Protein AF-A0AAD5RMJ5-F1 (afdb_monomer_lite)

Organism: NCBI:txid339359

InterPro domains:
  IPR000194 ATPase, F1/V1/A1 complex, alpha/beta subunit, nucleotide-binding domain [PF00006] (683-901)
  IPR003593 AAA+ ATPase domain [SM00382] (695-878)
  IPR004100 ATPase, F1/V1/A1 complex, alpha/beta subunit, N-terminal domain [PF02874] (559-626)
  IPR005722 ATP synthase, F1 complex, beta subunit [MF_01347] (554-1019)
  IPR005722 ATP synthase, F1 complex, beta subunit [TIGR01039] (556-1018)
  IPR006076 FAD dependent oxidoreductase [PF01266] (5-387)
  IPR020003 ATPase, alpha/beta subunit, nucleotide-binding domain, active site [PS00152] (892-901)
  IPR024034 ATPase, F1/V1 complex, beta/alpha subunit, C-terminal [G3DSA:1.10.1140.10] (904-1023)
  IPR027417 P-loop containing nucleoside triphosphate hydrolase [G3DSA:3.40.50.300] (629-903)
  IPR027417 P-loop containing nucleoside triphosphate hydrolase [SSF52540] (630-906)
  IPR036121 ATPase, F1/V1/A1 complex, alpha/beta subunit, N-terminal domain superfamily [SSF50615] (554-628)
  IPR036188 FAD/NAD(P)-binding domain superfamily [G3DSA:3.50.50.60] (6-403)
  IPR036188 FAD/NAD(P)-binding domain superfamily [SSF51905] (5-402)
  IPR050053 ATPase alpha/beta chains [PTHR15184] (550-1020)
  IPR055190 ATP synthase A/B type, C-terminal domain [PF22919] (907-977)

pLDDT: mean 78.75, std 22.62, range [19.69, 97.5]

Foldseek 3Di:
DAFEEEEEALALLQLLQLLLCLVVRVRYQAAYEYQWDLVCDLVTDDFALLQDFKAKQDLQDLDLVSNVLSVVLVVCLCPPPLNVVFWDQLWEKEQELDPSVVSRVVSCVVVVVPVWPKDKDDPVVVCPPLVNLNVFADNVSGDIMMITSRIAMGGRNNSSSSSNVSSVVSPHHYHNFDWAWDADPVQATFAIAGPVGDTDGGLAYEYANFQCLQLSQCVNCVPCVLSHLPQQKFKWKKKKWWFAPDDRPSDGKYAYPDFFQWTWHDGPPGITMTITNQTAWAWDQHPSRDIGTHDDDDVCSSPLFQPDDVVRVVVRLVSLCNRRHPVVSVVRHTDNRRMGIHMGMAGLLQFAALEARPSHPSYTYGYGGSNSSSSSSNPSSVQNVCRVVVNRDPVCCQRRHSDHVCSVPNCPVVVRNDHRHVVVVVVVVVVPDDDDDDDDDDDDDDDDDDDDDDDDDDDDDDDDDDDDDDDDDYDDDDDDDDDDDDDDDDDDDDDDDDDDDDDDDDDDDDDDDDDDDDDDDDDDDDDDDDDDDDPDPDPDDDDPWCPQQQQDWADKWWFADDDWQKTKIAGPDPDARDQQWWKWFDAPNDTKIWGFHADPDPRITITGTFFGCPRPDTGTIITTPSGHLKAAADQLLFLFEAFLSNAGDPPPDGRPGPDIDHLATFFDDPVFFDDDWAFDQQLQLLCLQQWTFTQLAEEEEEDDPPLCVLVSVVLSLVRCCVPFVAAEEEQAQQAAPVVLVVSSVLCVVLVCRDPPDRHRYGYYYDYVPTALVRSLRSLSVRLVNQVCCCPVVLERYEYEAPALVSNQVSQLVVQVSVVHDADPPSTHPCRLVSVCRSLSNRHDTPRYGYYYYHHYDDPVVDCSPPSNVSVVVRHQWYWHRDPVQVVVVAPSRTDSQPTYGVQLDCVRSNDLSNVLSVVLNVLLVLLVVCVVVCVPPNPVPDDPVSNLSNQLNLLSSQLSGEARCSCCVVPVDHGDREDSVQSSVQSVCSVVPVCVVFDSVLNHHAHGNVSSVVSRVVVVVVVVVD

Radius of gyration: 37.0 Å; chains: 1; bounding box: 99×93×103 Å

Structure (mmCIF, N/CA/C/O backbone):
data_AF-A0AAD5RMJ5-F1
#
_entry.id   AF-A0AAD5RMJ5-F1
#
loop_
_atom_site.group_PDB
_atom_site.id
_atom_site.type_symbol
_atom_site.label_atom_id
_atom_site.label_alt_id
_atom_site.label_comp_id
_atom_site.label_asym_id
_atom_site.label_entity_id
_atom_site.label_seq_id
_atom_site.pdbx_PDB_ins_code
_atom_site.Cartn_x
_atom_site.Cartn_y
_atom_site.Cartn_z
_atom_site.occupancy
_atom_site.B_iso_or_equiv
_atom_site.auth_seq_id
_atom_site.auth_comp_id
_atom_site.auth_asym_id
_atom_site.auth_atom_id
_atom_site.pdbx_PDB_model_num
ATOM 1 N N . MET A 1 1 ? 17.268 -44.407 39.642 1.00 46.75 1 MET A N 1
ATOM 2 C CA . MET A 1 1 ? 15.818 -44.140 39.564 1.00 46.75 1 MET A CA 1
ATOM 3 C C . MET A 1 1 ? 15.426 -44.316 38.112 1.00 46.75 1 MET A C 1
ATOM 5 O O . MET A 1 1 ? 16.288 -44.134 37.259 1.00 46.75 1 MET A O 1
ATOM 9 N N . GLU A 1 2 ? 14.206 -44.756 37.838 1.00 61.84 2 GLU A N 1
ATOM 10 C CA . GLU A 1 2 ? 13.696 -44.823 36.468 1.00 61.84 2 GLU A CA 1
ATOM 11 C C . GLU A 1 2 ? 13.328 -43.406 36.030 1.00 61.84 2 GLU A C 1
ATOM 13 O O . GLU A 1 2 ? 12.512 -42.764 36.689 1.00 61.84 2 GLU A O 1
ATOM 18 N N . SER A 1 3 ? 13.975 -42.902 34.976 1.00 77.94 3 SER A N 1
ATOM 19 C CA . SER A 1 3 ? 13.779 -41.526 34.518 1.00 77.94 3 SER A CA 1
ATOM 20 C C . SER A 1 3 ? 12.325 -41.276 34.127 1.00 77.94 3 SER A C 1
ATOM 22 O O . SER A 1 3 ? 11.690 -42.084 33.442 1.00 77.94 3 SER A O 1
ATOM 24 N N . SER A 1 4 ? 11.808 -40.138 34.566 1.00 90.88 4 SER A N 1
ATOM 25 C CA . SER A 1 4 ? 10.429 -39.717 34.366 1.00 90.88 4 SER A CA 1
ATOM 26 C C . SER A 1 4 ? 10.351 -38.549 33.380 1.00 90.88 4 SER A C 1
ATOM 28 O O . SER A 1 4 ? 11.099 -37.574 33.471 1.00 90.88 4 SER A O 1
ATOM 30 N N . TYR A 1 5 ? 9.443 -38.668 32.411 1.00 95.81 5 TYR A N 1
ATOM 31 C CA . TYR A 1 5 ? 9.289 -37.735 31.297 1.00 95.81 5 TYR A CA 1
ATOM 32 C C . TYR A 1 5 ? 7.845 -37.246 31.221 1.00 95.81 5 TYR A C 1
ATOM 34 O O . TYR A 1 5 ? 6.915 -38.050 31.116 1.00 95.81 5 TYR A O 1
ATOM 42 N N . ILE A 1 6 ? 7.656 -35.928 31.218 1.00 97.50 6 ILE A N 1
ATOM 43 C CA . ILE A 1 6 ? 6.371 -35.291 30.918 1.00 97.50 6 ILE A CA 1
ATOM 44 C C . ILE A 1 6 ? 6.507 -34.528 29.605 1.00 97.50 6 ILE A C 1
ATOM 46 O O . ILE A 1 6 ? 7.333 -33.628 29.480 1.00 97.50 6 ILE A O 1
ATOM 50 N N . ILE A 1 7 ? 5.687 -34.890 28.623 1.00 97.44 7 ILE A N 1
ATOM 51 C CA . ILE A 1 7 ? 5.607 -34.225 27.322 1.00 97.44 7 ILE A CA 1
ATOM 52 C C . ILE A 1 7 ? 4.310 -33.423 27.308 1.00 97.44 7 ILE A C 1
ATOM 54 O O . ILE A 1 7 ? 3.246 -33.992 27.544 1.00 97.44 7 ILE A O 1
ATOM 58 N N . VAL A 1 8 ? 4.382 -32.122 27.034 1.00 95.56 8 VAL A N 1
ATOM 59 C CA . VAL A 1 8 ? 3.211 -31.238 26.972 1.00 95.56 8 VAL A CA 1
ATOM 60 C C . VAL A 1 8 ? 2.950 -30.860 25.516 1.00 95.56 8 VAL A C 1
ATOM 62 O O . VAL A 1 8 ? 3.784 -30.216 24.886 1.00 95.56 8 VAL A O 1
ATOM 65 N N . GLY A 1 9 ? 1.791 -31.251 24.988 1.00 91.12 9 GLY A N 1
ATOM 66 C CA . GLY A 1 9 ? 1.405 -31.149 23.581 1.00 91.12 9 GLY A CA 1
ATOM 67 C C . GLY A 1 9 ? 1.560 -32.482 22.841 1.00 91.12 9 GLY A C 1
ATOM 68 O O . GLY A 1 9 ? 2.662 -32.989 22.676 1.00 91.12 9 GLY A O 1
ATOM 69 N N . GLY A 1 10 ? 0.450 -33.033 22.352 1.00 87.88 10 GLY A N 1
ATOM 70 C CA . GLY A 1 10 ? 0.335 -34.265 21.566 1.00 87.88 10 GLY A CA 1
ATOM 71 C C . GLY A 1 10 ? 0.196 -34.019 20.062 1.00 87.88 10 GLY A C 1
ATOM 72 O O . GLY A 1 10 ? -0.577 -34.707 19.398 1.00 87.88 10 GLY A O 1
ATOM 73 N N . GLY A 1 11 ? 0.902 -33.011 19.539 1.00 88.81 11 GLY A N 1
ATOM 74 C CA . GLY A 1 11 ? 1.111 -32.816 18.100 1.00 88.81 11 GLY A CA 1
ATOM 75 C C . GLY A 1 11 ? 2.296 -33.637 17.572 1.00 88.81 11 GLY A C 1
ATOM 76 O O . GLY A 1 11 ? 2.821 -34.501 18.270 1.00 88.81 11 GLY A O 1
ATOM 77 N N . VAL A 1 12 ? 2.762 -33.322 16.357 1.00 90.88 12 VAL A N 1
ATOM 78 C CA . VAL A 1 12 ? 3.854 -34.035 15.650 1.00 90.88 12 VAL A CA 1
ATOM 79 C C . VAL A 1 12 ? 5.071 -34.324 16.537 1.00 90.88 12 VAL A C 1
ATOM 81 O O . VAL A 1 12 ? 5.468 -35.480 16.681 1.00 90.88 12 VAL A O 1
ATOM 84 N N . PHE A 1 13 ? 5.647 -33.289 17.157 1.00 94.25 13 PHE A N 1
ATOM 85 C CA . PHE A 1 13 ? 6.842 -33.436 17.991 1.00 94.25 13 PHE A CA 1
ATOM 86 C C . PHE A 1 13 ? 6.566 -34.295 19.227 1.00 94.25 13 PHE A C 1
ATOM 88 O O . PHE A 1 13 ? 7.345 -35.198 19.526 1.00 94.25 13 PHE A O 1
ATOM 95 N N . GLY A 1 14 ? 5.454 -34.056 19.924 1.00 94.19 14 GLY A N 1
ATOM 96 C CA . GLY A 1 14 ? 5.134 -34.747 21.171 1.00 94.19 14 GLY A CA 1
ATOM 97 C C . GLY A 1 14 ? 4.755 -36.212 20.982 1.00 94.19 14 GLY A C 1
ATOM 98 O O . GLY A 1 14 ? 5.248 -37.059 21.720 1.00 94.19 14 GLY A O 1
ATOM 99 N N . ALA A 1 15 ? 3.959 -36.534 19.958 1.00 94.06 15 ALA A N 1
ATOM 100 C CA . ALA A 1 15 ? 3.601 -37.910 19.618 1.00 94.06 15 ALA A CA 1
ATOM 101 C C . ALA A 1 15 ? 4.840 -38.720 19.187 1.00 94.06 15 ALA A C 1
ATOM 103 O O . ALA A 1 15 ? 5.090 -39.800 19.724 1.00 94.06 15 ALA A O 1
ATOM 104 N N . SER A 1 16 ? 5.668 -38.162 18.293 1.00 95.75 16 SER A N 1
ATOM 105 C CA . SER A 1 16 ? 6.923 -38.790 17.850 1.00 95.75 16 SER A CA 1
ATOM 106 C C . SER A 1 16 ? 7.908 -38.980 19.016 1.00 95.75 16 SER A C 1
ATOM 108 O O . SER A 1 16 ? 8.495 -40.049 19.175 1.00 95.75 16 SER A O 1
ATOM 110 N N . THR A 1 17 ? 8.031 -37.982 19.900 1.00 96.69 17 THR A N 1
ATOM 111 C CA . THR A 1 17 ? 8.855 -38.060 21.122 1.00 96.69 17 THR A CA 1
ATOM 112 C C . THR A 1 17 ? 8.345 -39.123 22.093 1.00 96.69 17 THR A C 1
ATOM 114 O O . THR A 1 17 ? 9.144 -39.889 22.625 1.00 96.69 17 THR A O 1
ATOM 117 N N . ALA A 1 18 ? 7.030 -39.208 22.311 1.00 96.62 18 ALA A N 1
ATOM 118 C CA . ALA A 1 18 ? 6.421 -40.197 23.196 1.00 96.62 18 ALA A CA 1
ATOM 119 C C . ALA A 1 18 ? 6.698 -41.629 22.716 1.00 96.62 18 ALA A C 1
ATOM 121 O O . ALA A 1 18 ? 7.125 -42.468 23.511 1.00 96.62 18 ALA A O 1
ATOM 122 N N . LEU A 1 19 ? 6.522 -41.882 21.414 1.00 96.06 19 LEU A N 1
ATOM 123 C CA . LEU A 1 19 ? 6.812 -43.173 20.793 1.00 96.06 19 LEU A CA 1
ATOM 124 C C . LEU A 1 19 ? 8.308 -43.525 20.882 1.00 96.06 19 LEU A C 1
ATOM 126 O O . LEU A 1 19 ? 8.659 -44.621 21.317 1.00 96.06 19 LEU A O 1
ATOM 130 N N . ALA A 1 20 ? 9.194 -42.587 20.537 1.00 96.00 20 ALA A N 1
ATOM 131 C CA . ALA A 1 20 ? 10.638 -42.812 20.580 1.00 96.00 20 ALA A CA 1
ATOM 132 C C . ALA A 1 20 ? 11.157 -43.059 22.009 1.00 96.00 20 ALA A C 1
ATOM 134 O O . ALA A 1 20 ? 12.005 -43.929 22.211 1.00 96.00 20 ALA A O 1
ATOM 135 N N . LEU A 1 21 ? 10.637 -42.341 23.013 1.00 95.56 21 LEU A N 1
ATOM 136 C CA . LEU A 1 21 ? 11.019 -42.540 24.414 1.00 95.56 21 LEU A CA 1
ATOM 137 C C . LEU A 1 21 ? 10.574 -43.906 24.948 1.00 95.56 21 LEU A C 1
ATOM 139 O O . LEU A 1 21 ? 11.377 -44.574 25.596 1.00 95.56 21 LEU A O 1
ATOM 143 N N . VAL A 1 22 ? 9.343 -44.352 24.667 1.00 94.69 22 VAL A N 1
ATOM 144 C CA . VAL A 1 22 ? 8.837 -45.630 25.208 1.00 94.69 22 VAL A CA 1
ATOM 145 C C . VAL A 1 22 ? 9.480 -46.842 24.529 1.00 94.69 22 VAL A C 1
ATOM 147 O O . VAL A 1 22 ? 9.753 -47.844 25.185 1.00 94.69 22 VAL A O 1
ATOM 150 N N . GLN A 1 23 ? 9.829 -46.727 23.243 1.00 92.38 23 GLN A N 1
ATOM 151 C CA . GLN A 1 23 ? 10.636 -47.729 22.539 1.00 92.38 23 GLN A CA 1
ATOM 152 C C . GLN A 1 23 ? 12.086 -47.789 23.056 1.00 92.38 23 GLN A C 1
ATOM 154 O O . GLN A 1 23 ? 12.687 -48.863 23.077 1.00 92.38 23 GLN A O 1
ATOM 159 N N . LYS A 1 24 ? 12.660 -46.649 23.471 1.00 92.62 24 LYS A N 1
ATOM 160 C CA . LYS A 1 24 ? 14.055 -46.544 23.931 1.00 92.62 24 LYS A CA 1
ATOM 161 C C . LYS A 1 24 ? 14.243 -46.923 25.405 1.00 92.62 24 LYS A C 1
ATOM 163 O O . LYS A 1 24 ? 15.252 -47.541 25.743 1.00 92.62 24 LYS A O 1
ATOM 168 N N . TYR A 1 25 ? 13.304 -46.560 26.278 1.00 89.88 25 TYR A N 1
ATOM 169 C CA . TYR A 1 25 ? 13.436 -46.675 27.732 1.00 89.88 25 TYR A CA 1
ATOM 170 C C . TYR A 1 25 ? 12.296 -47.502 28.345 1.00 89.88 25 TYR A C 1
ATOM 172 O O . TYR A 1 25 ? 11.370 -46.968 28.947 1.00 89.88 25 TYR A O 1
ATOM 180 N N . LEU A 1 26 ? 12.409 -48.831 28.256 1.00 80.00 26 LEU A N 1
ATOM 181 C CA . LEU A 1 26 ? 11.380 -49.805 28.672 1.00 80.00 26 LEU A CA 1
ATOM 182 C C . LEU A 1 26 ? 10.960 -49.770 30.163 1.00 80.00 26 LEU A C 1
ATOM 184 O O . LEU A 1 26 ? 10.024 -50.472 30.535 1.00 80.00 26 LEU A O 1
ATOM 188 N N . GLY A 1 27 ? 11.647 -49.000 31.013 1.00 79.19 27 GLY A N 1
ATOM 189 C CA . GLY A 1 27 ? 11.277 -48.759 32.417 1.00 79.19 27 GLY A CA 1
ATOM 190 C C . GLY A 1 27 ? 10.967 -47.293 32.750 1.00 79.19 27 GLY A C 1
ATOM 191 O O . GLY A 1 27 ? 10.693 -46.978 33.901 1.00 79.19 27 GLY A O 1
ATOM 192 N N . ALA A 1 28 ? 11.032 -46.369 31.785 1.00 87.69 28 ALA A N 1
ATOM 193 C CA . ALA A 1 28 ? 10.791 -44.950 32.043 1.00 87.69 28 ALA A CA 1
ATOM 194 C C . ALA A 1 28 ? 9.298 -44.647 32.235 1.00 87.69 28 ALA A C 1
ATOM 196 O O . ALA A 1 28 ? 8.448 -45.104 31.470 1.00 87.69 28 ALA A O 1
ATOM 197 N N . THR A 1 29 ? 8.970 -43.796 33.211 1.00 92.69 29 THR A N 1
ATOM 198 C CA . THR A 1 29 ? 7.593 -43.306 33.377 1.00 92.69 29 THR A CA 1
ATOM 199 C C . THR A 1 29 ? 7.358 -42.134 32.431 1.00 92.69 29 THR A C 1
ATOM 201 O O . THR A 1 29 ? 7.772 -41.010 32.712 1.00 92.69 29 THR A O 1
ATOM 204 N N . ILE A 1 30 ? 6.688 -42.388 31.306 1.00 96.50 30 ILE A N 1
ATOM 205 C CA . ILE A 1 30 ? 6.418 -41.384 30.269 1.00 96.50 30 ILE A CA 1
ATOM 206 C C . ILE A 1 30 ? 4.938 -40.995 30.311 1.00 96.50 30 ILE A C 1
ATOM 208 O O . ILE A 1 30 ? 4.055 -41.844 30.168 1.00 96.50 30 ILE A O 1
ATOM 212 N N . THR A 1 31 ? 4.663 -39.704 30.498 1.00 96.94 31 THR A N 1
ATOM 213 C CA . THR A 1 31 ? 3.312 -39.131 30.443 1.00 96.94 31 THR A CA 1
ATOM 214 C C . THR A 1 31 ? 3.222 -38.120 29.302 1.00 96.94 31 THR A C 1
ATOM 216 O O . THR A 1 31 ? 3.936 -37.118 29.307 1.00 96.94 31 THR A O 1
ATOM 219 N N . LEU A 1 32 ? 2.329 -38.365 28.343 1.00 96.50 32 LEU A N 1
ATOM 220 C CA . LEU A 1 32 ? 1.972 -37.411 27.294 1.00 96.50 32 LEU A CA 1
ATOM 221 C C . LEU A 1 32 ? 0.709 -36.659 27.722 1.00 96.50 32 LEU A C 1
ATOM 223 O O . LEU A 1 32 ? -0.318 -37.274 28.005 1.00 96.50 32 LEU A O 1
ATOM 227 N N . VAL A 1 33 ? 0.797 -35.335 27.782 1.00 94.56 33 VAL A N 1
ATOM 228 C CA . VAL A 1 33 ? -0.267 -34.447 28.252 1.00 94.56 33 VAL A CA 1
ATOM 229 C C . VAL A 1 33 ? -0.713 -33.544 27.113 1.00 94.56 33 VAL A C 1
ATOM 231 O O . VAL A 1 33 ? 0.112 -32.871 26.503 1.00 94.56 33 VAL A O 1
ATOM 234 N N . ASP A 1 34 ? -2.011 -33.488 26.843 1.00 89.94 34 ASP A N 1
ATOM 235 C CA . ASP A 1 34 ? -2.611 -32.520 25.921 1.00 89.94 34 ASP A CA 1
ATOM 236 C C . ASP A 1 34 ? -3.941 -32.015 26.500 1.00 89.94 34 ASP A C 1
ATOM 238 O O . ASP A 1 34 ? -4.521 -32.654 27.373 1.00 89.94 34 ASP A O 1
ATOM 242 N N . ARG A 1 35 ? -4.448 -30.881 26.018 1.00 82.81 35 ARG A N 1
ATOM 243 C CA . ARG A 1 35 ? -5.796 -30.388 26.348 1.00 82.81 35 ARG A CA 1
ATOM 244 C C . ARG A 1 35 ? -6.897 -31.217 25.683 1.00 82.81 35 ARG A C 1
ATOM 246 O O . ARG A 1 35 ? -7.989 -31.325 26.231 1.00 82.81 35 ARG A O 1
ATOM 253 N N . ASP A 1 36 ? -6.601 -31.800 24.523 1.00 79.31 36 ASP A N 1
ATOM 254 C CA . ASP A 1 36 ? -7.529 -32.583 23.722 1.00 79.31 36 ASP A CA 1
ATOM 255 C C . ASP A 1 36 ? -7.388 -34.082 24.041 1.00 79.31 36 ASP A C 1
ATOM 257 O O . ASP A 1 36 ? -6.293 -34.641 24.094 1.00 79.31 36 ASP A O 1
ATOM 261 N N . ASP A 1 37 ? -8.507 -34.787 24.183 1.00 80.88 37 ASP A N 1
ATOM 262 C CA . ASP A 1 37 ? -8.531 -36.255 24.181 1.00 80.88 37 ASP A CA 1
ATOM 263 C C . ASP A 1 37 ? -8.111 -36.777 22.792 1.00 80.88 37 ASP A C 1
ATOM 265 O O . ASP A 1 37 ? -8.487 -36.202 21.765 1.00 80.88 37 ASP A O 1
ATOM 269 N N . TYR A 1 38 ? -7.278 -37.821 22.726 1.00 79.38 38 TYR A N 1
ATOM 270 C CA . TYR A 1 38 ? -6.909 -38.456 21.449 1.00 79.38 38 TYR A CA 1
ATOM 271 C C . TYR A 1 38 ? -7.902 -39.557 21.053 1.00 79.38 38 TYR A C 1
ATOM 273 O O . TYR A 1 38 ? -8.095 -39.816 19.867 1.00 79.38 38 TYR A O 1
ATOM 281 N N . THR A 1 39 ? -8.598 -40.158 22.024 1.00 73.12 39 THR A N 1
ATOM 282 C CA . THR A 1 39 ? -9.534 -41.272 21.808 1.00 73.12 39 THR A CA 1
ATOM 283 C C . THR A 1 39 ? -10.857 -40.842 21.168 1.00 73.12 39 THR A C 1
ATOM 285 O O . THR A 1 39 ? -11.557 -41.674 20.596 1.00 73.12 39 THR A O 1
ATOM 288 N N . GLN A 1 40 ? -11.152 -39.535 21.134 1.00 64.25 40 GLN A N 1
ATOM 289 C CA . GLN A 1 40 ? -12.244 -38.956 20.332 1.00 64.25 40 GLN A CA 1
ATOM 290 C C . GLN A 1 40 ? -11.986 -39.009 18.809 1.00 64.25 40 GLN A C 1
ATOM 292 O O . GLN A 1 40 ? -12.838 -38.588 18.019 1.00 64.25 40 GLN A O 1
ATOM 297 N N . GLY A 1 41 ? -10.835 -39.553 18.395 1.00 51.25 41 GLY A N 1
ATOM 298 C CA . GLY A 1 41 ? -10.558 -40.030 17.044 1.00 51.25 41 GLY A CA 1
ATOM 299 C C . GLY A 1 41 ? -10.630 -38.951 15.965 1.00 51.25 41 GLY A C 1
ATOM 300 O O . GLY A 1 41 ? -10.430 -37.757 16.208 1.00 51.25 41 GLY A O 1
ATOM 301 N N . VAL A 1 42 ? -10.955 -39.375 14.741 1.00 50.66 42 VAL A N 1
ATOM 302 C CA . VAL A 1 42 ? -10.997 -38.484 13.569 1.00 50.66 42 VAL A CA 1
ATOM 303 C C . VAL A 1 42 ? -12.129 -37.434 13.672 1.00 50.66 42 VAL A C 1
ATOM 305 O O . VAL A 1 42 ? -12.090 -36.399 13.012 1.00 50.66 42 VAL A O 1
ATOM 308 N N . SER A 1 43 ? -13.077 -37.587 14.600 1.00 44.06 43 SER A N 1
ATOM 309 C CA . SER A 1 43 ? -14.077 -36.564 14.953 1.00 44.06 43 SER A CA 1
ATOM 310 C C . SER A 1 43 ? -13.548 -35.386 15.796 1.00 44.06 43 SER A C 1
ATOM 312 O O . SER A 1 43 ? -14.189 -34.335 15.830 1.00 44.06 43 SER A O 1
ATOM 314 N N . GLY A 1 44 ? -12.389 -35.507 16.457 1.00 51.84 44 GLY A N 1
ATOM 315 C CA . GLY A 1 44 ? -11.865 -34.475 17.367 1.00 51.84 44 GLY A CA 1
ATOM 316 C C . GLY A 1 44 ? -11.462 -33.160 16.673 1.00 51.84 44 GLY A C 1
ATOM 317 O O . GLY A 1 44 ? -10.675 -33.167 15.714 1.00 51.84 44 GLY A O 1
ATOM 318 N N . ARG A 1 45 ? -11.964 -32.021 17.185 1.00 58.47 45 ARG A N 1
ATOM 319 C CA . ARG A 1 45 ? -11.707 -30.649 16.686 1.00 58.47 45 ARG A CA 1
ATOM 320 C C . ARG A 1 45 ? -10.439 -30.019 17.293 1.00 58.47 45 ARG A C 1
ATOM 322 O O . ARG A 1 45 ? -10.531 -29.051 18.041 1.00 58.47 45 ARG A O 1
ATOM 329 N N . ARG A 1 46 ? -9.254 -30.547 16.967 1.00 69.88 46 ARG A N 1
ATOM 330 C CA . ARG A 1 46 ? -7.979 -29.952 17.422 1.00 69.88 46 ARG A CA 1
ATOM 331 C C . ARG A 1 46 ? -7.560 -28.748 16.571 1.00 69.88 46 ARG A C 1
ATOM 333 O O . ARG A 1 46 ? -7.720 -28.747 15.344 1.00 69.88 46 ARG A O 1
ATOM 340 N N . GLY A 1 47 ? -6.980 -27.736 17.215 1.00 61.34 47 GLY A N 1
ATOM 341 C CA . GLY A 1 47 ? -6.664 -26.449 16.583 1.00 61.34 47 GLY A CA 1
ATOM 342 C C . GLY A 1 47 ? -5.425 -26.413 15.683 1.00 61.34 47 GLY A C 1
ATOM 343 O O . GLY A 1 47 ? -5.394 -25.641 14.724 1.00 61.34 47 GLY A O 1
ATOM 344 N N . GLY A 1 48 ? -4.415 -27.232 15.985 1.00 73.38 48 GLY A N 1
ATOM 345 C CA . GLY A 1 48 ? -3.102 -27.168 15.338 1.00 73.38 48 GLY A CA 1
ATOM 346 C C . GLY A 1 48 ? -3.086 -27.636 13.879 1.00 73.38 48 GLY A C 1
ATOM 347 O O . GLY A 1 48 ? -3.783 -28.578 13.499 1.00 73.38 48 GLY A O 1
ATOM 348 N N . ALA A 1 49 ? -2.212 -27.029 13.076 1.00 73.00 49 ALA A N 1
ATOM 349 C CA . ALA A 1 49 ? -1.950 -27.377 11.679 1.00 73.00 49 ALA A CA 1
ATOM 350 C C . ALA A 1 49 ? -1.378 -28.796 11.489 1.00 73.00 49 ALA A C 1
ATOM 352 O O . ALA A 1 49 ? -1.337 -29.289 10.366 1.00 73.00 49 ALA A O 1
ATOM 353 N N . SER A 1 50 ? -0.964 -29.467 12.565 1.00 75.94 50 SER A N 1
ATOM 354 C CA . SER A 1 50 ? -0.599 -30.891 12.603 1.00 75.94 50 SER A CA 1
ATOM 355 C C . SER A 1 50 ? -1.801 -31.850 12.642 1.00 75.94 50 SER A C 1
ATOM 357 O O . SER A 1 50 ? -1.606 -33.049 12.506 1.00 75.94 50 SER A O 1
ATOM 359 N N . TRP A 1 51 ? -3.032 -31.348 12.801 1.00 77.56 51 TRP A N 1
ATOM 360 C CA . TRP A 1 51 ? -4.284 -32.129 12.791 1.00 77.56 51 TRP A CA 1
ATOM 361 C C . TRP A 1 51 ? -5.171 -31.763 11.581 1.00 77.56 51 TRP A C 1
ATOM 363 O O . TRP A 1 51 ? -6.405 -31.769 11.651 1.00 77.56 51 TRP A O 1
ATOM 373 N N . ASP A 1 52 ? -4.515 -31.333 10.503 1.00 77.69 52 ASP A N 1
ATOM 374 C CA . ASP A 1 52 ? -5.036 -31.005 9.167 1.00 77.69 52 ASP A CA 1
ATOM 375 C C . ASP A 1 52 ? -5.421 -32.294 8.392 1.00 77.69 52 ASP A C 1
ATOM 377 O O . ASP A 1 52 ? -5.211 -33.391 8.897 1.00 77.69 52 ASP A O 1
ATOM 381 N N . TRP A 1 53 ? -6.001 -32.189 7.195 1.00 78.44 53 TRP A N 1
ATOM 382 C CA . TRP A 1 53 ? -6.340 -33.339 6.342 1.00 78.44 53 TRP A CA 1
ATOM 383 C C . TRP A 1 53 ? -5.090 -34.050 5.800 1.00 78.44 53 TRP A C 1
ATOM 385 O O . TRP A 1 53 ? -4.939 -35.259 5.933 1.00 78.44 53 TRP A O 1
ATOM 395 N N . ASN A 1 54 ? -4.167 -33.296 5.206 1.00 81.00 54 ASN A N 1
ATOM 396 C CA . ASN A 1 54 ? -2.973 -33.818 4.542 1.00 81.00 54 ASN A CA 1
ATOM 397 C C . ASN A 1 54 ? -1.776 -32.861 4.697 1.00 81.00 54 ASN A C 1
ATOM 399 O O . ASN A 1 54 ? -1.950 -31.696 5.078 1.00 81.00 54 ASN A O 1
ATOM 403 N N . LYS A 1 55 ? -0.570 -33.339 4.363 1.00 84.19 55 LYS A N 1
ATOM 404 C CA . LYS A 1 55 ? 0.627 -32.521 4.077 1.00 84.19 55 LYS A CA 1
ATOM 405 C C . LYS A 1 55 ? 1.504 -33.202 3.023 1.00 84.19 55 LYS A C 1
ATOM 407 O O . LYS A 1 55 ? 1.613 -34.425 3.018 1.00 84.19 55 LYS A O 1
ATOM 412 N N . ASN A 1 56 ? 2.207 -32.413 2.211 1.00 85.62 56 ASN A N 1
ATOM 413 C CA . ASN A 1 56 ? 3.153 -32.926 1.213 1.00 85.62 56 ASN A CA 1
ATOM 414 C C . ASN A 1 56 ? 4.412 -33.509 1.888 1.00 85.62 56 ASN A C 1
ATOM 416 O O . ASN A 1 56 ? 5.053 -32.819 2.682 1.00 85.62 56 ASN A O 1
ATOM 420 N N . ILE A 1 57 ? 4.791 -34.745 1.555 1.00 89.19 57 ILE A N 1
ATOM 421 C CA . ILE A 1 57 ? 6.028 -35.417 1.980 1.00 89.19 57 ILE A CA 1
ATOM 422 C C . ILE A 1 57 ? 7.043 -35.297 0.843 1.00 89.19 57 ILE A C 1
ATOM 424 O O . ILE A 1 57 ? 6.798 -35.761 -0.271 1.00 89.19 57 ILE A O 1
ATOM 428 N N . ARG A 1 58 ? 8.171 -34.634 1.114 1.00 90.44 58 ARG A N 1
ATOM 429 C CA . ARG A 1 58 ? 9.130 -34.212 0.087 1.00 90.44 58 ARG A CA 1
ATOM 430 C C . ARG A 1 58 ? 10.547 -34.055 0.647 1.00 90.44 58 ARG A C 1
ATOM 432 O O . ARG A 1 58 ? 10.706 -33.786 1.841 1.00 90.44 58 ARG A O 1
ATOM 439 N N . ALA A 1 59 ? 11.548 -34.170 -0.223 1.00 91.12 59 ALA A N 1
ATOM 440 C CA . ALA A 1 59 ? 12.974 -34.065 0.109 1.00 91.12 59 ALA A CA 1
ATOM 441 C C . ALA A 1 59 ? 13.727 -32.987 -0.698 1.00 91.12 59 ALA A C 1
ATOM 443 O O . ALA A 1 59 ? 14.919 -32.798 -0.517 1.00 91.12 59 ALA A O 1
ATOM 444 N N . ASP A 1 60 ? 13.035 -32.276 -1.576 1.00 88.25 60 ASP A N 1
ATOM 445 C CA . ASP A 1 60 ? 13.536 -31.299 -2.545 1.00 88.25 60 ASP A CA 1
ATOM 446 C C . ASP A 1 60 ? 13.691 -29.892 -1.940 1.00 88.25 60 ASP A C 1
ATOM 448 O O . ASP A 1 60 ? 12.878 -28.996 -2.168 1.00 88.25 60 ASP A O 1
ATOM 452 N N . TYR A 1 61 ? 14.711 -29.693 -1.106 1.00 86.62 61 TYR A N 1
ATOM 453 C CA . TYR A 1 61 ? 15.017 -28.385 -0.514 1.00 86.62 61 TYR A CA 1
ATOM 454 C C . TYR A 1 61 ? 16.181 -27.693 -1.240 1.00 86.62 61 TYR A C 1
ATOM 456 O O . TYR A 1 61 ? 17.061 -28.340 -1.808 1.00 86.62 61 TYR A O 1
ATOM 464 N N . ASP A 1 62 ? 16.193 -26.366 -1.173 1.00 83.19 62 ASP A N 1
ATOM 465 C CA . ASP A 1 62 ? 17.345 -25.502 -1.443 1.00 83.19 62 ASP A CA 1
ATOM 466 C C . ASP A 1 62 ? 18.458 -25.714 -0.397 1.00 83.19 62 ASP A C 1
ATOM 468 O O . ASP A 1 62 ? 19.645 -25.756 -0.725 1.00 83.19 62 ASP A O 1
ATOM 472 N N . ASP A 1 63 ? 18.071 -25.947 0.859 1.00 86.62 63 ASP A N 1
ATOM 473 C CA . ASP A 1 63 ? 18.961 -26.308 1.956 1.00 86.62 63 ASP A CA 1
ATOM 474 C C . ASP A 1 63 ? 19.313 -27.812 1.942 1.00 86.62 63 ASP A C 1
ATOM 476 O O . ASP A 1 63 ? 18.462 -28.702 2.080 1.00 86.62 63 ASP A O 1
ATOM 480 N N . ILE A 1 64 ? 20.606 -28.125 1.812 1.00 91.75 64 ILE A N 1
ATOM 481 C CA . ILE A 1 64 ? 21.099 -29.509 1.733 1.00 91.75 64 ILE A CA 1
ATOM 482 C C . ILE A 1 64 ? 20.912 -30.310 3.035 1.00 91.75 64 ILE A C 1
ATOM 484 O O . ILE A 1 64 ? 20.754 -31.534 2.991 1.00 91.75 64 ILE A O 1
ATOM 488 N N . PHE A 1 65 ? 20.880 -29.654 4.200 1.00 91.81 65 PHE A N 1
ATOM 489 C CA . PHE A 1 65 ? 20.612 -30.325 5.473 1.00 91.81 65 PHE A CA 1
ATOM 490 C C . PHE A 1 65 ? 19.152 -30.787 5.520 1.00 91.81 65 PHE A C 1
ATOM 492 O O . PHE A 1 65 ? 18.904 -31.959 5.810 1.00 91.81 65 PHE A O 1
ATOM 499 N N . TYR A 1 66 ? 18.190 -29.940 5.140 1.00 90.69 66 TYR A N 1
ATOM 500 C CA . TYR A 1 66 ? 16.791 -30.371 5.052 1.00 90.69 66 TYR A CA 1
ATOM 501 C C . TYR A 1 66 ? 16.524 -31.336 3.899 1.00 90.69 66 TYR A C 1
ATOM 503 O O . TYR A 1 66 ? 15.710 -32.244 4.070 1.00 90.69 66 TYR A O 1
ATOM 511 N N . THR A 1 67 ? 17.279 -31.252 2.799 1.00 92.81 67 THR A N 1
ATOM 512 C CA . THR A 1 67 ? 17.283 -32.283 1.746 1.00 92.81 67 THR A CA 1
ATOM 513 C C . THR A 1 67 ? 17.634 -33.655 2.339 1.00 92.81 67 THR A C 1
ATOM 515 O O . THR A 1 67 ? 16.861 -34.609 2.245 1.00 92.81 67 THR A O 1
ATOM 518 N N . LYS A 1 68 ? 18.758 -33.741 3.063 1.00 93.88 68 LYS A N 1
ATOM 519 C CA . LYS A 1 68 ? 19.245 -34.960 3.732 1.00 93.88 68 LYS A CA 1
ATOM 520 C C . LYS A 1 68 ? 18.256 -35.515 4.765 1.00 93.88 68 LYS A C 1
ATOM 522 O O . LYS A 1 68 ? 18.026 -36.723 4.793 1.00 93.88 68 LYS A O 1
ATOM 527 N N . LYS A 1 69 ? 17.649 -34.657 5.597 1.00 93.81 69 LYS A N 1
ATOM 528 C CA . LYS A 1 69 ? 16.603 -35.070 6.557 1.00 93.81 69 LYS A CA 1
ATOM 529 C C . LYS A 1 69 ? 15.305 -35.490 5.854 1.00 93.81 69 LYS A C 1
ATOM 531 O O . LYS A 1 69 ? 14.599 -36.358 6.358 1.00 93.81 69 LYS A O 1
ATOM 536 N N . GLY A 1 70 ? 14.982 -34.883 4.711 1.00 93.06 70 GLY A N 1
ATOM 537 C CA . GLY A 1 70 ? 13.777 -35.171 3.933 1.00 93.06 70 GLY A CA 1
ATOM 538 C C . GLY A 1 70 ? 13.832 -36.547 3.276 1.00 93.06 70 GLY A C 1
ATOM 539 O O . GLY A 1 70 ? 12.849 -37.281 3.335 1.00 93.06 70 GLY A O 1
ATOM 540 N N . LEU A 1 71 ? 14.999 -36.928 2.743 1.00 94.19 71 LEU A N 1
ATOM 541 C CA . LEU A 1 71 ? 15.264 -38.286 2.256 1.00 94.19 71 LEU A CA 1
ATOM 542 C C . LEU A 1 71 ? 15.096 -39.313 3.390 1.00 94.19 71 LEU A C 1
ATOM 544 O O . LEU A 1 71 ? 14.317 -40.253 3.256 1.00 94.19 71 LEU A O 1
ATOM 548 N N . GLU A 1 72 ? 15.744 -39.089 4.542 1.00 94.19 72 GLU A N 1
ATOM 549 C CA . GLU A 1 72 ? 15.623 -39.959 5.725 1.00 94.19 72 GLU A CA 1
ATOM 550 C C . GLU A 1 72 ? 14.159 -40.129 6.177 1.00 94.19 72 GLU A C 1
ATOM 552 O O . GLU A 1 72 ? 13.719 -41.240 6.472 1.00 94.19 72 GLU A O 1
ATOM 557 N N . ALA A 1 73 ? 13.390 -39.037 6.206 1.00 94.62 73 ALA A N 1
ATOM 558 C CA . ALA A 1 73 ? 11.991 -39.066 6.611 1.00 94.62 73 ALA A CA 1
ATOM 559 C C . ALA A 1 73 ? 11.095 -39.779 5.591 1.00 94.62 73 ALA A C 1
ATOM 561 O O . ALA A 1 73 ? 10.245 -40.576 5.985 1.00 94.62 73 ALA A O 1
ATOM 562 N N . ARG A 1 74 ? 11.270 -39.517 4.288 1.00 93.44 74 ARG A N 1
ATOM 563 C CA . ARG A 1 74 ? 10.459 -40.143 3.235 1.00 93.44 74 ARG A CA 1
ATOM 564 C C . ARG A 1 74 ? 10.695 -41.651 3.169 1.00 93.44 74 ARG A C 1
ATOM 566 O O . ARG A 1 74 ? 9.731 -42.393 3.017 1.00 93.44 74 ARG A O 1
ATOM 573 N N . GLU A 1 75 ? 11.926 -42.124 3.354 1.00 93.38 75 GLU A N 1
ATOM 574 C CA . GLU A 1 75 ? 12.172 -43.569 3.406 1.00 93.38 75 GLU A CA 1
ATOM 575 C C . GLU A 1 75 ? 11.508 -44.236 4.619 1.00 93.38 75 GLU A C 1
ATOM 577 O O . GLU A 1 75 ? 11.059 -45.376 4.510 1.00 93.38 75 GLU A O 1
ATOM 582 N N . ALA A 1 76 ? 11.332 -43.530 5.740 1.00 94.25 76 ALA A N 1
ATOM 583 C CA . ALA A 1 76 ? 10.488 -44.019 6.829 1.00 94.25 76 ALA A CA 1
ATOM 584 C C . ALA A 1 76 ? 8.990 -44.020 6.453 1.00 94.25 76 ALA A C 1
ATOM 586 O O . ALA A 1 76 ? 8.317 -45.020 6.690 1.00 94.25 76 ALA A O 1
ATOM 587 N N . TRP A 1 77 ? 8.474 -42.969 5.797 1.00 94.75 77 TRP A N 1
ATOM 588 C CA . TRP A 1 77 ? 7.088 -42.940 5.291 1.00 94.75 77 TRP A CA 1
ATOM 589 C C . TRP A 1 77 ? 6.772 -44.077 4.306 1.00 94.75 77 TRP A C 1
ATOM 591 O O . TRP A 1 77 ? 5.662 -44.602 4.330 1.00 94.75 77 TRP A O 1
ATOM 601 N N . LYS A 1 78 ? 7.740 -44.469 3.469 1.00 92.75 78 LYS A N 1
ATOM 602 C CA . LYS A 1 78 ? 7.605 -45.565 2.495 1.00 92.75 78 LYS A CA 1
ATOM 603 C C . LYS A 1 78 ? 7.681 -46.959 3.111 1.00 92.75 78 LYS A C 1
ATOM 605 O O . LYS A 1 78 ? 6.950 -47.843 2.680 1.00 92.75 78 LYS A O 1
ATOM 610 N N . ASN A 1 79 ? 8.620 -47.176 4.035 1.00 94.31 79 ASN A N 1
ATOM 611 C CA . ASN A 1 79 ? 9.044 -48.525 4.425 1.00 94.31 79 ASN A CA 1
ATOM 612 C C . ASN A 1 79 ? 8.614 -48.942 5.844 1.00 94.31 79 ASN A C 1
ATOM 614 O O . ASN A 1 79 ? 8.672 -50.131 6.160 1.00 94.31 79 ASN A O 1
ATOM 618 N N . ASP A 1 80 ? 8.206 -48.011 6.714 1.00 94.12 80 ASP A N 1
ATOM 619 C CA . ASP A 1 80 ? 7.708 -48.341 8.055 1.00 94.12 80 ASP A CA 1
ATOM 620 C C . ASP A 1 80 ? 6.208 -48.710 7.993 1.00 94.12 80 ASP A C 1
ATOM 622 O O . ASP A 1 80 ? 5.393 -47.879 7.569 1.00 94.12 80 ASP A O 1
ATOM 626 N N . PRO A 1 81 ? 5.794 -49.917 8.435 1.00 92.94 81 PRO A N 1
ATOM 627 C CA . PRO A 1 81 ? 4.389 -50.333 8.441 1.00 92.94 81 PRO A CA 1
ATOM 628 C C . PRO A 1 81 ? 3.440 -49.448 9.267 1.00 92.94 81 PRO A C 1
ATOM 630 O O . PRO A 1 81 ? 2.228 -49.554 9.090 1.00 92.94 81 PRO A O 1
ATOM 633 N N . MET A 1 82 ? 3.948 -48.589 10.159 1.00 92.81 82 MET A N 1
ATOM 634 C CA . MET A 1 82 ? 3.149 -47.581 10.867 1.00 92.81 82 MET A CA 1
ATOM 635 C C . MET A 1 82 ? 2.763 -46.397 9.970 1.00 92.81 82 MET A C 1
ATOM 637 O O . MET A 1 82 ? 1.709 -45.801 10.174 1.00 92.81 82 MET A O 1
ATOM 641 N N . PHE A 1 83 ? 3.603 -46.054 8.991 1.00 94.31 83 PHE A N 1
ATOM 642 C CA . PHE A 1 83 ? 3.464 -44.846 8.172 1.00 94.31 83 PHE A CA 1
ATOM 643 C C . PHE A 1 83 ? 3.025 -45.130 6.732 1.00 94.31 83 PHE A C 1
ATOM 645 O O . PHE A 1 83 ? 2.257 -44.346 6.175 1.00 94.31 83 PHE A O 1
ATOM 652 N N . THR A 1 84 ? 3.419 -46.280 6.175 1.00 93.81 84 THR A N 1
ATOM 653 C CA . THR A 1 84 ? 3.033 -46.733 4.824 1.00 93.81 84 THR A CA 1
ATOM 654 C C . THR A 1 84 ? 1.517 -46.649 4.555 1.00 93.81 84 THR A C 1
ATOM 656 O O . THR A 1 84 ? 1.151 -46.193 3.477 1.00 93.81 84 THR A O 1
ATOM 659 N N . PRO A 1 85 ? 0.604 -47.013 5.489 1.00 93.12 85 PRO A N 1
ATOM 660 C CA . PRO A 1 85 ? -0.843 -46.944 5.242 1.00 93.12 85 PRO A CA 1
ATOM 661 C C . PRO A 1 85 ? -1.406 -45.530 5.040 1.00 93.12 85 PRO A C 1
ATOM 663 O O . PRO A 1 85 ? -2.541 -45.401 4.595 1.00 93.12 85 PRO A O 1
ATOM 666 N N . PHE A 1 86 ? -0.643 -44.492 5.397 1.00 91.50 86 PHE A N 1
ATOM 667 C CA . PHE A 1 86 ? -1.065 -43.090 5.360 1.00 91.50 86 PHE A CA 1
ATOM 668 C C . PHE A 1 86 ? -0.335 -42.268 4.292 1.00 91.50 86 PHE A C 1
ATOM 670 O O . PHE A 1 86 ? -0.636 -41.083 4.156 1.00 91.50 86 PHE A O 1
ATOM 677 N N . TYR A 1 87 ? 0.643 -42.849 3.587 1.00 91.31 87 TYR A N 1
ATOM 678 C CA . TYR A 1 87 ? 1.483 -42.160 2.606 1.00 91.31 87 TYR A CA 1
ATOM 679 C C . TYR A 1 87 ? 1.100 -42.525 1.170 1.00 91.31 87 TYR A C 1
ATOM 681 O O . TYR A 1 87 ? 0.967 -43.695 0.819 1.00 91.31 87 TYR A O 1
ATOM 689 N N . HIS A 1 88 ? 0.982 -41.498 0.331 1.00 88.31 88 HIS A N 1
ATOM 690 C CA . HIS A 1 88 ? 0.588 -41.585 -1.069 1.00 88.31 88 HIS A CA 1
ATOM 691 C C . HIS A 1 88 ? 1.648 -40.877 -1.928 1.00 88.31 88 HIS A C 1
ATOM 693 O O . HIS A 1 88 ? 2.022 -39.738 -1.640 1.00 88.31 88 HIS A O 1
ATOM 699 N N . GLU A 1 89 ? 2.132 -41.527 -2.992 1.00 88.94 89 GLU A N 1
ATOM 700 C CA . GLU A 1 89 ? 3.231 -41.037 -3.850 1.00 88.94 89 GLU A CA 1
ATOM 701 C C . GLU A 1 89 ? 2.768 -40.730 -5.297 1.00 88.94 89 GLU A C 1
ATOM 703 O O . GLU A 1 89 ? 3.151 -41.440 -6.226 1.00 88.94 89 GLU A O 1
ATOM 708 N N . PRO A 1 90 ? 1.930 -39.694 -5.528 1.00 85.19 90 PRO A N 1
ATOM 709 C CA . PRO A 1 90 ? 1.567 -39.240 -6.875 1.00 85.19 90 PRO A CA 1
ATOM 710 C C . PRO A 1 90 ? 2.576 -38.241 -7.477 1.00 85.19 90 PRO A C 1
ATOM 712 O O . PRO A 1 90 ? 2.375 -37.763 -8.589 1.00 85.19 90 PRO A O 1
ATOM 715 N N . GLY A 1 91 ? 3.637 -37.875 -6.751 1.00 88.12 91 GLY A N 1
ATOM 716 C CA . GLY A 1 91 ? 4.575 -36.814 -7.120 1.00 88.12 91 GLY A CA 1
ATOM 717 C C . GLY A 1 91 ? 4.275 -35.449 -6.483 1.00 88.12 91 GLY A C 1
ATOM 718 O O . GLY A 1 91 ? 3.267 -35.240 -5.799 1.00 88.12 91 GLY A O 1
ATOM 719 N N . LEU A 1 92 ? 5.179 -34.502 -6.739 1.00 87.75 92 LEU A N 1
ATOM 720 C CA . LEU A 1 92 ? 5.071 -33.080 -6.407 1.00 87.75 92 LEU A CA 1
ATOM 721 C C . LEU A 1 92 ? 5.524 -32.228 -7.604 1.00 87.75 92 LEU A C 1
ATOM 723 O O . LEU A 1 92 ? 6.542 -32.524 -8.224 1.00 87.75 92 LEU A O 1
ATOM 727 N N . ILE A 1 93 ? 4.798 -31.158 -7.907 1.00 87.38 93 ILE A N 1
ATOM 728 C CA . ILE A 1 93 ? 5.137 -30.159 -8.927 1.00 87.38 93 ILE A CA 1
ATOM 729 C C . ILE A 1 93 ? 5.593 -28.868 -8.235 1.00 87.38 93 ILE A C 1
ATOM 731 O O . ILE A 1 93 ? 4.991 -28.439 -7.254 1.00 87.38 93 ILE A O 1
ATOM 735 N N . TRP A 1 94 ? 6.620 -28.221 -8.772 1.00 85.00 94 TRP A N 1
ATOM 736 C CA . TRP A 1 94 ? 7.052 -26.874 -8.416 1.00 85.00 94 TRP A CA 1
ATOM 737 C C . TRP A 1 94 ? 6.929 -25.969 -9.633 1.00 85.00 94 TRP A C 1
ATOM 739 O O . TRP A 1 94 ? 7.583 -26.201 -10.647 1.00 85.00 94 TRP A O 1
ATOM 749 N N . ILE A 1 95 ? 6.099 -24.942 -9.514 1.00 81.69 95 ILE A N 1
ATOM 750 C CA . ILE A 1 95 ? 5.993 -23.841 -10.466 1.00 81.69 95 ILE A CA 1
ATOM 751 C C . ILE A 1 95 ? 6.988 -22.774 -9.999 1.00 81.69 95 ILE A C 1
ATOM 753 O O . ILE A 1 95 ? 6.871 -22.293 -8.868 1.00 81.69 95 ILE A O 1
ATOM 757 N N . SER A 1 96 ? 7.991 -22.454 -10.822 1.00 75.25 96 SER A N 1
ATOM 758 C CA . SER A 1 96 ? 9.115 -21.606 -10.418 1.00 75.25 96 SER A CA 1
ATOM 759 C C . SER A 1 96 ? 9.275 -20.346 -11.262 1.00 75.25 96 SER A C 1
ATOM 761 O O . SER A 1 96 ? 9.317 -20.412 -12.488 1.00 75.25 96 SER A O 1
ATOM 763 N N . SER A 1 97 ? 9.432 -19.194 -10.608 1.00 68.00 97 SER A N 1
ATOM 764 C CA . SER A 1 97 ? 10.011 -17.982 -11.205 1.00 68.00 97 SER A CA 1
ATOM 765 C C . SER A 1 97 ? 11.545 -17.967 -11.091 1.00 68.00 97 SER A C 1
ATOM 767 O O . SER A 1 97 ? 12.232 -17.386 -11.936 1.00 68.00 97 SER A O 1
ATOM 769 N N . SER A 1 98 ? 12.089 -18.647 -10.078 1.00 69.50 98 SER A N 1
ATOM 770 C CA . SER A 1 98 ? 13.512 -18.714 -9.736 1.00 69.50 98 SER A CA 1
ATOM 771 C C . SER A 1 98 ? 14.200 -20.008 -10.210 1.00 69.50 98 SER A C 1
ATOM 773 O O . SER A 1 98 ? 13.560 -20.934 -10.691 1.00 69.50 98 SER A O 1
ATOM 775 N N . ASN A 1 99 ? 15.529 -20.086 -10.054 1.00 71.62 99 ASN A N 1
ATOM 776 C CA . ASN A 1 99 ? 16.365 -21.254 -10.391 1.00 71.62 99 ASN A CA 1
ATOM 777 C C . ASN A 1 99 ? 16.350 -22.322 -9.269 1.00 71.62 99 ASN A C 1
ATOM 779 O O . ASN A 1 99 ? 17.397 -22.737 -8.756 1.00 71.62 99 ASN A O 1
ATOM 783 N N . LEU A 1 100 ? 15.156 -22.713 -8.823 1.00 78.88 100 LEU A N 1
ATOM 784 C CA . LEU A 1 100 ? 14.960 -23.636 -7.704 1.00 78.88 100 LEU A CA 1
ATOM 785 C C . LEU A 1 100 ? 15.380 -25.070 -8.069 1.00 78.88 100 LEU A C 1
ATOM 787 O O . LEU A 1 100 ? 15.992 -25.773 -7.257 1.00 78.88 100 LEU A O 1
ATOM 791 N N . ALA A 1 101 ? 15.134 -25.502 -9.309 1.00 82.81 101 ALA A N 1
ATOM 792 C CA . ALA A 1 101 ? 15.507 -26.834 -9.770 1.00 82.81 101 ALA A CA 1
ATOM 793 C C . ALA A 1 101 ? 17.026 -27.013 -9.858 1.00 82.81 101 ALA A C 1
ATOM 795 O O . ALA A 1 101 ? 17.532 -28.105 -9.588 1.00 82.81 101 ALA A O 1
ATOM 796 N N . GLY A 1 102 ? 17.774 -25.952 -10.180 1.00 83.88 102 GLY A N 1
ATOM 797 C CA . GLY A 1 102 ? 19.237 -25.966 -10.146 1.00 83.88 102 GLY A CA 1
ATOM 798 C C . GLY A 1 102 ? 19.788 -26.317 -8.759 1.00 83.88 102 GLY A C 1
ATOM 799 O O . GLY A 1 102 ? 20.684 -27.160 -8.643 1.00 83.88 102 GLY A O 1
ATOM 800 N N . ALA A 1 103 ? 19.213 -25.734 -7.701 1.00 83.94 103 ALA A N 1
ATOM 801 C CA . ALA A 1 103 ? 19.593 -26.018 -6.316 1.00 83.94 103 ALA A CA 1
ATOM 802 C C . ALA A 1 103 ? 19.229 -27.455 -5.899 1.00 83.94 103 ALA A C 1
ATOM 804 O O . ALA A 1 103 ? 20.089 -28.195 -5.414 1.00 83.94 103 ALA A O 1
ATOM 805 N N . ILE A 1 104 ? 17.991 -27.886 -6.163 1.00 87.12 104 ILE A N 1
ATOM 806 C CA . ILE A 1 104 ? 17.490 -29.225 -5.804 1.00 87.12 104 ILE A CA 1
ATOM 807 C C . ILE A 1 104 ? 18.320 -30.331 -6.477 1.00 87.12 104 ILE A C 1
ATOM 809 O O . ILE A 1 104 ? 18.797 -31.248 -5.803 1.00 87.12 104 ILE A O 1
ATOM 813 N N . HIS A 1 105 ? 18.575 -30.222 -7.786 1.00 88.56 105 HIS A N 1
ATOM 814 C CA . HIS A 1 105 ? 19.416 -31.183 -8.507 1.00 88.56 105 HIS A CA 1
ATOM 815 C C . HIS A 1 105 ? 20.861 -31.206 -7.986 1.00 88.56 105 HIS A C 1
ATOM 817 O O . HIS A 1 105 ? 21.473 -32.276 -7.918 1.00 88.56 105 HIS A O 1
ATOM 823 N N . SER A 1 106 ? 21.415 -30.052 -7.593 1.00 88.88 106 SER A N 1
ATOM 824 C CA . SER A 1 106 ? 22.743 -29.978 -6.972 1.00 88.88 106 SER A CA 1
ATOM 825 C C . SER A 1 106 ? 22.776 -30.716 -5.629 1.00 88.88 106 SER A C 1
ATOM 827 O O . SER A 1 106 ? 23.674 -31.528 -5.396 1.00 88.88 106 SER A O 1
ATOM 829 N N . ASN A 1 107 ? 21.767 -30.509 -4.779 1.00 92.69 107 ASN A N 1
ATOM 830 C CA . ASN A 1 107 ? 21.673 -31.136 -3.461 1.00 92.69 107 ASN A CA 1
ATOM 831 C C . ASN A 1 107 ? 21.500 -32.659 -3.546 1.00 92.69 107 ASN A C 1
ATOM 833 O O . ASN A 1 107 ? 22.247 -33.390 -2.891 1.00 92.69 107 ASN A O 1
ATOM 837 N N . PHE A 1 108 ? 20.595 -33.164 -4.393 1.00 92.75 108 PHE A N 1
ATOM 838 C CA . PHE A 1 108 ? 20.441 -34.611 -4.604 1.00 92.75 108 PHE A CA 1
ATOM 839 C C . PHE A 1 108 ? 21.723 -35.251 -5.154 1.00 92.75 108 PHE A C 1
ATOM 841 O O . PHE A 1 108 ? 22.167 -36.282 -4.643 1.00 92.75 108 PHE A O 1
ATOM 848 N N . LYS A 1 109 ? 22.392 -34.600 -6.115 1.00 90.75 109 LYS A N 1
ATOM 849 C CA . LYS A 1 109 ? 23.684 -35.054 -6.650 1.00 90.75 109 LYS A CA 1
ATOM 850 C C . LYS A 1 109 ? 24.787 -35.080 -5.586 1.00 90.75 109 LYS A C 1
ATOM 852 O O . LYS A 1 109 ? 25.564 -36.032 -5.553 1.00 90.75 109 LYS A O 1
ATOM 857 N N . GLN A 1 110 ? 24.862 -34.072 -4.716 1.00 92.75 110 GLN A N 1
ATOM 858 C CA . GLN A 1 110 ? 25.856 -34.004 -3.637 1.00 92.75 110 GLN A CA 1
ATOM 859 C C . GLN A 1 110 ? 25.600 -35.042 -2.531 1.00 92.75 110 GLN A C 1
ATOM 861 O O . GLN A 1 110 ? 26.552 -35.544 -1.934 1.00 92.75 110 GLN A O 1
ATOM 866 N N . LEU A 1 111 ? 24.337 -35.393 -2.276 1.00 92.88 111 LEU A N 1
ATOM 867 C CA . LEU A 1 111 ? 23.949 -36.441 -1.325 1.00 92.88 111 LEU A CA 1
ATOM 868 C C . LEU A 1 111 ? 23.993 -37.862 -1.918 1.00 92.88 111 LEU A C 1
ATOM 870 O O . LEU A 1 111 ? 23.831 -38.828 -1.176 1.00 92.88 111 LEU A O 1
ATOM 874 N N . GLY A 1 112 ? 24.230 -38.006 -3.227 1.00 89.00 112 GLY A N 1
ATOM 875 C CA . GLY A 1 112 ? 24.262 -39.299 -3.919 1.00 89.00 112 GLY A CA 1
ATOM 876 C C . GLY A 1 112 ? 22.880 -39.918 -4.167 1.00 89.00 112 GLY A C 1
ATOM 877 O O . GLY A 1 112 ? 22.793 -41.110 -4.445 1.00 89.00 112 GLY A O 1
ATOM 878 N N . ALA A 1 113 ? 21.808 -39.126 -4.074 1.00 87.44 113 ALA A N 1
ATOM 879 C CA . ALA A 1 113 ? 20.424 -39.552 -4.273 1.00 87.44 113 ALA A CA 1
ATOM 880 C C . ALA A 1 113 ? 20.086 -39.629 -5.774 1.00 87.44 113 ALA A C 1
ATOM 882 O O . ALA A 1 113 ? 19.427 -38.757 -6.335 1.00 87.44 113 ALA A O 1
ATOM 883 N N . THR A 1 114 ? 20.600 -40.659 -6.448 1.00 74.62 114 THR A N 1
ATOM 884 C CA . THR A 1 114 ? 20.438 -40.865 -7.901 1.00 74.62 114 THR A CA 1
ATOM 885 C C . THR A 1 114 ? 19.069 -41.391 -8.318 1.00 74.62 114 THR A C 1
ATOM 887 O O . THR A 1 114 ? 18.746 -41.357 -9.502 1.00 74.62 114 THR A O 1
ATOM 890 N N . ASP A 1 115 ? 18.287 -41.882 -7.359 1.00 80.19 115 ASP A N 1
ATOM 891 C CA . ASP A 1 115 ? 17.010 -42.563 -7.598 1.00 80.19 115 ASP A CA 1
ATOM 892 C C . ASP A 1 115 ? 15.813 -41.585 -7.509 1.00 80.19 115 ASP A C 1
ATOM 894 O O . ASP A 1 115 ? 14.647 -41.975 -7.621 1.00 80.19 115 ASP A O 1
ATOM 898 N N . GLU A 1 116 ? 16.104 -40.292 -7.327 1.00 86.44 116 GLU A N 1
ATOM 899 C CA . GLU A 1 116 ? 15.142 -39.192 -7.354 1.00 86.44 116 GLU A CA 1
ATOM 900 C C . GLU A 1 116 ? 14.688 -38.900 -8.788 1.00 86.44 116 GLU A C 1
ATOM 902 O O . GLU A 1 116 ? 15.475 -38.515 -9.655 1.00 86.44 116 GLU A O 1
ATOM 907 N N . LYS A 1 117 ? 13.389 -39.062 -9.046 1.00 88.75 117 LYS A N 1
ATOM 908 C CA . LYS A 1 117 ? 12.778 -38.847 -10.359 1.00 88.75 117 LYS A CA 1
ATOM 909 C C . LYS A 1 117 ? 12.380 -37.385 -10.531 1.00 88.75 117 LYS A C 1
ATOM 911 O O . LYS A 1 117 ? 11.198 -37.041 -10.530 1.00 88.75 117 LYS A O 1
ATOM 916 N N . THR A 1 118 ? 13.376 -36.518 -10.658 1.00 89.56 118 THR A N 1
ATOM 917 C CA . THR A 1 118 ? 13.172 -35.094 -10.940 1.00 89.56 118 THR A CA 1
ATOM 918 C C . THR A 1 118 ? 13.387 -34.761 -12.413 1.00 89.56 118 THR A C 1
ATOM 920 O O . THR A 1 118 ? 14.360 -35.204 -13.025 1.00 89.56 118 THR A O 1
ATOM 923 N N . ARG A 1 119 ? 12.506 -33.934 -12.983 1.00 89.12 119 ARG A N 1
ATOM 924 C CA . ARG A 1 119 ? 12.660 -33.361 -14.329 1.00 89.12 119 ARG A CA 1
ATOM 925 C C . ARG A 1 119 ? 12.087 -31.951 -14.409 1.00 89.12 119 ARG A C 1
ATOM 927 O O . ARG A 1 119 ? 11.019 -31.691 -13.867 1.00 89.12 119 ARG A O 1
ATOM 934 N N . VAL A 1 120 ? 12.773 -31.064 -15.125 1.00 89.00 120 VAL A N 1
ATOM 935 C CA . VAL A 1 120 ? 12.225 -29.754 -15.507 1.00 89.00 120 VAL A CA 1
ATOM 936 C C . VAL A 1 120 ? 11.524 -29.887 -16.853 1.00 89.00 120 VAL A C 1
ATOM 938 O O . VAL A 1 120 ? 12.091 -30.443 -17.794 1.00 89.00 120 VAL A O 1
ATOM 941 N N . VAL A 1 121 ? 10.300 -29.374 -16.932 1.00 89.56 121 VAL A N 1
ATOM 942 C CA . VAL A 1 121 ? 9.481 -29.283 -18.146 1.00 89.56 121 VAL A CA 1
ATOM 943 C C . VAL A 1 121 ? 9.220 -27.818 -18.492 1.00 89.56 121 VAL A C 1
ATOM 945 O O . VAL A 1 121 ? 9.327 -26.930 -17.644 1.00 89.56 121 VAL A O 1
ATOM 948 N N . LYS A 1 122 ? 8.873 -27.552 -19.753 1.00 88.06 122 LYS A N 1
ATOM 949 C CA . LYS A 1 122 ? 8.451 -26.212 -20.188 1.00 88.06 122 LYS A CA 1
ATOM 950 C C . LYS A 1 122 ? 6.965 -25.998 -19.928 1.00 88.06 122 LYS A C 1
ATOM 952 O O . LYS A 1 122 ? 6.188 -26.944 -20.010 1.00 88.06 122 LYS A O 1
ATOM 957 N N . THR A 1 123 ? 6.564 -24.745 -19.734 1.00 87.00 123 THR A N 1
ATOM 958 C CA . THR A 1 123 ? 5.172 -24.323 -19.516 1.00 87.00 123 THR A CA 1
ATOM 959 C C . THR A 1 123 ? 4.197 -24.942 -20.527 1.00 87.00 123 THR A C 1
ATOM 961 O O . THR A 1 123 ? 3.245 -25.601 -20.126 1.00 87.00 123 THR A O 1
ATOM 964 N N . GLU A 1 124 ? 4.487 -24.855 -21.828 1.00 85.06 124 GLU A N 1
ATOM 965 C CA . GLU A 1 124 ? 3.629 -25.404 -22.898 1.00 85.06 124 GLU A CA 1
ATOM 966 C C . GLU A 1 124 ? 3.524 -26.942 -22.899 1.00 85.06 124 GLU A C 1
ATOM 968 O O . GLU A 1 124 ? 2.488 -27.512 -23.247 1.00 85.06 124 GLU A O 1
ATOM 973 N N . GLU A 1 125 ? 4.593 -27.630 -22.487 1.00 87.69 125 GLU A N 1
ATOM 974 C CA . GLU A 1 125 ? 4.593 -29.087 -22.310 1.00 87.69 125 GLU A CA 1
ATOM 975 C C . GLU A 1 125 ? 3.724 -29.457 -21.102 1.00 87.69 125 GLU A C 1
ATOM 977 O O . GLU A 1 125 ? 2.841 -30.305 -21.207 1.00 87.69 125 GLU A O 1
ATOM 982 N N . PHE A 1 126 ? 3.920 -28.758 -19.982 1.00 87.69 126 PHE A N 1
ATOM 983 C CA . PHE A 1 126 ? 3.193 -28.962 -18.734 1.00 87.69 126 PHE A CA 1
ATOM 984 C C . PHE A 1 126 ? 1.687 -28.683 -18.857 1.00 87.69 126 PHE A C 1
ATOM 986 O O . PHE A 1 126 ? 0.886 -29.485 -18.380 1.00 87.69 126 PHE A O 1
ATOM 993 N N . LYS A 1 127 ? 1.286 -27.618 -19.566 1.00 86.19 127 LYS A N 1
ATOM 994 C CA . LYS A 1 127 ? -0.127 -27.312 -19.873 1.00 86.19 127 LYS A CA 1
ATOM 995 C C . LYS A 1 127 ? -0.840 -28.439 -20.630 1.00 86.19 127 LYS A C 1
ATOM 997 O O . LYS A 1 127 ? -2.055 -28.581 -20.517 1.00 86.19 127 LYS A O 1
ATOM 1002 N N . SER A 1 128 ? -0.081 -29.255 -21.364 1.00 85.00 128 SER A N 1
ATOM 1003 C CA . SER A 1 128 ? -0.571 -30.422 -22.109 1.00 85.00 128 SER A CA 1
ATOM 1004 C C . SER A 1 128 ? -0.547 -31.731 -21.299 1.00 85.00 128 SER A C 1
ATOM 1006 O O . SER A 1 128 ? -1.009 -32.761 -21.791 1.00 85.00 128 SER A O 1
ATOM 1008 N N . MET A 1 129 ? 0.003 -31.731 -20.079 1.00 84.94 129 MET A N 1
ATOM 1009 C CA . MET A 1 129 ? 0.009 -32.892 -19.182 1.00 84.94 129 MET A CA 1
ATOM 1010 C C . MET A 1 129 ? -1.310 -33.014 -18.397 1.00 84.94 129 MET A C 1
ATOM 1012 O O . MET A 1 129 ? -2.119 -32.088 -18.366 1.00 84.94 129 MET A O 1
ATOM 1016 N N . TYR A 1 130 ? -1.508 -34.168 -17.745 1.00 80.75 130 TYR A N 1
ATOM 1017 C CA . TYR A 1 130 ? -2.648 -34.452 -16.855 1.00 80.75 130 TYR A CA 1
ATOM 1018 C C . TYR A 1 130 ? -4.001 -34.097 -17.506 1.00 80.75 130 TYR A C 1
ATOM 1020 O O . TYR A 1 130 ? -4.749 -33.268 -16.997 1.00 80.75 130 TYR A O 1
ATOM 1028 N N . ASP A 1 131 ? -4.255 -34.660 -18.694 1.00 78.00 131 ASP A N 1
ATOM 1029 C CA . ASP A 1 131 ? -5.460 -34.468 -19.518 1.00 78.00 131 ASP A CA 1
ATOM 1030 C C . ASP A 1 131 ? -5.924 -33.000 -19.657 1.00 78.00 131 ASP A C 1
ATOM 1032 O O . ASP A 1 131 ? -7.121 -32.690 -19.687 1.00 78.00 131 ASP A O 1
ATOM 1036 N N . GLY A 1 132 ? -4.960 -32.074 -19.735 1.00 75.94 132 GLY A N 1
ATOM 1037 C CA . GLY A 1 132 ? -5.222 -30.645 -19.890 1.00 75.94 132 GLY A CA 1
ATOM 1038 C C . GLY A 1 132 ? -5.865 -29.996 -18.661 1.00 75.94 132 GLY A C 1
ATOM 1039 O O . GLY A 1 132 ? -6.592 -29.014 -18.801 1.00 75.94 132 GLY A O 1
ATOM 1040 N N . VAL A 1 133 ? -5.630 -30.517 -17.448 1.00 78.69 133 VAL A N 1
ATOM 1041 C CA . VAL A 1 133 ? -6.026 -29.849 -16.188 1.00 78.69 133 VAL A CA 1
ATOM 1042 C C . VAL A 1 133 ? -5.433 -28.439 -16.081 1.00 78.69 133 VAL A C 1
ATOM 1044 O O . VAL A 1 133 ? -6.068 -27.567 -15.502 1.00 78.69 133 VAL A O 1
ATOM 1047 N N . PHE A 1 134 ? -4.272 -28.199 -16.693 1.00 83.88 134 PHE A N 1
ATOM 1048 C CA . PHE A 1 134 ? -3.567 -26.915 -16.679 1.00 83.88 134 PHE A CA 1
ATOM 1049 C C . PHE A 1 134 ? -3.664 -26.136 -18.009 1.00 83.88 134 PHE A C 1
ATOM 1051 O O . PHE A 1 134 ? -2.971 -25.137 -18.182 1.00 83.88 134 PHE A O 1
ATOM 1058 N N . GLU A 1 135 ? -4.512 -26.570 -18.955 1.00 86.25 135 GLU A N 1
ATOM 1059 C CA . GLU A 1 135 ? -4.599 -26.028 -20.328 1.00 86.25 135 GLU A CA 1
ATOM 1060 C C . GLU A 1 135 ? -4.816 -24.502 -20.362 1.00 86.25 135 GLU A C 1
ATOM 1062 O O . GLU A 1 135 ? -4.148 -23.798 -21.122 1.00 86.25 135 GLU A O 1
ATOM 1067 N N . ASP A 1 136 ? -5.716 -23.983 -19.519 1.00 87.56 136 ASP A N 1
ATOM 1068 C CA . ASP A 1 136 ? -6.040 -22.555 -19.400 1.00 87.56 136 ASP A CA 1
ATOM 1069 C C . ASP A 1 136 ? -5.527 -21.910 -18.099 1.00 87.56 136 ASP A C 1
ATOM 1071 O O . ASP A 1 136 ? -6.035 -20.870 -17.676 1.00 87.56 136 ASP A O 1
ATOM 1075 N N . ALA A 1 137 ? -4.520 -22.512 -17.457 1.00 83.25 137 ALA A N 1
ATOM 1076 C CA . ALA A 1 137 ? -3.821 -21.890 -16.336 1.00 83.25 137 ALA A CA 1
ATOM 1077 C C . ALA A 1 137 ? -2.929 -20.732 -16.815 1.00 83.25 137 ALA A C 1
ATOM 1079 O O . ALA A 1 137 ? -2.285 -20.809 -17.870 1.00 83.25 137 ALA A O 1
ATOM 1080 N N . ASP A 1 138 ? -2.887 -19.652 -16.037 1.00 81.19 138 ASP A N 1
ATOM 1081 C CA . ASP A 1 138 ? -1.999 -18.521 -16.295 1.00 81.19 138 ASP A CA 1
ATOM 1082 C C . ASP A 1 138 ? -0.655 -18.760 -15.599 1.00 81.19 138 ASP A C 1
ATOM 1084 O O . ASP A 1 138 ? -0.598 -18.930 -14.383 1.00 81.19 138 ASP A O 1
ATOM 1088 N N . TYR A 1 139 ? 0.409 -18.804 -16.399 1.00 82.00 139 TYR A N 1
ATOM 1089 C CA . TYR A 1 139 ? 1.786 -19.056 -15.973 1.00 82.00 139 TYR A CA 1
ATOM 1090 C C . TYR A 1 139 ? 2.740 -18.000 -16.562 1.00 82.00 139 TYR A C 1
ATOM 1092 O O . TYR A 1 139 ? 3.936 -18.261 -16.724 1.00 82.00 139 TYR A O 1
ATOM 1100 N N . ASP A 1 140 ? 2.234 -16.808 -16.894 1.00 76.56 140 ASP A N 1
ATOM 1101 C CA . ASP A 1 140 ? 3.087 -15.684 -17.278 1.00 76.56 140 ASP A CA 1
ATOM 1102 C C . ASP A 1 140 ? 4.025 -15.313 -16.110 1.00 76.56 140 ASP A C 1
ATOM 1104 O O . ASP A 1 140 ? 3.614 -15.160 -14.960 1.00 76.56 140 ASP A O 1
ATOM 1108 N N . GLY A 1 141 ? 5.326 -15.211 -16.399 1.00 71.88 141 GLY A N 1
ATOM 1109 C CA . GLY A 1 141 ? 6.373 -15.001 -15.388 1.00 71.88 141 GLY A CA 1
ATOM 1110 C C . GLY A 1 141 ? 6.940 -16.275 -14.740 1.00 71.88 141 GLY A C 1
ATOM 1111 O O . GLY A 1 141 ? 7.907 -16.179 -13.984 1.00 71.88 141 GLY A O 1
ATOM 1112 N N . VAL A 1 142 ? 6.415 -17.464 -15.059 1.00 79.88 142 VAL A N 1
ATOM 1113 C CA . VAL A 1 142 ? 7.034 -18.751 -14.687 1.00 79.88 142 VAL A CA 1
ATOM 1114 C C . VAL A 1 142 ? 8.222 -19.031 -15.615 1.00 79.88 142 VAL A C 1
ATOM 1116 O O . VAL A 1 142 ? 8.083 -19.002 -16.838 1.00 79.88 142 VAL A O 1
ATOM 1119 N N . SER A 1 143 ? 9.396 -19.306 -15.044 1.00 78.00 143 SER A N 1
ATOM 1120 C CA . SER A 1 143 ? 10.645 -19.555 -15.776 1.00 78.00 143 SER A CA 1
ATOM 1121 C C . SER A 1 143 ? 10.970 -21.046 -15.924 1.00 78.00 143 SER A C 1
ATOM 1123 O O . SER A 1 143 ? 11.449 -21.462 -16.983 1.00 78.00 143 SER A O 1
ATOM 1125 N N . GLU A 1 144 ? 10.659 -21.867 -14.917 1.00 83.38 144 GLU A N 1
ATOM 1126 C CA . GLU A 1 144 ? 10.786 -23.327 -14.968 1.00 83.38 144 GLU A CA 1
ATOM 1127 C C . GLU A 1 144 ? 9.673 -24.041 -14.185 1.00 83.38 144 GLU A C 1
ATOM 1129 O O . GLU A 1 144 ? 9.136 -23.515 -13.212 1.00 83.38 144 GLU A O 1
ATOM 1134 N N . ILE A 1 145 ? 9.319 -25.262 -14.602 1.00 88.19 145 ILE A N 1
ATOM 1135 C CA . ILE A 1 145 ? 8.411 -26.136 -13.849 1.00 88.19 145 ILE A CA 1
ATOM 1136 C C . ILE A 1 145 ? 9.137 -27.449 -13.559 1.00 88.19 145 ILE A C 1
ATOM 1138 O O . ILE A 1 145 ? 9.457 -28.209 -14.472 1.00 88.19 145 ILE A O 1
ATOM 1142 N N . LEU A 1 146 ? 9.405 -27.721 -12.284 1.00 89.50 146 LEU A N 1
ATOM 1143 C CA . LEU A 1 146 ? 10.075 -28.932 -11.813 1.00 89.50 146 LEU A CA 1
ATOM 1144 C C . LEU A 1 146 ? 9.038 -29.954 -11.339 1.00 89.50 146 LEU A C 1
ATOM 1146 O O . LEU A 1 146 ? 8.275 -29.697 -10.414 1.00 89.50 146 LEU A O 1
ATOM 1150 N N . ILE A 1 147 ? 9.054 -31.148 -11.920 1.00 90.25 147 ILE A N 1
ATOM 1151 C CA . ILE A 1 147 ? 8.258 -32.290 -11.470 1.00 90.25 147 ILE A CA 1
ATOM 1152 C C . ILE A 1 147 ? 9.176 -33.243 -10.705 1.00 90.25 147 ILE A C 1
ATOM 1154 O O . ILE A 1 147 ? 10.204 -33.673 -11.228 1.00 90.25 147 ILE A O 1
ATOM 1158 N N . ASN A 1 148 ? 8.793 -33.574 -9.475 1.00 90.75 148 ASN A N 1
ATOM 1159 C CA . ASN A 1 148 ? 9.430 -34.548 -8.599 1.00 90.75 148 ASN A CA 1
ATOM 1160 C C . ASN A 1 148 ? 8.488 -35.746 -8.404 1.00 90.75 148 ASN A C 1
ATOM 1162 O O . ASN A 1 148 ? 7.619 -35.746 -7.533 1.00 90.75 148 ASN A O 1
ATOM 1166 N N . GLU A 1 149 ? 8.659 -36.778 -9.225 1.00 90.31 149 GLU A N 1
ATOM 1167 C CA . GLU A 1 149 ? 7.829 -37.991 -9.214 1.00 90.31 149 GLU A CA 1
ATOM 1168 C C . GLU A 1 149 ? 8.164 -38.926 -8.029 1.00 90.31 149 GLU A C 1
ATOM 1170 O O . GLU A 1 149 ? 7.476 -39.922 -7.832 1.00 90.31 149 GLU A O 1
ATOM 1175 N N . SER A 1 150 ? 9.197 -38.608 -7.231 1.00 90.00 150 SER A N 1
ATOM 1176 C CA . SER A 1 150 ? 9.593 -39.332 -6.007 1.00 90.00 150 SER A CA 1
ATOM 1177 C C . SER A 1 150 ? 9.060 -38.681 -4.712 1.00 90.00 150 SER A C 1
ATOM 1179 O O . SER A 1 150 ? 9.534 -38.982 -3.610 1.00 90.00 150 SER A O 1
ATOM 1181 N N . ALA A 1 151 ? 8.119 -37.739 -4.817 1.00 90.06 151 ALA A N 1
ATOM 1182 C CA . ALA A 1 151 ? 7.479 -37.041 -3.697 1.00 90.06 151 ALA A CA 1
ATOM 1183 C C . ALA A 1 151 ? 5.971 -37.352 -3.619 1.00 90.06 151 ALA A C 1
ATOM 1185 O O . ALA A 1 151 ? 5.419 -38.063 -4.453 1.00 90.06 151 ALA A O 1
ATOM 1186 N N . GLY A 1 152 ? 5.278 -36.847 -2.598 1.00 87.81 152 GLY A N 1
ATOM 1187 C CA . GLY A 1 152 ? 3.837 -37.070 -2.474 1.00 87.81 152 GLY A CA 1
ATOM 1188 C C . GLY A 1 152 ? 3.215 -36.365 -1.278 1.00 87.81 152 GLY A C 1
ATOM 1189 O O . GLY A 1 152 ? 3.640 -35.270 -0.912 1.00 87.81 152 GLY A O 1
ATOM 1190 N N . TRP A 1 153 ? 2.231 -36.994 -0.638 1.00 87.31 153 TRP A N 1
ATOM 1191 C CA . TRP A 1 153 ? 1.531 -36.461 0.534 1.00 87.31 153 TRP A CA 1
ATOM 1192 C C . TRP A 1 153 ? 1.120 -37.571 1.509 1.00 87.31 153 TRP A C 1
ATOM 1194 O O . TRP A 1 153 ? 1.098 -38.745 1.152 1.00 87.31 153 TRP A O 1
ATOM 1204 N N . ALA A 1 154 ? 0.821 -37.209 2.757 1.00 88.38 154 ALA A N 1
ATOM 1205 C CA . ALA A 1 154 ? 0.324 -38.148 3.762 1.00 88.38 154 ALA A CA 1
ATOM 1206 C C . ALA A 1 154 ? -0.867 -37.598 4.560 1.00 88.38 154 ALA A C 1
ATOM 1208 O O . ALA A 1 154 ? -0.993 -36.382 4.743 1.00 88.38 154 ALA A O 1
ATOM 1209 N N . GLU A 1 155 ? -1.717 -38.509 5.041 1.00 86.44 155 GLU A N 1
ATOM 1210 C CA . GLU A 1 155 ? -2.904 -38.247 5.870 1.00 86.44 155 GLU A CA 1
ATOM 1211 C C . GLU A 1 155 ? -2.481 -37.748 7.259 1.00 86.44 155 GLU A C 1
ATOM 1213 O O . GLU A 1 155 ? -1.866 -38.465 8.060 1.00 86.44 155 GLU A O 1
ATOM 1218 N N . ALA A 1 156 ? -2.716 -36.463 7.526 1.00 85.94 156 ALA A N 1
ATOM 1219 C CA . ALA A 1 156 ? -1.953 -35.753 8.551 1.00 85.94 156 ALA A CA 1
ATOM 1220 C C . ALA A 1 156 ? -2.480 -35.972 9.971 1.00 85.94 156 ALA A C 1
ATOM 1222 O O . ALA A 1 156 ? -1.710 -36.076 10.926 1.00 85.94 156 ALA A O 1
ATOM 1223 N N . LYS A 1 157 ? -3.795 -36.083 10.113 1.00 84.12 157 LYS A N 1
ATOM 1224 C CA . LYS A 1 157 ? -4.470 -36.319 11.387 1.00 84.12 157 LYS A CA 1
ATOM 1225 C C . LYS A 1 157 ? -4.445 -37.799 11.767 1.00 84.12 157 LYS A C 1
ATOM 1227 O O . LYS A 1 157 ? -4.265 -38.147 12.932 1.00 84.12 157 LYS A O 1
ATOM 1232 N N . GLU A 1 158 ? -4.554 -38.656 10.766 1.00 87.38 158 GLU A N 1
ATOM 1233 C CA . GLU A 1 158 ? -4.633 -40.107 10.854 1.00 87.38 158 GLU A CA 1
ATOM 1234 C C . GLU A 1 158 ? -3.272 -40.697 11.256 1.00 87.38 158 GLU A C 1
ATOM 1236 O O . GLU A 1 158 ? -3.198 -41.486 12.200 1.00 87.38 158 GLU A O 1
ATOM 1241 N N . SER A 1 159 ? -2.175 -40.223 10.650 1.00 91.12 159 SER A N 1
ATOM 1242 C CA . SER A 1 159 ? -0.811 -40.631 11.022 1.00 91.12 159 SER A CA 1
ATOM 1243 C C . SER A 1 159 ? -0.396 -40.165 12.426 1.00 91.12 159 SER A C 1
ATOM 1245 O O . SER A 1 159 ? 0.156 -40.955 13.192 1.00 91.12 159 SER A O 1
ATOM 1247 N N . VAL A 1 160 ? -0.693 -38.921 12.833 1.00 91.06 160 VAL A N 1
ATOM 1248 C CA . VAL A 1 160 ? -0.362 -38.444 14.196 1.00 91.06 160 VAL A CA 1
ATOM 1249 C C . VAL A 1 160 ? -1.246 -39.132 15.247 1.00 91.06 160 VAL A C 1
ATOM 1251 O O . VAL A 1 160 ? -0.766 -39.427 16.347 1.00 91.06 160 VAL A O 1
ATOM 1254 N N . PHE A 1 161 ? -2.500 -39.471 14.918 1.00 90.81 161 PHE A N 1
ATOM 1255 C CA . PHE A 1 161 ? -3.320 -40.357 15.746 1.00 90.81 161 PHE A CA 1
ATOM 1256 C C . PHE A 1 161 ? -2.670 -41.740 15.894 1.00 90.81 161 PHE A C 1
ATOM 1258 O O . PHE A 1 161 ? -2.499 -42.192 17.025 1.00 90.81 161 PHE A O 1
ATOM 1265 N N . ALA A 1 162 ? -2.243 -42.375 14.797 1.00 92.12 162 ALA A N 1
ATOM 1266 C CA . ALA A 1 162 ? -1.614 -43.697 14.821 1.00 92.12 162 ALA A CA 1
ATOM 1267 C C . ALA A 1 162 ? -0.315 -43.728 15.647 1.00 92.12 162 ALA A C 1
ATOM 1269 O O . ALA A 1 162 ? -0.134 -44.631 16.461 1.00 92.12 162 ALA A O 1
ATOM 1270 N N . VAL A 1 163 ? 0.549 -42.713 15.524 1.00 94.62 163 VAL A N 1
ATOM 1271 C CA . VAL A 1 163 ? 1.757 -42.564 16.364 1.00 94.62 163 VAL A CA 1
ATOM 1272 C C . VAL A 1 163 ? 1.394 -42.403 17.847 1.00 94.62 163 VAL A C 1
ATOM 1274 O O . VAL A 1 163 ? 2.034 -43.005 18.710 1.00 94.62 163 VAL A O 1
ATOM 1277 N N . THR A 1 164 ? 0.351 -41.626 18.160 1.00 93.62 164 THR A N 1
ATOM 1278 C CA . THR A 1 164 ? -0.111 -41.413 19.545 1.00 93.62 164 THR A CA 1
ATOM 1279 C C . THR A 1 164 ? -0.686 -42.696 20.154 1.00 93.62 164 THR A C 1
ATOM 1281 O O . THR A 1 164 ? -0.326 -43.072 21.268 1.00 93.62 164 THR A O 1
ATOM 1284 N N . ASP A 1 165 ? -1.546 -43.394 19.414 1.00 93.25 165 ASP A N 1
ATOM 1285 C CA . ASP A 1 165 ? -2.144 -44.675 19.795 1.00 93.25 165 ASP A CA 1
ATOM 1286 C C . ASP A 1 165 ? -1.080 -45.776 19.955 1.00 93.25 165 ASP A C 1
ATOM 1288 O O . ASP A 1 165 ? -1.095 -46.504 20.949 1.00 93.25 165 ASP A O 1
ATOM 1292 N N . ALA A 1 166 ? -0.090 -45.843 19.058 1.00 94.25 166 ALA A N 1
ATOM 1293 C CA . ALA A 1 166 ? 1.054 -46.743 19.184 1.00 94.25 166 ALA A CA 1
ATOM 1294 C C . ALA A 1 166 ? 1.888 -46.451 20.445 1.00 94.25 166 ALA A C 1
ATOM 1296 O O . ALA A 1 166 ? 2.251 -47.383 21.164 1.00 94.25 166 ALA A O 1
ATOM 1297 N N . ALA A 1 167 ? 2.145 -45.176 20.759 1.00 95.06 167 ALA A N 1
ATOM 1298 C CA . ALA A 1 167 ? 2.865 -44.785 21.970 1.00 95.06 167 ALA A CA 1
ATOM 1299 C C . ALA A 1 167 ? 2.103 -45.192 23.246 1.00 95.06 167 ALA A C 1
ATOM 1301 O O . ALA A 1 167 ? 2.698 -45.748 24.172 1.00 95.06 167 ALA A O 1
ATOM 1302 N N . VAL A 1 168 ? 0.782 -44.978 23.292 1.00 94.69 168 VAL A N 1
ATOM 1303 C CA . VAL A 1 168 ? -0.045 -45.366 24.449 1.00 94.69 168 VAL A CA 1
ATOM 1304 C C . VAL A 1 168 ? -0.149 -46.889 24.580 1.00 94.69 168 VAL A C 1
ATOM 1306 O O . VAL A 1 168 ? 0.006 -47.415 25.682 1.00 94.69 168 VAL A O 1
ATOM 1309 N N . LYS A 1 169 ? -0.305 -47.625 23.471 1.00 93.94 169 LYS A N 1
ATOM 1310 C CA . LYS A 1 169 ? -0.273 -49.102 23.453 1.00 93.94 169 LYS A CA 1
ATOM 1311 C C . LYS A 1 169 ? 1.074 -49.681 23.894 1.00 93.94 169 LYS A C 1
ATOM 1313 O O . LYS A 1 169 ? 1.096 -50.757 24.485 1.00 93.94 169 LYS A O 1
ATOM 1318 N N . ALA A 1 170 ? 2.174 -48.972 23.645 1.00 93.56 170 ALA A N 1
ATOM 1319 C CA . ALA A 1 170 ? 3.506 -49.329 24.129 1.00 93.56 170 ALA A CA 1
ATOM 1320 C C . ALA A 1 170 ? 3.749 -48.972 25.613 1.00 93.56 170 ALA A C 1
ATOM 1322 O O . ALA A 1 170 ? 4.753 -49.403 26.174 1.00 93.56 170 ALA A O 1
ATOM 1323 N N . GLY A 1 171 ? 2.840 -48.230 26.262 1.00 93.31 171 GLY A N 1
ATOM 1324 C CA . GLY A 1 171 ? 2.877 -47.944 27.702 1.00 93.31 171 GLY A CA 1
ATOM 1325 C C . GLY A 1 171 ? 2.886 -46.462 28.090 1.00 93.31 171 GLY A C 1
ATOM 1326 O O . GLY A 1 171 ? 2.884 -46.162 29.284 1.00 93.31 171 GLY A O 1
ATOM 1327 N N . VAL A 1 172 ? 2.873 -45.522 27.135 1.00 96.00 172 VAL A N 1
ATOM 1328 C CA . VAL A 1 172 ? 2.793 -44.086 27.460 1.00 96.00 172 VAL A CA 1
ATOM 1329 C C . VAL A 1 172 ? 1.453 -43.759 28.110 1.00 96.00 172 VAL A C 1
ATOM 1331 O O . VAL A 1 172 ? 0.380 -44.035 27.575 1.00 96.00 172 VAL A O 1
ATOM 1334 N N . LYS A 1 173 ? 1.503 -43.086 29.255 1.00 95.31 173 LYS A N 1
ATOM 1335 C CA . LYS A 1 173 ? 0.313 -42.596 29.944 1.00 95.31 173 LYS A CA 1
ATOM 1336 C C . LYS A 1 173 ? -0.195 -41.324 29.267 1.00 95.31 173 LYS A C 1
ATOM 1338 O O . LYS A 1 173 ? 0.440 -40.280 29.381 1.00 95.31 173 LYS A O 1
ATOM 1343 N N . TYR A 1 174 ? -1.351 -41.384 28.609 1.00 94.38 174 TYR A N 1
ATOM 1344 C CA . TYR A 1 174 ? -2.033 -40.173 28.144 1.00 94.38 174 TYR A CA 1
ATOM 1345 C C . TYR A 1 174 ? -2.740 -39.456 29.305 1.00 94.38 174 TYR A C 1
ATOM 1347 O O . TYR A 1 174 ? -3.302 -40.105 30.193 1.00 94.38 174 TYR A O 1
ATOM 1355 N N . LEU A 1 175 ? -2.745 -38.125 29.291 1.00 93.00 175 LEU A N 1
ATOM 1356 C CA . LEU A 1 175 ? -3.501 -37.284 30.217 1.00 93.00 175 LEU A CA 1
ATOM 1357 C C . LEU A 1 175 ? -4.137 -36.114 29.460 1.00 93.00 175 LEU A C 1
ATOM 1359 O O . LEU A 1 175 ? -3.431 -35.273 28.913 1.00 93.00 175 LEU A O 1
ATOM 1363 N N . THR A 1 176 ? -5.465 -36.036 29.488 1.00 91.56 176 THR A N 1
ATOM 1364 C CA . THR A 1 176 ? -6.211 -34.884 28.971 1.00 91.56 176 THR A CA 1
ATOM 1365 C C . THR A 1 176 ? -6.330 -33.820 30.065 1.00 91.56 176 THR A C 1
ATOM 1367 O O . THR A 1 176 ? -7.076 -34.017 31.025 1.00 91.56 176 THR A O 1
ATOM 1370 N N . ALA A 1 177 ? -5.560 -32.733 29.965 1.00 89.00 177 ALA A N 1
ATOM 1371 C CA . ALA A 1 177 ? -5.554 -31.616 30.909 1.00 89.00 177 ALA A CA 1
ATOM 1372 C C . ALA A 1 177 ? -4.945 -30.333 30.308 1.00 89.00 177 ALA A C 1
ATOM 1374 O O . ALA A 1 177 ? -3.933 -30.374 29.611 1.00 89.00 177 ALA A O 1
ATOM 1375 N N . GLU A 1 178 ? -5.495 -29.174 30.681 1.00 88.25 178 GLU A N 1
ATOM 1376 C CA . GLU A 1 178 ? -4.762 -27.901 30.624 1.00 88.25 178 GLU A CA 1
ATOM 1377 C C . GLU A 1 178 ? -3.807 -27.803 31.825 1.00 88.25 178 GLU A C 1
ATOM 1379 O O . GLU A 1 178 ? -4.155 -28.226 32.935 1.00 88.25 178 GLU A O 1
ATOM 1384 N N . VAL A 1 179 ? -2.599 -27.270 31.608 1.00 93.75 179 VAL A N 1
ATOM 1385 C CA . VAL A 1 179 ? -1.493 -27.302 32.582 1.00 93.75 179 VAL A CA 1
ATOM 1386 C C . VAL A 1 179 ? -0.657 -26.024 32.584 1.00 93.75 179 VAL A C 1
ATOM 1388 O O . VAL A 1 179 ? -0.554 -25.347 31.565 1.00 93.75 179 VAL A O 1
ATOM 1391 N N . LEU A 1 180 ? 0.007 -25.768 33.711 1.00 94.44 180 LEU A N 1
ATOM 1392 C CA . LEU A 1 180 ? 1.132 -24.841 33.861 1.00 94.44 180 LEU A CA 1
ATOM 1393 C C . LEU A 1 180 ? 2.383 -25.610 34.317 1.00 94.44 180 LEU A C 1
ATOM 1395 O O . LEU A 1 180 ? 2.278 -26.688 34.908 1.00 94.44 180 LEU A O 1
ATOM 1399 N N . LEU A 1 181 ? 3.573 -25.066 34.070 1.00 96.25 181 LEU A N 1
ATOM 1400 C CA . LEU A 1 181 ? 4.842 -25.638 34.533 1.00 96.25 181 LEU A CA 1
ATOM 1401 C C . LEU A 1 181 ? 5.037 -25.437 36.041 1.00 96.25 181 LEU A C 1
ATOM 1403 O O . LEU A 1 181 ? 4.741 -24.376 36.591 1.00 96.25 181 LEU A O 1
ATOM 1407 N N . LYS A 1 182 ? 5.613 -26.441 36.711 1.00 95.00 182 LYS A N 1
ATOM 1408 C CA . LYS A 1 182 ? 6.073 -26.334 38.099 1.00 95.00 182 LYS A CA 1
ATOM 1409 C C . LYS A 1 182 ? 7.572 -26.046 38.132 1.00 95.00 182 LYS A C 1
ATOM 1411 O O . LYS A 1 182 ? 8.360 -26.758 37.512 1.00 95.00 182 LYS A O 1
ATOM 1416 N N . PHE A 1 183 ? 7.960 -25.057 38.934 1.00 95.00 183 PHE A N 1
ATOM 1417 C CA . PHE A 1 183 ? 9.357 -24.753 39.257 1.00 95.00 183 PHE A CA 1
ATOM 1418 C C . PHE A 1 183 ? 9.645 -24.971 40.750 1.00 95.00 183 PHE A C 1
ATOM 1420 O O . PHE A 1 183 ? 8.732 -24.873 41.581 1.00 95.00 183 PHE A O 1
ATOM 1427 N N . ASN A 1 184 ? 10.900 -25.262 41.097 1.00 93.06 184 ASN A N 1
ATOM 1428 C CA . ASN A 1 184 ? 11.398 -25.266 42.480 1.00 93.06 184 ASN A CA 1
ATOM 1429 C C . ASN A 1 184 ? 11.922 -23.872 42.904 1.00 93.06 184 ASN A C 1
ATOM 1431 O O . ASN A 1 184 ? 11.936 -22.933 42.110 1.00 93.06 184 ASN A O 1
ATOM 1435 N N . GLU A 1 185 ? 12.382 -23.737 44.153 1.00 88.69 185 GLU A N 1
ATOM 1436 C CA . GLU A 1 185 ? 12.969 -22.485 44.674 1.00 88.69 185 GLU A CA 1
ATOM 1437 C C . GLU A 1 185 ? 14.278 -22.072 43.969 1.00 88.69 185 GLU A C 1
ATOM 1439 O O . GLU A 1 185 ? 14.645 -20.900 43.998 1.00 88.69 185 GLU A O 1
ATOM 1444 N N . ALA A 1 186 ? 14.969 -23.008 43.309 1.00 88.06 186 ALA A N 1
ATOM 1445 C CA . ALA A 1 186 ? 16.174 -22.749 42.518 1.00 88.06 186 ALA A CA 1
ATOM 1446 C C . ALA A 1 186 ? 15.877 -22.350 41.055 1.00 88.06 186 ALA A C 1
ATOM 1448 O O . ALA A 1 186 ? 16.802 -22.026 40.311 1.00 88.06 186 ALA A O 1
ATOM 1449 N N . GLY A 1 187 ? 14.607 -22.370 40.631 1.00 88.19 187 GLY A N 1
ATOM 1450 C CA . GLY A 1 187 ? 14.190 -22.067 39.261 1.00 88.19 187 GLY A CA 1
ATOM 1451 C C . GLY A 1 187 ? 14.352 -23.216 38.254 1.00 88.19 187 GLY A C 1
ATOM 1452 O O . GLY A 1 187 ? 14.167 -22.988 37.055 1.00 88.19 187 GLY A O 1
ATOM 1453 N N . ASP A 1 188 ? 14.660 -24.437 38.695 1.00 93.94 188 ASP A N 1
ATOM 1454 C CA . ASP A 1 188 ? 14.607 -25.626 37.835 1.00 93.94 188 ASP A CA 1
ATOM 1455 C C . ASP A 1 188 ? 13.147 -26.072 37.648 1.00 93.94 188 ASP A C 1
ATOM 1457 O O . ASP A 1 188 ? 12.325 -25.919 38.559 1.00 93.94 188 ASP A O 1
ATOM 1461 N N . CYS A 1 189 ? 12.810 -26.637 36.486 1.00 95.75 189 CYS A N 1
ATOM 1462 C CA . CYS A 1 189 ? 11.489 -27.218 36.264 1.00 95.75 189 CYS A CA 1
ATOM 1463 C C . CYS A 1 189 ? 11.410 -28.605 36.921 1.00 95.75 189 CYS A C 1
ATOM 1465 O O . CYS A 1 189 ? 12.330 -29.411 36.795 1.00 95.75 189 CYS A O 1
ATOM 1467 N N . THR A 1 190 ? 10.323 -28.889 37.637 1.00 94.56 190 THR A N 1
ATOM 1468 C CA . THR A 1 190 ? 10.137 -30.168 38.351 1.00 94.56 190 THR A CA 1
ATOM 1469 C C . THR A 1 190 ? 8.899 -30.936 37.908 1.00 94.56 190 THR A C 1
ATOM 1471 O O . THR A 1 190 ? 8.589 -31.968 38.494 1.00 94.56 190 THR A O 1
ATOM 1474 N N . GLY A 1 191 ? 8.162 -30.440 36.910 1.00 95.25 191 GLY A N 1
ATOM 1475 C CA . GLY A 1 191 ? 6.916 -31.044 36.451 1.00 95.25 191 GLY A CA 1
ATOM 1476 C C . GLY A 1 191 ? 5.878 -30.019 36.006 1.00 95.25 191 GLY A C 1
ATOM 1477 O O . GLY A 1 191 ? 6.211 -28.946 35.503 1.00 95.25 191 GLY A O 1
ATOM 1478 N N . ILE A 1 192 ? 4.608 -30.351 36.221 1.00 96.62 192 ILE A N 1
ATOM 1479 C CA . ILE A 1 192 ? 3.430 -29.569 35.824 1.00 96.62 192 ILE A CA 1
ATOM 1480 C C . ILE A 1 192 ? 2.358 -29.569 36.918 1.00 96.62 192 ILE A C 1
ATOM 1482 O O . ILE A 1 192 ? 2.269 -30.493 37.727 1.00 96.62 192 ILE A O 1
ATOM 1486 N N . VAL A 1 193 ? 1.497 -28.555 36.898 1.00 95.69 193 VAL A N 1
ATOM 1487 C CA . VAL A 1 193 ? 0.252 -28.495 37.671 1.00 95.69 193 VAL A CA 1
ATOM 1488 C C . VAL A 1 193 ? -0.910 -28.384 36.690 1.00 95.69 193 VAL A C 1
ATOM 1490 O O . VAL A 1 193 ? -0.900 -27.515 35.821 1.00 95.69 193 VAL A O 1
ATOM 1493 N N . THR A 1 194 ? -1.903 -29.264 36.800 1.00 93.69 194 THR A N 1
ATOM 1494 C CA . THR A 1 194 ? -3.129 -29.182 35.994 1.00 93.69 194 THR A CA 1
ATOM 1495 C C . THR A 1 194 ? -4.066 -28.078 36.493 1.00 93.69 194 THR A C 1
ATOM 1497 O O . THR A 1 194 ? -3.986 -27.647 37.645 1.00 93.69 194 THR A O 1
ATOM 1500 N N . LYS A 1 195 ? -5.018 -27.656 35.654 1.00 85.50 195 LYS A N 1
ATOM 1501 C CA . LYS A 1 195 ? -6.044 -26.652 35.998 1.00 85.50 195 LYS A CA 1
ATOM 1502 C C . LYS A 1 195 ? -6.940 -27.044 37.188 1.00 85.50 195 LYS A C 1
ATOM 1504 O O . LYS A 1 195 ? -7.430 -26.166 37.888 1.00 85.50 195 LYS A O 1
ATOM 1509 N N . ASP A 1 196 ? -7.118 -28.342 37.458 1.00 86.88 196 ASP A N 1
ATOM 1510 C CA . ASP A 1 196 ? -7.788 -28.879 38.658 1.00 86.88 196 ASP A CA 1
ATOM 1511 C C . ASP A 1 196 ? -6.866 -28.997 39.896 1.00 86.88 196 ASP A C 1
ATOM 1513 O O . ASP A 1 196 ? -7.282 -29.501 40.938 1.00 86.88 196 ASP A O 1
ATOM 1517 N N . GLY A 1 197 ? -5.625 -28.499 39.816 1.00 87.06 197 GLY A N 1
ATOM 1518 C CA . GLY A 1 197 ? -4.681 -28.402 40.936 1.00 87.06 197 GLY A CA 1
ATOM 1519 C C . GLY A 1 197 ? -3.814 -29.643 41.168 1.00 87.06 197 GLY A C 1
ATOM 1520 O O . GLY A 1 197 ? -3.135 -29.738 42.193 1.00 87.06 197 GLY A O 1
ATOM 1521 N N . LYS A 1 198 ? -3.810 -30.608 40.243 1.00 92.81 198 LYS A N 1
ATOM 1522 C CA . LYS A 1 198 ? -3.051 -31.855 40.372 1.00 92.81 198 LYS A CA 1
ATOM 1523 C C . LYS A 1 198 ? -1.606 -31.657 39.920 1.00 92.81 198 LYS A C 1
ATOM 1525 O O . LYS A 1 198 ? -1.333 -31.407 38.748 1.00 92.81 198 LYS A O 1
ATOM 1530 N N . LEU A 1 199 ? -0.674 -31.822 40.853 1.00 93.19 199 LEU A N 1
ATOM 1531 C CA . LEU A 1 199 ? 0.760 -31.870 40.574 1.00 93.19 199 LEU A CA 1
ATOM 1532 C C . LEU A 1 199 ? 1.135 -33.212 39.916 1.00 93.19 199 LEU A C 1
ATOM 1534 O O . LEU A 1 199 ? 0.718 -34.273 40.388 1.00 93.19 199 LEU A O 1
ATOM 1538 N N . LEU A 1 200 ? 1.951 -33.169 38.861 1.00 94.12 200 LEU A N 1
ATOM 1539 C CA . LEU A 1 200 ? 2.726 -34.312 38.371 1.00 94.12 200 LEU A CA 1
ATOM 1540 C C . LEU A 1 200 ? 4.190 -33.888 38.246 1.00 94.12 200 LEU A C 1
ATOM 1542 O O . LEU A 1 200 ? 4.482 -32.900 37.575 1.00 94.12 200 LEU A O 1
ATOM 1546 N N . GLU A 1 201 ? 5.093 -34.632 38.879 1.00 94.31 201 GLU A N 1
ATOM 1547 C CA . GLU A 1 201 ? 6.533 -34.350 38.876 1.00 94.31 201 GLU A CA 1
ATOM 1548 C C . GLU A 1 201 ? 7.276 -35.208 37.841 1.00 94.31 201 GLU A C 1
ATOM 1550 O O . GLU A 1 201 ? 6.828 -36.312 37.519 1.00 94.31 201 GLU A O 1
ATOM 1555 N N . ALA A 1 202 ? 8.386 -34.690 37.305 1.00 93.56 202 ALA A N 1
ATOM 1556 C CA . ALA A 1 202 ? 9.245 -35.399 36.354 1.00 93.56 202 ALA A CA 1
ATOM 1557 C C . ALA A 1 202 ? 10.702 -34.903 36.361 1.00 93.56 202 ALA A C 1
ATOM 1559 O O . ALA A 1 202 ? 10.964 -33.725 36.609 1.00 93.56 202 ALA A O 1
ATOM 1560 N N . ASP A 1 203 ? 11.634 -35.794 36.006 1.00 91.12 203 ASP A N 1
ATOM 1561 C CA . ASP A 1 203 ? 13.056 -35.482 35.792 1.00 91.12 203 ASP A CA 1
ATOM 1562 C C . ASP A 1 203 ? 13.273 -34.618 34.537 1.00 91.12 203 ASP A C 1
ATOM 1564 O O . ASP A 1 203 ? 14.195 -33.805 34.491 1.00 91.12 203 ASP A O 1
ATOM 1568 N N . HIS A 1 204 ? 12.418 -34.782 33.520 1.00 93.81 204 HIS A N 1
ATOM 1569 C CA . HIS A 1 204 ? 12.456 -34.014 32.275 1.00 93.81 204 HIS A CA 1
ATOM 1570 C C . HIS A 1 204 ? 11.042 -33.580 31.852 1.00 93.81 204 HIS A C 1
ATOM 1572 O O . HIS A 1 204 ? 10.135 -34.408 31.728 1.00 93.81 204 HIS A O 1
ATOM 1578 N N . VAL A 1 205 ? 10.868 -32.288 31.564 1.00 97.12 205 VAL A N 1
ATOM 1579 C CA . VAL A 1 205 ? 9.633 -31.705 31.020 1.00 97.12 205 VAL A CA 1
ATOM 1580 C C . VAL A 1 205 ? 9.905 -31.161 29.620 1.00 97.12 205 VAL A C 1
ATOM 1582 O O . VAL A 1 205 ? 10.788 -30.328 29.429 1.00 97.12 205 VAL A O 1
ATOM 1585 N N . ILE A 1 206 ? 9.154 -31.643 28.631 1.00 97.31 206 ILE A N 1
ATOM 1586 C CA . ILE A 1 206 ? 9.364 -31.372 27.205 1.00 97.31 206 ILE A CA 1
ATOM 1587 C C . ILE A 1 206 ? 8.150 -30.614 26.660 1.00 97.31 206 ILE A C 1
ATOM 1589 O O . ILE A 1 206 ? 7.042 -31.152 26.631 1.00 97.31 206 ILE A O 1
ATOM 1593 N N . LEU A 1 207 ? 8.348 -29.376 26.208 1.00 95.88 207 LEU A N 1
ATOM 1594 C CA . LEU A 1 207 ? 7.314 -28.582 25.547 1.00 95.88 207 LEU A CA 1
ATOM 1595 C C . LEU A 1 207 ? 7.270 -28.879 24.048 1.00 95.88 207 LEU A C 1
ATOM 1597 O O . LEU A 1 207 ? 8.212 -28.580 23.318 1.00 95.88 207 LEU A O 1
ATOM 1601 N N . ALA A 1 208 ? 6.136 -29.415 23.607 1.00 94.25 208 ALA A N 1
ATOM 1602 C CA . ALA A 1 208 ? 5.780 -29.700 22.221 1.00 94.25 208 ALA A CA 1
ATOM 1603 C C . ALA A 1 208 ? 4.401 -29.100 21.856 1.00 94.25 208 ALA A C 1
ATOM 1605 O O . ALA A 1 208 ? 3.687 -29.612 20.991 1.00 94.25 208 ALA A O 1
ATOM 1606 N N . THR A 1 209 ? 4.003 -28.003 22.517 1.00 89.19 209 THR A N 1
ATOM 1607 C CA . THR A 1 209 ? 2.687 -27.352 22.352 1.00 89.19 209 THR A CA 1
ATOM 1608 C C . THR A 1 209 ? 2.572 -26.466 21.105 1.00 89.19 209 THR A C 1
ATOM 1610 O O . THR A 1 209 ? 1.551 -25.793 20.921 1.00 89.19 209 THR A O 1
ATOM 1613 N N . GLY A 1 210 ? 3.583 -26.452 20.228 1.00 88.06 210 GLY A N 1
ATOM 1614 C CA . GLY A 1 210 ? 3.571 -25.654 19.003 1.00 88.06 210 GLY A CA 1
ATOM 1615 C C . GLY A 1 210 ? 3.435 -24.167 19.324 1.00 88.06 210 GLY A C 1
ATOM 1616 O O . GLY A 1 210 ? 4.087 -23.645 20.230 1.00 88.06 210 GLY A O 1
ATOM 1617 N N . ALA A 1 211 ? 2.487 -23.516 18.653 1.00 82.12 211 ALA A N 1
ATOM 1618 C CA . ALA A 1 211 ? 2.153 -22.105 18.836 1.00 82.12 211 ALA A CA 1
ATOM 1619 C C . ALA A 1 211 ? 1.602 -21.763 20.239 1.00 82.12 211 ALA A C 1
ATOM 1621 O O . ALA A 1 211 ? 1.456 -20.595 20.579 1.00 82.12 211 ALA A O 1
ATOM 1622 N N . GLY A 1 212 ? 1.304 -22.765 21.077 1.00 86.62 212 GLY A N 1
ATOM 1623 C CA . GLY A 1 212 ? 0.977 -22.566 22.493 1.00 86.62 212 GLY A CA 1
ATOM 1624 C C . GLY A 1 212 ? 2.194 -22.388 23.413 1.00 86.62 212 GLY A C 1
ATOM 1625 O O . GLY A 1 212 ? 2.017 -22.029 24.575 1.00 86.62 212 GLY A O 1
ATOM 1626 N N . THR A 1 213 ? 3.417 -22.635 22.929 1.00 90.62 213 THR A N 1
ATOM 1627 C CA . THR A 1 213 ? 4.636 -22.654 23.763 1.00 90.62 213 THR A CA 1
ATOM 1628 C C . THR A 1 213 ? 4.926 -21.292 24.396 1.00 90.62 213 THR A C 1
ATOM 1630 O O . THR A 1 213 ? 5.227 -21.231 25.585 1.00 90.62 213 THR A O 1
ATOM 1633 N N . ALA A 1 214 ? 4.778 -20.196 23.640 1.00 89.25 214 ALA A N 1
ATOM 1634 C CA . ALA A 1 214 ? 5.067 -18.843 24.123 1.00 89.25 214 ALA A CA 1
ATOM 1635 C C . ALA A 1 214 ? 4.199 -18.453 25.336 1.00 89.25 214 ALA A C 1
ATOM 1637 O O . ALA A 1 214 ? 4.732 -18.091 26.385 1.00 89.25 214 ALA A O 1
ATOM 1638 N N . LYS A 1 215 ? 2.871 -18.605 25.233 1.00 88.19 215 LYS A N 1
ATOM 1639 C CA . LYS A 1 215 ? 1.943 -18.329 26.343 1.00 88.19 215 LYS A CA 1
ATOM 1640 C C . LYS A 1 215 ? 2.104 -19.303 27.506 1.00 88.19 215 LYS A C 1
ATOM 1642 O O . LYS A 1 215 ? 2.093 -18.852 28.641 1.00 88.19 215 LYS A O 1
ATOM 1647 N N . LEU A 1 216 ? 2.335 -20.597 27.259 1.00 90.69 216 LEU A N 1
ATOM 1648 C CA . LEU A 1 216 ? 2.573 -21.555 28.346 1.00 90.69 216 LEU A CA 1
ATOM 1649 C C . LEU A 1 216 ? 3.796 -21.168 29.197 1.00 90.69 216 LEU A C 1
ATOM 1651 O O . LEU A 1 216 ? 3.741 -21.279 30.421 1.00 90.69 216 LEU A O 1
ATOM 1655 N N . LEU A 1 217 ? 4.877 -20.683 28.579 1.00 92.38 217 LEU A N 1
ATOM 1656 C CA . LEU A 1 217 ? 6.055 -20.179 29.295 1.00 92.38 217 LEU A CA 1
ATOM 1657 C C . LEU A 1 217 ? 5.739 -18.911 30.109 1.00 92.38 217 LEU A C 1
ATOM 1659 O O . LEU A 1 217 ? 6.123 -18.824 31.276 1.00 92.38 217 LEU A O 1
ATOM 1663 N N . VAL A 1 218 ? 5.010 -17.957 29.518 1.00 91.12 218 VAL A N 1
ATOM 1664 C CA . VAL A 1 218 ? 4.645 -16.686 30.168 1.00 91.12 218 VAL A CA 1
ATOM 1665 C C . VAL A 1 218 ? 3.653 -16.889 31.317 1.00 91.12 218 VAL A C 1
ATOM 1667 O O . VAL A 1 218 ? 3.925 -16.432 32.424 1.00 91.12 218 VAL A O 1
ATOM 1670 N N . ASP A 1 219 ? 2.558 -17.623 31.104 1.00 89.31 219 ASP A N 1
ATOM 1671 C CA . ASP A 1 219 ? 1.540 -17.917 32.125 1.00 89.31 219 ASP A CA 1
ATOM 1672 C C . ASP A 1 219 ? 2.123 -18.726 33.299 1.00 89.31 219 ASP A C 1
ATOM 1674 O O . ASP A 1 219 ? 1.761 -18.505 34.454 1.00 89.31 219 ASP A O 1
ATOM 1678 N N . SER A 1 220 ? 3.050 -19.657 33.030 1.00 92.25 220 SER A N 1
ATOM 1679 C CA . SER A 1 220 ? 3.656 -20.488 34.083 1.00 92.25 220 SER A CA 1
ATOM 1680 C C . SER A 1 220 ? 4.681 -19.740 34.938 1.00 92.25 220 SER A C 1
ATOM 1682 O O . SER A 1 220 ? 4.968 -20.164 36.059 1.00 92.25 220 SER A O 1
ATOM 1684 N N . ALA A 1 221 ? 5.275 -18.660 34.421 1.00 90.06 221 ALA A N 1
ATOM 1685 C CA . ALA A 1 221 ? 6.251 -17.860 35.155 1.00 90.06 221 ALA A CA 1
ATOM 1686 C C . ALA A 1 221 ? 6.244 -16.370 34.741 1.00 90.06 221 ALA A C 1
ATOM 1688 O O . ALA A 1 221 ? 7.243 -15.887 34.198 1.00 90.06 221 ALA A O 1
ATOM 1689 N N . PRO A 1 222 ? 5.186 -15.591 35.055 1.00 87.62 222 PRO A N 1
ATOM 1690 C CA . PRO A 1 222 ? 5.049 -14.196 34.611 1.00 87.62 222 PRO A CA 1
ATOM 1691 C C . PRO A 1 222 ? 6.215 -13.270 34.993 1.00 87.62 222 PRO A C 1
ATOM 1693 O O . PRO A 1 222 ? 6.499 -12.302 34.294 1.00 87.62 222 PRO A O 1
ATOM 1696 N N . GLY A 1 223 ? 6.911 -13.563 36.098 1.00 85.75 223 GLY A N 1
ATOM 1697 C CA . GLY A 1 223 ? 8.062 -12.787 36.573 1.00 85.75 223 GLY A CA 1
ATOM 1698 C C . GLY A 1 223 ? 9.429 -13.205 36.013 1.00 85.75 223 GLY A C 1
ATOM 1699 O O . GLY A 1 223 ? 10.412 -12.528 36.305 1.00 85.75 223 GLY A O 1
ATOM 1700 N N . ARG A 1 224 ? 9.527 -14.303 35.249 1.00 89.12 224 ARG A N 1
ATOM 1701 C CA . ARG A 1 224 ? 10.803 -14.878 34.779 1.00 89.12 224 ARG A CA 1
ATOM 1702 C C . ARG A 1 224 ? 11.021 -14.644 33.286 1.00 89.12 224 ARG A C 1
ATOM 1704 O O . ARG A 1 224 ? 10.877 -15.559 32.477 1.00 89.12 224 ARG A O 1
ATOM 1711 N N . LYS A 1 225 ? 11.372 -13.407 32.920 1.00 87.38 225 LYS A N 1
ATOM 1712 C CA . LYS A 1 225 ? 11.559 -12.991 31.516 1.00 87.38 225 LYS A CA 1
ATOM 1713 C C . LYS A 1 225 ? 12.640 -13.764 30.765 1.00 87.38 225 LYS A C 1
ATOM 1715 O O . LYS A 1 225 ? 12.590 -13.856 29.545 1.00 87.38 225 LYS A O 1
ATOM 1720 N N . GLU A 1 226 ? 13.579 -14.377 31.475 1.00 88.50 226 GLU A N 1
ATOM 1721 C CA . GLU A 1 226 ? 14.574 -15.280 30.902 1.00 88.50 226 GLU A CA 1
ATOM 1722 C C . GLU A 1 226 ? 13.993 -16.619 30.409 1.00 88.50 226 GLU A C 1
ATOM 1724 O O . GLU A 1 226 ? 14.693 -17.344 29.709 1.00 88.50 226 GLU A O 1
ATOM 1729 N N . LEU A 1 227 ? 12.737 -16.947 30.749 1.00 89.06 227 LEU A N 1
ATOM 1730 C CA . LEU A 1 227 ? 11.989 -18.100 30.224 1.00 89.06 227 LEU A CA 1
ATOM 1731 C C . LEU A 1 227 ? 11.052 -17.755 29.062 1.00 89.06 227 LEU A C 1
ATOM 1733 O O . LEU A 1 227 ? 10.433 -18.647 28.486 1.00 89.06 227 LEU A O 1
ATOM 1737 N N . HIS A 1 228 ? 10.859 -16.473 28.758 1.00 89.81 228 HIS A N 1
ATOM 1738 C CA . HIS A 1 228 ? 9.835 -16.048 27.808 1.00 89.81 228 HIS A CA 1
ATOM 1739 C C . HIS A 1 228 ? 10.369 -16.138 26.377 1.00 89.81 228 HIS A C 1
ATOM 1741 O O . HIS A 1 228 ? 11.493 -15.729 26.086 1.00 89.81 228 HIS A O 1
ATOM 1747 N N . ALA A 1 229 ? 9.556 -16.675 25.463 1.00 85.44 229 ALA A N 1
ATOM 1748 C CA . ALA A 1 229 ? 9.973 -16.867 24.073 1.00 85.44 229 ALA A CA 1
ATOM 1749 C C . ALA A 1 229 ? 10.296 -15.534 23.371 1.00 85.44 229 ALA A C 1
ATOM 1751 O O . ALA A 1 229 ? 11.239 -15.468 22.576 1.00 85.44 229 ALA A O 1
ATOM 1752 N N . GLY A 1 230 ? 9.526 -14.480 23.672 1.00 80.69 230 GLY A N 1
ATOM 1753 C CA . GLY A 1 230 ? 9.478 -13.273 22.847 1.00 80.69 230 GLY A CA 1
ATOM 1754 C C . GLY A 1 230 ? 9.115 -13.636 21.405 1.00 80.69 230 GLY A C 1
ATOM 1755 O O . GLY A 1 230 ? 8.361 -14.578 21.165 1.00 80.69 230 GLY A O 1
ATOM 1756 N N . ASP A 1 231 ? 9.731 -12.956 20.444 1.00 75.44 231 ASP A N 1
ATOM 1757 C CA . ASP A 1 231 ? 9.515 -13.192 19.013 1.00 75.44 231 ASP A CA 1
ATOM 1758 C C . ASP A 1 231 ? 10.139 -14.491 18.457 1.00 75.44 231 ASP A C 1
ATOM 1760 O O . ASP A 1 231 ? 10.000 -14.769 17.268 1.00 75.44 231 ASP A O 1
ATOM 1764 N N . ARG A 1 232 ? 10.793 -15.329 19.286 1.00 81.19 232 ARG A N 1
ATOM 1765 C CA . ARG A 1 232 ? 11.343 -16.632 18.842 1.00 81.19 232 ARG A CA 1
ATOM 1766 C C . ARG A 1 232 ? 10.271 -17.590 18.318 1.00 81.19 232 ARG A C 1
ATOM 1768 O O . ARG A 1 232 ? 10.598 -18.490 17.552 1.00 81.19 232 ARG A O 1
ATOM 1775 N N . LEU A 1 233 ? 9.026 -17.452 18.782 1.00 84.31 233 LEU A N 1
ATOM 1776 C CA . LEU A 1 233 ? 7.906 -18.335 18.455 1.00 84.31 233 LEU A CA 1
ATOM 1777 C C . LEU A 1 233 ? 6.646 -17.503 18.199 1.00 84.31 233 LEU A C 1
ATOM 1779 O O . LEU A 1 233 ? 6.063 -16.945 19.127 1.00 84.31 233 LEU A O 1
ATOM 1783 N N . ILE A 1 234 ? 6.219 -17.451 16.940 1.00 81.44 234 ILE A N 1
ATOM 1784 C CA . ILE A 1 234 ? 5.052 -16.694 16.477 1.00 81.44 234 ILE A CA 1
ATOM 1785 C C . ILE A 1 234 ? 3.921 -17.667 16.130 1.00 81.44 234 ILE A C 1
ATOM 1787 O O . ILE A 1 234 ? 4.161 -18.724 15.547 1.00 81.44 234 ILE A O 1
ATOM 1791 N N . ALA A 1 235 ? 2.683 -17.324 16.483 1.00 82.75 235 ALA A N 1
ATOM 1792 C CA . ALA A 1 235 ? 1.498 -18.078 16.099 1.00 82.75 235 ALA A CA 1
ATOM 1793 C C . ALA A 1 235 ? 0.902 -17.524 14.806 1.00 82.75 235 ALA A C 1
ATOM 1795 O O . ALA A 1 235 ? 0.607 -16.332 14.700 1.00 82.75 235 ALA A O 1
ATOM 1796 N N . VAL A 1 236 ? 0.703 -18.418 13.844 1.00 79.44 236 VAL A N 1
ATOM 1797 C CA . VAL A 1 236 ? 0.348 -18.085 12.468 1.00 79.44 236 VAL A CA 1
ATOM 1798 C C . VAL A 1 236 ? -0.869 -18.898 12.039 1.00 79.44 236 VAL A C 1
ATOM 1800 O O . VAL A 1 236 ? -0.887 -20.118 12.182 1.00 79.44 236 VAL A O 1
ATOM 1803 N N . GLY A 1 237 ? -1.893 -18.233 11.518 1.00 78.69 237 GLY A N 1
ATOM 1804 C CA . GLY A 1 237 ? -3.036 -18.858 10.866 1.00 78.69 237 GLY A CA 1
ATOM 1805 C C . GLY A 1 237 ? -2.798 -18.984 9.364 1.00 78.69 237 GLY A C 1
ATOM 1806 O O . GLY A 1 237 ? -2.507 -17.990 8.708 1.00 78.69 237 GLY A O 1
ATOM 1807 N N . VAL A 1 238 ? -2.955 -20.198 8.832 1.00 77.50 238 VAL A N 1
ATOM 1808 C CA . VAL A 1 238 ? -2.945 -20.506 7.392 1.00 77.50 238 VAL A CA 1
ATOM 1809 C C . VAL A 1 238 ? -4.341 -20.964 6.976 1.00 77.50 238 VAL A C 1
ATOM 1811 O O . VAL A 1 238 ? -4.878 -21.921 7.542 1.00 77.50 238 VAL A O 1
ATOM 1814 N N . ALA A 1 239 ? -4.952 -20.298 5.999 1.00 79.81 239 ALA A N 1
ATOM 1815 C CA . ALA A 1 239 ? -6.300 -20.626 5.539 1.00 79.81 239 ALA A CA 1
ATOM 1816 C C . ALA A 1 239 ? -6.281 -21.781 4.528 1.00 79.81 239 ALA A C 1
ATOM 1818 O O . ALA A 1 239 ? -5.525 -21.743 3.569 1.00 79.81 239 ALA A O 1
ATOM 1819 N N . THR A 1 240 ? -7.129 -22.793 4.711 1.00 80.62 240 THR A N 1
ATOM 1820 C CA . THR A 1 240 ? -7.242 -23.964 3.819 1.00 80.62 240 THR A CA 1
ATOM 1821 C C . THR A 1 240 ? -8.665 -24.107 3.271 1.00 80.62 240 THR A C 1
ATOM 1823 O O . THR A 1 240 ? -9.626 -23.720 3.945 1.00 80.62 240 THR A O 1
ATOM 1826 N N . GLY A 1 241 ? -8.799 -24.661 2.063 1.00 82.88 241 GLY A N 1
ATOM 1827 C CA . GLY A 1 241 ? -10.071 -24.880 1.374 1.00 82.88 241 GLY A CA 1
ATOM 1828 C C . GLY A 1 241 ? -10.093 -26.211 0.615 1.00 82.88 241 GLY A C 1
ATOM 1829 O O . GLY A 1 241 ? -9.206 -26.481 -0.193 1.00 82.88 241 GLY A O 1
ATOM 1830 N N . ASN A 1 242 ? -11.119 -27.030 0.849 1.00 80.38 242 ASN A N 1
ATOM 1831 C CA . ASN A 1 242 ? -11.352 -28.286 0.130 1.00 80.38 242 ASN A CA 1
ATOM 1832 C C . ASN A 1 242 ? -12.418 -28.120 -0.961 1.00 80.38 242 ASN A C 1
ATOM 1834 O O . ASN A 1 242 ? -13.558 -27.741 -0.681 1.00 80.38 242 ASN A O 1
ATOM 1838 N N . VAL A 1 243 ? -12.053 -28.461 -2.192 1.00 77.12 243 VAL A N 1
ATOM 1839 C CA . VAL A 1 243 ? -12.959 -28.623 -3.333 1.00 77.12 243 VAL A CA 1
ATOM 1840 C C . VAL A 1 243 ? -13.685 -29.964 -3.243 1.00 77.12 243 VAL A C 1
ATOM 1842 O O . VAL A 1 243 ? -13.086 -30.951 -2.828 1.00 77.12 243 VAL A O 1
ATOM 1845 N N . LYS A 1 244 ? -14.959 -30.015 -3.642 1.00 69.75 244 LYS A N 1
ATOM 1846 C CA . LYS A 1 244 ? -15.727 -31.256 -3.837 1.00 69.75 244 LYS A CA 1
ATOM 1847 C C . LYS A 1 244 ? -15.827 -31.624 -5.314 1.00 69.75 244 LYS A C 1
ATOM 1849 O O . LYS A 1 244 ? -15.642 -30.777 -6.181 1.00 69.75 244 LYS A O 1
ATOM 1854 N N . ASP A 1 245 ? -16.131 -32.896 -5.559 1.00 67.31 245 ASP A N 1
ATOM 1855 C CA . ASP A 1 245 ? -16.514 -33.449 -6.864 1.00 67.31 245 ASP A CA 1
ATOM 1856 C C . ASP A 1 245 ? -15.468 -33.244 -7.990 1.00 67.31 245 ASP A C 1
ATOM 1858 O O . ASP A 1 245 ? -15.786 -33.284 -9.176 1.00 67.31 245 ASP A O 1
ATOM 1862 N N . PHE A 1 246 ? -14.194 -33.067 -7.611 1.00 68.44 246 PHE A N 1
ATOM 1863 C CA . PHE A 1 246 ? -13.045 -32.941 -8.512 1.00 68.44 246 PHE A CA 1
ATOM 1864 C C . PHE A 1 246 ? -12.320 -34.289 -8.636 1.00 68.44 246 PHE A C 1
ATOM 1866 O O . PHE A 1 246 ? -11.358 -34.575 -7.922 1.00 68.44 246 PHE A O 1
ATOM 1873 N N . GLU A 1 247 ? -12.814 -35.145 -9.529 1.00 61.22 247 GLU A N 1
ATOM 1874 C CA . GLU A 1 247 ? -12.221 -36.458 -9.795 1.00 61.22 247 GLU A CA 1
ATOM 1875 C C . GLU A 1 247 ? -10.945 -36.333 -10.646 1.00 61.22 247 GLU A C 1
ATOM 1877 O O . GLU A 1 247 ? -11.011 -36.195 -11.867 1.00 61.22 247 GLU A O 1
ATOM 1882 N N . TYR A 1 248 ? -9.773 -36.424 -10.007 1.00 64.38 248 TYR A N 1
ATOM 1883 C CA . TYR A 1 248 ? -8.507 -36.671 -10.704 1.00 64.38 248 TYR A CA 1
ATOM 1884 C C . TYR A 1 248 ? -7.575 -37.572 -9.877 1.00 64.38 248 TYR A C 1
ATOM 1886 O O . TYR A 1 248 ? -6.756 -37.107 -9.079 1.00 64.38 248 TYR A O 1
ATOM 1894 N N . ASP A 1 249 ? -7.731 -38.887 -10.045 1.00 55.41 249 ASP A N 1
ATOM 1895 C CA . ASP A 1 249 ? -6.897 -39.885 -9.368 1.00 55.41 249 ASP A CA 1
ATOM 1896 C C . ASP A 1 249 ? -5.432 -39.797 -9.836 1.00 55.41 249 ASP A C 1
ATOM 1898 O O . ASP A 1 249 ? -5.142 -39.497 -10.996 1.00 55.41 249 ASP A O 1
ATOM 1902 N N . GLY A 1 250 ? -4.496 -40.019 -8.914 1.00 62.25 250 GLY A N 1
ATOM 1903 C CA . GLY A 1 250 ? -3.060 -39.921 -9.175 1.00 62.25 250 GLY A CA 1
ATOM 1904 C C . GLY A 1 250 ? -2.519 -38.518 -9.495 1.00 62.25 250 GLY A C 1
ATOM 1905 O O . GLY A 1 250 ? -1.366 -38.425 -9.913 1.00 62.25 250 GLY A O 1
ATOM 1906 N N . MET A 1 251 ? -3.281 -37.427 -9.310 1.00 73.44 251 MET A N 1
ATOM 1907 C CA . MET A 1 251 ? -2.738 -36.077 -9.531 1.00 73.44 251 MET A CA 1
ATOM 1908 C C . MET A 1 251 ? -1.625 -35.754 -8.512 1.00 73.44 251 MET A C 1
ATOM 1910 O O . MET A 1 251 ? -1.844 -35.926 -7.305 1.00 73.44 251 MET A O 1
ATOM 1914 N N . PRO A 1 252 ? -0.453 -35.251 -8.949 1.00 78.44 252 PRO A N 1
ATOM 1915 C CA . PRO A 1 252 ? 0.585 -34.790 -8.036 1.00 78.44 252 PRO A CA 1
ATOM 1916 C C . PRO A 1 252 ? 0.091 -33.665 -7.123 1.00 78.44 252 PRO A C 1
ATOM 1918 O O . PRO A 1 252 ? -0.764 -32.856 -7.493 1.00 78.44 252 PRO A O 1
ATOM 1921 N N . SER A 1 253 ? 0.712 -33.545 -5.953 1.00 79.75 253 SER A N 1
ATOM 1922 C CA . SER A 1 253 ? 0.691 -32.281 -5.213 1.00 79.75 253 SER A CA 1
ATOM 1923 C C . SER A 1 253 ? 1.387 -31.178 -6.029 1.00 79.75 253 SER A C 1
ATOM 1925 O O . SER A 1 253 ? 2.202 -31.474 -6.901 1.00 79.75 253 SER A O 1
ATOM 1927 N N . TYR A 1 254 ? 1.161 -29.902 -5.711 1.00 77.44 254 TYR A N 1
ATOM 1928 C CA . TYR A 1 254 ? 1.933 -28.789 -6.290 1.00 77.44 254 TYR A CA 1
ATOM 1929 C C . TYR A 1 254 ? 2.358 -27.756 -5.238 1.00 77.44 254 TYR A C 1
ATOM 1931 O O . TYR A 1 254 ? 1.800 -27.712 -4.138 1.00 77.44 254 TYR A O 1
ATOM 1939 N N . CYS A 1 255 ? 3.316 -26.911 -5.617 1.00 74.12 255 CYS A N 1
ATOM 1940 C CA . CYS A 1 255 ? 3.825 -25.722 -4.935 1.00 74.12 255 CYS A CA 1
ATOM 1941 C C . CYS A 1 255 ? 4.161 -24.631 -5.969 1.00 74.12 255 CYS A C 1
ATOM 1943 O O . CYS A 1 255 ? 4.554 -24.959 -7.088 1.00 74.12 255 CYS A O 1
ATOM 1945 N N . HIS A 1 256 ? 4.119 -23.360 -5.566 1.00 68.94 256 HIS A N 1
ATOM 1946 C CA . HIS A 1 256 ? 4.826 -22.265 -6.244 1.00 68.94 256 HIS A CA 1
ATOM 1947 C C . HIS A 1 256 ? 6.019 -21.815 -5.376 1.00 68.94 256 HIS A C 1
ATOM 1949 O O . HIS A 1 256 ? 6.010 -22.032 -4.160 1.00 68.94 256 HIS A O 1
ATOM 1955 N N . ASP A 1 257 ? 7.052 -21.232 -5.985 1.00 63.09 257 ASP A N 1
ATOM 1956 C CA . ASP A 1 257 ? 8.182 -20.594 -5.285 1.00 63.09 257 ASP A CA 1
ATOM 1957 C C . ASP A 1 257 ? 8.000 -19.094 -4.967 1.00 63.09 257 ASP A C 1
ATOM 1959 O O . ASP A 1 257 ? 8.635 -18.599 -4.038 1.00 63.09 257 ASP A O 1
ATOM 1963 N N . ASN A 1 258 ? 7.147 -18.374 -5.705 1.00 48.91 258 ASN A N 1
ATOM 1964 C CA . ASN A 1 258 ? 6.870 -16.957 -5.476 1.00 48.91 258 ASN A CA 1
ATOM 1965 C C . ASN A 1 258 ? 6.145 -16.752 -4.140 1.00 48.91 258 ASN A C 1
ATOM 1967 O O . ASN A 1 258 ? 5.155 -17.425 -3.835 1.00 48.91 258 ASN A O 1
ATOM 1971 N N . GLU A 1 259 ? 6.609 -15.768 -3.371 1.00 39.56 259 GLU A N 1
ATOM 1972 C CA . GLU A 1 259 ? 6.016 -15.401 -2.088 1.00 39.56 259 GLU A CA 1
ATOM 1973 C C . GLU A 1 259 ? 4.521 -15.051 -2.257 1.00 39.56 259 GLU A C 1
ATOM 1975 O O . GLU A 1 259 ? 4.133 -14.308 -3.160 1.00 39.56 259 GLU A O 1
ATOM 1980 N N . ASN A 1 260 ? 3.684 -15.603 -1.371 1.00 37.44 260 ASN A N 1
ATOM 1981 C CA . ASN A 1 260 ? 2.216 -15.504 -1.349 1.00 37.44 260 ASN A CA 1
ATOM 1982 C C . ASN A 1 260 ? 1.410 -16.269 -2.427 1.00 37.44 260 ASN A C 1
ATOM 1984 O O . ASN A 1 260 ? 0.201 -16.039 -2.507 1.00 37.44 260 ASN A O 1
ATOM 1988 N N . ILE A 1 261 ? 1.979 -17.226 -3.185 1.00 34.94 261 ILE A N 1
ATOM 1989 C CA . ILE A 1 261 ? 1.172 -18.136 -4.037 1.00 34.94 261 ILE A CA 1
ATOM 1990 C C . ILE A 1 261 ? 1.228 -19.601 -3.546 1.00 34.94 261 ILE A C 1
ATOM 1992 O O . ILE A 1 261 ? 2.312 -20.106 -3.254 1.00 34.94 261 ILE A O 1
ATOM 1996 N N . PRO A 1 262 ? 0.084 -20.307 -3.402 1.00 44.50 262 PRO A N 1
ATOM 1997 C CA . PRO A 1 262 ? 0.012 -21.431 -2.471 1.00 44.50 262 PRO A CA 1
ATOM 1998 C C . PRO A 1 262 ? 0.162 -22.807 -3.118 1.00 44.50 262 PRO A C 1
ATOM 2000 O O . PRO A 1 262 ? 0.428 -22.979 -4.307 1.00 44.50 262 PRO A O 1
ATOM 2003 N N . ARG A 1 263 ? 0.008 -23.823 -2.272 1.00 58.31 263 ARG A N 1
ATOM 2004 C CA . ARG A 1 263 ? 0.371 -25.215 -2.543 1.00 58.31 263 ARG A CA 1
ATOM 2005 C C . ARG A 1 263 ? -0.858 -26.113 -2.334 1.00 58.31 263 ARG A C 1
ATOM 2007 O O . ARG A 1 263 ? -1.891 -25.657 -1.842 1.00 58.31 263 ARG A O 1
ATOM 2014 N N . GLY A 1 264 ? -0.785 -27.366 -2.772 1.00 51.16 264 GLY A N 1
ATOM 2015 C CA . GLY A 1 264 ? -1.941 -28.270 -2.784 1.00 51.16 264 GLY A CA 1
ATOM 2016 C C . GLY A 1 264 ? -1.566 -29.742 -2.681 1.00 51.16 264 GLY A C 1
ATOM 2017 O O . GLY A 1 264 ? -0.383 -30.094 -2.708 1.00 51.16 264 GLY A O 1
ATOM 2018 N N . GLY A 1 265 ? -2.582 -30.596 -2.537 1.00 54.06 265 GLY A N 1
ATOM 2019 C CA . GLY A 1 265 ? -2.427 -32.049 -2.433 1.00 54.06 265 GLY A CA 1
ATOM 2020 C C . GLY A 1 265 ? -3.758 -32.793 -2.296 1.00 54.06 265 GLY A C 1
ATOM 2021 O O . GLY A 1 265 ? -4.746 -32.236 -1.811 1.00 54.06 265 GLY A O 1
ATOM 2022 N N . GLY A 1 266 ? -3.780 -34.056 -2.730 1.00 55.81 266 GLY A N 1
ATOM 2023 C CA . GLY A 1 266 ? -4.972 -34.910 -2.714 1.00 55.81 266 GLY A CA 1
ATOM 2024 C C . GLY A 1 266 ? -5.401 -35.365 -1.315 1.00 55.81 266 GLY A C 1
ATOM 2025 O O . GLY A 1 266 ? -4.629 -35.311 -0.359 1.00 55.81 266 GLY A O 1
ATOM 2026 N N . VAL A 1 267 ? -6.647 -35.821 -1.195 1.00 57.69 267 VAL A N 1
ATOM 2027 C CA . VAL A 1 267 ? -7.192 -36.468 0.008 1.00 57.69 267 VAL A CA 1
ATOM 2028 C C . VAL A 1 267 ? -7.836 -37.786 -0.419 1.00 57.69 267 VAL A C 1
ATOM 2030 O O . VAL A 1 267 ? -8.558 -37.829 -1.413 1.00 57.69 267 VAL A O 1
ATOM 2033 N N . SER A 1 268 ? -7.634 -38.857 0.351 1.00 51.03 268 SER A N 1
ATOM 2034 C CA . SER A 1 268 ? -8.015 -40.250 0.036 1.00 51.03 268 SER A CA 1
ATOM 2035 C C . SER A 1 268 ? -9.527 -40.540 -0.042 1.00 51.03 268 SER A C 1
ATOM 2037 O O . SER A 1 268 ? -9.943 -41.694 -0.106 1.00 51.03 268 SER A O 1
ATOM 2039 N N . SER A 1 269 ? -10.368 -39.502 -0.049 1.00 49.06 269 SER A N 1
ATOM 2040 C CA . SER A 1 269 ? -11.833 -39.590 -0.146 1.00 49.06 269 SER A CA 1
ATOM 2041 C C . SER A 1 269 ? -12.454 -38.606 -1.152 1.00 49.06 269 SER A C 1
ATOM 2043 O O . SER A 1 269 ? -13.649 -38.329 -1.078 1.00 49.06 269 SER A O 1
ATOM 2045 N N . GLY A 1 270 ? -11.661 -38.080 -2.095 1.00 56.31 270 GLY A N 1
ATOM 2046 C CA . GLY A 1 270 ? -12.156 -37.315 -3.249 1.00 56.31 270 GLY A CA 1
ATOM 2047 C C . GLY A 1 270 ? -12.094 -35.776 -3.218 1.00 56.31 270 GLY A C 1
ATOM 2048 O O . GLY A 1 270 ? -12.183 -35.205 -4.303 1.00 56.31 270 GLY A O 1
ATOM 2049 N N . PRO A 1 271 ? -11.928 -35.049 -2.088 1.00 64.62 271 PRO A N 1
ATOM 2050 C CA . PRO A 1 271 ? -11.780 -33.601 -2.158 1.00 64.62 271 PRO A CA 1
ATOM 2051 C C . PRO A 1 271 ? -10.333 -33.195 -2.455 1.00 64.62 271 PRO A C 1
ATOM 2053 O O . PRO A 1 271 ? -9.398 -33.683 -1.816 1.00 64.62 271 PRO A O 1
ATOM 2056 N N . PHE A 1 272 ? -10.142 -32.254 -3.378 1.00 73.00 272 PHE A N 1
ATOM 2057 C CA . PHE A 1 272 ? -8.823 -31.693 -3.667 1.00 73.00 272 PHE A CA 1
ATOM 2058 C C . PHE A 1 272 ? -8.587 -30.405 -2.864 1.00 73.00 272 PHE A C 1
ATOM 2060 O O . PHE A 1 272 ? -9.480 -29.562 -2.746 1.00 73.00 272 PHE A O 1
ATOM 2067 N N . LYS A 1 273 ? -7.403 -30.264 -2.259 1.00 79.44 273 LYS A N 1
ATOM 2068 C CA . LYS A 1 273 ? -7.130 -29.211 -1.273 1.00 79.44 273 LYS A CA 1
ATOM 2069 C C . LYS A 1 273 ? -6.241 -28.103 -1.823 1.00 79.44 273 LYS A C 1
ATOM 2071 O O . LYS A 1 273 ? -5.121 -28.353 -2.268 1.00 79.44 273 LYS A O 1
ATOM 2076 N N . PHE A 1 274 ? -6.703 -26.879 -1.601 1.00 79.56 274 PHE A N 1
ATOM 2077 C CA . PHE A 1 274 ? -5.964 -25.631 -1.737 1.00 79.56 274 PHE A CA 1
ATOM 2078 C C . PHE A 1 274 ? -5.724 -25.023 -0.348 1.00 79.56 274 PHE A C 1
ATOM 2080 O O . PHE A 1 274 ? -6.396 -25.357 0.637 1.00 79.56 274 PHE A O 1
ATOM 2087 N N . TRP A 1 275 ? -4.785 -24.093 -0.253 1.00 75.25 275 TRP A N 1
ATOM 2088 C CA . TRP A 1 275 ? -4.658 -23.208 0.901 1.00 75.25 275 TRP A CA 1
ATOM 2089 C C . TRP A 1 275 ? -4.160 -21.828 0.472 1.00 75.25 275 TRP A C 1
ATOM 2091 O O . TRP A 1 275 ? -4.074 -21.569 -0.721 1.00 75.25 275 TRP A O 1
ATOM 2101 N N . LEU A 1 276 ? -3.905 -20.929 1.416 1.00 70.06 276 LEU A N 1
ATOM 2102 C CA . LEU A 1 276 ? -3.366 -19.591 1.190 1.00 70.06 276 LEU A CA 1
ATOM 2103 C C . LEU A 1 276 ? -2.083 -19.459 2.011 1.00 70.06 276 LEU A C 1
ATOM 2105 O O . LEU A 1 276 ? -2.119 -19.679 3.218 1.00 70.06 276 LEU A O 1
ATOM 2109 N N . ASP A 1 277 ? -0.966 -19.126 1.367 1.00 56.00 277 ASP A N 1
ATOM 2110 C CA . ASP A 1 277 ? 0.339 -19.005 2.035 1.00 56.00 277 ASP A CA 1
ATOM 2111 C C . ASP A 1 277 ? 0.503 -17.671 2.803 1.00 56.00 277 ASP A C 1
ATOM 2113 O O . ASP A 1 277 ? 1.512 -17.489 3.479 1.00 56.00 277 ASP A O 1
ATOM 2117 N N . GLU A 1 278 ? -0.496 -16.772 2.778 1.00 55.81 278 GLU A N 1
ATOM 2118 C CA . GLU A 1 278 ? -0.538 -15.622 3.691 1.00 55.81 278 GLU A CA 1
ATOM 2119 C C . GLU A 1 278 ? -0.529 -16.089 5.154 1.00 55.81 278 GLU A C 1
ATOM 2121 O O . GLU A 1 278 ? -1.438 -16.770 5.640 1.00 55.81 278 GLU A O 1
ATOM 2126 N N . LEU A 1 279 ? 0.500 -15.658 5.874 1.00 63.25 279 LEU A N 1
ATOM 2127 C CA . LEU A 1 279 ? 0.740 -16.002 7.265 1.00 63.25 279 LEU A CA 1
ATOM 2128 C C . LEU A 1 279 ? 0.059 -14.979 8.187 1.00 63.25 279 LEU A C 1
ATOM 2130 O O . LEU A 1 279 ? 0.592 -13.900 8.428 1.00 63.25 279 LEU A O 1
ATOM 2134 N N . VAL A 1 280 ? -1.118 -15.307 8.726 1.00 65.31 280 VAL A N 1
ATOM 2135 C CA . VAL A 1 280 ? -1.919 -14.353 9.515 1.00 65.31 280 VAL A CA 1
ATOM 2136 C C . VAL A 1 280 ? -1.557 -14.421 11.003 1.00 65.31 280 VAL A C 1
ATOM 2138 O O . VAL A 1 280 ? -1.762 -15.452 11.647 1.00 65.31 280 VAL A O 1
ATOM 2141 N N . LYS A 1 281 ? -1.034 -13.335 11.582 1.00 73.12 281 LYS A N 1
ATOM 2142 C CA . LYS A 1 281 ? -0.630 -13.301 12.998 1.00 73.12 281 LYS A CA 1
ATOM 2143 C C . LYS A 1 281 ? -1.853 -13.264 13.924 1.00 73.12 281 LYS A C 1
ATOM 2145 O O . LYS A 1 281 ? -2.945 -12.814 13.562 1.00 73.12 281 LYS A O 1
ATOM 2150 N N . ASN A 1 282 ? -1.671 -13.746 15.151 1.00 76.38 282 ASN A N 1
ATOM 2151 C CA . ASN A 1 282 ? -2.578 -13.432 16.249 1.00 76.38 282 ASN A CA 1
ATOM 2152 C C . ASN A 1 282 ? -1.778 -13.127 17.522 1.00 76.38 282 ASN A C 1
ATOM 2154 O O . ASN A 1 282 ? -1.066 -13.995 18.036 1.00 76.38 282 ASN A O 1
ATOM 2158 N N . THR A 1 283 ? -1.888 -11.894 18.012 1.00 80.69 283 THR A N 1
ATOM 2159 C CA . THR A 1 283 ? -1.167 -11.379 19.183 1.00 80.69 283 THR A CA 1
ATOM 2160 C C . THR A 1 283 ? -2.159 -10.963 20.263 1.00 80.69 283 THR A C 1
ATOM 2162 O O . THR A 1 283 ? -3.051 -10.150 20.025 1.00 80.69 283 THR A O 1
ATOM 2165 N N . VAL A 1 284 ? -2.002 -11.505 21.471 1.00 77.31 284 VAL A N 1
ATOM 2166 C CA . VAL A 1 284 ? -2.866 -11.209 22.625 1.00 77.31 284 VAL A CA 1
ATOM 2167 C C . VAL A 1 284 ? -2.031 -10.735 23.808 1.00 77.31 284 VAL A C 1
ATOM 2169 O O . VAL A 1 284 ? -0.834 -11.011 23.891 1.00 77.31 284 VAL A O 1
ATOM 2172 N N . GLN A 1 285 ? -2.665 -10.047 24.754 1.00 79.69 285 GLN A N 1
ATOM 2173 C CA . GLN A 1 285 ? -2.040 -9.746 26.037 1.00 79.69 285 GLN A CA 1
ATOM 2174 C C . GLN A 1 285 ? -2.209 -10.947 26.981 1.00 79.69 285 GLN A C 1
ATOM 2176 O O . GLN A 1 285 ? -3.329 -11.387 27.235 1.00 79.69 285 GLN A O 1
ATOM 2181 N N . ALA A 1 286 ? -1.102 -11.497 27.479 1.00 72.69 286 ALA A N 1
ATOM 2182 C CA . ALA A 1 286 ? -1.101 -12.542 28.500 1.00 72.69 286 ALA A CA 1
ATOM 2183 C C . ALA A 1 286 ? -1.486 -11.978 29.881 1.00 72.69 286 ALA A C 1
ATOM 2185 O O . ALA A 1 286 ? -1.475 -10.766 30.097 1.00 72.69 286 ALA A O 1
ATOM 2186 N N . GLU A 1 287 ? -1.749 -12.855 30.857 1.00 68.75 287 GLU A N 1
ATOM 2187 C CA . GLU A 1 287 ? -2.076 -12.448 32.238 1.00 68.75 287 GLU A CA 1
ATOM 2188 C C . GLU A 1 287 ? -0.934 -11.669 32.924 1.00 68.75 287 GLU A C 1
ATOM 2190 O O . GLU A 1 287 ? -1.165 -10.903 33.857 1.00 68.75 287 GLU A O 1
ATOM 2195 N N . SER A 1 288 ? 0.298 -11.802 32.417 1.00 68.12 288 SER A N 1
ATOM 2196 C CA . SER A 1 288 ? 1.471 -11.007 32.808 1.00 68.12 288 SER A CA 1
ATOM 2197 C C . SER A 1 288 ? 1.422 -9.535 32.362 1.00 68.12 288 SER A C 1
ATOM 2199 O O . SER A 1 288 ? 2.267 -8.743 32.779 1.00 68.12 288 SER A O 1
ATOM 2201 N N . GLY A 1 289 ? 0.487 -9.171 31.478 1.00 72.88 289 GLY A N 1
ATOM 2202 C CA . GLY A 1 289 ? 0.453 -7.888 30.773 1.00 72.88 289 GLY A CA 1
ATOM 2203 C C . GLY A 1 289 ? 1.355 -7.821 29.531 1.00 72.88 289 GLY A C 1
ATOM 2204 O O . GLY A 1 289 ? 1.376 -6.792 28.856 1.00 72.88 289 GLY A O 1
ATOM 2205 N N . GLU A 1 290 ? 2.088 -8.886 29.206 1.00 76.06 290 GLU A N 1
ATOM 2206 C CA . GLU A 1 290 ? 2.983 -8.962 28.045 1.00 76.06 290 GLU A CA 1
ATOM 2207 C C . GLU A 1 290 ? 2.242 -9.372 26.764 1.00 76.06 290 GLU A C 1
ATOM 2209 O O . GLU A 1 290 ? 1.273 -10.126 26.818 1.00 76.06 290 GLU A O 1
ATOM 2214 N N . LEU A 1 291 ? 2.697 -8.888 25.605 1.00 81.06 291 LEU A N 1
ATOM 2215 C CA . LEU A 1 291 ? 2.153 -9.295 24.309 1.00 81.06 291 LEU A CA 1
ATOM 2216 C C . LEU A 1 291 ? 2.796 -10.611 23.862 1.00 81.06 291 LEU A C 1
ATOM 2218 O O . LEU A 1 291 ? 4.013 -10.692 23.709 1.00 81.06 291 LEU A O 1
ATOM 2222 N N . VAL A 1 292 ? 1.970 -11.631 23.632 1.00 80.50 292 VAL A N 1
ATOM 2223 C CA . VAL A 1 292 ? 2.386 -12.959 23.164 1.00 80.50 292 VAL A CA 1
ATOM 2224 C C . VAL A 1 292 ? 1.615 -13.335 21.907 1.00 80.50 292 VAL A C 1
ATOM 2226 O O . VAL A 1 292 ? 0.413 -13.085 21.801 1.00 80.50 292 VAL A O 1
ATOM 2229 N N . SER A 1 293 ? 2.289 -13.968 20.949 1.00 83.19 293 SER A N 1
ATOM 2230 C CA . SER A 1 293 ? 1.612 -14.518 19.778 1.00 83.19 293 SER A CA 1
ATOM 2231 C C . SER A 1 293 ? 1.129 -15.941 20.068 1.00 83.19 293 SER A C 1
ATOM 2233 O O . SER A 1 293 ? 1.912 -16.793 20.488 1.00 83.19 293 SER A O 1
ATOM 2235 N N . VAL A 1 294 ? -0.173 -16.186 19.891 1.00 80.62 294 VAL A N 1
ATOM 2236 C CA . VAL A 1 294 ? -0.847 -17.467 20.180 1.00 80.62 294 VAL A CA 1
ATOM 2237 C C . VAL A 1 294 ? -2.061 -17.698 19.281 1.00 80.62 294 VAL A C 1
ATOM 2239 O O . VAL A 1 294 ? -2.683 -16.730 18.844 1.00 80.62 294 VAL A O 1
ATOM 2242 N N . PRO A 1 295 ? -2.486 -18.958 19.066 1.00 76.31 295 PRO A N 1
ATOM 2243 C CA . PRO A 1 295 ? -3.823 -19.253 18.559 1.00 76.31 295 PRO A CA 1
ATOM 2244 C C . PRO A 1 295 ? -4.916 -18.677 19.488 1.00 76.31 295 PRO A C 1
ATOM 2246 O O . PRO A 1 295 ? -4.689 -18.615 20.697 1.00 76.31 295 PRO A O 1
ATOM 2249 N N . PRO A 1 296 ? -6.105 -18.312 18.968 1.00 72.25 296 PRO A N 1
ATOM 2250 C CA . PRO A 1 296 ? -7.224 -17.811 19.771 1.00 72.25 296 PRO A CA 1
ATOM 2251 C C . PRO A 1 296 ? -7.705 -18.771 20.874 1.00 72.25 296 PRO A C 1
ATOM 2253 O O . PRO A 1 296 ? -7.515 -19.987 20.791 1.00 72.25 296 PRO A O 1
ATOM 2256 N N . ASP A 1 297 ? -8.392 -18.229 21.884 1.00 64.94 297 ASP A N 1
ATOM 2257 C CA . ASP A 1 297 ? -8.811 -18.987 23.068 1.00 64.94 297 ASP A CA 1
ATOM 2258 C C . ASP A 1 297 ? -9.807 -20.124 22.775 1.00 64.94 297 ASP A C 1
ATOM 2260 O O . ASP A 1 297 ? -10.760 -20.006 21.991 1.00 64.94 297 ASP A O 1
ATOM 2264 N N . TYR A 1 298 ? -9.579 -21.262 23.437 1.00 51.94 298 TYR A N 1
ATOM 2265 C CA . TYR A 1 298 ? -10.071 -22.558 22.966 1.00 51.94 298 TYR A CA 1
ATOM 2266 C C . TYR A 1 298 ? -11.577 -22.790 23.121 1.00 51.94 298 TYR A C 1
ATOM 2268 O O . TYR A 1 298 ? -12.149 -23.499 22.293 1.00 51.94 298 TYR A O 1
ATOM 2276 N N . GLU A 1 299 ? -12.255 -22.120 24.061 1.00 54.03 299 GLU A N 1
ATOM 2277 C CA . GLU A 1 299 ? -13.725 -22.180 24.187 1.00 54.03 299 GLU A CA 1
ATOM 2278 C C . GLU A 1 299 ? -14.455 -21.709 22.914 1.00 54.03 299 GLU A C 1
ATOM 2280 O O . GLU A 1 299 ? -15.594 -22.098 22.663 1.00 54.03 299 GLU A O 1
ATOM 2285 N N . ASN A 1 300 ? -13.788 -20.913 22.068 1.00 50.28 300 ASN A N 1
ATOM 2286 C CA . ASN A 1 300 ? -14.314 -20.468 20.778 1.00 50.28 300 ASN A CA 1
ATOM 2287 C C . ASN A 1 300 ? -13.589 -21.086 19.574 1.00 50.28 300 ASN A C 1
ATOM 2289 O O . ASN A 1 300 ? -14.059 -20.927 18.443 1.00 50.28 300 ASN A O 1
ATOM 2293 N N . LEU A 1 301 ? -12.474 -21.804 19.763 1.00 53.25 301 LEU A N 1
ATOM 2294 C CA . LEU A 1 301 ? -11.635 -22.231 18.641 1.00 53.25 301 LEU A CA 1
ATOM 2295 C C . LEU A 1 301 ? -12.332 -23.258 17.737 1.00 53.25 301 LEU A C 1
ATOM 2297 O O . LEU A 1 301 ? -12.213 -23.182 16.519 1.00 53.25 301 LEU A O 1
ATOM 2301 N N . ALA A 1 302 ? -13.189 -24.111 18.303 1.00 52.09 302 ALA A N 1
ATOM 2302 C CA . ALA A 1 302 ? -14.066 -25.013 17.552 1.00 52.09 302 ALA A CA 1
ATOM 2303 C C . ALA A 1 302 ? -15.059 -24.305 16.597 1.00 52.09 302 ALA A C 1
ATOM 2305 O O . ALA A 1 302 ? -15.662 -24.982 15.761 1.00 52.09 302 ALA A O 1
ATOM 2306 N N . GLN A 1 303 ? -15.243 -22.982 16.717 1.00 55.78 303 GLN A N 1
ATOM 2307 C CA . GLN A 1 303 ? -15.940 -22.122 15.749 1.00 55.78 303 GLN A CA 1
ATOM 2308 C C . GLN A 1 303 ? -14.947 -21.295 14.918 1.00 55.78 303 GLN A C 1
ATOM 2310 O O . GLN A 1 303 ? -15.034 -21.292 13.693 1.00 55.78 303 GLN A O 1
ATOM 2315 N N . ALA A 1 304 ? -13.979 -20.632 15.563 1.00 57.50 304 ALA A N 1
ATOM 2316 C CA . ALA A 1 304 ? -12.985 -19.775 14.908 1.00 57.50 304 ALA A CA 1
ATOM 2317 C C . ALA A 1 304 ? -12.150 -20.507 13.843 1.00 57.50 304 ALA A C 1
ATOM 2319 O O . ALA A 1 304 ? -11.734 -19.894 12.866 1.00 57.50 304 ALA A O 1
ATOM 2320 N N . GLN A 1 305 ? -11.942 -21.818 14.000 1.00 67.50 305 GLN A N 1
ATOM 2321 C CA . GLN A 1 305 ? -11.215 -22.643 13.037 1.00 67.50 305 GLN A CA 1
ATOM 2322 C C . GLN A 1 305 ? -11.954 -22.809 11.696 1.00 67.50 305 GLN A C 1
ATOM 2324 O O . GLN A 1 305 ? -11.300 -23.036 10.688 1.00 67.50 305 GLN A O 1
ATOM 2329 N N . PHE A 1 306 ? -13.285 -22.690 11.660 1.00 73.50 306 PHE A N 1
ATOM 2330 C CA . PHE A 1 306 ? -14.100 -22.872 10.443 1.00 73.50 306 PHE A CA 1
ATOM 2331 C C . PHE A 1 306 ? -14.791 -21.573 9.988 1.00 73.50 306 PHE A C 1
ATOM 2333 O O . PHE A 1 306 ? -15.213 -21.448 8.840 1.00 73.50 306 PHE A O 1
ATOM 2340 N N . ASN A 1 307 ? -14.870 -20.569 10.865 1.00 72.06 307 ASN A N 1
ATOM 2341 C CA . ASN A 1 307 ? -15.404 -19.241 10.568 1.00 72.06 307 ASN A CA 1
ATOM 2342 C C . ASN A 1 307 ? -14.376 -18.356 9.830 1.00 72.06 307 ASN A C 1
ATOM 2344 O O . ASN A 1 307 ? -13.975 -17.307 10.334 1.00 72.06 307 ASN A O 1
ATOM 2348 N N . ILE A 1 308 ? -13.921 -18.797 8.652 1.00 74.88 308 ILE A N 1
ATOM 2349 C CA . ILE A 1 308 ? -13.028 -18.003 7.795 1.00 74.88 308 ILE A CA 1
ATOM 2350 C C . ILE A 1 308 ? -13.784 -16.764 7.259 1.00 74.88 308 ILE A C 1
ATOM 2352 O O . ILE A 1 308 ? -14.880 -16.932 6.709 1.00 74.88 308 ILE A O 1
ATOM 2356 N N . PRO A 1 309 ? -13.226 -15.539 7.381 1.00 73.88 309 PRO A N 1
ATOM 2357 C CA . PRO A 1 309 ? -13.764 -14.323 6.761 1.00 73.88 309 PRO A CA 1
ATOM 2358 C C . PRO A 1 309 ? -13.954 -14.461 5.246 1.00 73.88 309 PRO A C 1
ATOM 2360 O O . PRO A 1 309 ? -13.133 -15.088 4.584 1.00 73.88 309 PRO A O 1
ATOM 2363 N N . GLN A 1 310 ? -14.994 -13.839 4.680 1.00 78.38 310 GLN A N 1
ATOM 2364 C CA . GLN A 1 310 ? -15.312 -14.006 3.255 1.00 78.38 310 GLN A CA 1
ATOM 2365 C C . GLN A 1 310 ? -14.149 -13.599 2.335 1.00 78.38 310 GLN A C 1
ATOM 2367 O O . GLN A 1 310 ? -13.800 -14.384 1.465 1.00 78.38 310 GLN A O 1
ATOM 2372 N N . GLN A 1 311 ? -13.464 -12.485 2.627 1.00 75.44 311 GLN A N 1
ATOM 2373 C CA . GLN A 1 311 ? -12.260 -12.046 1.906 1.00 75.44 311 GLN A CA 1
ATOM 2374 C C . GLN A 1 311 ? -11.227 -13.173 1.722 1.00 75.44 311 GLN A C 1
ATOM 2376 O O . GLN A 1 311 ? -10.730 -13.375 0.623 1.00 75.44 311 GLN A O 1
ATOM 2381 N N . ILE A 1 312 ? -10.941 -13.946 2.773 1.00 77.12 312 ILE A N 1
ATOM 2382 C CA . ILE A 1 312 ? -9.944 -15.028 2.726 1.00 77.12 312 ILE A CA 1
ATOM 2383 C C . ILE A 1 312 ? -10.456 -16.223 1.897 1.00 77.12 312 ILE A C 1
ATOM 2385 O O . ILE A 1 312 ? -9.667 -16.968 1.320 1.00 77.12 312 ILE A O 1
ATOM 2389 N N . LYS A 1 313 ? -11.779 -16.405 1.777 1.00 82.62 313 LYS A N 1
ATOM 2390 C CA . LYS A 1 313 ? -12.373 -17.376 0.840 1.00 82.62 313 LYS A CA 1
ATOM 2391 C C . LYS A 1 313 ? -12.300 -16.891 -0.607 1.00 82.62 313 LYS A C 1
ATOM 2393 O O . LYS A 1 313 ? -12.076 -17.704 -1.495 1.00 82.62 313 LYS A O 1
ATOM 2398 N N . ASP A 1 314 ? -12.460 -15.590 -0.830 1.00 81.75 314 ASP A N 1
ATOM 2399 C CA . ASP A 1 314 ? -12.340 -14.967 -2.151 1.00 81.75 314 ASP A CA 1
ATOM 2400 C C . ASP A 1 314 ? -10.870 -15.000 -2.633 1.00 81.75 314 ASP A C 1
ATOM 2402 O O . ASP A 1 314 ? -10.596 -15.308 -3.792 1.00 81.75 314 ASP A O 1
ATOM 2406 N N . GLU A 1 315 ? -9.913 -14.803 -1.718 1.00 79.50 315 GLU A N 1
ATOM 2407 C CA . GLU A 1 315 ? -8.472 -15.003 -1.940 1.00 79.50 315 GLU A CA 1
ATOM 2408 C C . GLU A 1 315 ? -8.155 -16.481 -2.271 1.00 79.50 315 GLU A C 1
ATOM 2410 O O . GLU A 1 315 ? -7.452 -16.756 -3.244 1.00 79.50 315 GLU A O 1
ATOM 2415 N N . LEU A 1 316 ? -8.747 -17.450 -1.555 1.00 79.94 316 LEU A N 1
ATOM 2416 C CA . LEU A 1 316 ? -8.657 -18.886 -1.887 1.00 79.94 316 LEU A CA 1
ATOM 2417 C C . LEU A 1 316 ? -9.287 -19.244 -3.252 1.00 79.94 316 LEU A C 1
ATOM 2419 O O . LEU A 1 316 ? -8.837 -20.186 -3.910 1.00 79.94 316 LEU A O 1
ATOM 2423 N N . GLU A 1 317 ? -10.323 -18.533 -3.697 1.00 82.75 317 GLU A N 1
ATOM 2424 C CA . GLU A 1 317 ? -10.934 -18.722 -5.022 1.00 82.75 317 GLU A CA 1
ATOM 2425 C C . GLU A 1 317 ? -10.011 -18.212 -6.139 1.00 82.75 317 GLU A C 1
ATOM 2427 O O . GLU A 1 317 ? -9.813 -18.912 -7.134 1.00 82.75 317 GLU A O 1
ATOM 2432 N N . ALA A 1 318 ? -9.369 -17.054 -5.951 1.00 79.94 318 ALA A N 1
ATOM 2433 C CA . ALA A 1 318 ? -8.362 -16.532 -6.878 1.00 79.94 318 ALA A CA 1
ATOM 2434 C C . ALA A 1 318 ? -7.146 -17.472 -7.004 1.00 79.94 318 ALA A C 1
ATOM 2436 O O . ALA A 1 318 ? -6.700 -17.766 -8.113 1.00 79.94 318 ALA A O 1
ATOM 2437 N N . VAL A 1 319 ? -6.673 -18.014 -5.878 1.00 77.81 319 VAL A N 1
ATOM 2438 C CA . VAL A 1 319 ? -5.620 -19.043 -5.804 1.00 77.81 319 VAL A CA 1
ATOM 2439 C C . VAL A 1 319 ? -5.961 -20.296 -6.609 1.00 77.81 319 VAL A C 1
ATOM 2441 O O . VAL A 1 319 ? -5.121 -20.845 -7.318 1.00 77.81 319 VAL A O 1
ATOM 2444 N N . LYS A 1 320 ? -7.203 -20.773 -6.513 1.00 81.88 320 LYS A N 1
ATOM 2445 C CA . LYS A 1 320 ? -7.651 -21.938 -7.279 1.00 81.88 320 LYS A CA 1
ATOM 2446 C C . LYS A 1 320 ? -7.633 -21.648 -8.784 1.00 81.88 320 LYS A C 1
ATOM 2448 O O . LYS A 1 320 ? -7.204 -22.496 -9.562 1.00 81.88 320 LYS A O 1
ATOM 2453 N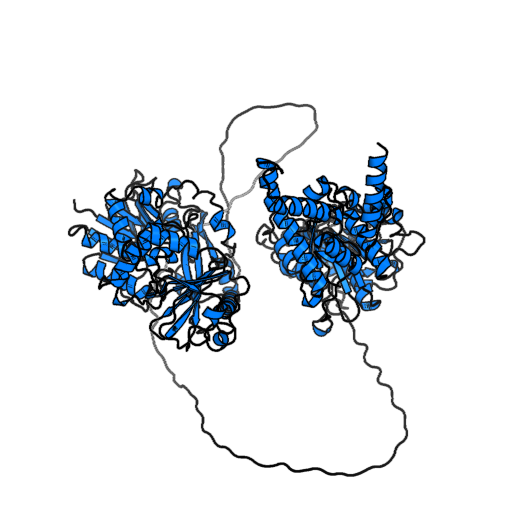 N . VAL A 1 321 ? -8.058 -20.448 -9.188 1.00 81.31 321 VAL A N 1
ATOM 2454 C CA . VAL A 1 321 ? -8.050 -20.009 -10.594 1.00 81.31 321 VAL A CA 1
ATOM 2455 C C . VAL A 1 321 ? -6.635 -19.904 -11.167 1.00 81.31 321 VAL A C 1
ATOM 2457 O O . VAL A 1 321 ? -6.438 -20.333 -12.302 1.00 81.31 321 VAL A O 1
ATOM 2460 N N . SER A 1 322 ? -5.651 -19.382 -10.424 1.00 76.31 322 SER A N 1
ATOM 2461 C CA . SER A 1 322 ? -4.282 -19.256 -10.950 1.00 76.31 322 SER A CA 1
ATOM 2462 C C . SER A 1 322 ? -3.596 -20.607 -11.159 1.00 76.31 322 SER A C 1
ATOM 2464 O O . SER A 1 322 ? -2.835 -20.762 -12.109 1.00 76.31 322 SER A O 1
ATOM 2466 N N . ILE A 1 323 ? -3.887 -21.611 -10.323 1.00 76.56 323 ILE A N 1
ATOM 2467 C CA . ILE A 1 323 ? -3.166 -22.890 -10.379 1.00 76.56 323 ILE A CA 1
ATOM 2468 C C . ILE A 1 323 ? -3.755 -23.863 -11.408 1.00 76.56 323 ILE A C 1
ATOM 2470 O O . ILE A 1 323 ? -2.981 -24.455 -12.157 1.00 76.56 323 ILE A O 1
ATOM 2474 N N . ILE A 1 324 ? -5.085 -24.036 -11.466 1.00 80.19 324 ILE A N 1
ATOM 2475 C CA . ILE A 1 324 ? -5.757 -24.994 -12.381 1.00 80.19 324 ILE A CA 1
ATOM 2476 C C . ILE A 1 324 ? -6.533 -24.327 -13.533 1.00 80.19 324 ILE A C 1
ATOM 2478 O O . ILE A 1 324 ? -7.293 -24.991 -14.230 1.00 80.19 324 ILE A O 1
ATOM 2482 N N . GLY A 1 325 ? -6.374 -23.021 -13.747 1.00 81.88 325 GLY A N 1
ATOM 2483 C CA . GLY A 1 325 ? -7.072 -22.301 -14.816 1.00 81.88 325 GLY A CA 1
ATOM 2484 C C . GLY A 1 325 ? -8.553 -22.037 -14.531 1.00 81.88 325 GLY A C 1
ATOM 2485 O O . GLY A 1 325 ? -9.195 -22.641 -13.665 1.00 81.88 325 GLY A O 1
ATOM 2486 N N . GLN A 1 326 ? -9.133 -21.084 -15.260 1.00 84.25 326 GLN A N 1
ATOM 2487 C CA . GLN A 1 326 ? -10.477 -20.577 -14.976 1.00 84.25 326 GLN A CA 1
ATOM 2488 C C . GLN A 1 326 ? -11.606 -21.507 -15.462 1.00 84.25 326 GLN A C 1
ATOM 2490 O O . GLN A 1 326 ? -12.768 -21.312 -15.094 1.00 84.25 326 GLN A O 1
ATOM 2495 N N . LYS A 1 327 ? -11.307 -22.485 -16.317 1.00 83.69 327 LYS A N 1
ATOM 2496 C CA . LYS A 1 327 ? -12.203 -23.555 -16.773 1.00 83.69 327 LYS A CA 1
ATOM 2497 C C . LYS A 1 327 ? -12.357 -24.600 -15.671 1.00 83.69 327 LYS A C 1
ATOM 2499 O O . LYS A 1 327 ? -13.465 -24.771 -15.165 1.00 83.69 327 LYS A O 1
ATOM 2504 N N . ARG A 1 328 ? -11.254 -25.213 -15.219 1.00 79.88 328 ARG A N 1
ATOM 2505 C CA . ARG A 1 328 ? -11.292 -26.233 -14.157 1.00 79.88 328 ARG A CA 1
ATOM 2506 C C . ARG A 1 328 ? -11.653 -25.648 -12.796 1.00 79.88 328 ARG A C 1
ATOM 2508 O O . ARG A 1 328 ? -12.399 -26.284 -12.065 1.00 79.88 328 ARG A O 1
ATOM 2515 N N . ALA A 1 329 ? -11.252 -24.416 -12.476 1.00 81.31 329 ALA A N 1
ATOM 2516 C CA . ALA A 1 329 ? -11.657 -23.754 -11.230 1.00 81.31 329 ALA A CA 1
ATOM 2517 C C . ALA A 1 329 ? -13.187 -23.618 -11.055 1.00 81.31 329 ALA A C 1
ATOM 2519 O O . ALA A 1 329 ? -13.668 -23.610 -9.921 1.00 81.31 329 ALA A O 1
ATOM 2520 N N . LYS A 1 330 ? -13.959 -23.547 -12.154 1.00 82.12 330 LYS A N 1
ATOM 2521 C CA . LYS A 1 330 ? -15.438 -23.515 -12.130 1.00 82.12 330 LYS A CA 1
ATOM 2522 C C . LYS A 1 330 ? -16.067 -24.894 -11.915 1.00 82.12 330 LYS A C 1
ATOM 2524 O O . LYS A 1 330 ? -17.165 -24.971 -11.373 1.00 82.12 330 LYS A O 1
ATOM 2529 N N . GLU A 1 331 ? -15.389 -25.955 -12.344 1.00 78.94 331 GLU A N 1
ATOM 2530 C CA . GLU A 1 331 ? -15.764 -27.351 -12.075 1.00 78.94 331 GLU A CA 1
ATOM 2531 C C . GLU A 1 331 ? -15.413 -27.711 -10.616 1.00 78.94 331 GLU A C 1
ATOM 2533 O O . GLU A 1 331 ? -16.203 -28.318 -9.899 1.00 78.94 331 GLU A O 1
ATOM 2538 N N . ALA A 1 332 ? -14.261 -27.228 -10.146 1.00 78.06 332 ALA A N 1
ATOM 2539 C CA . ALA A 1 332 ? -13.710 -27.388 -8.808 1.00 78.06 332 ALA A CA 1
ATOM 2540 C C . ALA A 1 332 ? -14.400 -26.491 -7.751 1.00 78.06 332 ALA A C 1
ATOM 2542 O O . ALA A 1 332 ? -13.803 -25.554 -7.218 1.00 78.06 332 ALA A O 1
ATOM 2543 N N . ALA A 1 333 ? -15.668 -26.743 -7.422 1.00 80.19 333 ALA A N 1
ATOM 2544 C CA . ALA A 1 333 ? -16.393 -25.970 -6.408 1.00 80.19 333 ALA A CA 1
ATOM 2545 C C . ALA A 1 333 ? -15.909 -26.262 -4.967 1.00 80.19 333 ALA A C 1
ATOM 2547 O O . ALA A 1 333 ? -15.821 -27.417 -4.551 1.00 80.19 333 ALA A O 1
ATOM 2548 N N . TYR A 1 334 ? -15.645 -25.221 -4.164 1.00 82.75 334 TYR A N 1
ATOM 2549 C CA . TYR A 1 334 ? -15.339 -25.389 -2.734 1.00 82.75 334 TYR A CA 1
ATOM 2550 C C . TYR A 1 334 ? -16.545 -25.920 -1.950 1.00 82.75 334 TYR A C 1
ATOM 2552 O O . TYR A 1 334 ? -17.666 -25.431 -2.102 1.00 82.75 334 TYR A O 1
ATOM 2560 N N . ASP A 1 335 ? -16.304 -26.859 -1.032 1.00 77.38 335 ASP A N 1
ATOM 2561 C CA . ASP A 1 335 ? -17.286 -27.233 -0.016 1.00 77.38 335 ASP A CA 1
ATOM 2562 C C . ASP A 1 335 ? -17.554 -26.029 0.908 1.00 77.38 335 ASP A C 1
ATOM 2564 O O . ASP A 1 335 ? -16.614 -25.544 1.544 1.00 77.38 335 ASP A O 1
ATOM 2568 N N . PRO A 1 336 ? -18.809 -25.568 1.086 1.00 72.00 336 PRO A N 1
ATOM 2569 C CA . PRO A 1 336 ? -19.122 -24.473 2.008 1.00 72.00 336 PRO A CA 1
ATOM 2570 C C . PRO A 1 336 ? -18.650 -24.707 3.454 1.00 72.00 336 PRO A C 1
ATOM 2572 O O . PRO A 1 336 ? -18.432 -23.742 4.186 1.00 72.00 336 PRO A O 1
ATOM 2575 N N . ASN A 1 337 ? -18.468 -25.974 3.855 1.00 72.94 337 ASN A N 1
ATOM 2576 C CA . ASN A 1 337 ? -17.928 -26.377 5.160 1.00 72.94 337 ASN A CA 1
ATOM 2577 C C . ASN A 1 337 ? -16.453 -26.833 5.110 1.00 72.94 337 ASN A C 1
ATOM 2579 O O . ASN A 1 337 ? -15.875 -27.146 6.149 1.00 72.94 337 ASN A O 1
ATOM 2583 N N . GLY A 1 338 ? -15.837 -26.865 3.925 1.00 75.81 338 GLY A N 1
ATOM 2584 C CA . GLY A 1 338 ? -14.453 -27.288 3.694 1.00 75.81 338 GLY A CA 1
ATOM 2585 C C . GLY A 1 338 ? -13.421 -26.174 3.858 1.00 75.81 338 GLY A C 1
ATOM 2586 O O . GLY A 1 338 ? -12.294 -26.335 3.405 1.00 75.81 338 GLY A O 1
ATOM 2587 N N . PHE A 1 339 ? -13.789 -25.054 4.483 1.00 81.94 339 PHE A N 1
ATOM 2588 C CA . PHE A 1 339 ? -12.889 -23.949 4.808 1.00 81.94 339 PHE A CA 1
ATOM 2589 C C . PHE A 1 339 ? -12.375 -24.088 6.245 1.00 81.94 339 PHE A C 1
ATOM 2591 O O . PHE A 1 339 ? -13.174 -24.150 7.182 1.00 81.94 339 PHE A O 1
ATOM 2598 N N . ARG A 1 340 ? -11.050 -24.124 6.440 1.00 80.31 340 ARG A N 1
ATOM 2599 C CA . ARG A 1 340 ? -10.434 -24.327 7.763 1.00 80.31 340 ARG A CA 1
ATOM 2600 C C . ARG A 1 340 ? -9.148 -23.522 7.965 1.00 80.31 340 ARG A C 1
ATOM 2602 O O . ARG A 1 340 ? -8.217 -23.619 7.175 1.00 80.31 340 ARG A O 1
ATOM 2609 N N . MET A 1 341 ? -9.078 -22.763 9.054 1.00 80.06 341 MET A N 1
ATOM 2610 C CA . MET A 1 341 ? -7.883 -22.061 9.519 1.00 80.06 341 MET A CA 1
ATOM 2611 C C . MET A 1 341 ? -6.988 -23.028 10.309 1.00 80.06 341 MET A C 1
ATOM 2613 O O . MET A 1 341 ? -7.403 -23.596 11.321 1.00 80.06 341 MET A O 1
ATOM 2617 N N . CYS A 1 342 ? -5.758 -23.229 9.856 1.00 78.06 342 CYS A N 1
ATOM 2618 C CA . CYS A 1 342 ? -4.779 -24.121 10.466 1.00 78.06 342 CYS A CA 1
ATOM 2619 C C . CYS A 1 342 ? -3.724 -23.307 11.220 1.00 78.06 342 CYS A C 1
ATOM 2621 O O . CYS A 1 342 ? -2.962 -22.564 10.611 1.00 78.06 342 CYS A O 1
ATOM 2623 N N . TRP A 1 343 ? -3.674 -23.466 12.546 1.00 80.12 343 TRP A N 1
ATOM 2624 C CA . TRP A 1 343 ? -2.743 -22.728 13.403 1.00 80.12 343 TRP A CA 1
ATOM 2625 C C . TRP A 1 343 ? -1.387 -23.405 13.493 1.00 80.12 343 TRP A C 1
ATOM 2627 O O . TRP A 1 343 ? -1.300 -24.547 13.952 1.00 80.12 343 TRP A O 1
ATOM 2637 N N . ASP A 1 344 ? -0.336 -22.686 13.123 1.00 80.62 344 ASP A N 1
ATOM 2638 C CA . ASP A 1 344 ? 1.036 -23.158 13.202 1.00 80.62 344 ASP A CA 1
ATOM 2639 C C . ASP A 1 344 ? 1.986 -22.204 13.937 1.00 80.62 344 ASP A C 1
ATOM 2641 O O . ASP A 1 344 ? 1.603 -21.107 14.343 1.00 80.62 344 ASP A O 1
ATOM 2645 N N . CYS A 1 345 ? 3.215 -22.667 14.174 1.00 84.50 345 CYS A N 1
ATOM 2646 C CA . CYS A 1 345 ? 4.245 -21.965 14.927 1.00 84.50 345 CYS A CA 1
ATOM 2647 C C . CYS A 1 345 ? 5.444 -21.620 14.042 1.00 84.50 345 CYS A C 1
ATOM 2649 O O . CYS A 1 345 ? 6.202 -22.510 13.673 1.00 84.50 345 CYS A O 1
ATOM 2651 N N . ALA A 1 346 ? 5.644 -20.346 13.726 1.00 79.81 346 ALA A N 1
ATOM 2652 C CA . ALA A 1 346 ? 6.815 -19.908 12.979 1.00 79.81 346 ALA A CA 1
ATOM 2653 C C . ALA A 1 346 ? 7.958 -19.485 13.916 1.00 79.81 346 ALA A C 1
ATOM 2655 O O . ALA A 1 346 ? 7.727 -18.887 14.970 1.00 79.81 346 ALA A O 1
ATOM 2656 N N . THR A 1 347 ? 9.190 -19.774 13.507 1.00 81.19 347 THR A N 1
ATOM 2657 C CA . THR A 1 347 ? 10.436 -19.241 14.077 1.00 81.19 347 THR A CA 1
ATOM 2658 C C . THR A 1 347 ? 11.006 -18.194 13.107 1.00 81.19 347 THR A C 1
ATOM 2660 O O . THR A 1 347 ? 10.849 -18.368 11.898 1.00 81.19 347 THR A O 1
ATOM 2663 N N . PRO A 1 348 ? 11.698 -17.126 13.561 1.00 74.06 348 PRO A N 1
ATOM 2664 C CA . PRO A 1 348 ? 12.269 -16.102 12.666 1.00 74.06 348 PRO A CA 1
ATOM 2665 C C . PRO A 1 348 ? 13.264 -16.631 11.620 1.00 74.06 348 PRO A C 1
ATOM 2667 O O . PRO A 1 348 ? 13.547 -15.950 10.634 1.00 74.06 348 PRO A O 1
ATOM 2670 N N . SER A 1 349 ? 13.798 -17.832 11.852 1.00 74.69 349 SER A N 1
ATOM 2671 C CA . SER A 1 349 ? 14.718 -18.566 10.984 1.00 74.69 349 SER A CA 1
ATOM 2672 C C . SER A 1 349 ? 14.070 -19.742 10.225 1.00 74.69 349 SER A C 1
ATOM 2674 O O . SER A 1 349 ? 14.786 -20.442 9.521 1.00 74.69 349 SER A O 1
ATOM 2676 N N . GLU A 1 350 ? 12.761 -19.997 10.378 1.00 76.38 350 GLU A N 1
ATOM 2677 C CA . GLU A 1 350 ? 11.992 -21.188 9.918 1.00 76.38 350 GLU A CA 1
ATOM 2678 C C . GLU A 1 350 ? 12.473 -22.565 10.436 1.00 76.38 350 GLU A C 1
ATOM 2680 O O . GLU A 1 350 ? 11.748 -23.563 10.397 1.00 76.38 350 GLU A O 1
ATOM 2685 N N . GLU A 1 351 ? 13.670 -22.603 11.009 1.00 86.06 351 GLU A N 1
ATOM 2686 C CA . GLU A 1 351 ? 14.295 -23.738 11.668 1.00 86.06 351 GLU A CA 1
ATOM 2687 C C . GLU A 1 351 ? 13.487 -24.315 12.837 1.00 86.06 351 GLU A C 1
ATOM 2689 O O . GLU A 1 351 ? 12.827 -23.592 13.591 1.00 86.06 351 GLU A O 1
ATOM 2694 N N . PHE A 1 352 ? 13.659 -25.616 13.094 1.00 89.94 352 PHE A N 1
ATOM 2695 C CA . PHE A 1 352 ? 13.140 -26.241 14.312 1.00 89.94 352 PHE A CA 1
ATOM 2696 C C . PHE A 1 352 ? 13.806 -25.692 15.586 1.00 89.94 352 PHE A C 1
ATOM 2698 O O . PHE A 1 352 ? 14.891 -25.099 15.553 1.00 89.94 352 PHE A O 1
ATOM 2705 N N . ILE A 1 353 ? 13.182 -25.968 16.732 1.00 92.25 353 ILE A N 1
ATOM 2706 C CA . ILE A 1 353 ? 13.815 -25.927 18.049 1.00 92.25 353 ILE A CA 1
ATOM 2707 C C . ILE A 1 353 ? 13.730 -27.323 18.673 1.00 92.25 353 ILE A C 1
ATOM 2709 O O . ILE A 1 353 ? 12.641 -27.830 18.943 1.00 92.25 353 ILE A O 1
ATOM 2713 N N . ILE A 1 354 ? 14.892 -27.930 18.912 1.00 94.81 354 ILE A N 1
ATOM 2714 C CA . ILE A 1 354 ? 15.087 -29.188 19.643 1.00 94.81 354 ILE A CA 1
ATOM 2715 C C . ILE A 1 354 ? 16.266 -28.947 20.594 1.00 94.81 354 ILE A C 1
ATOM 2717 O O . ILE A 1 354 ? 17.419 -29.249 20.283 1.00 94.81 354 ILE A O 1
ATOM 2721 N N . SER A 1 355 ? 15.978 -28.312 21.733 1.00 94.62 355 SER A N 1
ATOM 2722 C CA . SER A 1 355 ? 16.989 -27.787 22.658 1.00 94.62 355 SER A CA 1
ATOM 2723 C C . SER A 1 355 ? 16.545 -27.895 24.123 1.00 94.62 355 SER A C 1
ATOM 2725 O O . SER A 1 355 ? 15.370 -27.667 24.415 1.00 94.62 355 SER A O 1
ATOM 2727 N N . PRO A 1 356 ? 17.456 -28.134 25.088 1.00 94.12 356 PRO A N 1
ATOM 2728 C CA . PRO A 1 356 ? 17.212 -27.716 26.468 1.00 94.12 356 PRO A CA 1
ATOM 2729 C C . PRO A 1 356 ? 16.977 -26.198 26.521 1.00 94.12 356 PRO A C 1
ATOM 2731 O O . PRO A 1 356 ? 17.540 -25.446 25.718 1.00 94.12 356 PRO A O 1
ATOM 2734 N N . HIS A 1 357 ? 16.164 -25.741 27.470 1.00 93.94 357 HIS A N 1
ATOM 2735 C CA . HIS A 1 357 ? 15.927 -24.319 27.688 1.00 93.94 357 HIS A CA 1
ATOM 2736 C C . HIS A 1 357 ? 17.099 -23.700 28.470 1.00 93.94 357 HIS A C 1
ATOM 2738 O O . HIS A 1 357 ? 17.392 -24.100 29.596 1.00 93.94 357 HIS A O 1
ATOM 2744 N N . THR A 1 358 ? 17.771 -22.693 27.909 1.00 90.62 358 THR A N 1
ATOM 2745 C CA . THR A 1 358 ? 19.063 -22.191 28.424 1.00 90.62 358 THR A CA 1
ATOM 2746 C C . THR A 1 358 ? 19.004 -21.654 29.859 1.00 90.62 358 THR A C 1
ATOM 2748 O O . THR A 1 358 ? 19.942 -21.867 30.627 1.00 90.62 358 THR A O 1
ATOM 2751 N N . ALA A 1 359 ? 17.891 -21.031 30.258 1.00 89.94 359 ALA A N 1
ATOM 2752 C CA . ALA A 1 359 ? 17.693 -20.481 31.605 1.00 89.94 359 ALA A CA 1
ATOM 2753 C C . ALA A 1 359 ? 16.882 -21.371 32.583 1.00 89.94 359 ALA A C 1
ATOM 2755 O O . ALA A 1 359 ? 16.442 -20.896 33.636 1.00 89.94 359 ALA A O 1
ATOM 2756 N N . CYS A 1 360 ? 16.649 -22.654 32.267 1.00 92.25 360 CYS A N 1
ATOM 2757 C CA . CYS A 1 360 ? 15.937 -23.570 33.167 1.00 92.25 360 CYS A CA 1
ATOM 2758 C C . CYS A 1 360 ? 16.388 -25.024 32.991 1.00 92.25 360 CYS A C 1
ATOM 2760 O O . CYS A 1 360 ? 16.209 -25.608 31.924 1.00 92.25 360 CYS A O 1
ATOM 2762 N N . LYS A 1 361 ? 16.930 -25.643 34.050 1.00 92.75 361 LYS A N 1
ATOM 2763 C CA . LYS A 1 361 ? 17.236 -27.080 34.010 1.00 92.75 361 LYS A CA 1
ATOM 2764 C C . LYS A 1 361 ? 15.948 -27.897 33.948 1.00 92.75 361 LYS A C 1
ATOM 2766 O O . LYS A 1 361 ? 14.897 -27.451 34.410 1.00 92.75 361 LYS A O 1
ATOM 2771 N N . ASN A 1 362 ? 16.070 -29.102 33.396 1.00 93.19 362 ASN A N 1
ATOM 2772 C CA . ASN A 1 362 ? 15.006 -30.093 33.209 1.00 93.19 362 ASN A CA 1
ATOM 2773 C C . ASN A 1 362 ? 13.868 -29.664 32.260 1.00 93.19 362 ASN A C 1
ATOM 2775 O O . ASN A 1 362 ? 13.034 -30.500 31.919 1.00 93.19 362 ASN A O 1
ATOM 2779 N N . LEU A 1 363 ? 13.847 -28.411 31.793 1.00 96.44 363 LEU A N 1
ATOM 2780 C CA . LEU A 1 363 ? 12.933 -27.917 30.768 1.00 96.44 363 LEU A CA 1
ATOM 2781 C C . LEU A 1 363 ? 13.580 -28.036 29.380 1.00 96.44 363 LEU A C 1
ATOM 2783 O O . LEU A 1 363 ? 14.691 -27.555 29.152 1.00 96.44 363 LEU A O 1
ATOM 2787 N N . TYR A 1 364 ? 12.862 -28.643 28.442 1.00 96.50 364 TYR A N 1
ATOM 2788 C CA . TYR A 1 364 ? 13.286 -28.833 27.058 1.00 96.50 364 TYR A CA 1
ATOM 2789 C C . TYR A 1 364 ? 12.198 -28.348 26.104 1.00 96.50 364 TYR A C 1
ATOM 2791 O O . TYR A 1 364 ? 11.009 -28.453 26.398 1.00 96.50 364 TYR A O 1
ATOM 2799 N N . ILE A 1 365 ? 12.609 -27.845 24.946 1.00 95.25 365 ILE A N 1
ATOM 2800 C CA . ILE A 1 365 ? 11.735 -27.341 23.892 1.00 95.25 365 ILE A CA 1
ATOM 2801 C C . ILE A 1 365 ? 11.917 -28.230 22.658 1.00 95.25 365 ILE A C 1
ATOM 2803 O O . ILE A 1 365 ? 13.037 -28.405 22.178 1.00 95.25 365 ILE A O 1
ATOM 2807 N N . ALA A 1 366 ? 10.816 -28.790 22.161 1.00 94.50 366 ALA A N 1
ATOM 2808 C CA . ALA A 1 366 ? 10.741 -29.629 20.969 1.00 94.50 366 ALA A CA 1
ATOM 2809 C C . ALA A 1 366 ? 9.563 -29.141 20.108 1.00 94.50 366 ALA A C 1
ATOM 2811 O O . ALA A 1 366 ? 8.464 -29.693 20.160 1.00 94.50 366 ALA A O 1
ATOM 2812 N N . THR A 1 367 ? 9.768 -28.047 19.372 1.00 89.12 367 THR A N 1
ATOM 2813 C CA . THR A 1 367 ? 8.706 -27.334 18.645 1.00 89.12 367 THR A CA 1
ATOM 2814 C C . THR A 1 367 ? 9.207 -26.742 17.329 1.00 89.12 367 THR A C 1
ATOM 2816 O O . THR A 1 367 ? 10.381 -26.399 17.199 1.00 89.12 367 THR A O 1
ATOM 2819 N N . ALA A 1 368 ? 8.307 -26.602 16.356 1.00 75.50 368 ALA A N 1
ATOM 2820 C CA . ALA A 1 368 ? 8.526 -25.898 15.094 1.00 75.50 368 ALA A CA 1
ATOM 2821 C C . ALA A 1 368 ? 7.192 -25.673 14.366 1.00 75.50 368 ALA A C 1
ATOM 2823 O O . ALA A 1 368 ? 6.135 -26.079 14.862 1.00 75.50 368 ALA A O 1
ATOM 2824 N N . GLY A 1 369 ? 7.264 -25.143 13.144 1.00 72.56 369 GLY A N 1
ATOM 2825 C CA . GLY A 1 369 ? 6.145 -25.141 12.210 1.00 72.56 369 GLY A CA 1
ATOM 2826 C C . GLY A 1 369 ? 5.764 -26.563 11.811 1.00 72.56 369 GLY A C 1
ATOM 2827 O O . GLY A 1 369 ? 6.503 -27.237 11.099 1.00 72.56 369 GLY A O 1
ATOM 2828 N N . SER A 1 370 ? 4.597 -27.022 12.252 1.00 66.25 370 SER A N 1
ATOM 2829 C CA . SER A 1 370 ? 3.897 -28.243 11.847 1.00 66.25 370 SER A CA 1
ATOM 2830 C C . SER A 1 370 ? 3.846 -28.429 10.328 1.00 66.25 370 SER A C 1
ATOM 2832 O O . SER A 1 370 ? 3.943 -29.565 9.875 1.00 66.25 370 SER A O 1
ATOM 2834 N N . PHE A 1 371 ? 3.719 -27.366 9.523 1.00 71.12 371 PHE A N 1
ATOM 2835 C CA . PHE A 1 371 ? 3.772 -27.462 8.058 1.00 71.12 371 PHE A CA 1
ATOM 2836 C C . PHE A 1 371 ? 5.125 -27.993 7.558 1.00 71.12 371 PHE A C 1
ATOM 2838 O O . PHE A 1 371 ? 5.163 -28.766 6.596 1.00 71.12 371 PHE A O 1
ATOM 2845 N N . HIS A 1 372 ? 6.234 -27.629 8.207 1.00 75.94 372 HIS A N 1
ATOM 2846 C CA . HIS A 1 372 ? 7.572 -28.139 7.900 1.00 75.94 372 HIS A CA 1
ATOM 2847 C C . HIS A 1 372 ? 7.844 -29.451 8.657 1.00 75.94 372 HIS A C 1
ATOM 2849 O O . HIS A 1 372 ? 8.074 -30.482 8.027 1.00 75.94 372 HIS A O 1
ATOM 2855 N N . GLY A 1 373 ? 7.704 -29.443 9.985 1.00 85.25 373 GLY A N 1
ATOM 2856 C CA . GLY A 1 373 ? 7.997 -30.548 10.897 1.00 85.25 373 GLY A CA 1
ATOM 2857 C C . GLY A 1 373 ? 7.177 -31.823 10.678 1.00 85.25 373 GLY A C 1
ATOM 2858 O O . GLY A 1 373 ? 7.727 -32.909 10.839 1.00 85.25 373 GLY A O 1
ATOM 2859 N N . PHE A 1 374 ? 5.908 -31.743 10.248 1.00 89.44 374 PHE A N 1
ATOM 2860 C CA . PHE A 1 374 ? 5.091 -32.941 9.978 1.00 89.44 374 PHE A CA 1
ATOM 2861 C C . PHE A 1 374 ? 5.767 -33.897 8.990 1.00 89.44 374 PHE A C 1
ATOM 2863 O O . PHE A 1 374 ? 5.702 -35.112 9.164 1.00 89.44 374 PHE A O 1
ATOM 2870 N N . LYS A 1 375 ? 6.479 -33.362 7.991 1.00 89.50 375 LYS A N 1
ATOM 2871 C CA . LYS A 1 375 ? 7.168 -34.171 6.976 1.00 89.50 375 LYS A CA 1
ATOM 2872 C C . LYS A 1 375 ? 8.180 -35.143 7.594 1.00 89.50 375 LYS A C 1
ATOM 2874 O O . LYS A 1 375 ? 8.426 -36.202 7.031 1.00 89.50 375 LYS A O 1
ATOM 2879 N N . PHE A 1 376 ? 8.696 -34.808 8.776 1.00 93.38 376 PHE A N 1
ATOM 2880 C CA . PHE A 1 376 ? 9.702 -35.545 9.534 1.00 93.38 376 PHE A CA 1
ATOM 2881 C C . PHE A 1 376 ? 9.108 -36.291 10.748 1.00 93.38 376 PHE A C 1
ATOM 2883 O O . PHE A 1 376 ? 9.863 -36.789 11.583 1.00 93.38 376 PHE A O 1
ATOM 2890 N N . LEU A 1 377 ? 7.773 -36.405 10.851 1.00 94.31 377 LEU A N 1
ATOM 2891 C CA . LEU A 1 377 ? 7.053 -37.117 11.922 1.00 94.31 377 LEU A CA 1
ATOM 2892 C C . LEU A 1 377 ? 7.652 -38.499 12.278 1.00 94.31 377 LEU A C 1
ATOM 2894 O O . LEU A 1 377 ? 7.789 -38.753 13.479 1.00 94.31 377 LEU A O 1
ATOM 2898 N N . PRO A 1 378 ? 8.078 -39.358 11.324 1.00 95.38 378 PRO A N 1
ATOM 2899 C CA . PRO A 1 378 ? 8.681 -40.652 11.657 1.00 95.38 378 PRO A CA 1
ATOM 2900 C C . PRO A 1 378 ? 10.038 -40.565 12.376 1.00 95.38 378 PRO A C 1
ATOM 2902 O O . PRO A 1 378 ? 10.422 -41.498 13.074 1.00 95.38 378 PRO A O 1
ATOM 2905 N N . ILE A 1 379 ? 10.781 -39.461 12.215 1.00 94.81 379 ILE A N 1
ATOM 2906 C CA . ILE A 1 379 ? 12.182 -39.346 12.663 1.00 94.81 379 ILE A CA 1
ATOM 2907 C C . ILE A 1 379 ? 12.428 -38.261 13.722 1.00 94.81 379 ILE A C 1
ATOM 2909 O O . ILE A 1 379 ? 13.494 -38.244 14.333 1.00 94.81 379 ILE A O 1
ATOM 2913 N N . LEU A 1 380 ? 11.470 -37.368 13.993 1.00 94.50 380 LEU A N 1
ATOM 2914 C CA . LEU A 1 380 ? 11.651 -36.279 14.964 1.00 94.50 380 LEU A CA 1
ATOM 2915 C C . LEU A 1 380 ? 11.927 -36.771 16.393 1.00 94.50 380 LEU A C 1
ATOM 2917 O O . LEU A 1 380 ? 12.847 -36.273 17.041 1.00 94.50 380 LEU A O 1
ATOM 2921 N N . GLY A 1 381 ? 11.203 -37.783 16.874 1.00 94.81 381 GLY A N 1
ATOM 2922 C CA . GLY A 1 381 ? 11.385 -38.335 18.219 1.00 94.81 381 GLY A CA 1
ATOM 2923 C C . GLY A 1 381 ? 12.796 -38.873 18.471 1.00 94.81 381 GLY A C 1
ATOM 2924 O O . GLY A 1 381 ? 13.343 -38.683 19.555 1.00 94.81 381 GLY A O 1
ATOM 2925 N N . LYS A 1 382 ? 13.442 -39.451 17.448 1.00 95.38 382 LYS A N 1
ATOM 2926 C CA . LYS A 1 382 ? 14.856 -39.868 17.485 1.00 95.38 382 LYS A CA 1
ATOM 2927 C C . LYS A 1 382 ? 15.783 -38.684 17.783 1.00 95.38 382 LYS A C 1
ATOM 2929 O O . LYS A 1 382 ? 16.684 -38.825 18.607 1.00 95.38 382 LYS A O 1
ATOM 2934 N N . TYR A 1 383 ? 15.550 -37.520 17.175 1.00 95.88 383 TYR A N 1
ATOM 2935 C CA . TYR A 1 383 ? 16.350 -36.316 17.424 1.00 95.88 383 TYR A CA 1
ATOM 2936 C C . TYR A 1 383 ? 16.100 -35.716 18.817 1.00 95.88 383 TYR A C 1
ATOM 2938 O O . TYR A 1 383 ? 17.047 -35.271 19.465 1.00 95.88 383 TYR A O 1
ATOM 2946 N N . VAL A 1 384 ? 14.869 -35.789 19.334 1.00 95.81 384 VAL A N 1
ATOM 2947 C CA . VAL A 1 384 ? 14.557 -35.380 20.719 1.00 95.81 384 VAL A CA 1
ATOM 2948 C C . VAL A 1 384 ? 15.201 -36.330 21.742 1.00 95.81 384 VAL A C 1
ATOM 2950 O O . VAL A 1 384 ? 15.786 -35.869 22.720 1.00 95.81 384 VAL A O 1
ATOM 2953 N N . VAL A 1 385 ? 15.202 -37.647 21.500 1.00 95.69 385 VAL A N 1
ATOM 2954 C CA . VAL A 1 385 ? 15.948 -38.621 22.323 1.00 95.69 385 VAL A CA 1
ATOM 2955 C C . VAL A 1 385 ? 17.453 -38.332 22.292 1.00 95.69 385 VAL A C 1
ATOM 2957 O O . VAL A 1 385 ? 18.081 -38.280 23.346 1.00 95.69 385 VAL A O 1
ATOM 2960 N N . GLN A 1 386 ? 18.029 -38.070 21.115 1.00 95.81 386 GLN A N 1
ATOM 2961 C CA . GLN A 1 386 ? 19.445 -37.707 20.986 1.00 95.81 386 GLN A CA 1
ATOM 2962 C C . GLN A 1 386 ? 19.798 -36.399 21.715 1.00 95.81 386 GLN A C 1
ATOM 2964 O O . GLN A 1 386 ? 20.886 -36.281 22.278 1.00 95.81 386 GLN A O 1
ATOM 2969 N N . MET A 1 387 ? 18.894 -35.415 21.745 1.00 95.56 387 MET A N 1
ATOM 2970 C CA . MET A 1 387 ? 19.061 -34.191 22.537 1.00 95.56 387 MET A CA 1
ATOM 2971 C C . MET A 1 387 ? 19.095 -34.506 24.041 1.00 95.56 387 MET A C 1
ATOM 2973 O O . MET A 1 387 ? 19.981 -34.016 24.740 1.00 95.56 387 MET A O 1
ATOM 2977 N N . LEU A 1 388 ? 18.173 -35.342 24.533 1.00 93.38 388 LEU A N 1
ATOM 2978 C CA . LEU A 1 388 ? 18.109 -35.753 25.943 1.00 93.38 388 LEU A CA 1
ATOM 2979 C C . LEU A 1 388 ? 19.345 -36.563 26.375 1.00 93.38 388 LEU A C 1
ATOM 2981 O O . LEU A 1 388 ? 19.821 -36.398 27.494 1.00 93.38 388 LEU A O 1
ATOM 2985 N N . GLU A 1 389 ? 19.894 -37.396 25.486 1.00 92.50 389 GLU A N 1
ATOM 2986 C CA . GLU A 1 389 ? 21.136 -38.154 25.716 1.00 92.50 389 GLU A CA 1
ATOM 2987 C C . GLU A 1 389 ? 22.420 -37.323 25.517 1.00 92.50 389 GLU A C 1
ATOM 2989 O O . GLU A 1 389 ? 23.517 -37.819 25.774 1.00 92.50 389 GLU A O 1
ATOM 2994 N N . GLY A 1 390 ? 22.323 -36.082 25.024 1.00 92.00 390 GLY A N 1
ATOM 2995 C CA . GLY A 1 390 ? 23.480 -35.263 24.634 1.00 92.00 390 GLY A CA 1
ATOM 2996 C C . GLY A 1 390 ? 24.229 -35.767 23.387 1.00 92.00 390 GLY A C 1
ATOM 2997 O O . GLY A 1 390 ? 25.298 -35.252 23.058 1.00 92.00 390 GLY A O 1
ATOM 2998 N N . THR A 1 391 ? 23.676 -36.756 22.679 1.00 95.44 391 THR A N 1
ATOM 2999 C CA . THR A 1 391 ? 24.258 -37.406 21.493 1.00 95.44 391 THR A CA 1
ATOM 3000 C C . THR A 1 391 ? 23.850 -36.754 20.168 1.00 95.44 391 THR A C 1
ATOM 3002 O O . THR A 1 391 ? 24.392 -37.120 19.126 1.00 95.44 391 THR A O 1
ATOM 3005 N N . LEU A 1 392 ? 22.938 -35.771 20.190 1.00 94.00 392 LEU A N 1
ATOM 3006 C CA . LEU A 1 392 ? 22.535 -34.987 19.015 1.00 94.00 392 LEU A CA 1
ATOM 3007 C C . LEU A 1 392 ? 23.757 -34.329 18.355 1.00 94.00 392 LEU A C 1
ATOM 3009 O O . LEU A 1 392 ? 24.600 -33.761 19.054 1.00 94.00 392 LEU A O 1
ATOM 3013 N N . GLY A 1 393 ? 23.848 -34.410 17.025 1.00 92.25 393 GLY A N 1
ATOM 3014 C CA . GLY A 1 393 ? 24.998 -33.938 16.249 1.00 92.25 393 GLY A CA 1
ATOM 3015 C C . GLY A 1 393 ? 25.252 -32.432 16.364 1.00 92.25 393 GLY A C 1
ATOM 3016 O O . GLY A 1 393 ? 24.387 -31.651 16.753 1.00 92.25 393 GLY A O 1
ATOM 3017 N N . GLU A 1 394 ? 26.482 -32.001 16.077 1.00 91.00 394 GLU A N 1
ATOM 3018 C CA . GLU A 1 394 ? 26.870 -30.596 16.265 1.00 91.00 394 GLU A CA 1
ATOM 3019 C C . GLU A 1 394 ? 26.170 -29.643 15.284 1.00 91.00 394 GLU A C 1
ATOM 3021 O O . GLU A 1 394 ? 25.860 -28.511 15.651 1.00 91.00 394 GLU A O 1
ATOM 3026 N N . GLU A 1 395 ? 25.890 -30.118 14.070 1.00 90.06 395 GLU A N 1
ATOM 3027 C CA . GLU A 1 395 ? 25.126 -29.405 13.045 1.00 90.06 395 GLU A CA 1
ATOM 3028 C C . GLU A 1 395 ? 23.682 -29.179 13.524 1.00 90.06 395 GLU A C 1
ATOM 3030 O O . GLU A 1 395 ? 23.234 -28.037 13.626 1.00 90.06 395 GLU A O 1
ATOM 3035 N N . GLU A 1 396 ? 23.004 -30.247 13.953 1.00 92.12 396 GLU A N 1
ATOM 3036 C CA . GLU A 1 396 ? 21.658 -30.202 14.527 1.00 92.12 396 GLU A CA 1
ATOM 3037 C C . GLU A 1 396 ? 21.582 -29.311 15.777 1.00 92.12 396 GLU A C 1
ATOM 3039 O O . GLU A 1 396 ? 20.695 -28.468 15.874 1.00 92.12 396 GLU A O 1
ATOM 3044 N N . ARG A 1 397 ? 22.527 -29.433 16.724 1.00 90.69 397 ARG A N 1
ATOM 3045 C CA . ARG A 1 397 ? 22.548 -28.608 17.952 1.00 90.69 397 ARG A CA 1
ATOM 3046 C C . ARG A 1 397 ? 22.714 -27.114 17.671 1.00 90.69 397 ARG A C 1
ATOM 3048 O O . ARG A 1 397 ? 22.170 -26.302 18.413 1.00 90.69 397 ARG A O 1
ATOM 3055 N N . LYS A 1 398 ? 23.474 -26.741 16.634 1.00 88.56 398 LYS A N 1
ATOM 3056 C CA . LYS A 1 398 ? 23.631 -25.339 16.210 1.00 88.56 398 LYS A CA 1
ATOM 3057 C C . LYS A 1 398 ? 22.373 -24.825 15.511 1.00 88.56 398 LYS A C 1
ATOM 3059 O O . LYS A 1 398 ? 21.940 -23.710 15.780 1.00 88.56 398 LYS A O 1
ATOM 3064 N N . LYS A 1 399 ? 21.789 -25.643 14.633 1.00 88.38 399 LYS A N 1
ATOM 3065 C CA . LYS A 1 399 ? 20.655 -25.276 13.776 1.00 88.38 399 LYS A CA 1
ATOM 3066 C C . LYS A 1 399 ? 19.314 -25.253 14.532 1.00 88.38 399 LYS A C 1
ATOM 3068 O O . LYS A 1 399 ? 18.465 -24.402 14.264 1.00 88.38 399 LYS A O 1
ATOM 3073 N N . TRP A 1 400 ? 19.157 -26.108 15.546 1.00 92.31 400 TRP A N 1
ATOM 3074 C CA . TRP A 1 400 ? 17.924 -26.282 16.330 1.00 92.31 400 TRP A CA 1
ATOM 3075 C C . TRP A 1 400 ? 18.007 -25.812 17.800 1.00 92.31 400 TRP A C 1
ATOM 3077 O O . TRP A 1 400 ? 17.170 -26.194 18.618 1.00 92.31 400 TRP A O 1
ATOM 3087 N N . GLY A 1 401 ? 18.999 -24.988 18.159 1.00 90.50 401 GLY A N 1
ATOM 3088 C CA . GLY A 1 401 ? 19.144 -24.424 19.511 1.00 90.50 401 GLY A CA 1
ATOM 3089 C C . GLY A 1 401 ? 18.026 -23.443 19.912 1.00 90.50 401 GLY A C 1
ATOM 3090 O O . GLY A 1 401 ? 17.350 -22.884 19.056 1.00 90.50 401 GLY A O 1
ATOM 3091 N N . TRP A 1 402 ? 17.838 -23.203 21.216 1.00 88.81 402 TRP A N 1
ATOM 3092 C CA . TRP A 1 402 ? 16.877 -22.202 21.731 1.00 88.81 402 TRP A CA 1
ATOM 3093 C C . TRP A 1 402 ? 17.341 -20.743 21.552 1.00 88.81 402 TRP A C 1
ATOM 3095 O O . TRP A 1 402 ? 16.525 -19.851 21.332 1.00 88.81 402 TRP A O 1
ATOM 3105 N N . ASP A 1 403 ? 18.652 -20.500 21.629 1.00 81.31 403 ASP A N 1
ATOM 3106 C CA . ASP A 1 403 ? 19.262 -19.179 21.458 1.00 81.31 403 ASP A CA 1
ATOM 3107 C C . ASP A 1 403 ? 20.207 -19.197 20.249 1.00 81.31 403 ASP A C 1
ATOM 3109 O O . ASP A 1 403 ? 21.342 -19.673 20.344 1.00 81.31 403 ASP A O 1
ATOM 3113 N N . LYS A 1 404 ? 19.738 -18.685 19.104 1.00 71.69 404 LYS A N 1
ATOM 3114 C CA . LYS A 1 404 ? 20.511 -18.610 17.853 1.00 71.69 404 LYS A CA 1
ATOM 3115 C C . LYS A 1 404 ? 20.891 -17.156 17.534 1.00 71.69 404 LYS A C 1
ATOM 3117 O O . LYS A 1 404 ? 20.049 -16.264 17.674 1.00 71.69 404 LYS A O 1
ATOM 3122 N N . PRO A 1 405 ? 22.118 -16.875 17.055 1.00 55.66 405 PRO A N 1
ATOM 3123 C CA . PRO A 1 405 ? 22.465 -15.551 16.544 1.00 55.66 405 PRO A CA 1
ATOM 3124 C C . PRO A 1 405 ? 21.582 -15.190 15.339 1.00 55.66 405 PRO A C 1
ATOM 3126 O O . PRO A 1 405 ? 21.666 -15.837 14.300 1.00 55.66 405 PRO A O 1
ATOM 3129 N N . GLY A 1 406 ? 20.743 -14.160 15.480 1.00 52.62 406 GLY A N 1
ATOM 3130 C CA . GLY A 1 406 ? 19.828 -13.688 14.429 1.00 52.62 406 GLY A CA 1
ATOM 3131 C C . GLY A 1 406 ? 18.335 -13.910 14.705 1.00 52.62 406 GLY A C 1
ATOM 3132 O O . GLY A 1 406 ? 17.526 -13.166 14.157 1.00 52.62 406 GLY A O 1
ATOM 3133 N N . ASP A 1 407 ? 17.956 -14.816 15.618 1.00 55.09 407 ASP A N 1
ATOM 3134 C CA . ASP A 1 407 ? 16.544 -14.998 16.025 1.00 55.09 407 ASP A CA 1
ATOM 3135 C C . ASP A 1 407 ? 15.992 -13.788 16.817 1.00 55.09 407 ASP A C 1
ATOM 3137 O O . ASP A 1 407 ? 14.791 -13.682 17.050 1.00 55.09 407 ASP A O 1
ATOM 3141 N N . VAL A 1 408 ? 16.854 -12.837 17.201 1.00 45.34 408 VAL A N 1
ATOM 3142 C CA . VAL A 1 408 ? 16.475 -11.552 17.805 1.00 45.34 408 VAL A CA 1
ATOM 3143 C C . VAL A 1 408 ? 16.705 -10.438 16.775 1.00 45.34 408 VAL A C 1
ATOM 3145 O O . VAL A 1 408 ? 17.838 -10.009 16.563 1.00 45.34 408 VAL A O 1
ATOM 3148 N N . GLY A 1 409 ? 15.632 -9.983 16.117 1.00 45.78 409 GLY A N 1
ATOM 3149 C CA . GLY A 1 409 ? 15.673 -8.935 15.080 1.00 45.78 409 GLY A CA 1
ATOM 3150 C C . GLY A 1 409 ? 15.827 -9.423 13.625 1.00 45.78 409 GLY A C 1
ATOM 3151 O O . GLY A 1 409 ? 16.174 -8.628 12.747 1.00 45.78 409 GLY A O 1
ATOM 3152 N N . GLY A 1 410 ? 15.593 -10.711 13.351 1.00 33.22 410 GLY A N 1
ATOM 3153 C CA . GLY A 1 410 ? 15.738 -11.323 12.023 1.00 33.22 410 GLY A CA 1
ATOM 3154 C C . GLY A 1 410 ? 14.672 -10.894 11.005 1.00 33.22 410 GLY A C 1
ATOM 3155 O O . GLY A 1 410 ? 13.592 -11.471 10.948 1.00 33.22 410 GLY A O 1
ATOM 3156 N N . ARG A 1 411 ? 14.993 -9.918 10.144 1.00 35.59 411 ARG A N 1
ATOM 3157 C CA . ARG A 1 411 ? 14.050 -9.256 9.211 1.00 35.59 411 ARG A CA 1
ATOM 3158 C C . ARG A 1 411 ? 13.408 -10.125 8.114 1.00 35.59 411 ARG A C 1
ATOM 3160 O O . ARG A 1 411 ? 12.540 -9.609 7.425 1.00 35.59 411 ARG A O 1
ATOM 3167 N N . ARG A 1 412 ? 13.819 -11.385 7.904 1.00 37.22 412 ARG A N 1
ATOM 3168 C CA . ARG A 1 412 ? 13.322 -12.204 6.773 1.00 37.22 412 ARG A CA 1
ATOM 3169 C C . ARG A 1 412 ? 11.820 -12.470 6.872 1.00 37.22 412 ARG A C 1
ATOM 3171 O O . ARG A 1 412 ? 11.071 -12.012 6.022 1.00 37.22 412 ARG A O 1
ATOM 3178 N N . LEU A 1 413 ? 11.382 -13.124 7.946 1.00 38.84 413 LEU A N 1
ATOM 3179 C CA . LEU A 1 413 ? 9.971 -13.483 8.121 1.00 38.84 413 LEU A CA 1
ATOM 3180 C C . LEU A 1 413 ? 9.053 -12.260 8.328 1.00 38.84 413 LEU A C 1
ATOM 3182 O O . LEU A 1 413 ? 7.865 -12.302 8.034 1.00 38.84 413 LEU A O 1
ATOM 3186 N N . TRP A 1 414 ? 9.612 -11.151 8.820 1.00 35.03 414 TRP A N 1
ATOM 3187 C CA . TRP A 1 414 ? 8.887 -9.900 9.077 1.00 35.03 414 TRP A CA 1
ATOM 3188 C C . TRP A 1 414 ? 8.645 -9.052 7.818 1.00 35.03 414 TRP A C 1
ATOM 3190 O O . TRP A 1 414 ? 7.934 -8.057 7.901 1.00 35.03 414 TRP A O 1
ATOM 3200 N N . ALA A 1 415 ? 9.233 -9.417 6.674 1.00 33.66 415 ALA A N 1
ATOM 3201 C CA . ALA A 1 415 ? 8.937 -8.795 5.382 1.00 33.66 415 ALA A CA 1
ATOM 3202 C C . ALA A 1 415 ? 7.787 -9.504 4.637 1.00 33.66 415 ALA A C 1
ATOM 3204 O O . ALA A 1 415 ? 7.107 -8.873 3.833 1.00 33.66 415 ALA A O 1
ATOM 3205 N N . THR A 1 416 ? 7.565 -10.794 4.914 1.00 36.53 416 THR A N 1
ATOM 3206 C CA . THR A 1 416 ? 6.561 -11.647 4.252 1.00 36.53 416 THR A CA 1
ATOM 3207 C C . THR A 1 416 ? 5.305 -11.896 5.087 1.00 36.53 416 THR A C 1
ATOM 3209 O O . THR A 1 416 ? 4.223 -12.042 4.520 1.00 36.53 416 THR A O 1
ATOM 3212 N N . ILE A 1 417 ? 5.394 -11.894 6.424 1.00 41.59 417 ILE A N 1
ATOM 3213 C CA . ILE A 1 417 ? 4.209 -11.853 7.297 1.00 41.59 417 ILE A CA 1
ATOM 3214 C C . ILE A 1 417 ? 3.575 -10.461 7.189 1.00 41.59 417 ILE A C 1
ATOM 3216 O O . ILE A 1 417 ? 4.009 -9.515 7.845 1.00 41.59 417 ILE A O 1
ATOM 3220 N N . GLY A 1 418 ? 2.523 -10.337 6.379 1.00 41.50 418 GLY A N 1
ATOM 3221 C CA . GLY A 1 418 ? 1.665 -9.153 6.385 1.00 41.50 418 GLY A CA 1
ATOM 3222 C C . GLY A 1 418 ? 0.954 -9.000 7.736 1.00 41.50 418 GLY A C 1
ATOM 3223 O O . GLY A 1 418 ? 0.479 -9.984 8.300 1.00 41.50 418 GLY A O 1
ATOM 3224 N N . ASP A 1 419 ? 0.833 -7.768 8.245 1.00 42.97 419 ASP A N 1
ATOM 3225 C CA . ASP A 1 419 ? 0.347 -7.457 9.609 1.00 42.97 419 ASP A CA 1
ATOM 3226 C C . ASP A 1 419 ? -1.191 -7.608 9.788 1.00 42.97 419 ASP A C 1
ATOM 3228 O O . ASP A 1 419 ? -1.875 -6.839 10.473 1.00 42.97 419 ASP A O 1
ATOM 3232 N N . ARG A 1 420 ? -1.771 -8.626 9.137 1.00 52.66 420 ARG A N 1
ATOM 3233 C CA . ARG A 1 420 ? -3.153 -9.076 9.325 1.00 52.66 420 ARG A CA 1
ATOM 3234 C C . ARG A 1 420 ? -3.251 -9.767 10.695 1.00 52.66 420 ARG A C 1
ATOM 3236 O O . ARG A 1 420 ? -2.637 -10.803 10.926 1.00 52.66 420 ARG A O 1
ATOM 3243 N N . GLU A 1 421 ? -4.056 -9.204 11.596 1.00 52.56 421 GLU A N 1
ATOM 3244 C CA . GLU A 1 421 ? -4.260 -9.700 12.969 1.00 52.56 421 GLU A CA 1
ATOM 3245 C C . GLU A 1 421 ? -5.660 -10.321 13.134 1.00 52.56 421 GLU A C 1
ATOM 3247 O O . GLU A 1 421 ? -6.677 -9.614 13.117 1.00 52.56 421 GLU A O 1
ATOM 3252 N N . ILE A 1 422 ? -5.732 -11.647 13.309 1.00 46.34 422 ILE A N 1
ATOM 3253 C CA . ILE A 1 422 ? -6.994 -12.412 13.226 1.00 46.34 422 ILE A CA 1
ATOM 3254 C C . ILE A 1 422 ? -8.043 -12.002 14.268 1.00 46.34 422 ILE A C 1
ATOM 3256 O O . ILE A 1 422 ? -9.244 -12.032 13.975 1.00 46.34 422 ILE A O 1
ATOM 3260 N N . THR A 1 423 ? -7.625 -11.575 15.464 1.00 46.28 423 THR A N 1
ATOM 3261 C CA . THR A 1 423 ? -8.557 -11.119 16.509 1.00 46.28 423 THR A CA 1
ATOM 3262 C C . THR A 1 423 ? -9.405 -9.929 16.037 1.00 46.28 423 THR A C 1
ATOM 3264 O O . THR A 1 423 ? -10.590 -9.866 16.366 1.00 46.28 423 THR A O 1
ATOM 3267 N N . LYS A 1 424 ? -8.874 -9.046 15.176 1.00 41.53 424 LYS A N 1
ATOM 3268 C CA . LYS A 1 424 ? -9.642 -7.929 14.590 1.00 41.53 424 LYS A CA 1
ATOM 3269 C C . LYS A 1 424 ? -10.734 -8.434 13.630 1.00 41.53 424 LYS A C 1
ATOM 3271 O O . LYS A 1 424 ? -11.861 -7.945 13.674 1.00 41.53 424 LYS A O 1
ATOM 3276 N N . MET A 1 425 ? -10.430 -9.446 12.810 1.00 41.56 425 MET A N 1
ATOM 3277 C CA . MET A 1 425 ? -11.372 -10.020 11.835 1.00 41.56 425 MET A CA 1
ATOM 3278 C C . MET A 1 425 ? -12.489 -10.851 12.486 1.00 41.56 425 MET A C 1
ATOM 3280 O O . MET A 1 425 ? -13.657 -10.709 12.124 1.00 41.56 425 MET A O 1
ATOM 3284 N N . LEU A 1 426 ? -12.164 -11.714 13.456 1.00 39.03 426 LEU A N 1
ATOM 3285 C CA . LEU A 1 426 ? -13.158 -12.609 14.068 1.00 39.03 426 LEU A CA 1
ATOM 3286 C C . LEU A 1 426 ? -14.156 -11.878 14.978 1.00 39.03 426 LEU A C 1
ATOM 3288 O O . LEU A 1 426 ? -15.316 -12.288 15.058 1.00 39.03 426 LEU A O 1
ATOM 3292 N N . TRP A 1 427 ? -13.739 -10.797 15.646 1.00 35.75 427 TRP A N 1
ATOM 3293 C CA . TRP A 1 427 ? -14.621 -10.035 16.536 1.00 35.75 427 TRP A CA 1
ATOM 3294 C C . TRP A 1 427 ? -15.596 -9.121 15.787 1.00 35.75 427 TRP A C 1
ATOM 3296 O O . TRP A 1 427 ? -16.729 -8.961 16.247 1.00 35.75 427 TRP A O 1
ATOM 3306 N N . ALA A 1 428 ? -15.224 -8.601 14.610 1.00 34.12 428 ALA A N 1
ATOM 3307 C CA . ALA A 1 428 ? -16.108 -7.780 13.775 1.00 34.12 428 ALA A CA 1
ATOM 3308 C C . ALA A 1 428 ? -17.463 -8.467 13.494 1.00 34.12 428 ALA A C 1
ATOM 3310 O O . ALA A 1 428 ? -18.515 -7.834 13.563 1.00 34.12 428 ALA A O 1
ATOM 3311 N N . ASN A 1 429 ? -17.450 -9.789 13.290 1.00 33.50 429 ASN A N 1
ATOM 3312 C CA . ASN A 1 429 ? -18.646 -10.587 13.003 1.00 33.50 429 ASN A CA 1
ATOM 3313 C C . ASN A 1 429 ? -19.523 -10.922 14.229 1.00 33.50 429 ASN A C 1
ATOM 3315 O O . ASN A 1 429 ? -20.615 -11.459 14.048 1.00 33.50 429 ASN A O 1
ATOM 3319 N N . ARG A 1 430 ? -19.105 -10.620 15.472 1.00 29.14 430 ARG A N 1
ATOM 3320 C CA . ARG A 1 430 ? -19.923 -10.874 16.683 1.00 29.14 430 ARG A CA 1
ATOM 3321 C C . ARG A 1 430 ? -20.691 -9.658 17.206 1.00 29.14 430 ARG A C 1
ATOM 3323 O O . ARG A 1 430 ? -21.672 -9.839 17.919 1.00 29.14 430 ARG A O 1
ATOM 3330 N N . VAL A 1 431 ? -20.321 -8.434 16.823 1.00 29.19 431 VAL A N 1
ATOM 3331 C CA . VAL A 1 431 ? -20.982 -7.202 17.317 1.00 29.19 431 VAL A CA 1
ATOM 3332 C C . VAL A 1 431 ? -22.375 -6.981 16.688 1.00 29.19 431 VAL A C 1
ATOM 3334 O O . VAL A 1 431 ? -23.161 -6.176 17.178 1.00 29.19 431 VAL A O 1
ATOM 3337 N N . GLY A 1 432 ? -22.736 -7.739 15.645 1.00 27.97 432 GLY A N 1
ATOM 3338 C CA . GLY A 1 432 ? -24.023 -7.612 14.948 1.00 27.97 432 GLY A CA 1
ATOM 3339 C C . GLY A 1 432 ? -25.275 -8.006 15.751 1.00 27.97 432 GLY A C 1
ATOM 3340 O O . GLY A 1 432 ? -26.376 -7.647 15.337 1.00 27.97 432 GLY A O 1
ATOM 3341 N N . GLN A 1 433 ? -25.150 -8.729 16.874 1.00 25.94 433 GLN A N 1
ATOM 3342 C CA . GLN A 1 433 ? -26.298 -9.146 17.696 1.00 25.94 433 GLN A CA 1
ATOM 3343 C C . GLN A 1 433 ? -25.990 -9.195 19.202 1.00 25.94 433 GLN A C 1
ATOM 3345 O O . GLN A 1 433 ? -25.690 -10.256 19.740 1.00 25.94 433 GLN A O 1
ATOM 3350 N N . LEU A 1 434 ? -26.166 -8.066 19.899 1.00 23.28 434 LEU A N 1
ATOM 3351 C CA . LEU A 1 434 ? -26.715 -8.015 21.266 1.00 23.28 434 LEU A CA 1
ATOM 3352 C C . LEU A 1 434 ? -27.128 -6.575 21.635 1.00 23.28 434 LEU A C 1
ATOM 3354 O O . LEU A 1 434 ? -26.765 -5.609 20.967 1.00 23.28 434 LEU A O 1
ATOM 3358 N N . HIS A 1 435 ? -27.952 -6.437 22.669 1.00 23.53 435 HIS A N 1
ATOM 3359 C CA . HIS A 1 435 ? -28.554 -5.182 23.132 1.00 23.53 435 HIS A CA 1
ATOM 3360 C C . HIS A 1 435 ? -28.431 -5.117 24.662 1.00 23.53 435 HIS A C 1
ATOM 3362 O O . HIS A 1 435 ? -28.570 -6.167 25.284 1.00 23.53 435 HIS A O 1
ATOM 3368 N N . VAL A 1 436 ? -28.325 -3.901 25.238 1.00 22.86 436 VAL A N 1
ATOM 3369 C CA . VAL A 1 436 ? -28.524 -3.603 26.688 1.00 22.86 436 VAL A CA 1
ATOM 3370 C C . VAL A 1 436 ? -27.379 -4.147 27.600 1.00 22.86 436 VAL A C 1
ATOM 3372 O O . VAL A 1 436 ? -26.841 -5.209 27.326 1.00 22.86 436 VAL A O 1
ATOM 3375 N N . THR A 1 437 ? -26.846 -3.480 28.643 1.00 23.14 437 THR A N 1
ATOM 3376 C CA . THR A 1 437 ? -27.164 -2.230 29.394 1.00 23.14 437 THR A CA 1
ATOM 3377 C C . THR A 1 437 ? -25.871 -1.474 29.806 1.00 23.14 437 THR A C 1
ATOM 3379 O O . THR A 1 437 ? -24.769 -1.984 29.626 1.00 23.14 437 THR A O 1
ATOM 3382 N N . ARG A 1 438 ? -25.996 -0.300 30.453 1.00 24.42 438 ARG A N 1
ATOM 3383 C CA . ARG A 1 438 ? -24.985 0.221 31.404 1.00 24.42 438 ARG A CA 1
ATOM 3384 C C . ARG A 1 438 ? -25.094 -0.493 32.764 1.00 24.42 438 ARG A C 1
ATOM 3386 O O . ARG A 1 438 ? -26.215 -0.801 33.158 1.00 24.42 438 ARG A O 1
ATOM 3393 N N . ASP A 1 439 ? -23.992 -0.666 33.495 1.00 23.39 439 ASP A N 1
ATOM 3394 C CA . ASP A 1 439 ? -23.594 0.178 34.650 1.00 23.39 439 ASP A CA 1
ATOM 3395 C C . ASP A 1 439 ? -22.431 -0.460 35.454 1.00 23.39 439 ASP A C 1
ATOM 3397 O O . ASP A 1 439 ? -22.273 -1.676 35.451 1.00 23.39 439 ASP A O 1
ATOM 3401 N N . GLU A 1 440 ? -21.654 0.391 36.147 1.00 24.86 440 GLU A N 1
ATOM 3402 C CA . GLU A 1 440 ? -20.582 0.081 37.129 1.00 24.86 440 GLU A CA 1
ATOM 3403 C C . GLU A 1 440 ? -19.332 -0.706 36.622 1.00 24.86 440 GLU A C 1
ATOM 3405 O O . GLU A 1 440 ? -19.383 -1.458 35.659 1.00 24.86 440 GLU A O 1
ATOM 3410 N N . ALA A 1 441 ? -18.115 -0.531 37.168 1.00 23.47 441 ALA A N 1
ATOM 3411 C CA . ALA A 1 441 ? -17.667 0.278 38.311 1.00 23.47 441 ALA A CA 1
ATOM 3412 C C . ALA A 1 441 ? -16.337 1.027 38.037 1.00 23.47 441 ALA A C 1
ATOM 3414 O O . ALA A 1 441 ? -15.492 0.573 37.268 1.00 23.47 441 ALA A O 1
ATOM 3415 N N . LEU A 1 442 ? -16.114 2.143 38.744 1.00 25.31 442 LEU A N 1
ATOM 3416 C CA . LEU A 1 442 ? -14.779 2.720 38.973 1.00 25.31 442 LEU A CA 1
ATOM 3417 C C . LEU A 1 442 ? -14.149 2.111 40.234 1.00 25.31 442 LEU A C 1
ATOM 3419 O O . LEU A 1 442 ? -14.877 1.855 41.190 1.00 25.31 442 LEU A O 1
ATOM 3423 N N . LEU A 1 443 ? -12.810 2.056 40.303 1.00 23.94 443 LEU A N 1
ATOM 3424 C CA . LEU A 1 443 ? -12.029 2.667 41.397 1.00 23.94 443 LEU A CA 1
ATOM 3425 C C . LEU A 1 443 ? -10.510 2.680 41.106 1.00 23.94 443 LEU A C 1
ATOM 3427 O O . LEU A 1 443 ? -9.999 1.918 40.293 1.00 23.94 443 LEU A O 1
ATOM 3431 N N . LEU A 1 444 ? -9.812 3.611 41.760 1.00 20.73 444 LEU A N 1
ATOM 3432 C CA . LEU A 1 444 ? -8.384 3.961 41.633 1.00 20.73 444 LEU A CA 1
ATOM 3433 C C . LEU A 1 444 ? -7.676 3.709 43.000 1.00 20.73 444 LEU A C 1
ATOM 3435 O O . LEU A 1 444 ? -8.340 3.257 43.933 1.00 20.73 444 LEU A O 1
ATOM 3439 N N . PRO A 1 445 ? -6.433 4.175 43.247 1.00 42.44 445 PRO A N 1
ATOM 3440 C CA . PRO A 1 445 ? -5.150 3.832 42.604 1.00 42.44 445 PRO A CA 1
ATOM 3441 C C . PRO A 1 445 ? -4.050 3.498 43.653 1.00 42.44 445 PRO A C 1
ATOM 3443 O O . PRO A 1 445 ? -4.249 3.733 44.841 1.00 42.44 445 PRO A O 1
ATOM 3446 N N . THR A 1 446 ? -2.824 3.147 43.235 1.00 22.62 446 THR A N 1
ATOM 3447 C CA . THR A 1 446 ? -1.598 3.499 44.001 1.00 22.62 446 THR A CA 1
ATOM 3448 C C . THR A 1 446 ? -0.333 3.587 43.138 1.00 22.62 446 THR A C 1
ATOM 3450 O O . THR A 1 446 ? -0.110 2.799 42.227 1.00 22.62 446 THR A O 1
ATOM 3453 N N . CYS A 1 447 ? 0.537 4.532 43.499 1.00 20.53 447 CYS A N 1
ATOM 3454 C CA . CYS A 1 447 ? 1.974 4.569 43.212 1.00 20.53 447 CYS A CA 1
ATOM 3455 C C . CYS A 1 447 ? 2.638 5.284 44.404 1.00 20.53 447 CYS A C 1
ATOM 3457 O O . CYS A 1 447 ? 2.030 6.221 44.936 1.00 20.53 447 CYS A O 1
ATOM 3459 N N . PRO A 1 448 ? 3.810 4.832 44.890 1.00 31.56 448 PRO A N 1
ATOM 3460 C CA . PRO A 1 448 ? 4.906 5.803 45.011 1.00 31.56 448 PRO A CA 1
ATOM 3461 C C . PRO A 1 448 ? 6.341 5.251 44.830 1.00 31.56 448 PRO A C 1
ATOM 3463 O O . PRO A 1 448 ? 6.670 4.152 45.261 1.00 31.56 448 PRO A O 1
ATOM 3466 N N . GLU A 1 449 ? 7.205 6.134 44.313 1.00 24.84 449 GLU A N 1
ATOM 3467 C CA . GLU A 1 449 ? 8.638 6.316 44.633 1.00 24.84 449 GLU A CA 1
ATOM 3468 C C . GLU A 1 449 ? 9.648 5.141 44.580 1.00 24.84 449 GLU A C 1
ATOM 3470 O O . GLU A 1 449 ? 9.673 4.268 45.447 1.00 24.84 449 GLU A O 1
ATOM 3475 N N . LYS A 1 450 ? 10.726 5.341 43.797 1.00 23.70 450 LYS A N 1
ATOM 3476 C CA . LYS A 1 450 ? 11.972 5.921 44.361 1.00 23.70 450 LYS A CA 1
ATOM 3477 C C . LYS A 1 450 ? 12.969 6.457 43.321 1.00 23.70 450 LYS A C 1
ATOM 3479 O O . LYS A 1 450 ? 12.989 6.042 42.171 1.00 23.70 450 LYS A O 1
ATOM 3484 N N . LEU A 1 451 ? 13.798 7.403 43.776 1.00 23.03 451 LEU A N 1
ATOM 3485 C CA . LEU A 1 451 ? 14.965 7.964 43.075 1.00 23.03 451 LEU A CA 1
ATOM 3486 C C . LEU A 1 451 ? 16.206 7.036 43.289 1.00 23.03 451 LEU A C 1
ATOM 3488 O O . LEU A 1 451 ? 16.120 6.093 44.068 1.00 23.03 451 LEU A O 1
ATOM 3492 N N . SER A 1 452 ? 17.400 7.220 42.700 1.00 24.02 452 SER A N 1
ATOM 3493 C CA . SER A 1 452 ? 18.095 8.479 42.372 1.00 24.02 452 SER A CA 1
ATOM 3494 C C . SER A 1 452 ? 19.409 8.296 41.584 1.00 24.02 452 SER A C 1
ATOM 3496 O O . SER A 1 452 ? 19.991 7.218 41.637 1.00 24.02 452 SER A O 1
ATOM 3498 N N . ASN A 1 453 ? 19.935 9.421 41.059 1.00 24.22 453 ASN A N 1
ATOM 3499 C CA . ASN A 1 453 ? 21.350 9.684 40.702 1.00 24.22 453 ASN A CA 1
ATOM 3500 C C . ASN A 1 453 ? 21.917 8.916 39.479 1.00 24.22 453 ASN A C 1
ATOM 3502 O O . ASN A 1 453 ? 21.516 7.797 39.207 1.00 24.22 453 ASN A O 1
ATOM 3506 N N . SER A 1 454 ? 22.853 9.443 38.672 1.00 23.53 454 SER A N 1
ATOM 3507 C CA . SER A 1 454 ? 23.691 10.674 38.707 1.00 23.53 454 SER A CA 1
ATOM 3508 C C . SER A 1 454 ? 24.316 10.908 37.303 1.00 23.53 454 SER A C 1
ATOM 3510 O O . SER A 1 454 ? 24.362 9.949 36.545 1.00 23.53 454 SER A O 1
ATOM 3512 N N . LYS A 1 455 ? 24.882 12.055 36.869 1.00 23.73 455 LYS A N 1
ATOM 3513 C CA . LYS A 1 455 ? 25.102 13.430 37.400 1.00 23.73 455 LYS A CA 1
ATOM 3514 C C . LYS A 1 455 ? 25.628 14.332 36.248 1.00 23.73 455 LYS A C 1
ATOM 3516 O O . LYS A 1 455 ? 26.405 13.813 35.466 1.00 23.73 455 LYS A O 1
ATOM 3521 N N . ILE A 1 456 ? 25.363 15.655 36.304 1.00 24.73 456 ILE A N 1
ATOM 3522 C CA . ILE A 1 456 ? 26.262 16.797 35.926 1.00 24.73 456 ILE A CA 1
ATOM 3523 C C . ILE A 1 456 ? 26.796 16.857 34.469 1.00 24.73 456 ILE A C 1
ATOM 3525 O O . ILE A 1 456 ? 27.368 15.895 33.988 1.00 24.73 456 ILE A O 1
ATOM 3529 N N . SER A 1 457 ? 26.802 17.979 33.735 1.00 21.88 457 SER A N 1
ATOM 3530 C CA . SER A 1 457 ? 26.141 19.311 33.778 1.00 21.88 457 SER A CA 1
ATOM 3531 C C . SER A 1 457 ? 26.398 19.978 32.392 1.00 21.88 457 SER A C 1
ATOM 3533 O O . SER A 1 457 ? 26.811 19.262 31.487 1.00 21.88 457 SER A O 1
ATOM 3535 N N . SER A 1 458 ? 26.210 21.263 32.054 1.00 22.95 458 SER A N 1
ATOM 3536 C CA . SER A 1 458 ? 25.798 22.551 32.676 1.00 22.95 458 SER A CA 1
ATOM 3537 C C . SER A 1 458 ? 25.375 23.494 31.495 1.00 22.95 458 SER A C 1
ATOM 3539 O O . SER A 1 458 ? 25.174 22.975 30.404 1.00 22.95 458 SER A O 1
ATOM 3541 N N . GLU A 1 459 ? 25.156 24.819 31.521 1.00 22.50 459 GLU A N 1
ATOM 3542 C CA . GLU A 1 459 ? 25.370 25.941 32.464 1.00 22.50 459 GLU A CA 1
ATOM 3543 C C . GLU A 1 459 ? 24.097 26.835 32.579 1.00 22.50 459 GLU A C 1
ATOM 3545 O O . GLU A 1 459 ? 22.995 26.315 32.717 1.00 22.50 459 GLU A O 1
ATOM 3550 N N . PHE A 1 460 ? 24.260 28.164 32.619 1.00 19.69 460 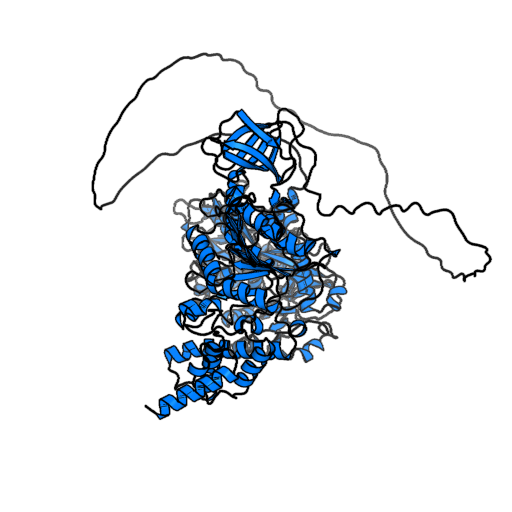PHE A N 1
ATOM 3551 C CA . PHE A 1 460 ? 23.300 29.254 32.899 1.00 19.69 460 PHE A CA 1
ATOM 3552 C C . PHE A 1 460 ? 23.873 30.567 32.272 1.00 19.69 460 PHE A C 1
ATOM 3554 O O . PHE A 1 460 ? 24.961 30.460 31.700 1.00 19.69 460 PHE A O 1
ATOM 3561 N N . PRO A 1 461 ? 23.277 31.795 32.347 1.00 30.88 461 PRO A N 1
ATOM 3562 C CA . PRO A 1 461 ? 22.167 32.324 33.180 1.00 30.88 461 PRO A CA 1
ATOM 3563 C C . PRO A 1 461 ? 21.059 33.055 32.340 1.00 30.88 461 PRO A C 1
ATOM 3565 O O . PRO A 1 461 ? 21.000 32.842 31.138 1.00 30.88 461 PRO A O 1
ATOM 3568 N N . SER A 1 462 ? 20.095 33.875 32.823 1.00 22.17 462 SER A N 1
ATOM 3569 C CA . SER A 1 462 ? 19.880 34.576 34.117 1.00 22.17 462 SER A CA 1
ATOM 3570 C C . SER A 1 462 ? 18.403 35.004 34.357 1.00 22.17 462 SER A C 1
ATOM 3572 O O . SER A 1 462 ? 17.730 35.346 33.400 1.00 22.17 462 SER A O 1
ATOM 3574 N N . HIS A 1 463 ? 17.984 35.067 35.639 1.00 23.61 463 HIS A N 1
ATOM 3575 C CA . HIS A 1 463 ? 16.897 35.843 36.325 1.00 23.61 463 HIS A CA 1
ATOM 3576 C C . HIS A 1 463 ? 15.502 36.112 35.660 1.00 23.61 463 HIS A C 1
ATOM 3578 O O . HIS A 1 463 ? 15.446 36.515 34.512 1.00 23.61 463 HIS A O 1
ATOM 3584 N N . LYS A 1 464 ? 14.301 35.909 36.268 1.00 19.89 464 LYS A N 1
ATOM 3585 C CA . LYS A 1 464 ? 13.675 36.203 37.612 1.00 19.89 464 LYS A CA 1
ATOM 3586 C C . LYS A 1 464 ? 13.244 37.679 37.849 1.00 19.89 464 LYS A C 1
ATOM 3588 O O . LYS A 1 464 ? 13.958 38.531 37.332 1.00 19.89 464 LYS A O 1
ATOM 3593 N N . PRO A 1 465 ? 12.246 38.015 38.734 1.00 34.09 465 PRO A N 1
ATOM 3594 C CA . PRO A 1 465 ? 11.331 37.194 39.593 1.00 34.09 465 PRO A CA 1
ATOM 3595 C C . PRO A 1 465 ? 9.841 37.719 39.711 1.00 34.09 465 PRO A C 1
ATOM 3597 O O . PRO A 1 465 ? 9.436 38.542 38.904 1.00 34.09 465 PRO A O 1
ATOM 3600 N N . ILE A 1 466 ? 9.103 37.316 40.786 1.00 23.47 466 ILE A N 1
ATOM 3601 C CA . ILE A 1 466 ? 7.926 37.967 41.480 1.00 23.47 466 ILE A CA 1
ATOM 3602 C C . ILE A 1 466 ? 6.491 37.562 41.014 1.00 23.47 466 ILE A C 1
ATOM 3604 O O . ILE A 1 466 ? 6.249 37.545 39.818 1.00 23.47 466 ILE A O 1
ATOM 3608 N N . SER A 1 467 ? 5.468 37.284 41.867 1.00 22.44 467 SER A N 1
ATOM 3609 C CA . SER A 1 467 ? 5.379 36.809 43.286 1.00 22.44 467 SER A CA 1
ATOM 3610 C C . SER A 1 467 ? 3.932 36.409 43.725 1.00 22.44 467 SER A C 1
ATOM 3612 O O . SER A 1 467 ? 2.980 36.910 43.142 1.00 22.44 467 SER A O 1
ATOM 3614 N N . THR A 1 468 ? 3.784 35.675 44.859 1.00 24.27 468 THR A N 1
ATOM 3615 C CA . THR A 1 468 ? 2.620 35.649 45.829 1.00 24.27 468 THR A CA 1
ATOM 3616 C C . THR A 1 468 ? 1.215 35.162 45.353 1.00 24.27 468 THR A C 1
ATOM 3618 O O . THR A 1 468 ? 0.899 35.300 44.186 1.00 24.27 468 THR A O 1
ATOM 3621 N N . GLN A 1 469 ? 0.288 34.590 46.161 1.00 23.69 469 GLN A N 1
ATOM 3622 C CA . GLN A 1 469 ? 0.199 34.273 47.614 1.00 23.69 469 GLN A CA 1
ATOM 3623 C C . GLN A 1 469 ? -0.827 33.127 47.923 1.00 23.69 469 GLN A C 1
ATOM 3625 O O . GLN A 1 469 ? -1.651 32.790 47.081 1.00 23.69 469 GLN A O 1
ATOM 3630 N N . LEU A 1 470 ? -0.800 32.572 49.149 1.00 20.84 470 LEU A N 1
ATOM 3631 C CA . LEU A 1 470 ? -1.787 31.656 49.805 1.00 20.84 470 LEU A CA 1
ATOM 3632 C C . LEU A 1 470 ? -2.405 32.386 51.046 1.00 20.84 470 LEU A C 1
ATOM 3634 O O . LEU A 1 470 ? -1.899 33.485 51.300 1.00 20.84 470 LEU A O 1
ATOM 3638 N N . PRO A 1 471 ? -3.388 31.884 51.863 1.00 36.19 471 PRO A N 1
ATOM 3639 C CA . PRO A 1 471 ? -3.890 30.496 52.083 1.00 36.19 471 PRO A CA 1
ATOM 3640 C C . PRO A 1 471 ? -5.439 30.338 52.301 1.00 36.19 471 PRO A C 1
ATOM 3642 O O . PRO A 1 471 ? -6.175 31.318 52.222 1.00 36.19 471 PRO A O 1
ATOM 3645 N N . SER A 1 472 ? -5.952 29.143 52.679 1.00 22.75 472 SER A N 1
ATOM 3646 C CA . SER A 1 472 ? -6.579 28.831 54.014 1.00 22.75 472 SER A CA 1
ATOM 3647 C C . SER A 1 472 ? -7.226 27.413 54.088 1.00 22.75 472 SER A C 1
ATOM 3649 O O . SER A 1 472 ? -7.297 26.739 53.065 1.00 22.75 472 SER A O 1
ATOM 3651 N N . LEU A 1 473 ? -7.671 26.928 55.272 1.00 23.19 473 LEU A N 1
ATOM 3652 C CA . LEU A 1 473 ? -8.211 25.557 55.507 1.00 23.19 473 LEU A CA 1
ATOM 3653 C C . LEU A 1 473 ? -9.546 25.481 56.316 1.00 23.19 473 LEU A C 1
ATOM 3655 O O . LEU A 1 473 ? -9.812 26.369 57.119 1.00 23.19 473 LEU A O 1
ATOM 3659 N N . LEU A 1 474 ? -10.230 24.312 56.234 1.00 22.69 474 LEU A N 1
ATOM 3660 C CA . LEU A 1 474 ? -10.657 23.409 57.355 1.00 22.69 474 LEU A CA 1
ATOM 3661 C C . LEU A 1 474 ? -12.170 23.110 57.672 1.00 22.69 474 LEU A C 1
ATOM 3663 O O . LEU A 1 474 ? -12.925 23.993 58.054 1.00 22.69 474 LEU A O 1
ATOM 3667 N N . LEU A 1 475 ? -12.480 21.791 57.724 1.00 22.97 475 LEU A N 1
ATOM 3668 C CA . LEU A 1 475 ? -13.365 20.996 58.638 1.00 22.97 475 LEU A CA 1
ATOM 3669 C C . LEU A 1 475 ? -14.927 20.959 58.612 1.00 22.97 475 LEU A C 1
ATOM 3671 O O . LEU A 1 475 ? -15.592 21.943 58.319 1.00 22.97 475 LEU A O 1
ATOM 3675 N N . LEU A 1 476 ? -15.433 19.804 59.127 1.00 23.28 476 LEU A N 1
ATOM 3676 C CA . LEU A 1 476 ? -16.788 19.360 59.591 1.00 23.28 476 LEU A CA 1
ATOM 3677 C C . LEU A 1 476 ? -17.513 18.347 58.660 1.00 23.28 476 LEU A C 1
ATOM 3679 O O . LEU A 1 476 ? -17.463 18.515 57.450 1.00 23.28 476 LEU A O 1
ATOM 3683 N N . ALA A 1 477 ? -18.209 17.282 59.117 1.00 23.05 477 ALA A N 1
ATOM 3684 C CA . ALA A 1 477 ? -18.374 16.647 60.450 1.00 23.05 477 ALA A CA 1
ATOM 3685 C C . ALA A 1 477 ? -18.806 15.144 60.329 1.00 23.05 477 ALA A C 1
ATOM 3687 O O . ALA A 1 477 ? -18.919 14.624 59.224 1.00 23.05 477 ALA A O 1
ATOM 3688 N N . LEU A 1 478 ? -19.032 14.441 61.457 1.00 24.59 478 LEU A N 1
ATOM 3689 C CA . LEU A 1 478 ? -19.327 12.988 61.563 1.00 24.59 478 LEU A CA 1
ATOM 3690 C C . LEU A 1 478 ? -20.828 12.644 61.745 1.00 24.59 478 LEU A C 1
ATOM 3692 O O . LEU A 1 478 ? -21.588 13.462 62.258 1.00 24.59 478 LEU A O 1
ATOM 3696 N N . GLY A 1 479 ? -21.218 11.388 61.465 1.00 22.34 479 GLY A N 1
ATOM 3697 C CA . GLY A 1 479 ? -22.515 10.799 61.853 1.00 22.34 479 GLY A CA 1
ATOM 3698 C C . GLY A 1 479 ? -22.546 9.260 61.745 1.00 22.34 479 GLY A C 1
ATOM 3699 O O . GLY A 1 479 ? -22.072 8.709 60.759 1.00 22.34 479 GLY A O 1
ATOM 3700 N N . ASN A 1 480 ? -23.088 8.566 62.756 1.00 25.73 480 ASN A N 1
ATOM 3701 C CA . ASN A 1 480 ? -23.166 7.092 62.839 1.00 25.73 480 ASN A CA 1
ATOM 3702 C C . ASN A 1 480 ? -24.584 6.566 62.552 1.00 25.73 480 ASN A C 1
ATOM 3704 O O . ASN A 1 480 ? -25.542 7.224 62.937 1.00 25.73 480 ASN A O 1
ATOM 3708 N N . HIS A 1 481 ? -24.707 5.318 62.075 1.00 25.66 481 HIS A N 1
ATOM 3709 C CA . HIS A 1 481 ? -25.594 4.304 62.682 1.00 25.66 481 HIS A CA 1
ATOM 3710 C C . HIS A 1 481 ? -25.175 2.868 62.278 1.00 25.66 481 HIS A C 1
ATOM 3712 O O . HIS A 1 481 ? -24.215 2.688 61.532 1.00 25.66 481 HIS A O 1
ATOM 3718 N N . ARG A 1 482 ? -25.814 1.843 62.865 1.00 23.42 482 ARG A N 1
ATOM 3719 C CA . ARG A 1 482 ? -25.393 0.422 62.881 1.00 23.42 482 ARG A CA 1
ATOM 3720 C C . ARG A 1 482 ? -26.631 -0.493 63.009 1.00 23.42 482 ARG A C 1
ATOM 3722 O O . ARG A 1 482 ? -27.658 0.015 63.451 1.00 23.42 482 ARG A O 1
ATOM 3729 N N . GLN A 1 483 ? -26.460 -1.807 62.770 1.00 24.98 483 GLN A N 1
ATOM 3730 C CA . GLN A 1 483 ? -27.423 -2.919 63.007 1.00 24.98 483 GLN A CA 1
ATOM 3731 C C . GLN A 1 483 ? -28.560 -3.061 61.953 1.00 24.98 483 GLN A C 1
ATOM 3733 O O . GLN A 1 483 ? -28.996 -2.053 61.410 1.00 24.98 483 GLN A O 1
ATOM 3738 N N . ASP A 1 484 ? -29.064 -4.257 61.583 1.00 23.42 484 ASP A N 1
ATOM 3739 C CA . ASP A 1 484 ? -28.683 -5.636 61.977 1.00 23.42 484 ASP A CA 1
ATOM 3740 C C . ASP A 1 484 ? -28.996 -6.739 60.922 1.00 23.42 484 ASP A C 1
ATOM 3742 O O . ASP A 1 484 ? -29.940 -6.636 60.148 1.00 23.42 484 ASP A O 1
ATOM 3746 N N . VAL A 1 485 ? -28.169 -7.797 60.965 1.00 23.61 485 VAL A N 1
ATOM 3747 C CA . VAL A 1 485 ? -28.349 -9.250 60.677 1.00 23.61 485 VAL A CA 1
ATOM 3748 C C . VAL A 1 485 ? -29.571 -9.766 59.866 1.00 23.61 485 VAL A C 1
ATOM 3750 O O . VAL A 1 485 ? -30.696 -9.675 60.343 1.00 23.61 485 VAL A O 1
ATOM 3753 N N . GLN A 1 486 ? -29.331 -10.521 58.770 1.00 22.88 486 GLN A N 1
ATOM 3754 C CA . GLN A 1 486 ? -29.623 -11.982 58.667 1.00 22.88 486 GLN A CA 1
ATOM 3755 C C . GLN A 1 486 ? -29.183 -12.641 57.337 1.00 22.88 486 GLN A C 1
ATOM 3757 O O . GLN A 1 486 ? -29.315 -12.066 56.260 1.00 22.88 486 GLN A O 1
ATOM 3762 N N . GLU A 1 487 ? -28.689 -13.885 57.424 1.00 22.70 487 GLU A N 1
ATOM 3763 C CA . GLU A 1 487 ? -28.380 -14.776 56.291 1.00 22.70 487 GLU A CA 1
ATOM 3764 C C . GLU A 1 487 ? -29.524 -15.773 56.038 1.00 22.70 487 GLU A C 1
ATOM 3766 O O . GLU A 1 487 ? -30.034 -16.358 56.992 1.00 22.70 487 GLU A O 1
ATOM 3771 N N . VAL A 1 488 ? -29.838 -16.076 54.769 1.00 23.02 488 VAL A N 1
ATOM 3772 C CA . VAL A 1 488 ? -30.495 -17.341 54.375 1.00 23.02 488 VAL A CA 1
ATOM 3773 C C . VAL A 1 488 ? -29.955 -17.833 53.022 1.00 23.02 488 VAL A C 1
ATOM 3775 O O . VAL A 1 488 ? -29.924 -17.098 52.037 1.00 23.02 488 VAL A O 1
ATOM 3778 N N . ARG A 1 489 ? -29.572 -19.113 52.971 1.00 21.08 489 ARG A N 1
ATOM 3779 C CA . ARG A 1 489 ? -29.316 -19.950 51.782 1.00 21.08 489 ARG A CA 1
ATOM 3780 C C . ARG A 1 489 ? -29.558 -21.419 52.181 1.00 21.08 489 ARG A C 1
ATOM 3782 O O . ARG A 1 489 ? -29.428 -21.717 53.368 1.00 21.08 489 ARG A O 1
ATOM 3789 N N . PRO A 1 490 ? -29.692 -22.361 51.231 1.00 37.84 490 PRO A N 1
ATOM 3790 C CA . PRO A 1 490 ? -30.213 -22.268 49.860 1.00 37.84 490 PRO A CA 1
ATOM 3791 C C . PRO A 1 490 ? -31.432 -23.208 49.681 1.00 37.84 490 PRO A C 1
ATOM 3793 O O . PRO A 1 490 ? -31.781 -23.920 50.616 1.00 37.84 490 PRO A O 1
ATOM 3796 N N . ASP A 1 491 ? -32.007 -23.326 48.476 1.00 23.62 491 ASP A N 1
ATOM 3797 C CA . ASP A 1 491 ? -32.685 -24.585 48.109 1.00 23.62 491 ASP A CA 1
ATOM 3798 C C . ASP A 1 491 ? -32.677 -24.893 46.595 1.00 23.62 491 ASP A C 1
ATOM 3800 O O . ASP A 1 491 ? -32.167 -24.108 45.791 1.00 23.62 491 ASP A O 1
ATOM 3804 N N . ARG A 1 492 ? -33.142 -26.094 46.222 1.00 26.19 492 ARG A N 1
ATOM 3805 C CA . ARG A 1 492 ? -32.911 -26.773 44.931 1.00 26.19 492 ARG A CA 1
ATOM 3806 C C . ARG A 1 492 ? -34.183 -27.006 44.087 1.00 26.19 492 ARG A C 1
ATOM 3808 O O . ARG A 1 492 ? -35.302 -26.903 44.564 1.00 26.19 492 ARG A O 1
ATOM 3815 N N . GLN A 1 493 ? -33.925 -27.525 42.876 1.00 23.86 493 GLN A N 1
ATOM 3816 C CA . GLN A 1 493 ? -34.794 -28.306 41.970 1.00 23.86 493 GLN A CA 1
ATOM 3817 C C . GLN A 1 493 ? -35.609 -27.552 40.901 1.00 23.86 493 GLN A C 1
ATOM 3819 O O . GLN A 1 493 ? -36.411 -26.675 41.188 1.00 23.86 493 GLN A O 1
ATOM 3824 N N . TRP A 1 494 ? -35.441 -28.010 39.651 1.00 21.16 494 TRP A N 1
ATOM 3825 C CA . TRP A 1 494 ? -36.291 -27.718 38.488 1.00 21.16 494 TRP A CA 1
ATOM 3826 C C . TRP A 1 494 ? -36.437 -28.973 37.608 1.00 21.16 494 TRP A C 1
ATOM 3828 O O . TRP A 1 494 ? -35.574 -29.274 36.787 1.00 21.16 494 TRP A O 1
ATOM 3838 N N . GLN A 1 495 ? -37.543 -29.696 37.786 1.00 22.42 495 GLN A N 1
ATOM 3839 C CA . GLN A 1 495 ? -38.172 -30.653 36.855 1.00 22.42 495 GLN A CA 1
ATOM 3840 C C . GLN A 1 495 ? -39.698 -30.559 37.141 1.00 22.42 495 GLN A C 1
ATOM 3842 O O . GLN A 1 495 ? -40.063 -30.196 38.255 1.00 22.42 495 GLN A O 1
ATOM 3847 N N . HIS A 1 496 ? -40.654 -30.818 36.240 1.00 23.55 496 HIS A N 1
ATOM 3848 C CA . HIS A 1 496 ? -40.639 -31.614 35.007 1.00 23.55 496 HIS A CA 1
ATOM 3849 C C . HIS A 1 496 ? -41.877 -31.286 34.113 1.00 23.55 496 HIS A C 1
ATOM 3851 O O . HIS A 1 496 ? -42.835 -30.720 34.627 1.00 23.55 496 HIS A O 1
ATOM 3857 N N . LEU A 1 497 ? -41.902 -31.781 32.856 1.00 21.36 497 LEU A N 1
ATOM 3858 C CA . LEU A 1 497 ? -43.090 -31.993 31.973 1.00 21.36 497 LEU A CA 1
ATOM 3859 C C . LEU A 1 497 ? -43.855 -30.753 31.405 1.00 21.36 497 LEU A C 1
ATOM 3861 O O . LEU A 1 497 ? -43.851 -29.697 32.017 1.00 21.36 497 LEU A O 1
ATOM 3865 N N . CYS A 1 498 ? -44.640 -30.828 30.306 1.00 21.41 498 CYS A N 1
ATOM 3866 C CA . CYS A 1 498 ? -44.482 -31.458 28.964 1.00 21.41 498 CYS A CA 1
ATOM 3867 C C . CYS A 1 498 ? -45.713 -31.178 28.039 1.00 21.41 498 CYS A C 1
ATOM 3869 O O . CYS A 1 498 ? -46.747 -30.746 28.537 1.00 21.41 498 CYS A O 1
ATOM 3871 N N . LEU A 1 499 ? -45.624 -31.565 26.743 1.00 22.67 499 LEU A N 1
ATOM 3872 C CA . LEU A 1 499 ? -46.672 -31.565 25.673 1.00 22.67 499 LEU A CA 1
ATOM 3873 C C . LEU A 1 499 ? -47.026 -30.181 25.066 1.00 22.67 499 LEU A C 1
ATOM 3875 O O . LEU A 1 499 ? -47.036 -29.192 25.785 1.00 22.67 499 LEU A O 1
ATOM 3879 N N . LEU A 1 500 ? -47.335 -30.008 23.764 1.00 23.00 500 LEU A N 1
ATOM 3880 C CA . LEU A 1 500 ? -47.512 -30.903 22.583 1.00 23.00 500 LEU A CA 1
ATOM 3881 C C . LEU A 1 500 ? -46.404 -30.602 21.514 1.00 23.00 500 LEU A C 1
ATOM 3883 O O . LEU A 1 500 ? -45.829 -29.524 21.569 1.00 23.00 500 LEU A O 1
ATOM 3887 N N . GLN A 1 501 ? -45.898 -31.480 20.618 1.00 23.09 501 GLN A N 1
ATOM 3888 C CA . GLN A 1 501 ? -46.486 -32.231 19.466 1.00 23.09 501 GLN A CA 1
ATOM 3889 C C . GLN A 1 501 ? -47.228 -31.340 18.432 1.00 23.09 501 GLN A C 1
ATOM 3891 O O . GLN A 1 501 ? -48.078 -30.573 18.865 1.00 23.09 501 GLN A O 1
ATOM 3896 N N . ARG A 1 502 ? -47.059 -31.366 17.084 1.00 23.81 502 ARG A N 1
ATOM 3897 C CA . ARG A 1 502 ? -46.320 -32.106 15.987 1.00 23.81 502 ARG A CA 1
ATOM 3898 C C . ARG A 1 502 ? -46.362 -31.181 14.710 1.00 23.81 502 ARG A C 1
ATOM 3900 O O . ARG A 1 502 ? -47.117 -30.220 14.781 1.00 23.81 502 ARG A O 1
ATOM 3907 N N . GLN A 1 503 ? -45.741 -31.313 13.515 1.00 23.22 503 GLN A N 1
ATOM 3908 C CA . GLN A 1 503 ? -44.768 -32.157 12.747 1.00 23.22 503 GLN A CA 1
ATOM 3909 C C . GLN A 1 503 ? -44.265 -31.279 11.542 1.00 23.22 503 GLN A C 1
ATOM 3911 O O . GLN A 1 503 ? -44.985 -30.352 11.185 1.00 23.22 503 GLN A O 1
ATOM 3916 N N . LEU A 1 504 ? -43.032 -31.348 11.001 1.00 22.53 504 LEU A N 1
ATOM 3917 C CA . LEU A 1 504 ? -42.388 -32.287 10.033 1.00 22.53 504 LEU A CA 1
ATOM 3918 C C . LEU A 1 504 ? -43.017 -32.436 8.610 1.00 22.53 504 LEU A C 1
ATOM 3920 O O . LEU A 1 504 ? -43.929 -33.244 8.456 1.00 22.53 504 LEU A O 1
ATOM 3924 N N . ASP A 1 505 ? -42.487 -31.677 7.624 1.00 20.58 505 ASP A N 1
ATOM 3925 C CA . ASP A 1 505 ? -41.657 -32.073 6.434 1.00 20.58 505 ASP A CA 1
ATOM 3926 C C . ASP A 1 505 ? -42.072 -33.218 5.449 1.00 20.58 505 ASP A C 1
ATOM 3928 O O . ASP A 1 505 ? -42.740 -34.155 5.892 1.00 20.58 505 ASP A O 1
ATOM 3932 N N . PRO A 1 506 ? -41.568 -33.302 4.171 1.00 37.44 506 PRO A N 1
ATOM 3933 C CA . PRO A 1 506 ? -40.919 -32.318 3.261 1.00 37.44 506 PRO A CA 1
ATOM 3934 C C . PRO A 1 506 ? -41.437 -32.347 1.763 1.00 37.44 506 PRO A C 1
ATOM 3936 O O . PRO A 1 506 ? -42.633 -32.201 1.530 1.00 37.44 506 PRO A O 1
ATOM 3939 N N . ILE A 1 507 ? -40.549 -32.458 0.745 1.00 26.67 507 ILE A N 1
ATOM 3940 C CA . ILE A 1 507 ? -40.659 -32.061 -0.697 1.00 26.67 507 ILE A CA 1
ATOM 3941 C C . ILE A 1 507 ? -40.628 -33.275 -1.674 1.00 26.67 507 ILE A C 1
ATOM 3943 O O . ILE A 1 507 ? -39.973 -34.247 -1.321 1.00 26.67 507 ILE A O 1
ATOM 3947 N N . GLU A 1 508 ? -41.233 -33.205 -2.892 1.00 24.98 508 GLU A N 1
ATOM 3948 C CA . GLU A 1 508 ? -40.627 -33.601 -4.215 1.00 24.98 508 GLU A CA 1
ATOM 3949 C C . GLU A 1 508 ? -41.549 -33.494 -5.476 1.00 24.98 508 GLU A C 1
ATOM 3951 O O . GLU A 1 508 ? -42.710 -33.091 -5.387 1.00 24.98 508 GLU A O 1
ATOM 3956 N N . LEU A 1 509 ? -40.975 -33.748 -6.673 1.00 24.06 509 LEU A N 1
ATOM 3957 C CA . LEU A 1 509 ? -41.456 -33.444 -8.045 1.00 24.06 509 LEU A CA 1
ATOM 3958 C C . LEU A 1 509 ? -42.213 -34.591 -8.765 1.00 24.06 509 LEU A C 1
ATOM 3960 O O . LEU A 1 509 ? -42.024 -35.766 -8.462 1.00 24.06 509 LEU A O 1
ATOM 3964 N N . THR A 1 510 ? -42.912 -34.280 -9.877 1.00 24.33 510 THR A N 1
ATOM 3965 C CA . THR A 1 510 ? -42.890 -35.134 -11.102 1.00 24.33 510 THR A CA 1
ATOM 3966 C C . THR A 1 510 ? -43.208 -34.364 -12.408 1.00 24.33 510 THR A C 1
ATOM 3968 O O . THR A 1 510 ? -43.756 -33.264 -12.371 1.00 24.33 510 THR A O 1
ATOM 3971 N N . LEU A 1 511 ? -42.825 -34.927 -13.569 1.00 24.06 511 LEU A N 1
ATOM 3972 C CA . LEU A 1 511 ? -42.808 -34.300 -14.910 1.00 24.06 511 LEU A CA 1
ATOM 3973 C C . LEU A 1 511 ? -44.130 -34.354 -15.712 1.00 24.06 511 LEU A C 1
ATOM 3975 O O . LEU A 1 511 ? -44.900 -35.297 -15.556 1.00 24.06 511 LEU A O 1
ATOM 3979 N N . ALA A 1 512 ? -44.262 -33.473 -16.723 1.00 22.62 512 ALA A N 1
ATOM 3980 C CA . ALA A 1 512 ? -44.740 -33.819 -18.082 1.00 22.62 512 ALA A CA 1
ATOM 3981 C C . ALA A 1 512 ? -44.406 -32.720 -19.132 1.00 22.62 512 ALA A C 1
ATOM 3983 O O . ALA A 1 512 ? -44.351 -31.540 -18.796 1.00 22.62 512 ALA A O 1
ATOM 3984 N N . LEU A 1 513 ? -44.224 -33.093 -20.411 1.00 23.17 513 LEU A N 1
ATOM 3985 C CA . LEU A 1 513 ? -44.026 -32.171 -21.554 1.00 23.17 513 LEU A CA 1
ATOM 3986 C C . LEU A 1 513 ? -45.292 -32.073 -22.433 1.00 23.17 513 LEU A C 1
ATOM 3988 O O . LEU A 1 513 ? -45.996 -33.077 -22.542 1.00 23.17 513 LEU A O 1
ATOM 3992 N N . HIS A 1 514 ? -45.507 -30.953 -23.155 1.00 24.70 514 HIS A N 1
ATOM 3993 C CA . HIS A 1 514 ? -45.492 -30.901 -24.644 1.00 24.70 514 HIS A CA 1
ATOM 3994 C C . HIS A 1 514 ? -45.840 -29.521 -25.274 1.00 24.70 514 HIS A C 1
ATOM 3996 O O . HIS A 1 514 ? -46.477 -28.660 -24.680 1.00 24.70 514 HIS A O 1
ATOM 4002 N N . SER A 1 515 ? -45.387 -29.358 -26.523 1.00 24.30 515 SER A N 1
ATOM 4003 C CA . SER A 1 515 ? -45.490 -28.242 -27.493 1.00 24.30 515 SER A CA 1
ATOM 4004 C C . SER A 1 515 ? -46.894 -27.711 -27.873 1.00 24.30 515 SER A C 1
ATOM 4006 O O . SER A 1 515 ? -47.837 -28.496 -27.919 1.00 24.30 515 SER A O 1
ATOM 4008 N N . GLY A 1 516 ? -47.010 -26.446 -28.343 1.00 23.94 516 GLY A N 1
ATOM 4009 C CA . GLY A 1 516 ? -48.284 -25.896 -28.877 1.00 23.94 516 GLY A CA 1
ATOM 4010 C C . GLY A 1 516 ? -48.273 -24.526 -29.611 1.00 23.94 516 GLY A C 1
ATOM 4011 O O . GLY A 1 516 ? -48.791 -23.547 -29.097 1.00 23.94 516 GLY A O 1
ATOM 4012 N N . ILE A 1 517 ? -47.705 -24.485 -30.822 1.00 26.11 517 ILE A N 1
ATOM 4013 C CA . ILE A 1 517 ? -47.782 -23.489 -31.934 1.00 26.11 517 ILE A CA 1
ATOM 4014 C C . ILE A 1 517 ? -48.696 -22.220 -31.826 1.00 26.11 517 ILE A C 1
ATOM 4016 O O . ILE A 1 517 ? -49.914 -22.288 -31.713 1.00 26.11 517 ILE A O 1
ATOM 4020 N N . SER A 1 518 ? -48.047 -21.074 -32.092 1.00 28.72 518 SER A N 1
ATOM 4021 C CA . SER A 1 518 ? -48.481 -19.717 -32.526 1.00 28.72 518 SER A CA 1
ATOM 4022 C C . SER A 1 518 ? -49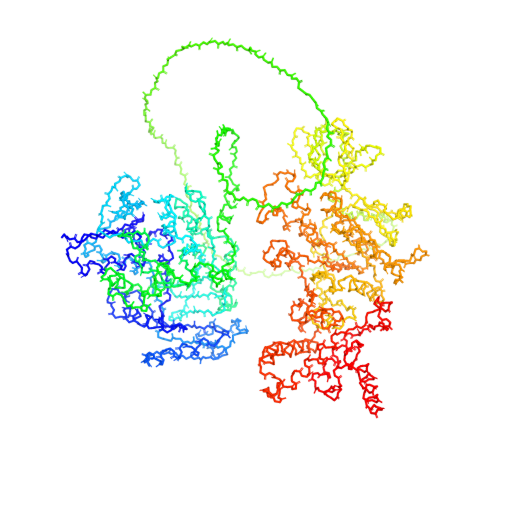.823 -19.473 -33.272 1.00 28.72 518 SER A C 1
ATOM 4024 O O . SER A 1 518 ? -50.172 -20.193 -34.206 1.00 28.72 518 SER A O 1
ATOM 4026 N N . ALA A 1 519 ? -50.447 -18.307 -33.007 1.00 25.81 519 ALA A N 1
ATOM 4027 C CA . ALA A 1 519 ? -51.346 -17.570 -33.922 1.00 25.81 519 ALA A CA 1
ATOM 4028 C C . ALA A 1 519 ? -51.218 -16.035 -33.698 1.00 25.81 519 ALA A C 1
ATOM 4030 O O . ALA A 1 519 ? -51.427 -15.555 -32.590 1.00 25.81 519 ALA A O 1
ATOM 4031 N N . PHE A 1 520 ? -50.645 -15.252 -34.624 1.00 25.97 520 PHE A N 1
ATOM 4032 C CA . PHE A 1 520 ? -51.245 -14.571 -35.798 1.00 25.97 520 PHE A CA 1
ATOM 4033 C C . PHE A 1 520 ? -52.075 -13.291 -35.528 1.00 25.97 520 PHE A C 1
ATOM 4035 O O . PHE A 1 520 ? -52.950 -13.261 -34.674 1.00 25.97 520 PHE A O 1
ATOM 4042 N N . ALA A 1 521 ? -51.831 -12.229 -36.317 1.00 28.03 521 ALA A N 1
ATOM 4043 C CA . ALA A 1 521 ? -52.426 -10.892 -36.141 1.00 28.03 521 ALA A CA 1
ATOM 4044 C C . ALA A 1 521 ? -52.872 -10.217 -37.461 1.00 28.03 521 ALA A C 1
ATOM 4046 O O . ALA A 1 521 ? -52.261 -10.442 -38.508 1.00 28.03 521 ALA A O 1
ATOM 4047 N N . ARG A 1 522 ? -53.889 -9.333 -37.387 1.00 28.66 522 ARG A N 1
ATOM 4048 C CA . ARG A 1 522 ? -54.263 -8.230 -38.325 1.00 28.66 522 ARG A CA 1
ATOM 4049 C C . ARG A 1 522 ? -55.373 -7.378 -37.660 1.00 28.66 522 ARG A C 1
ATOM 4051 O O . ARG A 1 522 ? -56.227 -7.944 -36.999 1.00 28.66 522 ARG A O 1
ATOM 4058 N N . ARG A 1 523 ? -55.248 -6.039 -37.574 1.00 27.56 523 ARG A N 1
ATOM 4059 C CA . ARG A 1 523 ? -55.660 -4.972 -38.540 1.00 27.56 523 ARG A CA 1
ATOM 4060 C C . ARG A 1 523 ? -57.180 -4.918 -38.800 1.00 27.56 523 ARG A C 1
ATOM 4062 O O . ARG A 1 523 ? -57.786 -5.962 -38.964 1.00 27.56 523 ARG A O 1
ATOM 4069 N N . ALA A 1 524 ? -57.835 -3.755 -38.932 1.00 27.59 524 ALA A N 1
ATOM 4070 C CA . ALA A 1 524 ? -57.374 -2.364 -39.167 1.00 27.59 524 ALA A CA 1
ATOM 4071 C C . ALA A 1 524 ? -57.990 -1.376 -38.110 1.00 27.59 524 ALA A C 1
ATOM 4073 O O . ALA A 1 524 ? -58.313 -1.851 -37.031 1.00 27.59 524 ALA A O 1
ATOM 4074 N N . ALA A 1 525 ? -58.155 -0.041 -38.231 1.00 26.73 525 ALA A N 1
ATOM 4075 C CA . ALA A 1 525 ? -58.022 0.926 -39.339 1.00 26.73 525 ALA A CA 1
ATOM 4076 C C . ALA A 1 525 ? -57.576 2.355 -38.880 1.00 26.73 525 ALA A C 1
ATOM 4078 O O . ALA A 1 525 ? -56.542 2.482 -38.230 1.00 26.73 525 ALA A O 1
ATOM 4079 N N . ARG A 1 526 ? -58.274 3.426 -39.315 1.00 31.41 526 ARG A N 1
ATOM 4080 C CA . ARG A 1 526 ? -57.959 4.885 -39.245 1.00 31.41 526 ARG A CA 1
ATOM 4081 C C . ARG A 1 526 ? -59.260 5.692 -39.532 1.00 31.41 526 ARG A C 1
ATOM 4083 O O . ARG A 1 526 ? -60.134 5.069 -40.138 1.00 31.41 526 ARG A O 1
ATOM 4090 N N . PRO A 1 527 ? -59.442 6.994 -39.162 1.00 32.97 527 PRO A N 1
ATOM 4091 C CA . PRO A 1 527 ? -58.710 8.134 -39.775 1.00 32.97 527 PRO A CA 1
ATOM 4092 C C . PRO A 1 527 ? -58.504 9.428 -38.919 1.00 32.97 527 PRO A C 1
ATOM 4094 O O . PRO A 1 527 ? -58.912 9.481 -37.771 1.00 32.97 527 PRO A O 1
ATOM 4097 N N . ALA A 1 528 ? -57.851 10.434 -39.544 1.00 27.20 528 ALA A N 1
ATOM 4098 C CA . ALA A 1 528 ? -57.719 11.897 -39.279 1.00 27.20 528 ALA A CA 1
ATOM 4099 C C . ALA A 1 528 ? -57.629 12.447 -37.823 1.00 27.20 528 ALA A C 1
ATOM 4101 O O . ALA A 1 528 ? -58.476 12.154 -36.996 1.00 27.20 528 ALA A O 1
ATOM 4102 N N . PHE A 1 529 ? -56.619 13.217 -37.374 1.00 28.45 529 PHE A N 1
ATOM 4103 C CA . PHE A 1 529 ? -55.910 14.446 -37.839 1.00 28.45 529 PHE A CA 1
ATOM 4104 C C . PHE A 1 529 ? -56.564 15.814 -37.510 1.00 28.45 529 PHE A C 1
ATOM 4106 O O . PHE A 1 529 ? -57.564 16.179 -38.111 1.00 28.45 529 PHE A O 1
ATOM 4113 N N . ALA A 1 530 ? -55.843 16.591 -36.675 1.00 26.75 530 ALA A N 1
ATOM 4114 C CA . ALA A 1 530 ? -55.937 18.038 -36.377 1.00 26.75 530 ALA A CA 1
ATOM 4115 C C . ALA A 1 530 ? -57.216 18.594 -35.687 1.00 26.75 530 ALA A C 1
ATOM 4117 O O . ALA A 1 530 ? -58.322 18.175 -35.989 1.00 26.75 530 ALA A O 1
ATOM 4118 N N . ALA A 1 531 ? -57.153 19.595 -34.790 1.00 28.00 531 ALA A N 1
ATOM 4119 C CA . ALA A 1 531 ? -56.056 20.068 -33.920 1.00 28.00 531 ALA A CA 1
ATOM 4120 C C . ALA A 1 531 ? -56.610 20.968 -32.782 1.00 28.00 531 ALA A C 1
ATOM 4122 O O . ALA A 1 531 ? -57.264 21.967 -33.059 1.00 28.00 531 ALA A O 1
ATOM 4123 N N . ILE A 1 532 ? -56.297 20.659 -31.516 1.00 27.64 532 ILE A N 1
ATOM 4124 C CA . ILE A 1 532 ? -56.550 21.483 -30.306 1.00 27.64 532 ILE A CA 1
ATOM 4125 C C . ILE A 1 532 ? -55.296 21.338 -29.402 1.00 27.64 532 ILE A C 1
ATOM 4127 O O . ILE A 1 532 ? -54.663 20.278 -29.443 1.00 27.64 532 ILE A O 1
ATOM 4131 N N . PRO A 1 533 ? -54.816 22.386 -28.694 1.00 27.69 533 PRO A N 1
ATOM 4132 C CA . PRO A 1 533 ? -53.379 22.519 -28.428 1.00 27.69 533 PRO A CA 1
ATOM 4133 C C . PRO A 1 533 ? -52.821 21.593 -27.338 1.00 27.69 533 PRO A C 1
ATOM 4135 O O . PRO A 1 533 ? -53.407 21.412 -26.271 1.00 27.69 533 PRO A O 1
ATOM 4138 N N . ARG A 1 534 ? -51.595 21.101 -27.568 1.00 27.06 534 ARG A N 1
ATOM 4139 C CA . ARG A 1 534 ? -50.766 20.482 -26.524 1.00 27.06 534 ARG A CA 1
ATOM 4140 C C . ARG A 1 534 ? -50.419 21.521 -25.457 1.00 27.06 534 ARG A C 1
ATOM 4142 O O . ARG A 1 534 ? -49.549 22.364 -25.669 1.00 27.06 534 ARG A O 1
ATOM 4149 N N . ARG A 1 535 ? -51.024 21.400 -24.273 1.00 26.78 535 ARG A N 1
ATOM 4150 C CA . ARG A 1 535 ? -50.468 21.979 -23.044 1.00 26.78 535 ARG A CA 1
ATOM 4151 C C . ARG A 1 535 ? -49.120 21.299 -22.797 1.00 26.78 535 ARG A C 1
ATOM 4153 O O . ARG A 1 535 ? -49.088 20.124 -22.443 1.00 26.78 535 ARG A O 1
ATOM 4160 N N . VAL A 1 536 ? -48.020 22.010 -23.038 1.00 28.97 536 VAL A N 1
ATOM 4161 C CA . VAL A 1 536 ? -46.674 21.479 -22.791 1.00 28.97 536 VAL A CA 1
ATOM 4162 C C . VAL A 1 536 ? -46.513 21.282 -21.288 1.00 28.97 536 VAL A C 1
ATOM 4164 O O . VAL A 1 536 ? -46.323 22.242 -20.541 1.00 28.97 536 VAL A O 1
ATOM 4167 N N . LEU A 1 537 ? -46.592 20.027 -20.847 1.00 31.36 537 LEU A N 1
ATOM 4168 C CA . LEU A 1 537 ? -45.986 19.615 -19.591 1.00 31.36 537 LEU A CA 1
ATOM 4169 C C . LEU A 1 537 ? -44.483 19.848 -19.752 1.00 31.36 537 LEU A C 1
ATOM 4171 O O . LEU A 1 537 ? -43.810 19.107 -20.468 1.00 31.36 537 LEU A O 1
ATOM 4175 N N . ARG A 1 538 ? -43.974 20.922 -19.137 1.00 25.91 538 ARG A N 1
ATOM 4176 C CA . ARG A 1 538 ? -42.533 21.065 -18.925 1.00 25.91 538 ARG A CA 1
ATOM 4177 C C . ARG A 1 538 ? -42.066 19.813 -18.172 1.00 25.91 538 ARG A C 1
ATOM 4179 O O . ARG A 1 538 ? -42.750 19.437 -17.217 1.00 25.91 538 ARG A O 1
ATOM 4186 N N . PRO A 1 539 ? -40.935 19.193 -18.546 1.00 31.84 539 PRO A N 1
ATOM 4187 C CA . PRO A 1 539 ? -40.273 18.255 -17.655 1.00 31.84 539 PRO A CA 1
ATOM 4188 C C . PRO A 1 539 ? -40.082 18.934 -16.297 1.00 31.84 539 PRO A C 1
ATOM 4190 O O . PRO A 1 539 ? -39.661 20.093 -16.239 1.00 31.84 539 PRO A O 1
ATOM 4193 N N . SER A 1 540 ? -40.420 18.239 -15.214 1.00 30.38 540 SER A N 1
ATOM 4194 C CA . SER A 1 540 ? -39.990 18.648 -13.880 1.00 30.38 540 SER A CA 1
ATOM 4195 C C . SER A 1 540 ? -38.467 18.726 -13.888 1.00 30.38 540 SER A C 1
ATOM 4197 O O . SER A 1 540 ? -37.813 17.763 -14.288 1.00 30.38 540 SER A O 1
ATOM 4199 N N . SER A 1 541 ? -37.913 19.869 -13.490 1.00 27.69 541 SER A N 1
ATOM 4200 C CA . SER A 1 541 ? -36.468 20.083 -13.426 1.00 27.69 541 SER A CA 1
ATOM 4201 C C . SER A 1 541 ? -35.818 19.007 -12.559 1.00 27.69 541 SER A C 1
ATOM 4203 O O . SER A 1 541 ? -36.098 18.942 -11.362 1.00 27.69 541 SER A O 1
ATOM 4205 N N . LEU A 1 542 ? -34.963 18.178 -13.164 1.00 28.45 542 LEU A N 1
ATOM 4206 C CA . LEU A 1 542 ? -34.134 17.217 -12.443 1.00 28.45 542 LEU A CA 1
ATOM 4207 C C . LEU A 1 542 ? -33.173 17.993 -11.538 1.00 28.45 542 LEU A C 1
ATOM 4209 O O . LEU A 1 542 ? -32.262 18.666 -12.016 1.00 28.45 542 LEU A O 1
ATOM 4213 N N . SER A 1 543 ? -33.416 17.936 -10.231 1.00 28.09 543 SER A N 1
ATOM 4214 C CA . SER A 1 543 ? -32.578 18.568 -9.217 1.00 28.09 543 SER A CA 1
ATOM 4215 C C . SER A 1 543 ? -31.322 17.730 -8.982 1.00 28.09 543 SER A C 1
ATOM 4217 O O . SER A 1 543 ? -31.354 16.766 -8.214 1.00 28.09 543 SER A O 1
ATOM 4219 N N . PHE A 1 544 ? -30.221 18.096 -9.639 1.00 32.50 544 PHE A N 1
ATOM 4220 C CA . PHE A 1 544 ? -28.890 17.592 -9.294 1.00 32.50 544 PHE A CA 1
ATOM 4221 C C . PHE A 1 544 ? -28.516 17.982 -7.850 1.00 32.50 544 PHE A C 1
ATOM 4223 O O . PHE A 1 544 ? -28.835 19.083 -7.407 1.00 32.50 544 PHE A O 1
ATOM 4230 N N . GLY A 1 545 ? -27.817 17.086 -7.141 1.00 37.41 545 GLY A N 1
ATOM 4231 C CA . GLY A 1 545 ? -27.026 17.409 -5.942 1.00 37.41 545 GLY A CA 1
ATOM 4232 C C . GLY A 1 545 ? -27.774 18.017 -4.746 1.00 37.41 545 GLY A C 1
ATOM 4233 O O . GLY A 1 545 ? -27.441 19.119 -4.322 1.00 37.41 545 GLY A O 1
ATOM 4234 N N . ALA A 1 546 ? -28.754 17.309 -4.166 1.00 38.25 546 ALA A N 1
ATOM 4235 C CA . ALA A 1 546 ? -29.559 17.831 -3.046 1.00 38.25 546 ALA A CA 1
ATOM 4236 C C . ALA A 1 546 ? -29.742 16.871 -1.844 1.00 38.25 546 ALA A C 1
ATOM 4238 O O . ALA A 1 546 ? -30.725 16.995 -1.117 1.00 38.25 546 ALA A O 1
ATOM 4239 N N . ARG A 1 547 ? -28.825 15.915 -1.601 1.00 44.09 547 ARG A N 1
ATOM 4240 C CA . ARG A 1 547 ? -28.945 14.972 -0.460 1.00 44.09 547 ARG A CA 1
ATOM 4241 C C . ARG A 1 547 ? -28.516 15.559 0.899 1.00 44.09 547 ARG A C 1
ATOM 4243 O O . ARG A 1 547 ? -29.134 15.223 1.903 1.00 44.09 547 ARG A O 1
ATOM 4250 N N . PHE A 1 548 ? -27.546 16.481 0.938 1.00 45.53 548 PHE A N 1
ATOM 4251 C CA . PHE A 1 548 ? -27.102 17.152 2.179 1.00 45.53 548 PHE A CA 1
ATOM 4252 C C . PHE A 1 548 ? -27.784 18.508 2.451 1.00 45.53 548 PHE A C 1
ATOM 4254 O O . PHE A 1 548 ? -27.762 19.002 3.575 1.00 45.53 548 PHE A O 1
ATOM 4261 N N . ALA A 1 549 ? -28.423 19.118 1.448 1.00 40.97 549 ALA A N 1
ATOM 4262 C CA . ALA A 1 549 ? -29.065 20.431 1.565 1.00 40.97 549 ALA A CA 1
ATOM 4263 C C . ALA A 1 549 ? -30.482 20.335 2.169 1.00 40.97 549 ALA A C 1
ATOM 4265 O O . ALA A 1 549 ? -31.495 20.492 1.484 1.00 40.97 549 ALA A O 1
ATOM 4266 N N . SER A 1 550 ? -30.568 20.069 3.473 1.00 44.66 550 SER A N 1
ATOM 4267 C CA . SER A 1 550 ? -31.843 20.055 4.197 1.00 44.66 550 SER A CA 1
ATOM 4268 C C . SER A 1 550 ? -32.354 21.488 4.408 1.00 44.66 550 SER A C 1
ATOM 4270 O O . SER A 1 550 ? -31.920 22.177 5.329 1.00 44.66 550 SER A O 1
ATOM 4272 N N . THR A 1 551 ? -33.352 21.913 3.621 1.00 45.53 551 THR A N 1
ATOM 4273 C CA . THR A 1 551 ? -34.005 23.246 3.683 1.00 45.53 551 THR A CA 1
ATOM 4274 C C . THR A 1 551 ? -34.847 23.479 4.954 1.00 45.53 551 THR A C 1
ATOM 4276 O O . THR A 1 551 ? -35.882 24.147 4.934 1.00 45.53 551 THR A O 1
ATOM 4279 N N . GLN A 1 552 ? -34.461 22.853 6.059 1.00 53.16 552 GLN A N 1
ATOM 4280 C CA . GLN A 1 552 ? -35.177 22.748 7.315 1.00 53.16 552 GLN A CA 1
ATOM 4281 C C . GLN A 1 552 ? -34.308 23.277 8.461 1.00 53.16 552 GLN A C 1
ATOM 4283 O O . GLN A 1 552 ? -33.967 22.522 9.368 1.00 53.16 552 GLN A O 1
ATOM 4288 N N . THR A 1 553 ? -34.047 24.584 8.473 1.00 59.38 553 THR A N 1
ATOM 4289 C CA . THR A 1 553 ? -33.333 25.255 9.572 1.00 59.38 553 THR A CA 1
ATOM 4290 C C . THR A 1 553 ? -33.897 24.894 10.951 1.00 59.38 553 THR A C 1
ATOM 4292 O O . THR A 1 553 ? -35.119 24.819 11.156 1.00 59.38 553 THR A O 1
ATOM 4295 N N . ALA A 1 554 ? -33.008 24.634 11.904 1.00 63.47 554 ALA A N 1
ATOM 4296 C CA . ALA A 1 554 ? -33.336 24.546 13.319 1.00 63.47 554 ALA A CA 1
ATOM 4297 C C . ALA A 1 554 ? -33.626 25.940 13.915 1.00 63.47 554 ALA A C 1
ATOM 4299 O O . ALA A 1 554 ? -33.376 26.977 13.301 1.00 63.47 554 ALA A O 1
ATOM 4300 N N . SER A 1 555 ? -34.163 25.968 15.137 1.00 71.81 555 SER A N 1
ATOM 4301 C CA . SER A 1 555 ? -34.176 27.180 15.968 1.00 71.81 555 SER A CA 1
ATOM 4302 C C . SER A 1 555 ? -32.750 27.586 16.359 1.00 71.81 555 SER A C 1
ATOM 4304 O O . SER A 1 555 ? -31.876 26.727 16.380 1.00 71.81 555 SER A O 1
ATOM 4306 N N . ASP A 1 556 ? -32.529 28.834 16.780 1.00 86.69 556 ASP A N 1
ATOM 4307 C CA . ASP A 1 556 ? -31.254 29.248 17.391 1.00 86.69 556 ASP A CA 1
ATOM 4308 C C . ASP A 1 556 ? -30.795 28.266 18.490 1.00 86.69 556 ASP A C 1
ATOM 4310 O O . ASP A 1 556 ? -31.567 27.899 19.383 1.00 86.69 556 ASP A O 1
ATOM 4314 N N . GLY A 1 557 ? -29.530 27.853 18.421 1.00 91.56 557 GLY A N 1
ATOM 4315 C CA . GLY A 1 557 ? -28.844 27.064 19.439 1.00 91.56 557 GLY A CA 1
ATOM 4316 C C . GLY A 1 557 ? -27.984 27.937 20.356 1.00 91.56 557 GLY A C 1
ATOM 4317 O O . GLY A 1 557 ? -27.759 29.123 20.105 1.00 91.56 557 GLY A O 1
ATOM 4318 N N . LYS A 1 558 ? -27.480 27.342 21.440 1.00 95.06 558 LYS A N 1
ATOM 4319 C CA . LYS A 1 558 ? -26.599 27.991 22.422 1.00 95.06 558 LYS A CA 1
ATOM 4320 C C . LYS A 1 558 ? -25.357 27.143 22.668 1.00 95.06 558 LYS A C 1
ATOM 4322 O O . LYS A 1 558 ? -25.471 25.929 22.840 1.00 95.06 558 LYS A O 1
ATOM 4327 N N . ILE A 1 559 ? -24.183 27.771 22.741 1.00 96.50 559 ILE A N 1
ATOM 4328 C CA . ILE A 1 559 ? -22.927 27.083 23.072 1.00 96.50 559 ILE A CA 1
ATOM 4329 C C . ILE A 1 559 ? -23.043 26.464 24.471 1.00 96.50 559 ILE A C 1
ATOM 4331 O O . ILE A 1 559 ? -23.227 27.175 25.460 1.00 96.50 559 ILE A O 1
ATOM 4335 N N . TYR A 1 560 ? -22.947 25.140 24.559 1.00 95.25 560 TYR A N 1
ATOM 4336 C CA . TYR A 1 560 ? -23.093 24.380 25.800 1.00 95.25 560 TYR A CA 1
ATOM 4337 C C . TYR A 1 560 ? -21.729 24.064 26.425 1.00 95.25 560 TYR A C 1
ATOM 4339 O O . TYR A 1 560 ? -21.529 24.273 27.625 1.00 95.25 560 TYR A O 1
ATOM 4347 N N . GLN A 1 561 ? -20.769 23.626 25.606 1.00 95.12 561 GLN A N 1
ATOM 4348 C CA . GLN A 1 561 ? -19.413 23.277 26.028 1.00 95.12 561 GLN A CA 1
ATOM 4349 C C . GLN A 1 561 ? -18.408 23.526 24.889 1.00 95.12 561 GLN A C 1
ATOM 4351 O O . GLN A 1 561 ? -18.762 23.446 23.718 1.00 95.12 561 GLN A O 1
ATOM 4356 N N . VAL A 1 562 ? -17.160 23.834 25.246 1.00 95.38 562 VAL A N 1
ATOM 4357 C CA . VAL A 1 562 ? -16.028 24.034 24.324 1.00 95.38 562 VAL A CA 1
ATOM 4358 C C . VAL A 1 562 ? -14.865 23.179 24.831 1.00 95.38 562 VAL A C 1
ATOM 4360 O O . VAL A 1 562 ? -14.601 23.166 26.036 1.00 95.38 562 VAL A O 1
ATOM 4363 N N . ILE A 1 563 ? -14.210 22.435 23.938 1.00 92.50 563 ILE A N 1
ATOM 4364 C CA . ILE A 1 563 ? -13.094 21.519 24.220 1.00 92.50 563 ILE A CA 1
ATOM 4365 C C . ILE A 1 563 ? -12.063 21.677 23.090 1.00 92.50 563 ILE A C 1
ATOM 4367 O O . ILE A 1 563 ? -12.019 20.890 22.143 1.00 92.50 563 ILE A O 1
ATOM 4371 N N . GLY A 1 564 ? -11.273 22.754 23.146 1.00 91.25 564 GLY A N 1
ATOM 4372 C CA . GLY A 1 564 ? -10.467 23.185 21.999 1.00 91.25 564 GLY A CA 1
ATOM 4373 C C . GLY A 1 564 ? -11.355 23.396 20.768 1.00 91.25 564 GLY A C 1
ATOM 4374 O O . GLY A 1 564 ? -12.460 23.919 20.886 1.00 91.25 564 GLY A O 1
ATOM 4375 N N . ALA A 1 565 ? -10.921 22.902 19.606 1.00 92.69 565 ALA A N 1
ATOM 4376 C CA . ALA A 1 565 ? -11.665 23.011 18.348 1.00 92.69 565 ALA A CA 1
ATOM 4377 C C . ALA A 1 565 ? -12.998 22.220 18.291 1.00 92.69 565 ALA A C 1
ATOM 4379 O O . ALA A 1 565 ? -13.665 22.252 17.259 1.00 92.69 565 ALA A O 1
ATOM 4380 N N . VAL A 1 566 ? -13.408 21.510 19.351 1.00 96.12 566 VAL A N 1
ATOM 4381 C CA . VAL A 1 566 ? -14.727 20.857 19.435 1.00 96.12 566 VAL A CA 1
ATOM 4382 C C . VAL A 1 566 ? -15.687 21.690 20.282 1.00 96.12 566 VAL A C 1
ATOM 4384 O O . VAL A 1 566 ? -15.395 22.043 21.425 1.00 96.12 566 VAL A O 1
ATOM 4387 N N . VAL A 1 567 ? -16.861 21.984 19.722 1.00 96.94 567 VAL A N 1
ATOM 4388 C CA . VAL A 1 567 ? -17.878 22.861 20.312 1.00 96.94 567 VAL A CA 1
ATOM 4389 C C . VAL A 1 567 ? -19.222 22.136 20.345 1.00 96.94 567 VAL A C 1
ATOM 4391 O O . VAL A 1 567 ? -19.809 21.844 19.304 1.00 96.94 567 VAL A O 1
ATOM 4394 N N . ASP A 1 568 ? -19.733 21.860 21.542 1.00 96.94 568 ASP A N 1
ATOM 4395 C CA . ASP A 1 568 ? -21.053 21.260 21.726 1.00 96.94 568 ASP A CA 1
ATOM 4396 C C . ASP A 1 568 ? -22.113 22.369 21.821 1.00 96.94 568 ASP A C 1
ATOM 4398 O O . ASP A 1 568 ? -22.031 23.265 22.668 1.00 96.94 568 ASP A O 1
ATOM 4402 N N . VAL A 1 569 ? -23.130 22.302 20.960 1.00 96.56 569 VAL A N 1
ATOM 4403 C CA . VAL A 1 569 ? -24.210 23.292 20.836 1.00 96.56 569 VAL A CA 1
ATOM 4404 C C . VAL A 1 569 ? -25.533 22.648 21.232 1.00 96.56 569 VAL A C 1
ATOM 4406 O O . VAL A 1 569 ? -25.899 21.591 20.717 1.00 96.56 569 VAL A O 1
ATOM 4409 N N . LYS A 1 570 ? -26.273 23.284 22.145 1.00 94.81 570 LYS A N 1
ATOM 4410 C CA . LYS A 1 570 ? -27.586 22.818 22.599 1.00 94.81 570 LYS A CA 1
ATOM 4411 C C . LYS A 1 570 ? -28.715 23.612 21.952 1.00 94.81 570 LYS A C 1
ATOM 4413 O O . LYS A 1 570 ? -28.693 24.839 21.953 1.00 94.81 570 LYS A O 1
ATOM 4418 N N . PHE A 1 571 ? -29.719 22.900 21.461 1.00 93.19 571 PHE A N 1
ATOM 4419 C CA . PHE A 1 571 ? -30.919 23.454 20.847 1.00 93.19 571 PHE A CA 1
ATOM 4420 C C . PHE A 1 571 ? -32.110 23.328 21.805 1.00 93.19 571 PHE A C 1
ATOM 4422 O O . PHE A 1 571 ? -32.321 22.288 22.432 1.00 93.19 571 PHE A O 1
ATOM 4429 N N . ASP A 1 572 ? -32.916 24.385 21.918 1.00 85.50 572 ASP A N 1
ATOM 4430 C CA . ASP A 1 572 ? -34.098 24.380 22.796 1.00 85.50 572 ASP A CA 1
ATOM 4431 C C . ASP A 1 572 ? -35.270 23.561 22.209 1.00 85.50 572 ASP A C 1
ATOM 4433 O O . ASP A 1 572 ? -36.238 23.266 22.909 1.00 85.50 572 ASP A O 1
ATOM 4437 N N . THR A 1 573 ? -35.184 23.152 20.937 1.00 80.38 573 THR A N 1
ATOM 4438 C CA . THR A 1 573 ? -36.181 22.311 20.256 1.00 80.38 573 THR A CA 1
ATOM 4439 C C . THR A 1 573 ? -35.628 20.921 19.934 1.00 80.38 573 THR A C 1
ATOM 4441 O O . THR A 1 573 ? -34.423 20.726 19.803 1.00 80.38 573 THR A O 1
ATOM 4444 N N . ALA A 1 574 ? -36.519 19.936 19.777 1.00 76.19 574 ALA A N 1
ATOM 4445 C CA . ALA A 1 574 ? -36.158 18.563 19.398 1.00 76.19 574 ALA A CA 1
ATOM 4446 C C . ALA A 1 574 ? -35.750 18.408 17.914 1.00 76.19 574 ALA A C 1
ATOM 4448 O O . ALA A 1 574 ? -35.454 17.302 17.467 1.00 76.19 574 ALA A O 1
ATOM 4449 N N . LYS A 1 575 ? -35.761 19.500 17.137 1.00 83.62 575 LYS A N 1
ATOM 4450 C CA . LYS A 1 575 ? -35.346 19.526 15.734 1.00 83.62 575 LYS A CA 1
ATOM 4451 C C . LYS A 1 575 ? -33.895 19.995 15.663 1.00 83.62 575 LYS A C 1
ATOM 4453 O O . LYS A 1 575 ? -33.624 21.185 15.798 1.00 83.62 575 LYS A O 1
ATOM 4458 N N . LEU A 1 576 ? -32.981 19.053 15.457 1.00 89.50 576 LEU A N 1
ATOM 4459 C CA . LEU A 1 576 ? -31.548 19.327 15.361 1.00 89.50 576 LEU A CA 1
ATOM 4460 C C . LEU A 1 576 ? -31.118 19.571 13.908 1.00 89.50 576 LEU A C 1
ATOM 4462 O O . LEU A 1 576 ? -31.711 18.973 13.005 1.00 89.50 576 LEU A O 1
ATOM 4466 N N . PRO A 1 577 ? -30.079 20.393 13.672 1.00 90.94 577 PRO A N 1
ATOM 4467 C CA . PRO A 1 577 ? -29.432 20.475 12.367 1.00 90.94 577 PRO A CA 1
ATOM 4468 C C . PRO A 1 577 ? -28.879 19.102 11.942 1.00 90.94 577 PRO A C 1
ATOM 4470 O O . PRO A 1 577 ? -28.383 18.362 12.799 1.00 90.94 577 PRO A O 1
ATOM 4473 N N . PRO A 1 578 ? -28.924 18.748 10.646 1.00 91.06 578 PRO A N 1
ATOM 4474 C CA . PRO A 1 578 ? -28.242 17.575 10.102 1.00 91.06 578 PRO A CA 1
ATOM 4475 C C . PRO A 1 578 ? -26.754 17.497 10.466 1.00 91.06 578 PRO A C 1
ATOM 4477 O O . PRO A 1 578 ? -26.112 18.499 10.776 1.00 91.06 578 PRO A O 1
ATOM 4480 N N . ILE A 1 579 ? -26.181 16.299 10.360 1.00 92.56 579 ILE A N 1
ATOM 4481 C CA . ILE A 1 579 ? -24.721 16.142 10.311 1.00 92.56 579 ILE A CA 1
ATOM 4482 C C . ILE A 1 579 ? -24.215 16.777 9.001 1.00 92.56 579 ILE A C 1
ATOM 4484 O O . ILE A 1 579 ? -24.915 16.752 7.990 1.00 92.56 579 ILE A O 1
ATOM 4488 N N . LEU A 1 580 ? -23.017 17.361 9.042 1.00 93.75 580 LEU A N 1
ATOM 4489 C CA . LEU A 1 580 ? -22.373 18.191 8.016 1.00 93.75 580 LEU A CA 1
ATOM 4490 C C . LEU A 1 580 ? -22.970 19.597 7.807 1.00 93.75 580 LEU A C 1
ATOM 4492 O O . LEU A 1 580 ? -22.387 20.362 7.041 1.00 93.75 580 LEU A O 1
ATOM 4496 N N . ASN A 1 581 ? -24.058 19.993 8.489 1.00 93.69 581 ASN A N 1
ATOM 4497 C CA . ASN A 1 581 ? -24.535 21.385 8.442 1.00 93.69 581 ASN A CA 1
ATOM 4498 C C . ASN A 1 581 ? -23.535 22.355 9.094 1.00 93.69 581 ASN A C 1
ATOM 4500 O O . ASN A 1 581 ? -22.904 22.035 10.103 1.00 93.69 581 ASN A O 1
ATOM 4504 N N . ALA A 1 582 ? -23.462 23.572 8.559 1.00 95.06 582 ALA A N 1
ATOM 4505 C CA . ALA A 1 582 ? -22.737 24.689 9.144 1.00 95.06 582 ALA A CA 1
ATOM 4506 C C . ALA A 1 582 ? -23.628 25.483 10.114 1.00 95.06 582 ALA A C 1
ATOM 4508 O O . ALA A 1 582 ? -24.763 25.846 9.786 1.00 95.06 582 ALA A O 1
ATOM 4509 N N . LEU A 1 583 ? -23.082 25.801 11.285 1.00 95.25 583 LEU A N 1
ATOM 4510 C CA . LEU A 1 583 ? -23.628 26.751 12.248 1.00 95.25 583 LEU A CA 1
ATOM 4511 C C . LEU A 1 583 ? -22.733 27.995 12.296 1.00 95.25 583 LEU A C 1
ATOM 4513 O O . LEU A 1 583 ? -21.509 27.878 12.254 1.00 95.25 583 LEU A O 1
ATOM 4517 N N . GLU A 1 584 ? -23.329 29.173 12.449 1.00 94.94 584 GLU A N 1
ATOM 4518 C CA . GLU A 1 584 ? -22.605 30.440 12.596 1.00 94.94 584 GLU A CA 1
ATOM 4519 C C . GLU A 1 584 ? -22.782 31.015 14.006 1.00 94.94 584 GLU A C 1
ATOM 4521 O O . GLU A 1 584 ? -23.906 31.164 14.496 1.00 94.94 584 GLU A O 1
ATOM 4526 N N . THR A 1 585 ? -21.668 31.355 14.654 1.00 94.25 585 THR A N 1
ATOM 4527 C CA . THR A 1 585 ? -21.614 32.070 15.937 1.00 94.25 585 THR A CA 1
ATOM 4528 C C . THR A 1 585 ? -20.693 33.279 15.810 1.00 94.25 585 THR A C 1
ATOM 4530 O O . THR A 1 585 ? -19.777 33.302 14.990 1.00 94.25 585 THR A O 1
ATOM 4533 N N . GLU A 1 586 ? -20.917 34.292 16.639 1.00 92.50 586 GLU A N 1
ATOM 4534 C CA . GLU A 1 586 ? -19.979 35.403 16.790 1.00 92.50 586 GLU A CA 1
ATOM 4535 C C . GLU A 1 586 ? -18.929 35.040 17.855 1.00 92.50 586 GLU A C 1
ATOM 4537 O O . GLU A 1 586 ? -19.280 34.511 18.913 1.00 92.50 586 GLU A O 1
ATOM 4542 N N . ASN A 1 587 ? -17.652 35.318 17.587 1.00 91.31 587 ASN A N 1
ATOM 4543 C CA . ASN A 1 587 ? -16.568 35.274 18.569 1.00 91.31 587 ASN A CA 1
ATOM 4544 C C . ASN A 1 587 ? -15.761 36.577 18.461 1.00 91.31 587 ASN A C 1
ATOM 4546 O O . ASN A 1 587 ? -15.247 36.891 17.394 1.00 91.31 587 ASN A O 1
ATOM 4550 N N . ASN A 1 588 ? -15.676 37.362 19.540 1.00 88.19 588 ASN A N 1
ATOM 4551 C CA . ASN A 1 588 ? -14.957 38.649 19.588 1.00 88.19 588 ASN A CA 1
ATOM 4552 C C . ASN A 1 588 ? -15.282 39.645 18.439 1.00 88.19 588 ASN A C 1
ATOM 4554 O O . ASN A 1 588 ? -14.417 40.414 18.025 1.00 88.19 588 ASN A O 1
ATOM 4558 N N . GLY A 1 589 ? -16.516 39.643 17.913 1.00 83.62 589 GLY A N 1
ATOM 4559 C CA . GLY A 1 589 ? -16.924 40.474 16.767 1.00 83.62 589 GLY A CA 1
ATOM 4560 C C . GLY A 1 589 ? -16.594 39.892 15.383 1.00 83.62 589 GLY A C 1
ATOM 4561 O O . GLY A 1 589 ? -16.819 40.557 14.374 1.00 83.62 589 GLY A O 1
ATOM 4562 N N . GLN A 1 590 ? -16.069 38.665 15.316 1.00 88.12 590 GLN A N 1
ATOM 4563 C CA . GLN A 1 590 ? -15.778 37.928 14.084 1.00 88.12 590 GLN A CA 1
ATOM 4564 C C . GLN A 1 590 ? -16.742 36.744 13.899 1.00 88.12 590 GLN A C 1
ATOM 4566 O O . GLN A 1 590 ? -17.296 36.207 14.861 1.00 88.12 590 GLN A O 1
ATOM 4571 N N . ARG A 1 591 ? -16.955 36.338 12.642 1.00 92.75 591 ARG A N 1
ATOM 4572 C CA . ARG A 1 591 ? -17.822 35.215 12.250 1.00 92.75 591 ARG A CA 1
ATOM 4573 C C . ARG A 1 591 ? -17.056 33.897 12.371 1.00 92.75 591 ARG A C 1
ATOM 4575 O O . ARG A 1 591 ? -16.193 33.621 11.547 1.00 92.75 591 ARG A O 1
ATOM 4582 N N . LEU A 1 592 ? -17.420 33.073 13.349 1.00 94.88 592 LEU A N 1
ATOM 4583 C CA . LEU A 1 592 ? -16.891 31.723 13.535 1.00 94.88 592 LEU A CA 1
ATOM 4584 C C . LEU A 1 592 ? -17.888 30.692 12.982 1.00 94.88 592 LEU A C 1
ATOM 4586 O O . LEU A 1 592 ? -19.058 30.663 13.374 1.00 94.88 592 LEU A O 1
ATOM 4590 N N . VAL A 1 593 ? -17.409 29.831 12.082 1.00 96.69 593 VAL A N 1
ATOM 4591 C CA . VAL A 1 593 ? -18.186 28.732 11.489 1.00 96.69 593 VAL A CA 1
ATOM 4592 C C . VAL A 1 593 ? -17.870 27.420 12.208 1.00 96.69 593 VAL A C 1
ATOM 4594 O O . VAL A 1 593 ? -16.705 27.084 12.431 1.00 96.69 593 VAL A O 1
ATOM 4597 N N . LEU A 1 594 ? -18.917 26.669 12.553 1.00 96.94 594 LEU A N 1
ATOM 4598 C CA . LEU A 1 594 ? -18.847 25.348 13.178 1.00 96.94 594 LEU A CA 1
ATOM 4599 C C . LEU A 1 594 ? -19.541 24.319 12.270 1.00 96.94 594 LEU A C 1
ATOM 4601 O O . LEU A 1 594 ? -20.671 24.552 11.854 1.00 96.94 594 LEU A O 1
ATOM 4605 N N . GLU A 1 595 ? -18.931 23.170 11.991 1.00 96.94 595 GLU A N 1
ATOM 4606 C CA . GLU A 1 595 ? -19.577 22.071 11.251 1.00 96.94 595 GLU A CA 1
ATOM 4607 C C . GLU A 1 595 ? -20.117 21.007 12.217 1.00 96.94 595 GLU A C 1
ATOM 4609 O O . GLU A 1 595 ? -19.375 20.517 13.067 1.00 96.94 595 GLU A O 1
ATOM 4614 N N . VAL A 1 596 ? -21.387 20.613 12.089 1.00 95.94 596 VAL A N 1
ATOM 4615 C CA . VAL A 1 596 ? -22.001 19.563 12.919 1.00 95.94 596 VAL A CA 1
ATOM 4616 C C . VAL A 1 596 ? -21.437 18.188 12.556 1.00 95.94 596 VAL A C 1
ATOM 4618 O O . VAL A 1 596 ? -21.701 17.662 11.480 1.00 95.94 596 VAL A O 1
ATOM 4621 N N . ALA A 1 597 ? -20.715 17.559 13.481 1.00 94.12 597 ALA A N 1
ATOM 4622 C CA . ALA A 1 597 ? -20.069 16.264 13.273 1.00 94.12 597 ALA A CA 1
ATOM 4623 C C . ALA A 1 597 ? -20.866 15.078 13.842 1.00 94.12 597 ALA A C 1
ATOM 4625 O O . ALA A 1 597 ? -20.820 13.985 13.280 1.00 94.12 597 ALA A O 1
ATOM 4626 N N . GLN A 1 598 ? -21.561 15.255 14.974 1.00 93.38 598 GLN A N 1
ATOM 4627 C CA . GLN A 1 598 ? -22.307 14.182 15.654 1.00 93.38 598 GLN A CA 1
ATOM 4628 C C . GLN A 1 598 ? -23.518 14.731 16.426 1.00 93.38 598 GLN A C 1
ATOM 4630 O O . GLN A 1 598 ? -23.545 15.897 16.819 1.00 93.38 598 GLN A O 1
ATOM 4635 N N . HIS A 1 599 ? -24.506 13.880 16.715 1.00 94.38 599 HIS A N 1
ATOM 4636 C CA . HIS A 1 599 ? -25.606 14.182 17.643 1.00 94.38 599 HIS A CA 1
ATOM 4637 C C . HIS A 1 599 ? -25.382 13.422 18.956 1.00 94.38 599 HIS A C 1
ATOM 4639 O O . HIS A 1 599 ? -25.243 12.203 18.937 1.00 94.38 599 HIS A O 1
ATOM 4645 N N . LEU A 1 600 ? -25.358 14.121 20.096 1.00 90.94 600 LEU A N 1
ATOM 4646 C CA . LEU A 1 600 ? -25.072 13.523 21.415 1.00 90.94 600 LEU A CA 1
ATOM 4647 C C . LEU A 1 600 ? -26.340 13.117 22.193 1.00 90.94 600 LEU A C 1
ATOM 4649 O O . LEU A 1 600 ? -26.256 12.491 23.250 1.00 90.94 600 LEU A O 1
ATOM 4653 N N . GLY A 1 601 ? -27.522 13.499 21.700 1.00 88.06 601 GLY A N 1
ATOM 4654 C CA . GLY A 1 601 ? -28.785 13.406 22.437 1.00 88.06 601 GLY A CA 1
ATOM 4655 C C . GLY A 1 601 ? -29.025 14.611 23.357 1.00 88.06 601 GLY A C 1
ATOM 4656 O O . GLY A 1 601 ? -28.264 15.574 23.357 1.00 88.06 601 GLY A O 1
ATOM 4657 N N . GLN A 1 602 ? -30.133 14.603 24.111 1.00 88.31 602 GLN A N 1
ATOM 4658 C CA . GLN A 1 602 ? -30.581 15.731 24.962 1.00 88.31 602 GLN A CA 1
ATOM 4659 C C . GLN A 1 602 ? -30.642 17.101 24.243 1.00 88.31 602 GLN A C 1
ATOM 4661 O O . GLN A 1 602 ? -30.426 18.152 24.855 1.00 88.31 602 GLN A O 1
ATOM 4666 N N . ASN A 1 603 ? -30.939 17.070 22.942 1.00 92.31 603 ASN A N 1
ATOM 4667 C CA . ASN A 1 603 ? -30.893 18.186 21.996 1.00 92.31 603 ASN A CA 1
ATOM 4668 C C . ASN A 1 603 ? -29.509 18.862 21.850 1.00 92.31 603 ASN A C 1
ATOM 4670 O O . ASN A 1 603 ? -29.430 20.048 21.531 1.00 92.31 603 ASN A O 1
ATOM 4674 N N . VAL A 1 604 ? -28.416 18.133 22.093 1.00 94.00 604 VAL A N 1
ATOM 4675 C CA . VAL A 1 604 ? -27.038 18.607 21.902 1.00 94.00 604 VAL A CA 1
ATOM 4676 C C . VAL A 1 604 ? -26.438 17.992 20.637 1.00 94.00 604 VAL A C 1
ATOM 4678 O O . VAL A 1 604 ? -26.508 16.778 20.424 1.00 94.00 604 VAL A O 1
ATOM 4681 N N . VAL A 1 605 ? -25.811 18.832 19.817 1.00 95.44 605 VAL A N 1
ATOM 4682 C CA . VAL A 1 605 ? -24.979 18.426 18.679 1.00 95.44 605 VAL A CA 1
ATOM 4683 C C . VAL A 1 605 ? -23.524 18.802 18.940 1.00 95.44 605 VAL A C 1
ATOM 4685 O O . VAL A 1 605 ? -23.240 19.848 19.523 1.00 95.44 605 VAL A O 1
ATOM 4688 N N . ARG A 1 606 ? -22.604 17.941 18.511 1.00 96.88 606 ARG A N 1
ATOM 4689 C CA . ARG A 1 606 ? -21.159 18.147 18.600 1.00 96.88 606 ARG A CA 1
ATOM 4690 C C . ARG A 1 606 ? -20.642 18.687 17.282 1.00 96.88 606 ARG A C 1
ATOM 4692 O O . ARG A 1 606 ? -20.843 18.050 16.246 1.00 96.88 606 ARG A O 1
ATOM 4699 N N . CYS A 1 607 ? -19.966 19.826 17.331 1.00 96.69 607 CYS A N 1
ATOM 4700 C CA . CYS A 1 607 ? -19.461 20.529 16.159 1.00 96.69 607 CYS A CA 1
ATOM 4701 C C . CYS A 1 607 ? -17.933 20.638 16.177 1.00 96.69 607 CYS A C 1
ATOM 4703 O O . CYS A 1 607 ? -17.309 20.572 17.236 1.00 96.69 607 CYS A O 1
ATOM 4705 N N . ILE A 1 608 ? -17.346 20.846 15.003 1.00 96.81 608 ILE A N 1
ATOM 4706 C CA . ILE A 1 608 ? -15.924 21.136 14.803 1.00 96.81 608 ILE A CA 1
ATOM 4707 C C . ILE A 1 608 ? -15.801 22.594 14.351 1.00 96.81 608 ILE A C 1
ATOM 4709 O O . ILE A 1 608 ? -16.467 22.999 13.400 1.00 96.81 608 ILE A O 1
ATOM 4713 N N . ALA A 1 609 ? -14.961 23.381 15.014 1.00 96.31 609 ALA A N 1
ATOM 4714 C CA . ALA A 1 609 ? -14.688 24.765 14.649 1.00 96.31 609 ALA A CA 1
ATOM 4715 C C . ALA A 1 609 ? -13.752 24.863 13.431 1.00 96.31 609 ALA A C 1
ATOM 4717 O O . ALA A 1 609 ? -12.771 24.122 13.329 1.00 96.31 609 ALA A O 1
ATOM 4718 N N . MET A 1 610 ? -14.055 25.792 12.521 1.00 95.44 610 MET A N 1
ATOM 4719 C CA . MET A 1 610 ? -13.216 26.110 11.356 1.00 95.44 610 MET A CA 1
ATOM 4720 C C . MET A 1 610 ? -12.169 27.200 11.645 1.00 95.44 610 MET A C 1
ATOM 4722 O O . MET A 1 610 ? -11.300 27.432 10.817 1.00 95.44 610 MET A O 1
ATOM 4726 N N . ASP A 1 611 ? -12.236 27.857 12.805 1.00 94.44 611 ASP A N 1
ATOM 4727 C CA . ASP A 1 611 ? -11.300 28.903 13.241 1.00 94.44 611 ASP A CA 1
ATOM 4728 C C . ASP A 1 611 ? -11.153 28.871 14.783 1.00 94.44 611 ASP A C 1
ATOM 4730 O O . ASP A 1 611 ? -11.746 28.013 15.449 1.00 94.44 611 ASP A O 1
ATOM 4734 N N . GLY A 1 612 ? -10.351 29.772 15.354 1.00 91.75 612 GLY A N 1
ATOM 4735 C CA . GLY A 1 612 ? -10.051 29.873 16.783 1.00 91.75 612 GLY A CA 1
ATOM 4736 C C . GLY A 1 612 ? -11.289 29.936 17.688 1.00 91.75 612 GLY A C 1
ATOM 4737 O O . GLY A 1 612 ? -12.245 30.682 17.456 1.00 91.75 612 GLY A O 1
ATOM 4738 N N . THR A 1 613 ? -11.249 29.159 18.771 1.00 94.31 613 THR A N 1
ATOM 4739 C CA . THR A 1 613 ? -12.323 29.084 19.788 1.00 94.31 613 THR A CA 1
ATOM 4740 C C . THR A 1 613 ? -12.025 29.936 21.024 1.00 94.31 613 THR A C 1
ATOM 4742 O O . THR A 1 613 ? -12.838 30.046 21.942 1.00 94.31 613 THR A O 1
ATOM 4745 N N . GLU A 1 614 ? -10.861 30.576 21.046 1.00 91.94 614 GLU A N 1
ATOM 4746 C CA . GLU A 1 614 ? -10.373 31.471 22.080 1.00 91.94 614 GLU A CA 1
ATOM 4747 C C . GLU A 1 614 ? -11.348 32.646 22.272 1.00 91.94 614 GLU A C 1
ATOM 4749 O O . GLU A 1 614 ? -11.630 33.413 21.352 1.00 91.94 614 GLU A O 1
ATOM 4754 N N . GLY A 1 615 ? -11.889 32.781 23.486 1.00 90.50 615 GLY A N 1
ATOM 4755 C CA . GLY A 1 615 ? -12.910 33.782 23.822 1.00 90.50 615 GLY A CA 1
ATOM 4756 C C . GLY A 1 615 ? -14.365 33.318 23.662 1.00 90.50 615 GLY A C 1
ATOM 4757 O O . GLY A 1 615 ? -15.254 33.985 24.190 1.00 90.50 615 GLY A O 1
ATOM 4758 N N . LEU A 1 616 ? -14.634 32.162 23.041 1.00 94.31 616 LEU A N 1
ATOM 4759 C CA . LEU A 1 616 ? -16.001 31.666 22.857 1.00 94.31 616 LEU A CA 1
ATOM 4760 C C . LEU A 1 616 ? -16.644 31.277 24.203 1.00 94.31 616 LEU A C 1
ATOM 4762 O O . LEU A 1 616 ? -16.192 30.364 24.899 1.00 94.31 616 LEU A O 1
ATOM 4766 N N . VAL A 1 617 ? -17.733 31.958 24.574 1.00 93.50 617 VAL A N 1
ATOM 4767 C CA . VAL A 1 617 ? -18.407 31.772 25.870 1.00 93.50 617 VAL A CA 1
ATOM 4768 C C . VAL A 1 617 ? -19.616 30.836 25.797 1.00 93.50 617 VAL A C 1
ATOM 4770 O O . VAL A 1 617 ? -20.422 30.871 24.866 1.00 93.50 617 VAL A O 1
ATOM 4773 N N . ARG A 1 618 ? -19.803 30.028 26.849 1.00 95.31 618 ARG A N 1
ATOM 4774 C CA . ARG A 1 618 ? -21.029 29.234 27.039 1.00 95.31 618 ARG A CA 1
ATOM 4775 C C . ARG A 1 618 ? -22.244 30.159 27.149 1.00 95.31 618 ARG A C 1
ATOM 4777 O O . ARG A 1 618 ? -22.203 31.154 27.867 1.00 95.31 618 ARG A O 1
ATOM 4784 N N . GLY A 1 619 ? -23.324 29.804 26.460 1.00 92.56 619 GLY A N 1
ATOM 4785 C CA . GLY A 1 619 ? -24.530 30.620 26.323 1.00 92.56 619 GLY A CA 1
ATOM 4786 C C . GLY A 1 619 ? -24.536 31.568 25.117 1.00 92.56 619 GLY A C 1
ATOM 4787 O O . GLY A 1 619 ? -25.596 32.122 24.832 1.00 92.56 619 GLY A O 1
ATOM 4788 N N . ALA A 1 620 ? -23.423 31.727 24.385 1.00 93.56 620 ALA A N 1
ATOM 4789 C CA . ALA A 1 620 ? -23.419 32.441 23.104 1.00 93.56 620 ALA A CA 1
ATOM 4790 C C . ALA A 1 620 ? -24.373 31.776 22.091 1.00 93.56 620 ALA A C 1
ATOM 4792 O O . ALA A 1 620 ? -24.589 30.562 22.140 1.00 93.56 620 ALA A O 1
ATOM 4793 N N . LYS A 1 621 ? -24.959 32.570 21.187 1.00 94.31 621 LYS A N 1
ATOM 4794 C CA . LYS A 1 621 ? -25.897 32.097 20.159 1.00 94.31 621 LYS A CA 1
ATOM 4795 C C . LYS A 1 621 ? -25.142 31.469 18.983 1.00 94.31 621 LYS A C 1
ATOM 4797 O O . LYS A 1 621 ? -24.288 32.121 18.395 1.00 94.31 621 LYS A O 1
ATOM 4802 N N . ALA A 1 622 ? -25.561 30.271 18.580 1.00 94.81 622 ALA A N 1
ATOM 4803 C CA . ALA A 1 622 ? -25.179 29.644 17.317 1.00 94.81 622 ALA A CA 1
ATOM 4804 C C . ALA A 1 622 ? -26.416 29.473 16.419 1.00 94.81 622 ALA A C 1
ATOM 4806 O O . ALA A 1 622 ? -27.463 29.008 16.872 1.00 94.81 622 ALA A O 1
ATOM 4807 N N . THR A 1 623 ? -26.303 29.849 15.149 1.00 94.00 623 THR A N 1
ATOM 4808 C CA . THR A 1 623 ? -27.409 29.883 14.179 1.00 94.00 623 THR A CA 1
ATOM 4809 C C . THR A 1 623 ? -27.211 28.787 13.139 1.00 94.00 623 THR A C 1
ATOM 4811 O O . THR A 1 623 ? -26.156 28.741 12.517 1.00 94.00 623 THR A O 1
ATOM 4814 N N . ASP A 1 624 ? -28.197 27.916 12.923 1.00 92.44 624 ASP A N 1
ATOM 4815 C CA . ASP A 1 624 ? -28.147 26.923 11.841 1.00 92.44 624 ASP A CA 1
ATOM 4816 C C . ASP A 1 624 ? -28.364 27.592 10.478 1.00 92.44 624 ASP A C 1
ATOM 4818 O O . ASP A 1 624 ? -29.381 28.253 10.260 1.00 92.44 624 ASP A O 1
ATOM 4822 N N . THR A 1 625 ? -27.420 27.404 9.555 1.00 89.88 625 THR A N 1
ATOM 4823 C CA . THR A 1 625 ? -27.514 27.947 8.189 1.00 89.88 625 THR A CA 1
ATOM 4824 C C . THR A 1 625 ? -28.494 27.172 7.304 1.00 89.88 625 THR A C 1
ATOM 4826 O O . THR A 1 625 ? -28.912 27.679 6.263 1.00 89.88 625 THR A O 1
ATOM 4829 N N . GLY A 1 626 ? -28.880 25.950 7.693 1.00 88.50 626 GLY A N 1
ATOM 4830 C CA . GLY A 1 626 ? -29.724 25.069 6.881 1.00 88.50 626 GLY A CA 1
ATOM 4831 C C . GLY A 1 626 ? -28.991 24.395 5.713 1.00 88.50 626 GLY A C 1
ATOM 4832 O O . GLY A 1 626 ? -29.639 23.808 4.850 1.00 88.50 626 GLY A O 1
ATOM 4833 N N . ALA A 1 627 ? -27.661 24.462 5.662 1.00 90.19 627 ALA A N 1
ATOM 4834 C CA . ALA A 1 627 ? -26.844 23.786 4.659 1.00 90.19 627 ALA A CA 1
ATOM 4835 C C . ALA A 1 627 ? -25.469 23.403 5.236 1.00 90.19 627 ALA A C 1
ATOM 4837 O O . ALA A 1 627 ? -25.082 23.910 6.290 1.00 90.19 627 ALA A O 1
ATOM 4838 N N . PRO A 1 628 ? -24.687 22.558 4.544 1.00 94.12 628 PRO A N 1
ATOM 4839 C CA . PRO A 1 628 ? -23.247 22.470 4.764 1.00 94.12 628 PRO A CA 1
ATOM 4840 C C . PRO A 1 628 ? -22.525 23.797 4.496 1.00 94.12 628 PRO A C 1
ATOM 4842 O O . PRO A 1 628 ? -23.110 24.729 3.942 1.00 94.12 628 PRO A O 1
ATOM 4845 N N . ILE A 1 629 ? -21.233 23.880 4.833 1.00 95.44 629 ILE A N 1
ATOM 4846 C CA . ILE A 1 629 ? -20.391 25.036 4.471 1.00 95.44 629 ILE A CA 1
ATOM 4847 C C . ILE A 1 629 ? -20.489 25.252 2.953 1.00 95.44 629 ILE A C 1
ATOM 4849 O O . ILE A 1 629 ? -20.165 24.346 2.184 1.00 95.44 629 ILE A O 1
ATOM 4853 N N . THR A 1 630 ? -20.952 26.432 2.518 1.00 95.25 630 THR A N 1
ATOM 4854 C CA . THR A 1 630 ? -21.077 26.778 1.091 1.00 95.25 630 THR A CA 1
ATOM 4855 C C . THR A 1 630 ? -20.061 27.832 0.676 1.00 95.25 630 THR A C 1
ATOM 4857 O O . THR A 1 630 ? -19.888 28.839 1.363 1.00 95.25 630 THR A O 1
ATOM 4860 N N . ILE A 1 631 ? -19.431 27.643 -0.481 1.00 96.25 631 ILE A N 1
ATOM 4861 C CA . ILE A 1 631 ? -18.296 28.439 -0.979 1.00 96.25 631 ILE A CA 1
ATOM 4862 C C . ILE A 1 631 ? -18.627 29.077 -2.338 1.00 96.25 631 ILE A C 1
ATOM 4864 O O . ILE A 1 631 ? -19.472 28.531 -3.050 1.00 96.25 631 ILE A O 1
ATOM 4868 N N . PRO A 1 632 ? -18.018 30.214 -2.730 1.00 96.38 632 PRO A N 1
ATOM 4869 C CA . PRO A 1 632 ? -18.192 30.778 -4.067 1.00 96.38 632 PRO A CA 1
ATOM 4870 C C . PRO A 1 632 ? -17.470 29.916 -5.111 1.00 96.38 632 PRO A C 1
ATOM 4872 O O . PRO A 1 632 ? -16.358 29.455 -4.871 1.00 96.38 632 PRO A O 1
ATOM 4875 N N . VAL A 1 633 ? -18.083 29.727 -6.282 1.00 95.19 633 VAL A N 1
ATOM 4876 C CA . VAL A 1 633 ? -17.521 28.904 -7.373 1.00 95.19 633 VAL A CA 1
ATOM 4877 C C . VAL A 1 633 ? -17.560 29.613 -8.734 1.00 95.19 633 VAL A C 1
ATOM 4879 O O . VAL A 1 633 ? -18.199 30.660 -8.881 1.00 95.19 633 VAL A O 1
ATOM 4882 N N . GLY A 1 634 ? -16.881 29.041 -9.729 1.00 92.50 634 GLY A N 1
ATOM 4883 C CA . GLY A 1 634 ? -16.810 29.549 -11.103 1.00 92.50 634 GLY A CA 1
ATOM 4884 C C . GLY A 1 634 ? -15.804 30.681 -11.327 1.00 92.50 634 GLY A C 1
ATOM 4885 O O . GLY A 1 634 ? -15.125 31.082 -10.385 1.00 92.50 634 GLY A O 1
ATOM 4886 N N . PRO A 1 635 ? -15.695 31.224 -12.557 1.00 91.88 635 PRO A N 1
ATOM 4887 C CA . PRO A 1 635 ? -14.513 31.964 -13.024 1.00 91.88 635 PRO A CA 1
ATOM 4888 C C . PRO A 1 635 ? -14.074 33.166 -12.172 1.00 91.88 635 PRO A C 1
ATOM 4890 O O . PRO A 1 635 ? -12.909 33.547 -12.202 1.00 91.88 635 PRO A O 1
ATOM 4893 N N . GLY A 1 636 ? -14.966 33.740 -11.359 1.00 91.75 636 GLY A N 1
ATOM 4894 C CA . GLY A 1 636 ? -14.619 34.774 -10.379 1.00 91.75 636 GLY A CA 1
ATOM 4895 C C . GLY A 1 636 ? -13.698 34.321 -9.232 1.00 91.75 636 GLY A C 1
ATOM 4896 O O . GLY A 1 636 ? -13.243 35.181 -8.478 1.00 91.75 636 GLY A O 1
ATOM 4897 N N . THR A 1 637 ? -13.430 33.016 -9.080 1.00 94.38 637 THR A N 1
ATOM 4898 C CA . THR A 1 637 ? -12.442 32.448 -8.140 1.00 94.38 637 THR A CA 1
ATOM 4899 C C . THR A 1 637 ? -11.026 32.359 -8.722 1.00 94.38 637 THR A C 1
ATOM 4901 O O . THR A 1 637 ? -10.076 32.147 -7.970 1.00 94.38 637 THR A O 1
ATOM 4904 N N . LEU A 1 638 ? -10.856 32.530 -10.036 1.00 93.00 638 LEU A N 1
ATOM 4905 C CA . LEU A 1 638 ? -9.549 32.471 -10.692 1.00 93.00 638 LEU A CA 1
ATOM 4906 C C . LEU A 1 638 ? -8.715 33.710 -10.329 1.00 93.00 638 LEU A C 1
ATOM 4908 O O . LEU A 1 638 ? -9.219 34.833 -10.300 1.00 93.00 638 LEU A O 1
ATOM 4912 N N . GLY A 1 639 ? -7.431 33.511 -10.024 1.00 91.81 639 GLY A N 1
ATOM 4913 C CA . GLY A 1 639 ? -6.533 34.568 -9.546 1.00 91.81 639 GLY A CA 1
ATOM 4914 C C . GLY A 1 639 ? -6.879 35.109 -8.155 1.00 91.81 639 GLY A C 1
ATOM 4915 O O . GLY A 1 639 ? -6.450 36.214 -7.805 1.00 91.81 639 GLY A O 1
ATOM 4916 N N . ARG A 1 640 ? -7.687 34.366 -7.386 1.00 95.06 640 ARG A N 1
ATOM 4917 C CA . ARG A 1 640 ? -8.084 34.675 -6.008 1.00 95.06 640 ARG A CA 1
ATOM 4918 C C . ARG A 1 640 ? -7.544 33.632 -5.038 1.00 95.06 640 ARG A C 1
ATOM 4920 O O . ARG A 1 640 ? -7.359 32.475 -5.417 1.00 95.06 640 ARG A O 1
ATOM 4927 N N . ILE A 1 641 ? -7.370 34.045 -3.784 1.00 95.81 641 ILE A N 1
ATOM 4928 C CA . ILE A 1 641 ? -7.082 33.149 -2.661 1.00 95.81 641 ILE A CA 1
ATOM 4929 C C . ILE A 1 641 ? -8.281 33.114 -1.712 1.00 95.81 641 ILE A C 1
ATOM 4931 O O . ILE A 1 641 ? -8.737 34.168 -1.262 1.00 95.81 641 ILE A O 1
ATOM 4935 N N . MET A 1 642 ? -8.764 31.918 -1.372 1.00 95.69 642 MET A N 1
ATOM 4936 C CA . MET A 1 642 ? -9.808 31.713 -0.360 1.00 95.69 642 MET A CA 1
ATOM 4937 C C . MET A 1 642 ? -9.387 30.725 0.735 1.00 95.69 642 MET A C 1
ATOM 4939 O O . MET A 1 642 ? -8.546 29.851 0.512 1.00 95.69 642 MET A O 1
ATOM 4943 N N . ASN A 1 643 ? -10.007 30.860 1.906 1.00 95.06 643 ASN A N 1
ATOM 4944 C CA . ASN A 1 643 ? -9.900 29.904 3.007 1.00 95.06 643 ASN A CA 1
ATOM 4945 C C . ASN A 1 643 ? -10.920 28.748 2.872 1.00 95.06 643 ASN A C 1
ATOM 4947 O O . ASN A 1 643 ? -11.711 28.687 1.926 1.00 95.06 643 ASN A O 1
ATOM 4951 N N . VAL A 1 644 ? -10.966 27.863 3.874 1.00 95.62 644 VAL A N 1
ATOM 4952 C CA . VAL A 1 644 ? -11.922 26.743 3.949 1.00 95.62 644 VAL A CA 1
ATOM 4953 C C . VAL A 1 644 ? -13.405 27.152 3.846 1.00 95.62 644 VAL A C 1
ATOM 4955 O O . VAL A 1 644 ? -14.181 26.434 3.214 1.00 95.62 644 VAL A O 1
ATOM 4958 N N . THR A 1 645 ? -13.814 28.303 4.400 1.00 94.44 645 THR A N 1
ATOM 4959 C CA . THR A 1 645 ? -15.207 28.797 4.354 1.00 94.44 645 THR A CA 1
ATOM 4960 C C . THR A 1 645 ? -15.564 29.516 3.046 1.00 94.44 645 THR A C 1
ATOM 4962 O O . THR A 1 645 ? -16.715 29.926 2.856 1.00 94.44 645 THR A O 1
ATOM 4965 N N . GLY A 1 646 ? -14.615 29.632 2.111 1.00 93.62 646 GLY A N 1
ATOM 4966 C CA . GLY A 1 646 ? -14.804 30.329 0.839 1.00 93.62 646 GLY A CA 1
ATOM 4967 C C . GLY A 1 646 ? -14.813 31.853 0.981 1.00 93.62 646 GLY A C 1
ATOM 4968 O O . GLY A 1 646 ? -15.429 32.545 0.167 1.00 93.62 646 GLY A O 1
ATOM 4969 N N . ASP A 1 647 ? -14.176 32.371 2.029 1.00 94.38 647 ASP A N 1
ATOM 4970 C CA . ASP A 1 647 ? -13.969 33.796 2.266 1.00 94.38 647 ASP A CA 1
ATOM 4971 C C . ASP A 1 647 ? -12.563 34.197 1.752 1.00 94.38 647 ASP A C 1
ATOM 4973 O O . ASP A 1 647 ? -11.610 33.425 1.909 1.00 94.38 647 ASP A O 1
ATOM 4977 N N . PRO A 1 648 ? -12.404 35.350 1.067 1.00 95.44 648 PRO A N 1
ATOM 4978 C CA . PRO A 1 648 ? -11.136 35.726 0.442 1.00 95.44 648 PRO A CA 1
ATOM 4979 C C . PRO A 1 648 ? -10.086 36.182 1.458 1.00 95.44 648 PRO A C 1
ATOM 4981 O O . PRO A 1 648 ? -10.379 37.001 2.328 1.00 95.44 648 PRO A O 1
ATOM 4984 N N . ILE A 1 649 ? -8.848 35.717 1.278 1.00 93.75 649 ILE A N 1
ATOM 4985 C CA . ILE A 1 649 ? -7.695 36.018 2.151 1.00 93.75 649 ILE A CA 1
ATOM 4986 C C . ILE A 1 649 ? -6.531 36.706 1.412 1.00 93.75 649 ILE A C 1
ATOM 4988 O O . ILE A 1 649 ? -5.429 36.801 1.935 1.00 93.75 649 ILE A O 1
ATOM 4992 N N . ASP A 1 650 ? -6.774 37.198 0.195 1.00 93.25 650 ASP A N 1
ATOM 4993 C CA . ASP A 1 650 ? -5.802 37.923 -0.644 1.00 93.25 650 ASP A CA 1
ATOM 4994 C C . ASP A 1 650 ? -5.898 39.460 -0.537 1.00 93.25 650 ASP A C 1
ATOM 4996 O O . ASP A 1 650 ? -5.251 40.175 -1.297 1.00 93.25 650 ASP A O 1
ATOM 5000 N N . GLU A 1 651 ? -6.755 39.972 0.352 1.00 93.06 651 GLU A N 1
ATOM 5001 C CA . GLU A 1 651 ? -7.125 41.393 0.500 1.00 93.06 651 GLU A CA 1
ATOM 5002 C C . GLU A 1 651 ? -7.750 42.059 -0.753 1.00 93.06 651 GLU A C 1
ATOM 5004 O O . GLU A 1 651 ? -8.148 43.226 -0.707 1.00 93.06 651 GLU A O 1
ATOM 5009 N N . ARG A 1 652 ? -7.974 41.331 -1.861 1.00 91.62 652 ARG A N 1
ATOM 5010 C CA . ARG A 1 652 ? -8.482 41.872 -3.146 1.00 91.62 652 ARG A CA 1
ATOM 5011 C C . ARG A 1 652 ? -10.008 42.090 -3.166 1.00 91.62 652 ARG A C 1
ATOM 5013 O O . ARG A 1 652 ? -10.650 42.015 -4.216 1.00 91.62 652 ARG A O 1
ATOM 5020 N N . GLY A 1 653 ? -10.607 42.349 -2.003 1.00 93.31 653 GLY A N 1
ATOM 5021 C CA . GLY A 1 653 ? -12.051 42.511 -1.805 1.00 93.31 653 GLY A CA 1
ATOM 5022 C C . GLY A 1 653 ? -12.872 41.226 -2.031 1.00 93.31 653 GLY A C 1
ATOM 5023 O O . GLY A 1 653 ? -12.313 40.140 -2.173 1.00 93.31 653 GLY A O 1
ATOM 5024 N N . PRO A 1 654 ? -14.216 41.305 -2.069 1.00 93.44 654 PRO A N 1
ATOM 5025 C CA . PRO A 1 654 ? -15.076 40.128 -2.230 1.00 93.44 654 PRO A CA 1
ATOM 5026 C C . PRO A 1 654 ? -14.829 39.330 -3.523 1.00 93.44 654 PRO A C 1
ATOM 5028 O O . PRO A 1 654 ? -14.446 39.882 -4.559 1.00 93.44 654 PRO A O 1
ATOM 5031 N N . ILE A 1 655 ? -15.096 38.021 -3.485 1.00 93.75 655 ILE A N 1
ATOM 5032 C CA . ILE A 1 655 ? -15.088 37.151 -4.673 1.00 93.75 655 ILE A CA 1
ATOM 5033 C C . ILE A 1 655 ? -16.379 37.385 -5.470 1.00 93.75 655 ILE A C 1
ATOM 5035 O O . ILE A 1 655 ? -17.483 37.229 -4.949 1.00 93.75 655 ILE A O 1
ATOM 5039 N N . LYS A 1 656 ? -16.248 37.754 -6.750 1.00 89.62 656 LYS A N 1
ATOM 5040 C CA . LYS A 1 656 ? -17.379 38.031 -7.652 1.00 89.62 656 LYS A CA 1
ATOM 5041 C C . LYS A 1 656 ? -17.932 36.728 -8.238 1.00 89.62 656 LYS A C 1
ATOM 5043 O O . LYS A 1 656 ? -17.648 36.401 -9.386 1.00 89.62 656 LYS A O 1
ATOM 5048 N N . SER A 1 657 ? -18.708 35.982 -7.454 1.00 88.44 657 SER A N 1
ATOM 5049 C CA . SER A 1 657 ? -19.372 34.753 -7.911 1.00 88.44 657 SER A CA 1
ATOM 5050 C C . SER A 1 657 ? -20.898 34.881 -7.937 1.00 88.44 657 SER A C 1
ATOM 5052 O O . SER A 1 657 ? -21.500 35.518 -7.075 1.00 88.44 657 SER A O 1
ATOM 5054 N N . ASN A 1 658 ? -21.514 34.226 -8.925 1.00 85.75 658 ASN A N 1
ATOM 5055 C CA . ASN A 1 658 ? -22.965 34.152 -9.115 1.00 85.75 658 ASN A CA 1
ATOM 5056 C C . ASN A 1 658 ? -23.605 32.920 -8.440 1.00 85.75 658 ASN A C 1
ATOM 5058 O O . ASN A 1 658 ? -24.829 32.795 -8.445 1.00 85.75 658 ASN A O 1
ATOM 5062 N N . LYS A 1 659 ? -22.805 31.984 -7.904 1.00 92.38 659 LYS A N 1
ATOM 5063 C CA . LYS A 1 659 ? -23.267 30.691 -7.373 1.00 92.38 659 LYS A CA 1
ATOM 5064 C C . LYS A 1 659 ? -22.413 30.282 -6.171 1.00 92.38 659 LYS A C 1
ATOM 5066 O O . LYS A 1 659 ? -21.192 30.401 -6.214 1.00 92.38 659 LYS A O 1
ATOM 5071 N N . ARG A 1 660 ? -23.043 29.759 -5.114 1.00 93.44 660 ARG A N 1
ATOM 5072 C CA . ARG A 1 660 ? -22.336 29.025 -4.052 1.00 93.44 660 ARG A CA 1
ATOM 5073 C C . ARG A 1 660 ? -22.723 27.548 -4.093 1.00 93.44 660 ARG A C 1
ATOM 5075 O O . ARG A 1 660 ? -23.868 27.234 -4.416 1.00 93.44 660 ARG A O 1
ATOM 5082 N N . LEU A 1 661 ? -21.778 26.667 -3.775 1.00 94.69 661 LEU A N 1
ATOM 5083 C CA . LEU A 1 661 ? -21.978 25.215 -3.672 1.00 94.69 661 LEU A CA 1
ATOM 5084 C C . LEU A 1 661 ? -21.517 24.707 -2.295 1.00 94.69 661 LEU A C 1
ATOM 5086 O O . LEU A 1 661 ? -20.605 25.308 -1.724 1.00 94.69 661 LEU A O 1
ATOM 5090 N N . PRO A 1 662 ? -22.137 23.649 -1.738 1.00 95.56 662 PRO A N 1
ATOM 5091 C CA . PRO A 1 662 ? -21.695 23.026 -0.491 1.00 95.56 662 PRO A CA 1
ATOM 5092 C C . PRO A 1 662 ? -20.396 22.237 -0.698 1.00 95.56 662 PRO A C 1
ATOM 5094 O O . PRO A 1 662 ? -20.258 21.557 -1.710 1.00 95.56 662 PRO A O 1
ATOM 5097 N N . ILE A 1 663 ? -19.478 22.263 0.276 1.00 95.44 663 ILE A N 1
ATOM 5098 C CA . ILE A 1 663 ? -18.218 21.495 0.182 1.00 95.44 663 ILE A CA 1
ATOM 5099 C C . ILE A 1 663 ? -18.423 19.973 0.267 1.00 95.44 663 ILE A C 1
ATOM 5101 O O . ILE A 1 663 ? -17.590 19.189 -0.193 1.00 95.44 663 ILE A O 1
ATOM 5105 N N . HIS A 1 664 ? -19.545 19.553 0.858 1.00 94.06 664 HIS A N 1
ATOM 5106 C CA . HIS A 1 664 ? -19.956 18.158 0.993 1.00 94.06 664 HIS A CA 1
ATOM 5107 C C . HIS A 1 664 ? -20.924 17.781 -0.131 1.00 94.06 664 HIS A C 1
ATOM 5109 O O . HIS A 1 664 ? -22.051 18.279 -0.185 1.00 94.06 664 HIS A O 1
ATOM 5115 N N . ALA A 1 665 ? -20.470 16.886 -1.005 1.00 90.75 665 ALA A N 1
ATOM 5116 C CA . ALA A 1 665 ? -21.216 16.321 -2.122 1.00 90.75 665 ALA A CA 1
ATOM 5117 C C . ALA A 1 665 ? -20.992 14.800 -2.186 1.00 90.75 665 ALA A C 1
ATOM 5119 O O . ALA A 1 665 ? -19.966 14.306 -1.716 1.00 90.75 665 ALA A O 1
ATOM 5120 N N . ASP A 1 666 ? -21.948 14.072 -2.768 1.00 91.12 666 ASP A N 1
ATOM 5121 C CA . ASP A 1 666 ? -21.773 12.655 -3.113 1.00 91.12 666 ASP A CA 1
ATOM 5122 C C . ASP A 1 666 ? -20.784 12.518 -4.289 1.00 91.12 666 ASP A C 1
ATOM 5124 O O . ASP A 1 666 ? -20.720 13.393 -5.155 1.00 91.12 666 ASP A O 1
ATOM 5128 N N . ALA A 1 667 ? -20.055 11.400 -4.366 1.00 93.81 667 ALA A N 1
ATOM 5129 C CA . ALA A 1 667 ? -19.274 11.051 -5.555 1.00 93.81 667 ALA A CA 1
ATOM 5130 C C . ALA A 1 667 ? -20.185 10.812 -6.786 1.00 93.81 667 ALA A C 1
ATOM 5132 O O . ALA A 1 667 ? -21.333 10.385 -6.613 1.00 93.81 667 ALA A O 1
ATOM 5133 N N . PRO A 1 668 ? -19.709 11.046 -8.029 1.00 93.50 668 PRO A N 1
ATOM 5134 C CA . PRO A 1 668 ? -20.504 10.814 -9.236 1.00 93.50 668 PRO A CA 1
ATOM 5135 C C . PRO A 1 668 ? -21.021 9.372 -9.334 1.00 93.50 668 PRO A C 1
ATOM 5137 O O . PRO A 1 668 ? -20.253 8.413 -9.222 1.00 93.50 668 PRO A O 1
ATOM 5140 N N . GLU A 1 669 ? -22.331 9.211 -9.561 1.00 92.69 669 GLU A N 1
ATOM 5141 C CA . GLU A 1 669 ? -22.960 7.889 -9.654 1.00 92.69 669 GLU A CA 1
ATOM 5142 C C . GLU A 1 669 ? -22.329 7.061 -10.789 1.00 92.69 669 GLU A C 1
ATOM 5144 O O . GLU A 1 669 ? -21.971 7.597 -11.838 1.00 92.69 669 GLU A O 1
ATOM 5149 N N . PHE A 1 670 ? -22.228 5.737 -10.605 1.00 91.62 670 PHE A N 1
ATOM 5150 C CA . PHE A 1 670 ? -21.563 4.811 -11.540 1.00 91.62 670 PHE A CA 1
ATOM 5151 C C . PHE A 1 670 ? -22.001 4.980 -13.005 1.00 91.62 670 PHE A C 1
ATOM 5153 O O . PHE A 1 670 ? -21.204 4.808 -13.921 1.00 91.62 670 PHE A O 1
ATOM 5160 N N . ILE A 1 671 ? -23.261 5.363 -13.236 1.00 92.50 671 ILE A N 1
ATOM 5161 C CA . ILE A 1 671 ? -23.796 5.604 -14.578 1.00 92.50 671 ILE A CA 1
ATOM 5162 C C . ILE A 1 671 ? -23.146 6.785 -15.309 1.00 92.50 671 ILE A C 1
ATOM 5164 O O . ILE A 1 671 ? -23.237 6.810 -16.533 1.00 92.50 671 ILE A O 1
ATOM 5168 N N . ASP A 1 672 ? -22.559 7.760 -14.607 1.00 88.81 672 ASP A N 1
ATOM 5169 C CA . ASP A 1 672 ? -22.007 9.011 -15.154 1.00 88.81 672 ASP A CA 1
ATOM 5170 C C . ASP A 1 672 ? -20.473 9.043 -15.235 1.00 88.81 672 ASP A C 1
ATOM 5172 O O . ASP A 1 672 ? -19.924 9.972 -15.833 1.00 88.81 672 ASP A O 1
ATOM 5176 N N . GLN A 1 673 ? -19.805 8.011 -14.712 1.00 88.38 673 GLN A N 1
ATOM 5177 C CA . GLN A 1 673 ? -18.375 7.746 -14.895 1.00 88.38 673 GLN A CA 1
ATOM 5178 C C . GLN A 1 673 ? -18.056 7.483 -16.382 1.00 88.38 673 GLN A C 1
ATOM 5180 O O . GLN A 1 673 ? -18.865 6.896 -17.110 1.00 88.38 673 GLN A O 1
ATOM 5185 N N . ALA A 1 674 ? -16.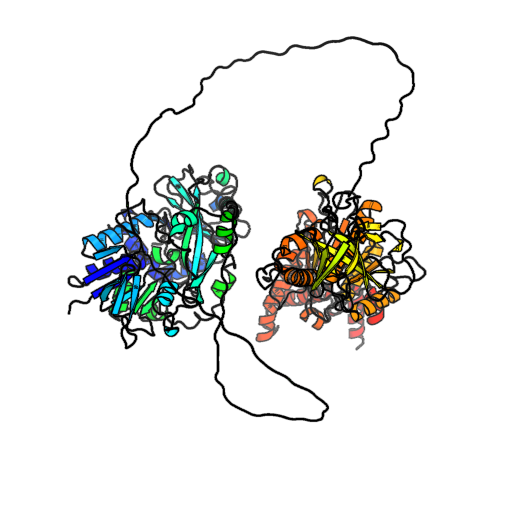877 7.899 -16.848 1.00 86.50 674 ALA A N 1
ATOM 5186 C CA . ALA A 1 674 ? -16.374 7.512 -18.167 1.00 86.50 674 ALA A CA 1
ATOM 5187 C C . ALA A 1 674 ? -15.806 6.078 -18.166 1.00 86.50 674 ALA A C 1
ATOM 5189 O O . ALA A 1 674 ? -15.401 5.553 -17.134 1.00 86.50 674 ALA A O 1
ATOM 5190 N N . THR A 1 675 ? -15.782 5.439 -19.341 1.00 82.38 675 THR A N 1
ATOM 5191 C CA . THR A 1 675 ? -15.303 4.049 -19.523 1.00 82.38 675 THR A CA 1
ATOM 5192 C C . THR A 1 675 ? -14.071 3.936 -20.426 1.00 82.38 675 THR A C 1
ATOM 5194 O O . THR A 1 675 ? -13.542 2.840 -20.599 1.00 82.38 675 THR A O 1
ATOM 5197 N N . THR A 1 676 ? -13.600 5.047 -20.998 1.00 78.69 676 THR A N 1
ATOM 5198 C CA . THR A 1 676 ? -12.392 5.116 -21.825 1.00 78.69 676 THR A CA 1
ATOM 5199 C C . THR A 1 676 ? -11.200 5.575 -20.990 1.00 78.69 676 THR A C 1
ATOM 5201 O O . THR A 1 676 ? -11.224 6.654 -20.404 1.00 78.69 676 THR A O 1
ATOM 5204 N N . ALA A 1 677 ? -10.145 4.759 -20.945 1.00 80.44 677 ALA A N 1
ATOM 5205 C CA . ALA A 1 677 ? -8.846 5.193 -20.446 1.00 80.44 677 ALA A CA 1
ATOM 5206 C C . ALA A 1 677 ? -8.171 6.061 -21.518 1.00 80.44 677 ALA A C 1
ATOM 5208 O O . ALA A 1 677 ? -7.967 5.613 -22.646 1.00 80.44 677 ALA A O 1
ATOM 5209 N N . GLU A 1 678 ? -7.846 7.302 -21.169 1.00 87.00 678 GLU A N 1
ATOM 5210 C CA . GLU A 1 678 ? -7.208 8.282 -22.050 1.00 87.00 678 GLU A CA 1
ATOM 5211 C C . GLU A 1 678 ? -5.975 8.864 -21.352 1.00 87.00 678 GLU A C 1
ATOM 5213 O O . GLU A 1 678 ? -5.989 9.085 -20.140 1.00 87.00 678 GLU A O 1
ATOM 5218 N N . ILE A 1 679 ? -4.910 9.121 -22.111 1.00 91.12 679 ILE A N 1
ATOM 5219 C CA . ILE A 1 679 ? -3.653 9.663 -21.582 1.00 91.12 679 ILE A CA 1
ATOM 5220 C C . ILE A 1 679 ? -3.715 11.192 -21.591 1.00 91.12 679 ILE A C 1
ATOM 5222 O O . ILE A 1 679 ? -3.972 11.812 -22.625 1.00 91.12 679 ILE A O 1
ATOM 5226 N N . LEU A 1 680 ? -3.422 11.805 -20.448 1.00 89.75 680 LEU A N 1
ATOM 5227 C CA . LEU A 1 680 ? -3.184 13.237 -20.334 1.00 89.75 680 LEU A CA 1
ATOM 5228 C C . LEU A 1 680 ? -1.726 13.531 -20.702 1.00 89.75 680 LEU A C 1
ATOM 5230 O O . LEU A 1 680 ? -0.831 13.370 -19.877 1.00 89.75 680 LEU A O 1
ATOM 5234 N N . VAL A 1 681 ? -1.496 13.977 -21.940 1.00 91.00 681 VAL A N 1
ATOM 5235 C CA . VAL A 1 681 ? -0.170 14.424 -22.399 1.00 91.00 681 VAL A CA 1
ATOM 5236 C C . VAL A 1 681 ? 0.247 15.665 -21.606 1.00 91.00 681 VAL A C 1
ATOM 5238 O O . VAL A 1 681 ? -0.433 16.696 -21.660 1.00 91.00 681 VAL A O 1
ATOM 5241 N N . THR A 1 682 ? 1.356 15.554 -20.874 1.00 91.38 682 THR A N 1
ATOM 5242 C CA . THR A 1 682 ? 1.899 16.599 -19.990 1.00 91.38 682 THR A CA 1
ATOM 5243 C C . THR A 1 682 ? 2.942 17.487 -20.669 1.00 91.38 682 THR A C 1
ATOM 5245 O O . THR A 1 682 ? 3.231 18.587 -20.191 1.00 91.38 682 THR A O 1
ATOM 5248 N N . GLY A 1 683 ? 3.521 17.018 -21.776 1.00 91.94 683 GLY A N 1
ATOM 5249 C CA . GLY A 1 683 ? 4.643 17.647 -22.462 1.00 91.94 683 GLY A CA 1
ATOM 5250 C C . GLY A 1 683 ? 5.989 17.447 -21.759 1.00 91.94 683 GLY A C 1
ATOM 5251 O O . GLY A 1 683 ? 6.950 18.130 -22.116 1.00 91.94 683 GLY A O 1
ATOM 5252 N N . ILE A 1 684 ? 6.065 16.568 -20.748 1.00 95.31 684 ILE A N 1
ATOM 5253 C CA . ILE A 1 684 ? 7.260 16.289 -19.936 1.00 95.31 684 ILE A CA 1
ATOM 5254 C C . ILE A 1 684 ? 7.767 14.879 -20.266 1.00 95.31 684 ILE A C 1
ATOM 5256 O O . ILE A 1 684 ? 7.144 13.891 -19.880 1.00 95.31 684 ILE A O 1
ATOM 5260 N N . LYS A 1 685 ? 8.931 14.772 -20.925 1.00 95.44 685 LYS A N 1
ATOM 5261 C CA . LYS A 1 685 ? 9.430 13.523 -21.540 1.00 95.44 685 LYS A CA 1
ATOM 5262 C C . LYS A 1 685 ? 9.423 12.310 -20.605 1.00 95.44 685 LYS A C 1
ATOM 5264 O O . LYS A 1 685 ? 8.964 11.242 -20.992 1.00 95.44 685 LYS A O 1
ATOM 5269 N N . VAL A 1 686 ? 9.938 12.462 -19.382 1.00 95.75 686 VAL A N 1
ATOM 5270 C CA . VAL A 1 686 ? 10.025 11.362 -18.401 1.00 95.75 686 VAL A CA 1
ATOM 5271 C C . VAL A 1 686 ? 8.651 10.904 -17.899 1.00 95.75 686 VAL A C 1
ATOM 5273 O O . VAL A 1 686 ? 8.455 9.713 -17.674 1.00 95.75 686 VAL A O 1
ATOM 5276 N N . VAL A 1 687 ? 7.689 11.825 -17.780 1.00 95.25 687 VAL A N 1
ATOM 5277 C CA . VAL A 1 687 ? 6.313 11.508 -17.374 1.00 95.25 687 VAL A CA 1
ATOM 5278 C C . VAL A 1 687 ? 5.592 10.821 -18.524 1.00 95.25 687 VAL A C 1
ATOM 5280 O O . VAL A 1 687 ? 5.164 9.682 -18.374 1.00 95.25 687 VAL A O 1
ATOM 5283 N N . ASP A 1 688 ? 5.522 11.475 -19.685 1.00 95.31 688 ASP A N 1
ATOM 5284 C CA . ASP A 1 688 ? 4.756 10.978 -20.828 1.00 95.31 688 ASP A CA 1
ATOM 5285 C C . ASP A 1 688 ? 5.303 9.639 -21.352 1.00 95.31 688 ASP A C 1
ATOM 5287 O O . ASP A 1 688 ? 4.518 8.811 -21.805 1.00 95.31 688 ASP A O 1
ATOM 5291 N N . LEU A 1 689 ? 6.615 9.375 -21.242 1.00 96.31 689 LEU A N 1
ATOM 5292 C CA . LEU A 1 689 ? 7.191 8.079 -21.609 1.00 96.31 689 LEU A CA 1
ATOM 5293 C C . LEU A 1 689 ? 6.976 6.994 -20.538 1.00 96.31 689 LEU A C 1
ATOM 5295 O O . LEU A 1 689 ? 6.458 5.931 -20.873 1.00 96.31 689 LEU A O 1
ATOM 5299 N N . LEU A 1 690 ? 7.406 7.223 -19.288 1.00 96.00 690 LEU A N 1
ATOM 5300 C CA . LEU A 1 690 ? 7.600 6.150 -18.292 1.00 96.00 690 LEU A CA 1
ATOM 5301 C C . LEU A 1 690 ? 6.506 6.065 -17.218 1.00 96.00 690 LEU A C 1
ATOM 5303 O O . LEU A 1 690 ? 6.286 4.996 -16.654 1.00 96.00 690 LEU A O 1
ATOM 5307 N N . ALA A 1 691 ? 5.810 7.165 -16.935 1.00 95.38 691 ALA A N 1
ATOM 5308 C CA . ALA A 1 691 ? 4.714 7.206 -15.967 1.00 95.38 691 ALA A CA 1
ATOM 5309 C C . ALA A 1 691 ? 3.514 8.015 -16.510 1.00 95.38 691 ALA A C 1
ATOM 5311 O O . ALA A 1 691 ? 3.079 8.961 -15.851 1.00 95.38 691 ALA A O 1
ATOM 5312 N N . PRO A 1 692 ? 2.974 7.677 -17.703 1.00 95.31 692 PRO A N 1
ATOM 5313 C CA . PRO A 1 692 ? 1.954 8.481 -18.377 1.00 95.31 692 PRO A CA 1
ATOM 5314 C C . PRO A 1 692 ? 0.705 8.665 -17.509 1.00 95.31 692 PRO A C 1
ATOM 5316 O O . PRO A 1 692 ? 0.201 7.710 -16.915 1.00 95.31 692 PRO A O 1
ATOM 5319 N N . TYR A 1 693 ? 0.196 9.893 -17.424 1.00 94.19 693 TYR A N 1
ATOM 5320 C CA . TYR A 1 693 ? -0.935 10.227 -16.556 1.00 94.19 693 TYR A CA 1
ATOM 5321 C C . TYR A 1 693 ? -2.279 9.882 -17.207 1.00 94.19 693 TYR A C 1
ATOM 5323 O O . TYR A 1 693 ? -2.479 10.099 -18.400 1.00 94.19 693 TYR A O 1
ATOM 5331 N N . ALA A 1 694 ? -3.225 9.382 -16.411 1.00 91.44 694 ALA A N 1
ATOM 5332 C CA . ALA A 1 694 ? -4.599 9.148 -16.848 1.00 91.44 694 ALA A CA 1
ATOM 5333 C C . ALA A 1 694 ? -5.417 10.450 -16.807 1.00 91.44 694 ALA A C 1
ATOM 5335 O O . ALA A 1 694 ? -5.385 11.178 -15.811 1.00 91.44 694 ALA A O 1
ATOM 5336 N N . ARG A 1 695 ? -6.206 10.722 -17.851 1.00 89.19 695 ARG A N 1
ATOM 5337 C CA . ARG A 1 695 ? -7.172 11.827 -17.887 1.00 89.19 695 ARG A CA 1
ATOM 5338 C C . ARG A 1 695 ? -8.275 11.587 -16.848 1.00 89.19 695 ARG A C 1
ATOM 5340 O O . ARG A 1 695 ? -9.062 10.649 -16.964 1.00 89.19 695 ARG A O 1
ATOM 5347 N N . GLY A 1 696 ? -8.305 12.435 -15.823 1.00 86.69 696 GLY A N 1
ATOM 5348 C CA . GLY A 1 696 ? -9.159 12.312 -14.638 1.00 86.69 696 GLY A CA 1
ATOM 5349 C C . GLY A 1 696 ? -8.698 11.299 -13.592 1.00 86.69 696 GLY A C 1
ATOM 5350 O O . GLY A 1 696 ? -9.468 10.981 -12.688 1.00 86.69 696 GLY A O 1
ATOM 5351 N N . GLY A 1 697 ? -7.473 10.783 -13.711 1.00 90.56 697 GLY A N 1
ATOM 5352 C CA . GLY A 1 697 ? -6.879 9.908 -12.705 1.00 90.56 697 GLY A CA 1
ATOM 5353 C C . GLY A 1 697 ? -6.300 10.662 -11.508 1.00 90.56 697 GLY A C 1
ATOM 5354 O O . GLY A 1 697 ? -6.232 11.898 -11.478 1.00 90.56 697 GLY A O 1
ATOM 5355 N N . LYS A 1 698 ? -5.837 9.892 -10.522 1.00 94.56 698 LYS A N 1
ATOM 5356 C CA . LYS A 1 698 ? -5.099 10.393 -9.357 1.00 94.56 698 LYS A CA 1
ATOM 5357 C C . LYS A 1 698 ? -3.606 10.084 -9.503 1.00 94.56 698 LYS A C 1
ATOM 5359 O O . LYS A 1 698 ? -3.223 8.939 -9.738 1.00 94.56 698 LYS A O 1
ATOM 5364 N N . ILE A 1 699 ? -2.757 11.089 -9.319 1.00 94.62 699 ILE A N 1
ATOM 5365 C CA . ILE A 1 699 ? -1.300 10.985 -9.408 1.00 94.62 699 ILE A CA 1
ATOM 5366 C C . ILE A 1 699 ? -0.690 11.309 -8.047 1.00 94.62 699 ILE A C 1
ATOM 5368 O O . ILE A 1 699 ? -0.880 12.411 -7.534 1.00 94.62 699 ILE A O 1
ATOM 5372 N N . GLY A 1 700 ? 0.084 10.382 -7.483 1.00 93.62 700 GLY A N 1
ATOM 5373 C CA . GLY A 1 700 ? 0.883 10.638 -6.286 1.00 93.62 700 GLY A CA 1
ATOM 5374 C C . GLY A 1 700 ? 2.246 11.219 -6.648 1.00 93.62 700 GLY A C 1
ATOM 5375 O O . GLY A 1 700 ? 3.036 10.557 -7.318 1.00 93.62 700 GLY A O 1
ATOM 5376 N N . LEU A 1 701 ? 2.533 12.436 -6.190 1.00 91.56 701 LEU A N 1
ATOM 5377 C CA . LEU A 1 701 ? 3.832 13.090 -6.321 1.00 91.56 701 LEU A CA 1
ATOM 5378 C C . LEU A 1 701 ? 4.629 12.913 -5.021 1.00 91.56 701 LEU A C 1
ATOM 5380 O O . LEU A 1 701 ? 4.367 13.572 -4.011 1.00 91.56 701 LEU A O 1
ATOM 5384 N N . PHE A 1 702 ? 5.613 12.023 -5.053 1.00 87.06 702 PHE A N 1
ATOM 5385 C CA . PHE A 1 702 ? 6.484 11.713 -3.921 1.00 87.06 702 PHE A CA 1
ATOM 5386 C C . PHE A 1 702 ? 7.771 12.530 -4.030 1.00 87.06 702 PHE A C 1
ATOM 5388 O O . PHE A 1 702 ? 8.273 12.766 -5.127 1.00 87.06 702 PHE A O 1
ATOM 5395 N N . GLY A 1 703 ? 8.325 12.973 -2.903 1.00 78.12 703 GLY A N 1
ATOM 5396 C CA . GLY A 1 703 ? 9.607 13.678 -2.904 1.00 78.12 703 GLY A CA 1
ATOM 5397 C C . GLY A 1 703 ? 9.857 14.516 -1.656 1.00 78.12 703 GLY A C 1
ATOM 5398 O O . GLY A 1 703 ? 8.946 15.142 -1.100 1.00 78.12 703 GLY A O 1
ATOM 5399 N N . GLY A 1 704 ? 11.122 14.551 -1.236 1.00 70.31 704 GLY A N 1
ATOM 5400 C CA . GLY A 1 704 ? 11.584 15.335 -0.090 1.00 70.31 704 GLY A CA 1
ATOM 5401 C C . GLY A 1 704 ? 11.613 16.849 -0.343 1.00 70.31 704 GLY A C 1
ATOM 5402 O O . GLY A 1 704 ? 11.104 17.365 -1.338 1.00 70.31 704 GLY A O 1
ATOM 5403 N N . ALA A 1 705 ? 12.246 17.588 0.567 1.00 73.56 705 ALA A N 1
ATOM 5404 C CA . ALA A 1 705 ? 12.574 18.993 0.332 1.00 73.56 705 ALA A CA 1
ATOM 5405 C C . ALA A 1 705 ? 13.761 19.121 -0.645 1.00 73.56 705 ALA A C 1
ATOM 5407 O O . ALA A 1 705 ? 14.729 18.357 -0.555 1.00 73.56 705 ALA A O 1
ATOM 5408 N N . GLY A 1 706 ? 13.683 20.104 -1.550 1.00 75.06 706 GLY A N 1
ATOM 5409 C CA . GLY A 1 706 ? 14.735 20.460 -2.515 1.00 75.06 706 GLY A CA 1
ATOM 5410 C C . GLY A 1 706 ? 14.615 19.832 -3.912 1.00 75.06 706 GLY A C 1
ATOM 5411 O O . GLY A 1 706 ? 15.178 20.373 -4.853 1.00 75.06 706 GLY A O 1
ATOM 5412 N N . VAL A 1 707 ? 13.834 18.762 -4.096 1.00 83.69 707 VAL A N 1
ATOM 5413 C CA . VAL A 1 707 ? 13.791 17.975 -5.357 1.00 83.69 707 VAL A CA 1
ATOM 5414 C C . VAL A 1 707 ? 12.941 18.585 -6.494 1.00 83.69 707 VAL A C 1
ATOM 5416 O O . VAL A 1 707 ? 12.563 17.892 -7.433 1.00 83.69 707 VAL A O 1
ATOM 5419 N N . GLY A 1 708 ? 12.598 19.876 -6.417 1.00 85.25 708 GLY A N 1
ATOM 5420 C CA . GLY A 1 708 ? 11.894 20.597 -7.492 1.00 85.25 708 GLY A CA 1
ATOM 5421 C C . GLY A 1 708 ? 10.364 20.445 -7.567 1.00 85.25 708 GLY A C 1
ATOM 5422 O O . GLY A 1 708 ? 9.782 20.889 -8.555 1.00 85.25 708 GLY A O 1
ATOM 5423 N N . LYS A 1 709 ? 9.692 19.877 -6.548 1.00 84.56 709 LYS A N 1
ATOM 5424 C CA . LYS A 1 709 ? 8.220 19.658 -6.521 1.00 84.56 709 LYS A CA 1
ATOM 5425 C C . LYS A 1 709 ? 7.390 20.860 -6.991 1.00 84.56 709 LYS A C 1
ATOM 5427 O O . LYS A 1 709 ? 6.538 20.705 -7.860 1.00 84.56 709 LYS A O 1
ATOM 5432 N N . THR A 1 710 ? 7.650 22.048 -6.446 1.00 79.44 710 THR A N 1
ATOM 5433 C CA . THR A 1 710 ? 6.894 23.273 -6.755 1.00 79.44 710 THR A CA 1
ATOM 5434 C C . THR A 1 710 ? 7.025 23.670 -8.227 1.00 79.44 710 THR A C 1
ATOM 5436 O O . THR A 1 710 ? 6.028 23.953 -8.885 1.00 79.44 710 THR A O 1
ATOM 5439 N N . VAL A 1 711 ? 8.245 23.594 -8.768 1.00 85.69 711 VAL A N 1
ATOM 5440 C CA . VAL A 1 711 ? 8.565 23.905 -10.172 1.00 85.69 711 VAL A CA 1
ATOM 5441 C C . VAL A 1 711 ? 7.901 22.896 -11.119 1.00 85.69 711 VAL A C 1
ATOM 5443 O O . VAL A 1 711 ? 7.377 23.272 -12.162 1.00 85.69 711 VAL A O 1
ATOM 5446 N N . PHE A 1 712 ? 7.858 21.618 -10.733 1.00 89.88 712 PHE A N 1
ATOM 5447 C CA . PHE A 1 712 ? 7.168 20.557 -11.475 1.00 89.88 712 PHE A CA 1
ATOM 5448 C C . PHE A 1 712 ? 5.642 20.757 -11.506 1.00 89.88 712 PHE A C 1
ATOM 5450 O O . PHE A 1 712 ? 5.024 20.618 -12.559 1.00 89.88 712 PHE A O 1
ATOM 5457 N N . ILE A 1 713 ? 5.038 21.156 -10.382 1.00 86.38 713 ILE A N 1
ATOM 5458 C CA . ILE A 1 713 ? 3.616 21.531 -10.308 1.00 86.38 713 ILE A CA 1
ATOM 5459 C C . ILE A 1 713 ? 3.318 22.746 -11.200 1.00 86.38 713 ILE A C 1
ATOM 5461 O O . ILE A 1 713 ? 2.350 22.727 -11.959 1.00 86.38 713 ILE A O 1
ATOM 5465 N N . GLN A 1 714 ? 4.159 23.782 -11.156 1.00 83.44 714 GLN A N 1
ATOM 5466 C CA . GLN A 1 714 ? 3.989 24.979 -11.983 1.00 83.44 714 GLN A CA 1
ATOM 5467 C C . GLN A 1 714 ? 4.138 24.690 -13.484 1.00 83.44 714 GLN A C 1
ATOM 5469 O O . GLN A 1 714 ? 3.335 25.194 -14.269 1.00 83.44 714 GLN A O 1
ATOM 5474 N N . GLU A 1 715 ? 5.093 23.848 -13.900 1.00 88.44 715 GLU A N 1
ATOM 5475 C CA . GLU A 1 715 ? 5.231 23.481 -15.316 1.00 88.44 715 GLU A CA 1
ATOM 5476 C C . GLU A 1 715 ? 4.037 22.644 -15.804 1.00 88.44 715 GLU A C 1
ATOM 5478 O O . GLU A 1 715 ? 3.551 22.877 -16.908 1.00 88.44 715 GLU A O 1
ATOM 5483 N N . LEU A 1 716 ? 3.485 21.742 -14.978 1.00 88.44 716 LEU A N 1
ATOM 5484 C CA . LEU A 1 716 ? 2.246 21.024 -15.311 1.00 88.44 716 LEU A CA 1
ATOM 5485 C C . LEU A 1 716 ? 1.062 21.983 -15.522 1.00 88.44 716 LEU A C 1
ATOM 5487 O O . LEU A 1 716 ? 0.334 21.839 -16.505 1.00 88.44 716 LEU A O 1
ATOM 5491 N N . ILE A 1 717 ? 0.896 22.990 -14.653 1.00 84.12 717 ILE A N 1
ATOM 5492 C CA . ILE A 1 717 ? -0.126 24.042 -14.816 1.00 84.12 717 ILE A CA 1
ATOM 5493 C C . ILE A 1 717 ? 0.101 24.814 -16.126 1.00 84.12 717 ILE A C 1
ATOM 5495 O O . ILE A 1 717 ? -0.827 24.973 -16.918 1.00 84.12 717 ILE A O 1
ATOM 5499 N N . ASN A 1 718 ? 1.337 25.256 -16.381 1.00 83.50 718 ASN A N 1
ATOM 5500 C CA . ASN A 1 718 ? 1.739 25.983 -17.589 1.00 83.50 718 ASN A CA 1
ATOM 5501 C C . ASN A 1 718 ? 1.463 25.183 -18.874 1.00 83.50 718 ASN A C 1
ATOM 5503 O O . ASN A 1 718 ? 0.848 25.705 -19.806 1.00 83.50 718 ASN A O 1
ATOM 5507 N N . ASN A 1 719 ? 1.892 23.922 -18.924 1.00 85.44 719 ASN A N 1
ATOM 5508 C CA . ASN A 1 719 ? 1.792 23.082 -20.114 1.00 85.44 719 ASN A CA 1
ATOM 5509 C C . ASN A 1 719 ? 0.338 22.746 -20.435 1.00 85.44 719 ASN A C 1
ATOM 5511 O O . ASN A 1 719 ? -0.078 22.858 -21.585 1.00 85.44 719 ASN A O 1
ATOM 5515 N N . ILE A 1 720 ? -0.459 22.387 -19.428 1.00 78.75 720 ILE A N 1
ATOM 5516 C CA . ILE A 1 720 ? -1.838 21.938 -19.642 1.00 78.75 720 ILE A CA 1
ATOM 5517 C C . ILE A 1 720 ? -2.776 23.126 -19.907 1.00 78.75 720 ILE A C 1
ATOM 5519 O O . ILE A 1 720 ? -3.644 23.020 -20.775 1.00 78.75 720 ILE A O 1
ATOM 5523 N N . ALA A 1 721 ? -2.531 24.296 -19.303 1.00 73.38 721 ALA A N 1
ATOM 5524 C CA . ALA A 1 721 ? -3.217 25.535 -19.683 1.00 73.38 721 ALA A CA 1
ATOM 5525 C C . ALA A 1 721 ? -2.904 25.969 -21.132 1.00 73.38 721 ALA A C 1
ATOM 5527 O O . ALA A 1 721 ? -3.765 26.552 -21.792 1.00 73.38 721 ALA A O 1
ATOM 5528 N N . LYS A 1 722 ? -1.701 25.670 -21.649 1.00 75.25 722 LYS A N 1
ATOM 5529 C CA . LYS A 1 722 ? -1.302 25.945 -23.044 1.00 75.25 722 LYS A CA 1
ATOM 5530 C C . LYS A 1 722 ? -1.817 24.909 -24.049 1.00 75.25 722 LYS A C 1
ATOM 5532 O O . LYS A 1 722 ? -2.210 25.295 -25.145 1.00 75.25 722 LYS A O 1
ATOM 5537 N N . ALA A 1 723 ? -1.793 23.623 -23.700 1.00 72.31 723 ALA A N 1
ATOM 5538 C CA . ALA A 1 723 ? -2.110 22.522 -24.613 1.00 72.31 723 ALA A CA 1
ATOM 5539 C C . ALA A 1 723 ? -3.603 22.153 -24.638 1.00 72.31 723 ALA A C 1
ATOM 5541 O O . ALA A 1 723 ? -4.151 21.905 -25.709 1.00 72.31 723 ALA A O 1
ATOM 5542 N N . HIS A 1 724 ? -4.261 22.138 -23.473 1.00 68.44 724 HIS A N 1
ATOM 5543 C CA . HIS A 1 724 ? -5.647 21.669 -23.312 1.00 68.44 724 HIS A CA 1
ATOM 5544 C C . HIS A 1 724 ? -6.626 22.793 -22.933 1.00 68.44 724 HIS A C 1
ATOM 5546 O O . HIS A 1 724 ? -7.836 22.615 -23.036 1.00 68.44 724 HIS A O 1
ATOM 5552 N N . GLY A 1 725 ? -6.126 23.961 -22.510 1.00 68.94 725 GLY A N 1
ATOM 5553 C CA . GLY A 1 725 ? -6.933 25.160 -22.236 1.00 68.94 725 GLY A CA 1
ATOM 5554 C C . GLY A 1 725 ? -7.768 25.131 -20.947 1.00 68.94 725 GLY A C 1
ATOM 5555 O O . GLY A 1 725 ? -8.505 26.082 -20.692 1.00 68.94 725 GLY A O 1
ATOM 5556 N N . GLY A 1 726 ? -7.657 24.067 -20.146 1.00 77.19 726 GLY A N 1
ATOM 5557 C CA . GLY A 1 726 ? -8.401 23.884 -18.898 1.00 77.19 726 GLY A CA 1
ATOM 5558 C C . GLY A 1 726 ? -7.913 24.753 -17.732 1.00 77.19 726 GLY A C 1
ATOM 5559 O O . GLY A 1 726 ? -6.793 25.272 -17.731 1.00 77.19 726 GLY A O 1
ATOM 5560 N N . TYR A 1 727 ? -8.760 24.888 -16.710 1.00 88.62 727 TYR A N 1
ATOM 5561 C CA . TYR A 1 727 ? -8.424 25.580 -15.462 1.00 88.62 727 TYR A CA 1
ATOM 5562 C C . TYR A 1 727 ? -7.729 24.666 -14.441 1.00 88.62 727 TYR A C 1
ATOM 5564 O O . TYR A 1 727 ? -7.882 23.445 -14.438 1.00 88.62 727 TYR A O 1
ATOM 5572 N N . SER A 1 728 ? -6.979 25.282 -13.525 1.00 91.56 728 SER A N 1
ATOM 5573 C CA . SER A 1 728 ? -6.356 24.607 -12.381 1.00 91.56 728 SER A CA 1
ATOM 5574 C C . SER A 1 728 ? -6.942 25.087 -11.050 1.00 91.56 728 SER A C 1
ATOM 5576 O O . SER A 1 728 ? -7.323 26.247 -10.896 1.00 91.56 728 SER A O 1
ATOM 5578 N N . VAL A 1 729 ? -6.952 24.214 -10.048 1.00 94.69 729 VAL A N 1
ATOM 5579 C CA . VAL A 1 729 ? -7.226 24.551 -8.647 1.00 94.69 729 VAL A CA 1
ATOM 5580 C C . VAL A 1 729 ? -6.072 24.019 -7.806 1.00 94.69 729 VAL A C 1
ATOM 5582 O O . VAL A 1 729 ? -5.759 22.830 -7.865 1.00 94.69 729 VAL A O 1
ATOM 5585 N N . PHE A 1 730 ? -5.429 24.889 -7.030 1.00 94.38 730 PHE A N 1
ATOM 5586 C CA . PHE A 1 730 ? -4.390 24.494 -6.080 1.00 94.38 730 PHE A CA 1
ATOM 5587 C C . PHE A 1 730 ? -4.939 24.542 -4.656 1.00 94.38 730 PHE A C 1
ATOM 5589 O O . PHE A 1 730 ? -5.483 25.562 -4.229 1.00 94.38 730 PHE A O 1
ATOM 5596 N N . THR A 1 731 ? -4.773 23.439 -3.927 1.00 95.56 731 THR A N 1
ATOM 5597 C CA . THR A 1 731 ? -5.324 23.242 -2.585 1.00 95.56 731 THR A CA 1
ATOM 5598 C C . THR A 1 731 ? -4.193 22.970 -1.597 1.00 95.56 731 THR A C 1
ATOM 5600 O O . THR A 1 731 ? -3.697 21.848 -1.495 1.00 95.56 731 THR A O 1
ATOM 5603 N N . GLY A 1 732 ? -3.776 24.010 -0.874 1.00 94.31 732 GLY A N 1
ATOM 5604 C CA . GLY A 1 732 ? -2.756 23.921 0.168 1.00 94.31 732 GLY A CA 1
ATOM 5605 C C . GLY A 1 732 ? -3.354 23.412 1.479 1.00 94.31 732 GLY A C 1
ATOM 5606 O O . GLY A 1 732 ? -3.833 24.202 2.297 1.00 94.31 732 GLY A O 1
ATOM 5607 N N . VAL A 1 733 ? -3.345 22.093 1.666 1.00 94.94 733 VAL A N 1
ATOM 5608 C CA . VAL A 1 733 ? -3.861 21.390 2.843 1.00 94.94 733 VAL A CA 1
ATOM 5609 C C . VAL A 1 733 ? -2.773 21.295 3.908 1.00 94.94 733 VAL A C 1
ATOM 5611 O O . VAL A 1 733 ? -1.822 20.529 3.773 1.00 94.94 733 VAL A O 1
ATOM 5614 N N . GLY A 1 734 ? -2.924 22.045 4.999 1.00 91.44 734 GLY A N 1
ATOM 5615 C CA . GLY A 1 734 ? -1.936 22.093 6.075 1.00 91.44 734 GLY A CA 1
ATOM 5616 C C . GLY A 1 734 ? -0.570 22.584 5.599 1.00 91.44 734 GLY A C 1
ATOM 5617 O O . GLY A 1 734 ? 0.443 22.094 6.093 1.00 91.44 734 GLY A O 1
ATOM 5618 N N . GLU A 1 735 ? -0.545 23.508 4.634 1.00 88.38 735 GLU A N 1
ATOM 5619 C CA . GLU A 1 735 ? 0.689 24.057 4.066 1.00 88.38 735 GLU A CA 1
ATOM 5620 C C . GLU A 1 735 ? 1.211 25.252 4.886 1.00 88.38 735 GLU A C 1
ATOM 5622 O O . GLU A 1 735 ? 0.477 25.894 5.647 1.00 88.38 735 GLU A O 1
ATOM 5627 N N . ARG A 1 736 ? 2.506 25.553 4.775 1.00 89.75 736 ARG A N 1
ATOM 5628 C CA . ARG A 1 736 ? 3.149 26.689 5.432 1.00 89.75 736 ARG A CA 1
ATOM 5629 C C . ARG A 1 736 ? 2.775 27.980 4.718 1.00 89.75 736 ARG A C 1
ATOM 5631 O O . ARG A 1 736 ? 2.960 28.105 3.511 1.00 89.75 736 ARG A O 1
ATOM 5638 N N . THR A 1 737 ? 2.372 28.985 5.491 1.00 89.00 737 THR A N 1
ATOM 5639 C CA . THR A 1 737 ? 2.049 30.344 5.024 1.00 89.00 737 THR A CA 1
ATOM 5640 C C . THR A 1 737 ? 3.110 30.920 4.082 1.00 89.00 737 THR A C 1
ATOM 5642 O O . THR A 1 737 ? 2.767 31.532 3.078 1.00 89.00 737 THR A O 1
ATOM 5645 N N . ARG A 1 738 ? 4.399 30.672 4.366 1.00 89.38 738 ARG A N 1
ATOM 5646 C CA . ARG A 1 738 ? 5.520 31.068 3.500 1.00 89.38 738 ARG A CA 1
ATOM 5647 C C . ARG A 1 738 ? 5.475 30.375 2.134 1.00 89.38 738 ARG A C 1
ATOM 5649 O O . ARG A 1 738 ? 5.549 31.048 1.122 1.00 89.38 738 ARG A O 1
ATOM 5656 N N . GLU A 1 739 ? 5.332 29.053 2.088 1.00 83.50 739 GLU A N 1
ATOM 5657 C CA . GLU A 1 739 ? 5.331 28.302 0.821 1.00 83.50 739 GLU A CA 1
ATOM 5658 C C . GLU A 1 739 ? 4.101 28.632 -0.039 1.00 83.50 739 GLU A C 1
ATOM 5660 O O . GLU A 1 739 ? 4.229 28.746 -1.254 1.00 83.50 739 GLU A O 1
ATOM 5665 N N . GLY A 1 740 ? 2.946 28.912 0.578 1.00 86.56 740 GLY A N 1
ATOM 5666 C CA . GLY A 1 740 ? 1.778 29.449 -0.132 1.00 86.56 740 GLY A CA 1
ATOM 5667 C C . GLY A 1 740 ? 1.953 30.888 -0.646 1.00 86.56 740 GLY A C 1
ATOM 5668 O O . GLY A 1 740 ? 1.484 31.206 -1.738 1.00 86.56 740 GLY A O 1
ATOM 5669 N N . ASN A 1 741 ? 2.646 31.749 0.109 1.00 89.81 741 ASN A N 1
ATOM 5670 C CA . ASN A 1 741 ? 2.998 33.115 -0.299 1.00 89.81 741 ASN A CA 1
ATOM 5671 C C . ASN A 1 741 ? 3.973 33.121 -1.485 1.00 89.81 741 ASN A C 1
ATOM 5673 O O . ASN A 1 741 ? 3.739 33.804 -2.480 1.00 89.81 741 ASN A O 1
ATOM 5677 N N . ASP A 1 742 ? 5.045 32.338 -1.380 1.00 85.38 742 ASP A N 1
ATOM 5678 C CA . ASP A 1 742 ? 6.097 32.265 -2.391 1.00 85.38 742 ASP A CA 1
ATOM 5679 C C . ASP A 1 742 ? 5.509 31.712 -3.704 1.00 85.38 742 ASP A C 1
ATOM 5681 O O . ASP A 1 742 ? 5.655 32.337 -4.752 1.00 85.38 742 ASP A O 1
ATOM 5685 N N . LEU A 1 743 ? 4.690 30.651 -3.628 1.00 84.94 743 LEU A N 1
ATOM 5686 C CA . LEU A 1 743 ? 3.931 30.111 -4.764 1.00 84.94 743 LEU A CA 1
ATOM 5687 C C . LEU A 1 743 ? 3.001 31.147 -5.422 1.00 84.94 743 LEU A C 1
ATOM 5689 O O . LEU A 1 743 ? 2.895 31.187 -6.647 1.00 84.94 743 LEU A O 1
ATOM 5693 N N . TYR A 1 744 ? 2.317 31.986 -4.637 1.00 89.31 744 TYR A N 1
ATOM 5694 C CA . TYR A 1 744 ? 1.416 33.018 -5.167 1.00 89.31 744 TYR A CA 1
ATOM 5695 C C . TYR A 1 744 ? 2.166 34.103 -5.951 1.00 89.31 744 TYR A C 1
ATOM 5697 O O . TYR A 1 744 ? 1.651 34.579 -6.965 1.00 89.31 744 TYR A O 1
ATOM 5705 N N . HIS A 1 745 ? 3.378 34.468 -5.525 1.00 88.31 745 HIS A N 1
ATOM 5706 C CA . HIS A 1 745 ? 4.227 35.412 -6.254 1.00 88.31 745 HIS A CA 1
ATOM 5707 C C . HIS A 1 745 ? 4.926 34.768 -7.459 1.00 88.31 745 HIS A C 1
ATOM 5709 O O . HIS A 1 745 ? 4.889 35.348 -8.542 1.00 88.31 745 HIS A O 1
ATOM 5715 N N . GLU A 1 746 ? 5.438 33.540 -7.344 1.00 80.38 746 GLU A N 1
ATOM 5716 C CA . GLU A 1 746 ? 5.971 32.774 -8.484 1.00 80.38 746 GLU A CA 1
ATOM 5717 C C . GLU A 1 746 ? 4.908 32.608 -9.592 1.00 80.38 746 GLU A C 1
ATOM 5719 O O . GLU A 1 746 ? 5.197 32.776 -10.778 1.00 80.38 746 GLU A O 1
ATOM 5724 N N . MET A 1 747 ? 3.638 32.386 -9.226 1.00 84.62 747 MET A N 1
ATOM 5725 C CA . MET A 1 747 ? 2.509 32.357 -10.169 1.00 84.62 747 MET A CA 1
ATOM 5726 C C . MET A 1 747 ? 2.167 33.720 -10.798 1.00 84.62 747 MET A C 1
ATOM 5728 O O . MET A 1 747 ? 1.590 33.745 -11.887 1.00 84.62 747 MET A O 1
ATOM 5732 N N . GLN A 1 748 ? 2.504 34.844 -10.157 1.00 85.25 748 GLN A N 1
ATOM 5733 C CA . GLN A 1 748 ? 2.373 36.182 -10.752 1.00 85.25 748 GLN A CA 1
ATOM 5734 C C . GLN A 1 748 ? 3.508 36.454 -11.743 1.00 85.25 748 GLN A C 1
ATOM 5736 O O . GLN A 1 748 ? 3.251 36.889 -12.864 1.00 85.25 748 GLN A O 1
ATOM 5741 N N . GLU A 1 749 ? 4.753 36.149 -11.367 1.00 82.31 749 GLU A N 1
ATOM 5742 C CA . GLU A 1 749 ? 5.934 36.336 -12.221 1.00 82.31 749 GLU A CA 1
ATOM 5743 C C . GLU A 1 749 ? 5.862 35.465 -13.486 1.00 82.31 749 GLU A C 1
ATOM 5745 O O . GLU A 1 749 ? 6.083 35.950 -14.596 1.00 82.31 749 GLU A O 1
ATOM 5750 N N . THR A 1 750 ? 5.427 34.209 -13.349 1.00 73.19 750 THR A N 1
ATOM 5751 C CA . THR A 1 750 ? 5.157 33.296 -14.478 1.00 73.19 750 THR A CA 1
ATOM 5752 C C . THR A 1 750 ? 3.859 33.610 -15.243 1.00 73.19 750 THR A C 1
ATOM 5754 O O . THR A 1 750 ? 3.534 32.925 -16.211 1.00 73.19 750 THR A O 1
ATOM 5757 N N . SER A 1 751 ? 3.114 34.657 -14.857 1.00 77.81 751 SER A N 1
ATOM 5758 C CA . SER A 1 751 ? 1.863 35.111 -15.496 1.00 77.81 751 SER A CA 1
ATOM 5759 C C . SER A 1 751 ? 0.717 34.079 -15.538 1.00 77.81 751 SER A C 1
ATOM 5761 O O . SER A 1 751 ? -0.224 34.225 -16.325 1.00 77.81 751 SER A O 1
ATOM 5763 N N . VAL A 1 752 ? 0.761 33.064 -14.666 1.00 80.75 752 VAL A N 1
ATOM 5764 C CA . VAL A 1 752 ? -0.315 32.076 -14.431 1.00 80.75 752 VAL A CA 1
ATOM 5765 C C . VAL A 1 752 ? -1.479 32.713 -13.653 1.00 80.75 752 VAL A C 1
ATOM 5767 O O . VAL A 1 752 ? -2.657 32.433 -13.912 1.00 80.75 752 VAL A O 1
ATOM 5770 N N . ILE A 1 753 ? -1.142 33.617 -12.729 1.00 87.00 753 ILE A N 1
ATOM 5771 C CA . ILE A 1 753 ? -2.048 34.557 -12.071 1.00 87.00 753 ILE A CA 1
ATOM 5772 C C . ILE A 1 753 ? -1.772 35.948 -12.638 1.00 87.00 753 ILE A C 1
ATOM 5774 O O . ILE A 1 753 ? -0.686 36.498 -12.497 1.00 87.00 753 ILE A O 1
ATOM 5778 N N . GLN A 1 754 ? -2.788 36.539 -13.256 1.00 86.25 754 GLN A N 1
ATOM 5779 C CA . GLN A 1 754 ? -2.753 37.894 -13.794 1.00 86.25 754 GLN A CA 1
ATOM 5780 C C . GLN A 1 754 ? -3.735 38.743 -12.997 1.00 86.25 754 GLN A C 1
ATOM 5782 O O . GLN A 1 754 ? -4.936 38.472 -12.991 1.00 86.25 754 GLN A O 1
ATOM 5787 N N . LEU A 1 755 ? -3.225 39.759 -12.297 1.00 86.19 755 LEU A N 1
ATOM 5788 C CA . LEU A 1 755 ? -4.039 40.557 -11.377 1.00 86.19 755 LEU A CA 1
ATOM 5789 C C . LEU A 1 755 ? -5.132 41.346 -12.118 1.00 86.19 755 LEU A C 1
ATOM 5791 O O . LEU A 1 755 ? -6.274 41.360 -11.657 1.00 86.19 755 LEU A O 1
ATOM 5795 N N . ASP A 1 756 ? -4.799 41.912 -13.279 1.00 81.69 756 ASP A N 1
ATOM 5796 C CA . ASP A 1 756 ? -5.700 42.697 -14.137 1.00 81.69 756 ASP A CA 1
ATOM 5797 C C . ASP A 1 756 ? -6.103 41.952 -15.433 1.00 81.69 756 ASP A C 1
ATOM 5799 O O . ASP A 1 756 ? -6.585 42.567 -16.384 1.00 81.69 756 ASP A O 1
ATOM 5803 N N . GLY A 1 757 ? -5.892 40.628 -15.488 1.00 81.00 757 GLY A N 1
ATOM 5804 C CA . GLY A 1 757 ? -6.070 39.795 -16.686 1.00 81.00 757 GLY A CA 1
ATOM 5805 C C . GLY A 1 757 ? -6.713 38.430 -16.409 1.00 81.00 757 GLY A C 1
ATOM 5806 O O . GLY A 1 757 ? -7.256 38.181 -15.332 1.00 81.00 757 GLY A O 1
ATOM 5807 N N . GLU A 1 758 ? -6.659 37.522 -17.387 1.00 82.38 758 GLU A N 1
ATOM 5808 C CA . GLU A 1 758 ? -7.218 36.170 -17.250 1.00 82.38 758 GLU A CA 1
ATOM 5809 C C . GLU A 1 758 ? -6.258 35.222 -16.518 1.00 82.38 758 GLU A C 1
ATOM 5811 O O . GLU A 1 758 ? -5.455 34.518 -17.130 1.00 82.38 758 GLU A O 1
ATOM 5816 N N . SER A 1 759 ? -6.395 35.151 -15.195 1.00 88.12 759 SER A N 1
ATOM 5817 C CA . SER A 1 759 ? -5.782 34.085 -14.394 1.00 88.12 759 SER A CA 1
ATOM 5818 C C . SER A 1 759 ? -6.355 32.706 -14.757 1.00 88.12 759 SER A C 1
ATOM 5820 O O . SER A 1 759 ? -7.550 32.589 -15.032 1.00 88.12 759 SER A O 1
ATOM 5822 N N . LYS A 1 760 ? -5.529 31.649 -14.719 1.00 83.69 760 LYS A N 1
ATOM 5823 C CA . LYS A 1 760 ? -5.947 30.265 -15.058 1.00 83.69 760 LYS A CA 1
ATOM 5824 C C . LYS A 1 760 ? -5.994 29.297 -13.867 1.00 83.69 760 LYS A C 1
ATOM 5826 O O . LYS A 1 760 ? -6.393 28.146 -14.033 1.00 83.69 760 LYS A O 1
ATOM 5831 N N . VAL A 1 761 ? -5.635 29.765 -12.669 1.00 90.31 761 VAL A N 1
ATOM 5832 C CA . VAL A 1 761 ? -5.646 28.982 -11.423 1.00 90.31 761 VAL A CA 1
ATOM 5833 C C . VAL A 1 761 ? -6.478 29.661 -10.330 1.00 90.31 761 VAL A C 1
ATOM 5835 O O . VAL A 1 761 ? -6.444 30.885 -10.201 1.00 90.31 761 VAL A O 1
ATOM 5838 N N . ALA A 1 762 ? -7.210 28.881 -9.533 1.00 93.81 762 ALA A N 1
ATOM 5839 C CA . ALA A 1 762 ? -7.807 29.312 -8.265 1.00 93.81 762 ALA A CA 1
ATOM 5840 C C . ALA A 1 762 ? -7.001 28.746 -7.082 1.00 93.81 762 ALA A C 1
ATOM 5842 O O . ALA A 1 762 ? -6.614 27.575 -7.116 1.00 93.81 762 ALA A O 1
ATOM 5843 N N . LEU A 1 763 ? -6.753 29.552 -6.043 1.00 95.19 763 LEU A N 1
ATOM 5844 C CA . LEU A 1 763 ? -5.984 29.137 -4.865 1.00 95.19 763 LEU A CA 1
ATOM 5845 C C . LEU A 1 763 ? -6.892 28.964 -3.642 1.00 95.19 763 LEU A C 1
ATOM 5847 O O . LEU A 1 763 ? -7.668 29.855 -3.285 1.00 95.19 763 LEU A O 1
ATOM 5851 N N . VAL A 1 764 ? -6.758 27.823 -2.973 1.00 97.00 764 VAL A N 1
ATOM 5852 C CA . VAL A 1 764 ? -7.458 27.501 -1.728 1.00 97.00 764 VAL A CA 1
ATOM 5853 C C . VAL A 1 764 ? -6.421 27.072 -0.692 1.00 97.00 764 VAL A C 1
ATOM 5855 O O . VAL A 1 764 ? -5.691 26.109 -0.919 1.00 97.00 764 VAL A O 1
ATOM 5858 N N . PHE A 1 765 ? -6.343 27.761 0.446 1.00 96.12 765 PHE A N 1
ATOM 5859 C CA . PHE A 1 765 ? -5.420 27.407 1.533 1.00 96.12 765 PHE A CA 1
ATOM 5860 C C . PHE A 1 765 ? -6.164 27.107 2.831 1.00 96.12 765 PHE A C 1
ATOM 5862 O O . PHE A 1 765 ? -7.174 27.734 3.144 1.00 96.12 765 PHE A O 1
ATOM 5869 N N . GLY A 1 766 ? -5.634 26.136 3.574 1.00 93.88 766 GLY A N 1
ATOM 5870 C CA . GLY A 1 766 ? -5.966 25.875 4.969 1.00 93.88 766 GLY A CA 1
ATOM 5871 C C . GLY A 1 766 ? -4.666 25.565 5.698 1.00 93.88 766 GLY A C 1
ATOM 5872 O O . GLY A 1 766 ? -4.177 24.438 5.641 1.00 93.88 766 GLY A O 1
ATOM 5873 N N . GLN A 1 767 ? -4.040 26.593 6.259 1.00 92.50 767 GLN A N 1
ATOM 5874 C CA . GLN A 1 767 ? -2.615 26.629 6.597 1.00 92.50 767 GLN A CA 1
ATOM 5875 C C . GLN A 1 767 ? -2.271 25.867 7.891 1.00 92.50 767 GLN A C 1
ATOM 5877 O O . GLN A 1 767 ? -3.143 25.498 8.676 1.00 92.50 767 GLN A O 1
ATOM 5882 N N . MET A 1 768 ? -0.979 25.629 8.157 1.00 91.62 768 MET A N 1
ATOM 5883 C CA . MET A 1 768 ? -0.521 24.932 9.379 1.00 91.62 768 MET A CA 1
ATOM 5884 C C . MET A 1 768 ? -0.949 25.603 10.698 1.00 91.62 768 MET A C 1
ATOM 5886 O O . MET A 1 768 ? -1.031 24.923 11.718 1.00 91.62 768 MET A O 1
ATOM 5890 N N . ASN A 1 769 ? -1.209 26.913 10.694 1.00 92.00 769 ASN A N 1
ATOM 5891 C CA . ASN A 1 769 ? -1.706 27.667 11.850 1.00 92.00 769 ASN A CA 1
ATOM 5892 C C . ASN A 1 769 ? -3.230 27.570 12.051 1.00 92.00 769 ASN A C 1
ATOM 5894 O O . ASN A 1 769 ? -3.726 28.052 13.066 1.00 92.00 769 ASN A O 1
ATOM 5898 N N . GLU A 1 770 ? -3.972 26.983 11.111 1.00 93.94 770 GLU A N 1
ATOM 5899 C CA . GLU A 1 770 ? -5.421 26.805 11.224 1.00 93.94 770 GLU A CA 1
ATOM 5900 C C . GLU A 1 770 ? -5.777 25.534 12.022 1.00 93.94 770 GLU A C 1
ATOM 5902 O O . GLU A 1 770 ? -5.030 24.538 12.006 1.00 93.94 770 GLU A O 1
ATOM 5907 N N . PRO A 1 771 ? -6.927 25.523 12.726 1.00 94.44 771 PRO A N 1
ATOM 5908 C CA . PRO A 1 771 ? -7.356 24.363 13.498 1.00 94.44 771 PRO A CA 1
ATOM 5909 C C . PRO A 1 771 ? -7.550 23.127 12.604 1.00 94.44 771 PRO A C 1
ATOM 5911 O O . PRO A 1 771 ? -7.841 23.246 11.408 1.00 94.44 771 PRO A O 1
ATOM 5914 N N . PRO A 1 772 ? -7.457 21.908 13.169 1.00 94.88 772 PRO A N 1
ATOM 5915 C CA . PRO A 1 772 ? -7.592 20.678 12.390 1.00 94.88 772 PRO A CA 1
ATOM 5916 C C . PRO A 1 772 ? -8.957 20.545 11.697 1.00 94.88 772 PRO A C 1
ATOM 5918 O O . PRO A 1 772 ? -9.045 19.862 10.684 1.00 94.88 772 PRO A O 1
ATOM 5921 N N . GLY A 1 773 ? -9.999 21.246 12.163 1.00 94.44 773 GLY A N 1
ATOM 5922 C CA . GLY A 1 773 ? -11.278 21.347 11.453 1.00 94.44 773 GLY A CA 1
ATOM 5923 C C . GLY A 1 773 ? -11.152 21.942 10.049 1.00 94.44 773 GLY A C 1
ATOM 5924 O O . GLY A 1 773 ? -11.637 21.342 9.094 1.00 94.44 773 GLY A O 1
ATOM 5925 N N . ALA A 1 774 ? -10.442 23.064 9.908 1.00 95.19 774 ALA A N 1
ATOM 5926 C CA . ALA A 1 774 ? -10.198 23.701 8.616 1.00 95.19 774 ALA A CA 1
ATOM 5927 C C . ALA A 1 774 ? -9.328 22.820 7.707 1.00 95.19 774 ALA A C 1
ATOM 5929 O O . ALA A 1 774 ? -9.697 22.524 6.568 1.00 95.19 774 ALA A O 1
ATOM 5930 N N . ARG A 1 775 ? -8.208 22.312 8.242 1.00 95.69 775 ARG A N 1
ATOM 5931 C CA . ARG A 1 775 ? -7.285 21.424 7.512 1.00 95.69 775 ARG A CA 1
ATOM 5932 C C . ARG A 1 775 ? -7.962 20.127 7.038 1.00 95.69 775 ARG A C 1
ATOM 5934 O O . ARG A 1 775 ? -7.697 19.678 5.928 1.00 95.69 775 ARG A O 1
ATOM 5941 N N . ALA A 1 776 ? -8.897 19.572 7.812 1.00 94.75 776 ALA A N 1
ATOM 5942 C CA . ALA A 1 776 ? -9.691 18.393 7.443 1.00 94.75 776 ALA A CA 1
ATOM 5943 C C . ALA A 1 776 ? -10.871 18.689 6.489 1.00 94.75 776 ALA A C 1
ATOM 5945 O O . ALA A 1 776 ? -11.662 17.788 6.192 1.00 94.75 776 ALA A O 1
ATOM 5946 N N . ARG A 1 777 ? -11.044 19.936 6.026 1.00 96.19 777 ARG A N 1
ATOM 5947 C CA . ARG A 1 777 ? -12.140 20.345 5.125 1.00 96.19 777 ARG A CA 1
ATOM 5948 C C . ARG A 1 777 ? -11.682 21.098 3.884 1.00 96.19 777 ARG A C 1
ATOM 5950 O O . ARG A 1 777 ? -12.342 20.992 2.857 1.00 96.19 777 ARG A O 1
ATOM 5957 N N . VAL A 1 778 ? -10.533 21.769 3.919 1.00 96.88 778 VAL A N 1
ATOM 5958 C CA . VAL A 1 778 ? -10.051 22.580 2.791 1.00 96.88 778 VAL A CA 1
ATOM 5959 C C . VAL A 1 778 ? -9.798 21.777 1.504 1.00 96.88 778 VAL A C 1
ATOM 5961 O O . VAL A 1 778 ? -10.035 22.291 0.412 1.00 96.88 778 VAL A O 1
ATOM 5964 N N . ALA A 1 779 ? -9.439 20.491 1.613 1.00 96.56 779 ALA A N 1
ATOM 5965 C CA . ALA A 1 779 ? -9.387 19.567 0.472 1.00 96.56 779 ALA A CA 1
ATOM 5966 C C . ALA A 1 779 ? -10.731 19.503 -0.286 1.00 96.56 779 ALA A C 1
ATOM 5968 O O . ALA A 1 779 ? -10.766 19.543 -1.515 1.00 96.56 779 ALA A O 1
ATOM 5969 N N . LEU A 1 780 ? -11.847 19.482 0.453 1.00 97.06 780 LEU A N 1
ATOM 5970 C CA . LEU A 1 780 ? -13.204 19.473 -0.096 1.00 97.06 780 LEU A CA 1
ATOM 5971 C C . LEU A 1 780 ? -13.581 20.839 -0.686 1.00 97.06 780 LEU A C 1
ATOM 5973 O O . LEU A 1 780 ? -14.285 20.893 -1.691 1.00 97.06 780 LEU A O 1
ATOM 5977 N N . THR A 1 781 ? -13.087 21.938 -0.104 1.00 97.25 781 THR A N 1
ATOM 5978 C CA . THR A 1 781 ? -13.250 23.298 -0.644 1.00 97.25 781 THR A CA 1
ATOM 5979 C C . THR A 1 781 ? -12.620 23.419 -2.036 1.00 97.25 781 THR A C 1
ATOM 5981 O O . THR A 1 781 ? -13.311 23.801 -2.978 1.00 97.25 781 THR A O 1
ATOM 5984 N N . GLY A 1 782 ? -11.351 23.023 -2.200 1.00 96.62 782 GLY A N 1
ATOM 5985 C CA . GLY A 1 782 ? -10.672 23.022 -3.505 1.00 96.62 782 GLY A CA 1
ATOM 5986 C C . GLY A 1 782 ? -11.340 22.097 -4.525 1.00 96.62 782 GLY A C 1
ATOM 5987 O O . GLY A 1 782 ? -11.638 22.507 -5.649 1.00 96.62 782 GLY A O 1
ATOM 5988 N N . LEU A 1 783 ? -11.686 20.880 -4.103 1.00 96.88 783 LEU A N 1
ATOM 5989 C CA . LEU A 1 783 ? -12.416 19.915 -4.924 1.00 96.88 783 LEU A CA 1
ATOM 5990 C C . LEU A 1 783 ? -13.765 20.460 -5.420 1.00 96.88 783 LEU A C 1
ATOM 5992 O O . LEU A 1 783 ? -14.077 20.326 -6.596 1.00 96.88 783 LEU A O 1
ATOM 5996 N N . THR A 1 784 ? -14.525 21.161 -4.578 1.00 97.31 784 THR A N 1
ATOM 5997 C CA . THR A 1 784 ? -15.834 21.740 -4.946 1.00 97.31 784 THR A CA 1
ATOM 5998 C C . THR A 1 784 ? -15.712 22.878 -5.972 1.00 97.31 784 THR A C 1
ATOM 6000 O O . THR A 1 784 ? -16.613 23.081 -6.789 1.00 97.31 784 THR A O 1
ATOM 6003 N N . VAL A 1 785 ? -14.586 23.605 -5.989 1.00 96.69 785 VAL A N 1
ATOM 6004 C CA . VAL A 1 785 ? -14.273 24.561 -7.068 1.00 96.69 785 VAL A CA 1
ATOM 6005 C C . VAL A 1 785 ? -13.968 23.817 -8.375 1.00 96.69 785 VAL A C 1
ATOM 6007 O O . VAL A 1 785 ? -14.467 24.217 -9.426 1.00 96.69 785 VAL A O 1
ATOM 6010 N N . ALA A 1 786 ? -13.215 22.712 -8.322 1.00 96.12 786 ALA A N 1
ATOM 6011 C CA . ALA A 1 786 ? -12.907 21.893 -9.497 1.00 96.12 786 ALA A CA 1
ATOM 6012 C C . ALA A 1 786 ? -14.151 21.186 -10.078 1.00 96.12 786 ALA A C 1
ATOM 6014 O O . ALA A 1 786 ? -14.345 21.169 -11.293 1.00 96.12 786 ALA A O 1
ATOM 6015 N N . GLU A 1 787 ? -15.041 20.672 -9.227 1.00 96.12 787 GLU A N 1
ATOM 6016 C CA . GLU A 1 787 ? -16.308 20.046 -9.630 1.00 96.12 787 GLU A CA 1
ATOM 6017 C C . GLU A 1 787 ? -17.248 21.012 -10.349 1.00 96.12 787 GLU A C 1
ATOM 6019 O O . GLU A 1 787 ? -17.920 20.605 -11.292 1.00 96.12 787 GLU A O 1
ATOM 6024 N N . TYR A 1 788 ? -17.263 22.300 -9.989 1.00 95.75 788 TYR A N 1
ATOM 6025 C CA . TYR A 1 788 ? -18.014 23.292 -10.761 1.00 95.75 788 TYR A CA 1
ATOM 6026 C C . TYR A 1 788 ? -17.498 23.386 -12.211 1.00 95.75 788 TYR A C 1
ATOM 6028 O O . TYR A 1 788 ? -18.295 23.356 -13.152 1.00 95.75 788 TYR A O 1
ATOM 6036 N N . PHE A 1 789 ? -16.178 23.457 -12.411 1.00 94.31 789 PHE A N 1
ATOM 6037 C CA . PHE A 1 789 ? -15.591 23.539 -13.753 1.00 94.31 789 PHE A CA 1
ATOM 6038 C C . PHE A 1 789 ? -15.797 22.240 -14.558 1.00 94.31 789 PHE A C 1
ATOM 6040 O O . PHE A 1 789 ? -16.089 22.308 -15.754 1.00 94.31 789 PHE A O 1
ATOM 6047 N N . ARG A 1 790 ? -15.774 21.068 -13.902 1.00 94.25 790 ARG A N 1
ATOM 6048 C CA . ARG A 1 790 ? -16.150 19.781 -14.518 1.00 94.25 790 ARG A CA 1
ATOM 6049 C C . ARG A 1 790 ? -17.630 19.731 -14.914 1.00 94.25 790 ARG A C 1
ATOM 6051 O O . ARG A 1 790 ? -17.961 19.399 -16.048 1.00 94.25 790 ARG A O 1
ATOM 6058 N N . ASP A 1 791 ? -18.534 20.016 -13.976 1.00 93.19 791 ASP A N 1
ATOM 6059 C CA . ASP A 1 791 ? -19.943 19.621 -14.088 1.00 93.19 791 ASP A CA 1
ATOM 6060 C C . ASP A 1 791 ? -20.889 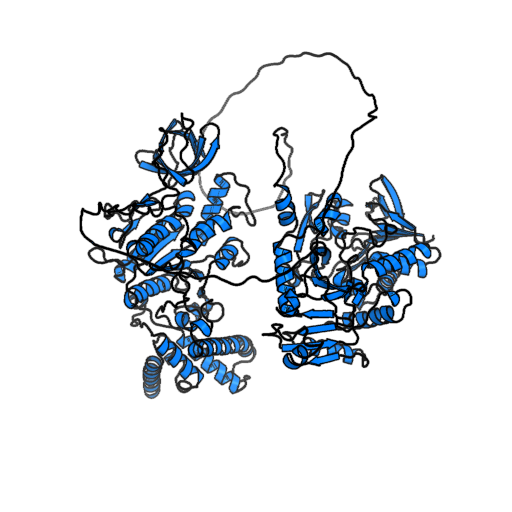20.728 -14.578 1.00 93.19 791 ASP A C 1
ATOM 6062 O O . ASP A 1 791 ? -22.005 20.417 -15.010 1.00 93.19 791 ASP A O 1
ATOM 6066 N N . GLU A 1 792 ? -20.482 21.996 -14.537 1.00 92.19 792 GLU A N 1
ATOM 6067 C CA . GLU A 1 792 ? -21.264 23.127 -15.063 1.00 92.19 792 GLU A CA 1
ATOM 6068 C C . GLU A 1 792 ? -20.619 23.733 -16.317 1.00 92.19 792 GLU A C 1
ATOM 6070 O O . GLU A 1 792 ? -21.344 24.087 -17.245 1.00 92.19 792 GLU A O 1
ATOM 6075 N N . GLU A 1 793 ? -19.282 23.809 -16.382 1.00 90.81 793 GLU A N 1
ATOM 6076 C CA . GLU A 1 793 ? -18.564 24.342 -17.556 1.00 90.81 793 GLU A CA 1
ATOM 6077 C C . GLU A 1 793 ? -18.074 23.262 -18.537 1.00 90.81 793 GLU A C 1
ATOM 6079 O O . GLU A 1 793 ? -17.758 23.593 -19.678 1.00 90.81 793 GLU A O 1
ATOM 6084 N N . GLY A 1 794 ? -18.080 21.981 -18.145 1.00 89.62 794 GLY A N 1
ATOM 6085 C CA . GLY A 1 794 ? -17.749 20.859 -19.033 1.00 89.62 794 GLY A CA 1
ATOM 6086 C C . GLY A 1 794 ? -16.271 20.792 -19.423 1.00 89.62 794 GLY A C 1
ATOM 6087 O O . GLY A 1 794 ? -15.951 20.459 -20.563 1.00 89.62 794 GLY A O 1
ATOM 6088 N N . GLN A 1 795 ? -15.375 21.182 -18.513 1.00 87.38 795 GLN A N 1
ATOM 6089 C CA . GLN A 1 795 ? -13.937 21.269 -18.770 1.00 87.38 795 GLN A CA 1
ATOM 6090 C C . GLN A 1 795 ? -13.153 20.104 -18.155 1.00 87.38 795 GLN A C 1
ATOM 6092 O O . GLN A 1 795 ? -13.611 19.434 -17.227 1.00 87.38 795 GLN A O 1
ATOM 6097 N N . ASP A 1 796 ? -11.932 19.907 -18.652 1.00 88.12 796 ASP A N 1
ATOM 6098 C CA . ASP A 1 796 ? -10.896 19.155 -17.951 1.00 88.12 796 ASP A CA 1
ATOM 6099 C C . ASP A 1 796 ? -10.160 20.088 -16.980 1.00 88.12 796 ASP A C 1
ATOM 6101 O O . ASP A 1 796 ? -9.749 21.191 -17.345 1.00 88.12 796 ASP A O 1
ATOM 6105 N N . VAL A 1 797 ? -10.016 19.646 -15.733 1.00 91.69 797 VAL A N 1
ATOM 6106 C CA . VAL A 1 797 ? -9.549 20.457 -14.605 1.00 91.69 797 VAL A CA 1
ATOM 6107 C C . VAL A 1 797 ? -8.368 19.768 -13.933 1.00 91.69 797 VAL A C 1
ATOM 6109 O O . VAL A 1 797 ? -8.399 18.554 -13.718 1.00 91.69 797 VAL A O 1
ATOM 6112 N N . LEU A 1 798 ? -7.349 20.535 -13.544 1.00 92.31 798 LEU A N 1
ATOM 6113 C CA . LEU A 1 798 ? -6.292 20.038 -12.660 1.00 92.31 798 LEU A CA 1
ATOM 6114 C C . LEU A 1 798 ? -6.584 20.386 -11.202 1.00 92.31 798 LEU A C 1
ATOM 6116 O O . LEU A 1 798 ? -6.801 21.553 -10.881 1.00 92.31 798 LEU A O 1
ATOM 6120 N N . LEU A 1 799 ? -6.530 19.393 -10.315 1.00 95.06 799 LEU A N 1
ATOM 6121 C CA . LEU A 1 799 ? -6.652 19.581 -8.868 1.00 95.06 799 LEU A CA 1
ATOM 6122 C C . LEU A 1 799 ? -5.347 19.205 -8.163 1.00 95.06 799 LEU A C 1
ATOM 6124 O O . LEU A 1 799 ? -5.062 18.027 -7.933 1.00 95.06 799 LEU A O 1
ATOM 6128 N N . PHE A 1 800 ? -4.570 20.213 -7.784 1.00 94.00 800 PHE A N 1
ATOM 6129 C CA . PHE A 1 800 ? -3.360 20.029 -6.992 1.00 94.00 800 PHE A CA 1
ATOM 6130 C C . PHE A 1 800 ? -3.703 19.999 -5.503 1.00 94.00 800 PHE A C 1
ATOM 6132 O O . PHE A 1 800 ? -4.444 20.859 -5.019 1.00 94.00 800 PHE A O 1
ATOM 6139 N N . ILE A 1 801 ? -3.158 19.019 -4.780 1.00 93.50 801 ILE A N 1
ATOM 6140 C CA . ILE A 1 801 ? -3.341 18.864 -3.332 1.00 93.50 801 ILE A CA 1
ATOM 6141 C C . ILE A 1 801 ? -1.961 18.709 -2.685 1.00 93.50 801 ILE A C 1
ATOM 6143 O O . ILE A 1 801 ? -1.371 17.631 -2.761 1.00 93.50 801 ILE A O 1
ATOM 6147 N N . ASP A 1 802 ? -1.449 19.761 -2.039 1.00 89.62 802 ASP A N 1
ATOM 6148 C CA . ASP A 1 802 ? -0.253 19.672 -1.185 1.00 89.62 802 ASP A CA 1
ATOM 6149 C C . ASP A 1 802 ? -0.651 20.010 0.265 1.00 89.62 802 ASP A C 1
ATOM 6151 O O . ASP A 1 802 ? -1.013 21.147 0.540 1.00 89.62 802 ASP A O 1
ATOM 6155 N N . ASN A 1 803 ? -0.726 19.075 1.215 1.00 88.00 803 ASN A N 1
ATOM 6156 C CA . ASN A 1 803 ? -0.332 17.663 1.139 1.00 88.00 803 ASN A CA 1
ATOM 6157 C C . ASN A 1 803 ? -1.476 16.713 1.524 1.00 88.00 803 ASN A C 1
ATOM 6159 O O . ASN A 1 803 ? -2.144 16.922 2.540 1.00 88.00 803 ASN A O 1
ATOM 6163 N N . ILE A 1 804 ? -1.667 15.616 0.781 1.00 91.69 804 ILE A N 1
ATOM 6164 C CA . ILE A 1 804 ? -2.749 14.652 1.068 1.00 91.69 804 ILE A CA 1
ATOM 6165 C C . ILE A 1 804 ? -2.575 13.982 2.445 1.00 91.69 804 ILE A C 1
ATOM 6167 O O . ILE A 1 804 ? -3.554 13.708 3.139 1.00 91.69 804 ILE A O 1
ATOM 6171 N N . PHE A 1 805 ? -1.334 13.835 2.923 1.00 91.19 805 PHE A N 1
ATOM 6172 C CA . PHE A 1 805 ? -1.056 13.359 4.280 1.00 91.19 805 PHE A CA 1
ATOM 6173 C C . PHE A 1 805 ? -1.591 14.315 5.363 1.00 91.19 805 PHE A C 1
ATOM 6175 O O . PHE A 1 805 ? -2.040 13.872 6.419 1.00 91.19 805 PHE A O 1
ATOM 6182 N N . ARG A 1 806 ? -1.592 15.634 5.119 1.00 92.75 806 ARG A N 1
ATOM 6183 C CA . ARG A 1 806 ? -2.083 16.633 6.088 1.00 92.75 806 ARG A CA 1
ATOM 6184 C C . ARG A 1 806 ? -3.604 16.616 6.222 1.00 92.75 806 ARG A C 1
ATOM 6186 O O . ARG A 1 806 ? -4.094 16.900 7.313 1.00 92.75 806 ARG A O 1
ATOM 6193 N N . PHE A 1 807 ? -4.335 16.231 5.169 1.00 94.62 807 PHE A N 1
ATOM 6194 C CA . PHE A 1 807 ? -5.769 15.928 5.262 1.00 94.62 807 PHE A CA 1
ATOM 6195 C C . PHE A 1 807 ? -6.005 14.782 6.256 1.00 94.62 807 PHE A C 1
ATOM 6197 O O . PHE A 1 807 ? -6.762 14.937 7.215 1.00 94.62 807 PHE A O 1
ATOM 6204 N N . THR A 1 808 ? -5.285 13.669 6.086 1.00 94.00 808 THR A N 1
ATOM 6205 C CA . THR A 1 808 ? -5.352 12.509 6.989 1.00 94.00 808 THR A CA 1
ATOM 6206 C C . THR A 1 808 ? -4.956 12.859 8.424 1.00 94.00 808 THR A C 1
ATOM 6208 O O . THR A 1 808 ? -5.689 12.529 9.358 1.00 94.00 808 THR A O 1
ATOM 6211 N N . GLN A 1 809 ? -3.845 13.578 8.614 1.00 93.94 809 GLN A N 1
ATOM 6212 C CA . GLN A 1 809 ? -3.383 14.017 9.933 1.00 93.94 809 GLN A CA 1
ATOM 6213 C C . GLN A 1 809 ? -4.446 14.872 10.644 1.00 93.94 809 GLN A C 1
ATOM 6215 O O . GLN A 1 809 ? -4.783 14.610 11.798 1.00 93.94 809 GLN A O 1
ATOM 6220 N N . ALA A 1 810 ? -5.033 15.844 9.940 1.00 94.94 810 ALA A N 1
ATOM 6221 C CA . ALA A 1 810 ? -6.105 16.672 10.481 1.00 94.94 810 ALA A CA 1
ATOM 6222 C C . ALA A 1 810 ? -7.367 15.847 10.809 1.00 94.94 810 ALA A C 1
ATOM 6224 O O . ALA A 1 810 ? -8.011 16.088 11.829 1.00 94.94 810 ALA A O 1
ATOM 6225 N N . GLY A 1 811 ? -7.687 14.829 10.002 1.00 94.12 811 GLY A N 1
ATOM 6226 C CA . GLY A 1 811 ? -8.739 13.849 10.292 1.00 94.12 811 GLY A CA 1
ATOM 6227 C C . GLY A 1 811 ? -8.483 13.044 11.574 1.00 94.12 811 GLY A C 1
ATOM 6228 O O . GLY A 1 811 ? -9.407 12.833 12.363 1.00 94.12 811 GLY A O 1
ATOM 6229 N N . SER A 1 812 ? -7.230 12.664 11.837 1.00 94.31 812 SER A N 1
ATOM 6230 C CA . SER A 1 812 ? -6.813 12.004 13.084 1.00 94.31 812 SER A CA 1
ATOM 6231 C C . SER A 1 812 ? -6.941 12.929 14.298 1.00 94.31 812 SER A C 1
ATOM 6233 O O . SER A 1 812 ? -7.541 12.541 15.301 1.00 94.31 812 SER A O 1
ATOM 6235 N N . GLU A 1 813 ? -6.472 14.177 14.186 1.00 95.06 813 GLU A N 1
ATOM 6236 C CA . GLU A 1 813 ? -6.627 15.211 15.222 1.00 95.06 813 GLU A CA 1
ATOM 6237 C C . GLU A 1 813 ? -8.111 15.462 15.558 1.00 95.06 813 GLU A C 1
ATOM 6239 O O . GLU A 1 813 ? -8.504 15.416 16.726 1.00 95.06 813 GLU A O 1
ATOM 6244 N N . VAL A 1 814 ? -8.962 15.652 14.541 1.00 93.56 814 VAL A N 1
ATOM 6245 C CA . VAL A 1 814 ? -10.422 15.787 14.703 1.00 93.56 814 VAL A CA 1
ATOM 6246 C C . VAL A 1 814 ? -11.020 14.548 15.372 1.00 93.56 814 VAL A C 1
ATOM 6248 O O . VAL A 1 814 ? -11.817 14.671 16.300 1.00 93.56 814 VAL A O 1
ATOM 6251 N N . SER A 1 815 ? -10.643 13.346 14.936 1.00 93.94 815 SER A N 1
ATOM 6252 C CA . SER A 1 815 ? -11.174 12.091 15.474 1.00 93.94 815 SER A CA 1
ATOM 6253 C C . SER A 1 815 ? -10.862 11.907 16.961 1.00 93.94 815 SER A C 1
ATOM 6255 O O . SER A 1 815 ? -11.750 11.518 17.727 1.00 93.94 815 SER A O 1
ATOM 6257 N N . ALA A 1 816 ? -9.637 12.238 17.379 1.00 93.19 816 ALA A N 1
ATOM 6258 C CA . ALA A 1 816 ? -9.233 12.215 18.781 1.00 93.19 816 ALA A CA 1
ATOM 6259 C C . ALA A 1 816 ? -10.028 13.235 19.617 1.00 93.19 816 ALA A C 1
ATOM 6261 O O . ALA A 1 816 ? -10.573 12.878 20.661 1.00 93.19 816 ALA A O 1
ATOM 6262 N N . LEU A 1 817 ? -10.181 14.475 19.131 1.00 91.69 817 LEU A N 1
ATOM 6263 C CA . LEU A 1 817 ? -10.970 15.518 19.808 1.00 91.69 817 LEU A CA 1
ATOM 6264 C C . LEU A 1 817 ? -12.468 15.174 19.910 1.00 91.69 817 LEU A C 1
ATOM 6266 O O . LEU A 1 817 ? -13.124 15.536 20.886 1.00 91.69 817 LEU A O 1
ATOM 6270 N N . LEU A 1 818 ? -13.018 14.443 18.935 1.00 92.12 818 LEU A N 1
ATOM 6271 C CA . LEU A 1 818 ? -14.391 13.929 18.988 1.00 92.12 818 LEU A CA 1
ATOM 6272 C C . LEU A 1 818 ? -14.581 12.804 20.026 1.00 92.12 818 LEU A C 1
ATOM 6274 O O . LEU A 1 818 ? -15.727 12.490 20.356 1.00 92.12 818 LEU A O 1
ATOM 6278 N N . GLY A 1 819 ? -13.495 12.218 20.547 1.00 88.44 819 GLY A N 1
ATOM 6279 C CA . GLY A 1 819 ? -13.516 11.109 21.506 1.00 88.44 819 GLY A CA 1
ATOM 6280 C C . GLY A 1 819 ? -13.656 9.723 20.867 1.00 88.44 819 GLY A C 1
ATOM 6281 O O . GLY A 1 819 ? -14.114 8.792 21.528 1.00 88.44 819 GLY A O 1
ATOM 6282 N N . ARG A 1 820 ? -13.303 9.568 19.583 1.00 90.12 820 ARG A N 1
ATOM 6283 C CA . ARG A 1 820 ? -13.254 8.254 18.920 1.00 90.12 820 ARG A CA 1
ATOM 6284 C C . ARG A 1 820 ? -11.995 7.496 19.360 1.00 90.12 820 ARG A C 1
ATOM 6286 O O . ARG A 1 820 ? -10.930 8.094 19.492 1.00 90.12 820 ARG A O 1
ATOM 6293 N N . ILE A 1 821 ? -12.107 6.179 19.530 1.00 91.19 821 ILE A N 1
ATOM 6294 C CA . ILE A 1 821 ? -10.949 5.303 19.777 1.00 91.19 821 ILE A CA 1
ATOM 6295 C C . ILE A 1 821 ? -10.053 5.312 18.519 1.00 91.19 821 ILE A C 1
ATOM 6297 O O . ILE A 1 821 ? -10.593 5.155 17.419 1.00 91.19 821 ILE A O 1
ATOM 6301 N N . PRO A 1 822 ? -8.727 5.518 18.640 1.00 87.56 822 PRO A N 1
ATOM 6302 C CA . PRO A 1 822 ? -7.815 5.489 17.499 1.00 87.56 822 PRO A CA 1
ATOM 6303 C C . PRO A 1 822 ? -7.642 4.075 16.927 1.00 87.56 822 PRO A C 1
ATOM 6305 O O . PRO A 1 822 ? -7.819 3.072 17.618 1.00 87.56 822 PRO A O 1
ATOM 6308 N N . SER A 1 823 ? -7.274 4.017 15.650 1.00 86.81 823 SER A N 1
ATOM 6309 C CA . SER A 1 823 ? -6.945 2.800 14.907 1.00 86.81 823 SER A CA 1
ATOM 6310 C C . SER A 1 823 ? -5.430 2.522 14.942 1.00 86.81 823 SER A C 1
ATOM 6312 O O . SER A 1 823 ? -4.698 3.072 15.769 1.00 86.81 823 SER A O 1
ATOM 6314 N N . ALA A 1 824 ? -4.946 1.667 14.035 1.00 78.38 824 ALA A N 1
ATOM 6315 C CA . ALA A 1 824 ? -3.522 1.414 13.813 1.00 78.38 824 ALA A CA 1
ATOM 6316 C C . ALA A 1 824 ? -2.716 2.723 13.689 1.00 78.38 824 ALA A C 1
ATOM 6318 O O . ALA A 1 824 ? -3.181 3.692 13.087 1.00 78.38 824 ALA A O 1
ATOM 6319 N N . VAL A 1 825 ? -1.520 2.746 14.293 1.00 84.25 825 VAL A N 1
ATOM 6320 C CA . VAL A 1 825 ? -0.564 3.880 14.312 1.00 84.25 825 VAL A CA 1
ATOM 6321 C C . VAL A 1 825 ? -1.135 5.198 14.899 1.00 84.25 825 VAL A C 1
ATOM 6323 O O . VAL A 1 825 ? -0.443 6.206 14.978 1.00 84.25 825 VAL A O 1
ATOM 6326 N N . GLY A 1 826 ? -2.372 5.198 15.411 1.00 88.19 826 GLY A N 1
ATOM 6327 C CA . GLY A 1 826 ? -3.043 6.381 15.963 1.00 88.19 826 GLY A CA 1
ATOM 6328 C C . GLY A 1 826 ? -4.010 7.088 15.004 1.00 88.19 826 GLY A C 1
ATOM 6329 O O . GLY A 1 826 ? -4.646 8.059 15.415 1.00 88.19 826 GLY A O 1
ATOM 6330 N N . TYR A 1 827 ? -4.165 6.607 13.764 1.00 94.00 827 TYR A N 1
ATOM 6331 C CA . TYR A 1 827 ? -5.068 7.212 12.777 1.00 94.00 827 TYR A CA 1
ATOM 6332 C C . TYR A 1 827 ? -6.547 7.078 13.156 1.00 94.00 827 TYR A C 1
ATOM 6334 O O . TYR A 1 827 ? -6.937 6.241 13.976 1.00 94.00 827 TYR A O 1
ATOM 6342 N N . GLN A 1 828 ? -7.415 7.881 12.535 1.00 93.12 828 GLN A N 1
ATOM 6343 C CA . GLN A 1 828 ? -8.851 7.774 12.770 1.00 93.12 828 GLN A CA 1
ATOM 6344 C C . GLN A 1 828 ? -9.433 6.444 12.251 1.00 93.12 828 GLN A C 1
ATOM 6346 O O . GLN A 1 828 ? -9.075 5.999 11.160 1.00 93.12 828 GLN A O 1
ATOM 6351 N N . PRO A 1 829 ? -10.400 5.821 12.956 1.00 92.31 829 PRO A N 1
ATOM 6352 C CA . PRO A 1 829 ? -11.044 4.586 12.497 1.00 92.31 829 PRO A CA 1
ATOM 6353 C C . PRO A 1 829 ? -11.891 4.779 11.226 1.00 92.31 829 PRO A C 1
ATOM 6355 O O . PRO A 1 829 ? -12.314 3.802 10.619 1.00 92.31 829 PRO A O 1
ATOM 6358 N N . THR A 1 830 ? -12.134 6.025 10.805 1.00 92.50 830 THR A N 1
ATOM 6359 C CA . THR A 1 830 ? -12.829 6.375 9.558 1.00 92.50 830 THR A CA 1
ATOM 6360 C C . THR A 1 830 ? -11.891 6.606 8.367 1.00 92.50 830 THR A C 1
ATOM 6362 O O . THR A 1 830 ? -12.390 6.952 7.304 1.00 92.50 830 THR A O 1
ATOM 6365 N N . LEU A 1 831 ? -10.571 6.384 8.495 1.00 92.88 831 LEU A N 1
ATOM 6366 C CA . LEU A 1 831 ? -9.549 6.787 7.510 1.00 92.88 831 LEU A CA 1
ATOM 6367 C C . LEU A 1 831 ? -9.903 6.444 6.053 1.00 92.88 831 LEU A C 1
ATOM 6369 O O . LEU A 1 831 ? -9.918 7.333 5.205 1.00 92.88 831 LEU A O 1
ATOM 6373 N N . ALA A 1 832 ? -10.246 5.186 5.769 1.00 92.12 832 ALA A N 1
ATOM 6374 C CA . ALA A 1 832 ? -10.597 4.751 4.416 1.00 92.12 832 ALA A CA 1
ATOM 6375 C C . ALA A 1 832 ? -11.885 5.401 3.875 1.00 92.12 832 ALA A C 1
ATOM 6377 O O . ALA A 1 832 ? -12.001 5.633 2.675 1.00 92.12 832 ALA A O 1
ATOM 6378 N N . VAL A 1 833 ? -12.836 5.745 4.749 1.00 92.25 833 VAL A N 1
ATOM 6379 C CA . VAL A 1 833 ? -14.089 6.420 4.374 1.00 92.25 833 VAL A CA 1
ATOM 6380 C C . VAL A 1 833 ? -13.861 7.918 4.160 1.00 92.25 833 VAL A C 1
ATOM 6382 O O . VAL A 1 833 ? -14.353 8.473 3.181 1.00 92.25 833 VAL A O 1
ATOM 6385 N N . ASP A 1 834 ? -13.082 8.562 5.036 1.00 91.44 834 ASP A N 1
ATOM 6386 C CA . ASP A 1 834 ? -12.731 9.983 4.925 1.00 91.44 834 ASP A CA 1
ATOM 6387 C C . ASP A 1 834 ? -11.880 10.247 3.667 1.00 91.44 834 ASP A C 1
ATOM 6389 O O . ASP A 1 834 ? -12.073 11.255 2.989 1.00 91.44 834 ASP A O 1
ATOM 6393 N N . MET A 1 835 ? -10.959 9.330 3.340 1.00 93.38 835 MET A N 1
ATOM 6394 C CA . MET A 1 835 ? -10.155 9.371 2.115 1.00 93.38 835 MET A CA 1
ATOM 6395 C C . MET A 1 835 ? -11.010 9.053 0.882 1.00 93.38 835 MET A C 1
ATOM 6397 O O . MET A 1 835 ? -11.084 9.869 -0.035 1.00 93.38 835 MET A O 1
ATOM 6401 N N . GLY A 1 836 ? -11.711 7.914 0.866 1.00 93.75 836 GLY A N 1
ATOM 6402 C CA . GLY A 1 836 ? -12.505 7.480 -0.287 1.00 93.75 836 GLY A CA 1
ATOM 6403 C C . GLY A 1 836 ? -13.617 8.463 -0.665 1.00 93.75 836 GLY A C 1
ATOM 6404 O O . GLY A 1 836 ? -13.798 8.761 -1.843 1.00 93.75 836 GLY A O 1
ATOM 6405 N N . GLY A 1 837 ? -14.299 9.065 0.316 1.00 92.00 837 GLY A N 1
ATOM 6406 C CA . GLY A 1 837 ? -15.323 10.091 0.071 1.00 92.00 837 GLY A CA 1
ATOM 6407 C C . GLY A 1 837 ? -14.801 11.365 -0.614 1.00 92.00 837 GLY A C 1
ATOM 6408 O O . GLY A 1 837 ? -15.585 12.109 -1.201 1.00 92.00 837 GLY A O 1
ATOM 6409 N N . MET A 1 838 ? -13.486 11.607 -0.574 1.00 94.19 838 MET A N 1
ATOM 6410 C CA . MET A 1 838 ? -12.811 12.667 -1.326 1.00 94.19 838 MET A CA 1
ATOM 6411 C C . MET A 1 838 ? -12.244 12.150 -2.658 1.00 94.19 838 MET A C 1
ATOM 6413 O O . MET A 1 838 ? -12.451 12.779 -3.693 1.00 94.19 838 MET A O 1
ATOM 6417 N N . GLN A 1 839 ? -11.565 10.999 -2.655 1.00 95.50 839 GLN A N 1
ATOM 6418 C CA . GLN A 1 839 ? -10.896 10.456 -3.842 1.00 95.50 839 GLN A CA 1
ATOM 6419 C C . GLN A 1 839 ? -11.884 10.005 -4.930 1.00 95.50 839 GLN A C 1
ATOM 6421 O O . GLN A 1 839 ? -11.618 10.205 -6.111 1.00 95.50 839 GLN A O 1
ATOM 6426 N N . GLU A 1 840 ? -13.057 9.473 -4.578 1.00 94.12 840 GLU A N 1
ATOM 6427 C CA . GLU A 1 840 ? -14.044 9.012 -5.571 1.00 94.12 840 GLU A CA 1
ATOM 6428 C C . GLU A 1 840 ? -14.838 10.155 -6.230 1.00 94.12 840 GLU A C 1
ATOM 6430 O O . GLU A 1 840 ? -15.460 9.974 -7.278 1.00 94.12 840 GLU A O 1
ATOM 6435 N N . ARG A 1 841 ? -14.764 11.371 -5.673 1.00 95.31 841 ARG A N 1
ATOM 6436 C CA . ARG A 1 841 ? -15.210 12.609 -6.339 1.00 95.31 841 ARG A CA 1
ATOM 6437 C C . ARG A 1 841 ? -14.226 13.076 -7.423 1.00 95.31 841 ARG A C 1
ATOM 6439 O O . ARG A 1 841 ? -14.640 13.762 -8.361 1.00 95.31 841 ARG A O 1
ATOM 6446 N N . ILE A 1 842 ? -12.951 12.686 -7.331 1.00 95.19 842 ILE A N 1
ATOM 6447 C CA . ILE A 1 842 ? -11.893 12.970 -8.312 1.00 95.19 842 ILE A CA 1
ATOM 6448 C C . ILE A 1 842 ? -11.946 11.896 -9.407 1.00 95.19 842 ILE A C 1
ATOM 6450 O O . ILE A 1 842 ? -11.471 10.774 -9.227 1.00 95.19 842 ILE A O 1
ATOM 6454 N N . THR A 1 843 ? -12.592 12.222 -10.526 1.00 92.88 843 THR A N 1
ATOM 6455 C CA . THR A 1 843 ? -12.818 11.289 -11.643 1.00 92.88 843 THR A CA 1
ATOM 6456 C C . THR A 1 843 ? -13.239 12.018 -12.928 1.00 92.88 843 THR A C 1
ATOM 6458 O O . THR A 1 843 ? -13.639 13.192 -12.891 1.00 92.88 843 THR A O 1
ATOM 6461 N N . THR A 1 844 ? -13.203 11.300 -14.055 1.00 92.25 844 THR A N 1
ATOM 6462 C CA . THR A 1 844 ? -13.811 11.692 -15.337 1.00 92.25 844 THR A CA 1
ATOM 6463 C C . THR A 1 844 ? -15.291 11.327 -15.374 1.00 92.25 844 THR A C 1
ATOM 6465 O O . THR A 1 844 ? -15.664 10.156 -15.289 1.00 92.25 844 THR A O 1
ATOM 6468 N N . THR A 1 845 ? -16.143 12.332 -15.578 1.00 92.50 845 THR A N 1
ATOM 6469 C CA . THR A 1 845 ? -17.566 12.140 -15.884 1.00 92.50 845 THR A CA 1
ATOM 6470 C C . THR A 1 845 ? -17.820 12.342 -17.378 1.00 92.50 845 THR A C 1
ATOM 6472 O O . THR A 1 845 ? -16.977 12.854 -18.111 1.00 92.50 845 THR A O 1
ATOM 6475 N N . LYS A 1 846 ? -19.031 12.028 -17.849 1.00 89.88 846 LYS A N 1
ATOM 6476 C CA . LYS A 1 846 ? -19.487 12.337 -19.225 1.00 89.88 846 LYS A CA 1
ATOM 6477 C C . LYS A 1 846 ? -19.401 13.821 -19.634 1.00 89.88 846 LYS A C 1
ATOM 6479 O O . LYS A 1 846 ? -19.674 14.125 -20.794 1.00 89.88 846 LYS A O 1
ATOM 6484 N N . LYS A 1 847 ? -19.135 14.742 -18.700 1.00 90.62 847 LYS A N 1
ATOM 6485 C CA . LYS A 1 847 ? -19.062 16.191 -18.950 1.00 90.62 847 LYS A CA 1
ATOM 6486 C C . LYS A 1 847 ? -17.632 16.721 -19.073 1.00 90.62 847 LYS A C 1
ATOM 6488 O O . LYS A 1 847 ? -17.438 17.707 -19.770 1.00 90.62 847 LYS A O 1
ATOM 6493 N N . GLY A 1 848 ? -16.674 16.098 -18.390 1.00 90.56 848 GLY A N 1
ATOM 6494 C CA . GLY A 1 848 ? -15.297 16.572 -18.233 1.00 90.56 848 GLY A CA 1
ATOM 6495 C C . GLY A 1 848 ? -14.560 15.775 -17.154 1.00 90.56 848 GLY A C 1
ATOM 6496 O O . GLY A 1 848 ? -15.140 14.881 -16.530 1.00 90.56 848 GLY A O 1
ATOM 6497 N N . SER A 1 849 ? -13.296 16.103 -16.894 1.00 91.88 849 SER A N 1
ATOM 6498 C CA . SER A 1 849 ? -12.464 15.392 -15.912 1.00 91.88 849 SER A CA 1
ATOM 6499 C C . SER A 1 849 ? -11.902 16.291 -14.811 1.00 91.88 849 SER A C 1
ATOM 6501 O O . SER A 1 849 ? -11.709 17.488 -15.003 1.00 91.88 849 SER A O 1
ATOM 6503 N N . ILE A 1 850 ? -11.607 15.700 -13.650 1.00 94.44 850 ILE A N 1
ATOM 6504 C CA . ILE A 1 850 ? -10.710 16.293 -12.647 1.00 94.44 850 ILE A CA 1
ATOM 6505 C C . ILE A 1 850 ? -9.507 15.366 -12.525 1.00 94.44 850 ILE A C 1
ATOM 6507 O O . ILE A 1 850 ? -9.610 14.309 -11.907 1.00 94.44 850 ILE A O 1
ATOM 6511 N N . THR A 1 851 ? -8.376 15.748 -13.115 1.00 93.50 851 THR A N 1
ATOM 6512 C CA . THR A 1 851 ? -7.111 15.024 -12.930 1.00 93.50 851 THR A CA 1
ATOM 6513 C C . THR A 1 851 ? -6.409 15.605 -11.712 1.00 93.50 851 THR A C 1
ATOM 6515 O O . THR A 1 851 ? -6.213 16.819 -11.645 1.00 93.50 851 THR A O 1
ATOM 6518 N N . SER A 1 852 ? -6.041 14.781 -10.730 1.00 94.94 852 SER A N 1
ATOM 6519 C CA . SER A 1 852 ? -5.465 15.288 -9.479 1.00 94.94 852 SER A CA 1
ATOM 6520 C C . SER A 1 852 ? -4.005 14.904 -9.309 1.00 94.94 852 SER A C 1
ATOM 6522 O O . SER A 1 852 ? -3.657 13.732 -9.403 1.00 94.94 852 SER A O 1
ATOM 6524 N N . VAL A 1 853 ? -3.161 15.893 -9.008 1.00 93.44 853 VAL A N 1
ATOM 6525 C CA . VAL A 1 853 ? -1.750 15.694 -8.658 1.00 93.44 853 VAL A CA 1
ATOM 6526 C C . VAL A 1 853 ? -1.596 15.991 -7.172 1.00 93.44 853 VAL A C 1
ATOM 6528 O O . VAL A 1 853 ? -1.732 17.128 -6.721 1.00 93.44 853 VAL A O 1
ATOM 6531 N N . GLN A 1 854 ? -1.359 14.941 -6.399 1.00 93.62 854 GLN A N 1
ATOM 6532 C CA . GLN A 1 854 ? -1.417 14.953 -4.945 1.00 93.62 854 GLN A CA 1
ATOM 6533 C C . GLN A 1 854 ? -0.013 14.737 -4.406 1.00 93.62 854 GLN A C 1
ATOM 6535 O O . GLN A 1 854 ? 0.580 13.681 -4.614 1.00 93.62 854 GLN A O 1
ATOM 6540 N N . ALA A 1 855 ? 0.542 15.725 -3.714 1.00 89.06 855 ALA A N 1
ATOM 6541 C CA . ALA A 1 855 ? 1.807 15.531 -3.034 1.00 89.06 855 ALA A CA 1
ATOM 6542 C C . ALA A 1 855 ? 1.587 14.600 -1.835 1.00 89.06 855 ALA A C 1
ATOM 6544 O O . ALA A 1 855 ? 0.731 14.863 -0.985 1.00 89.06 855 ALA A O 1
ATOM 6545 N N . VAL A 1 856 ? 2.368 13.521 -1.767 1.00 86.06 856 VAL A N 1
ATOM 6546 C CA . VAL A 1 856 ? 2.259 12.494 -0.724 1.00 86.06 856 VAL A CA 1
ATOM 6547 C C . VAL A 1 856 ? 3.501 12.535 0.157 1.00 86.06 856 VAL A C 1
ATOM 6549 O O . VAL A 1 856 ? 4.618 12.299 -0.303 1.00 86.06 856 VAL A O 1
ATOM 6552 N N . TYR A 1 857 ? 3.312 12.854 1.436 1.00 82.56 857 TYR A N 1
ATOM 6553 C CA . TYR A 1 857 ? 4.330 12.648 2.459 1.00 82.56 857 TYR A CA 1
ATOM 6554 C C . TYR A 1 857 ? 4.209 11.236 3.042 1.00 82.56 857 TYR A C 1
ATOM 6556 O O . TYR A 1 857 ? 3.145 10.855 3.528 1.00 82.56 857 TYR A O 1
ATOM 6564 N N . VAL A 1 858 ? 5.308 10.482 3.003 1.00 73.88 858 VAL A N 1
ATOM 6565 C CA . VAL A 1 858 ? 5.433 9.168 3.643 1.00 73.88 858 VAL A CA 1
ATOM 6566 C C . VAL A 1 858 ? 6.063 9.384 5.028 1.00 73.88 858 VAL A C 1
ATOM 6568 O O . VAL A 1 858 ? 7.173 9.918 5.105 1.00 73.88 858 VAL A O 1
ATOM 6571 N N . PRO A 1 859 ? 5.379 9.050 6.137 1.00 69.62 859 PRO A N 1
ATOM 6572 C CA . PRO A 1 859 ? 5.934 9.221 7.473 1.00 69.62 859 PRO A CA 1
ATOM 6573 C C . PRO A 1 859 ? 7.053 8.202 7.715 1.00 69.62 859 PRO A C 1
ATOM 6575 O O . PRO A 1 859 ? 6.890 7.020 7.440 1.00 69.62 859 PRO A O 1
ATOM 6578 N N . ALA A 1 860 ? 8.197 8.668 8.227 1.00 70.50 860 ALA A N 1
ATOM 6579 C CA . ALA A 1 860 ? 9.379 7.839 8.516 1.00 70.50 860 ALA A CA 1
ATOM 6580 C C . ALA A 1 860 ? 9.878 6.958 7.341 1.00 70.50 860 ALA A C 1
ATOM 6582 O O . ALA A 1 860 ? 10.554 5.960 7.578 1.00 70.50 860 ALA A O 1
ATOM 6583 N N . ASP A 1 861 ? 9.546 7.336 6.100 1.00 65.50 861 ASP A N 1
ATOM 6584 C CA . ASP A 1 861 ? 9.769 6.562 4.868 1.00 65.50 861 ASP A CA 1
ATOM 6585 C C . ASP A 1 861 ? 9.108 5.157 4.866 1.00 65.50 861 ASP A C 1
ATOM 6587 O O . ASP A 1 861 ? 9.440 4.300 4.047 1.00 65.50 861 ASP A O 1
ATOM 6591 N N . ASP A 1 862 ? 8.116 4.936 5.740 1.00 67.94 862 ASP A N 1
ATOM 6592 C CA . ASP A 1 862 ? 7.324 3.707 5.835 1.00 67.94 862 ASP A CA 1
ATOM 6593 C C . ASP A 1 862 ? 6.110 3.730 4.887 1.00 67.94 862 ASP A C 1
ATOM 6595 O O . ASP A 1 862 ? 5.100 4.399 5.123 1.00 67.94 862 ASP A O 1
ATOM 6599 N N . LEU A 1 863 ? 6.199 2.959 3.801 1.00 66.62 863 LEU A N 1
ATOM 6600 C CA . LEU A 1 863 ? 5.119 2.783 2.823 1.00 66.62 863 LEU A CA 1
ATOM 6601 C C . LEU A 1 863 ? 3.948 1.928 3.346 1.00 66.62 863 LEU A C 1
ATOM 6603 O O . LEU A 1 863 ? 2.888 1.920 2.718 1.00 66.62 863 LEU A O 1
ATOM 6607 N N . THR A 1 864 ? 4.128 1.214 4.463 1.00 75.88 864 THR A N 1
ATOM 6608 C CA . THR A 1 864 ? 3.100 0.366 5.093 1.00 75.88 864 THR A CA 1
ATOM 6609 C C . THR A 1 864 ? 2.229 1.122 6.099 1.00 75.88 864 THR A C 1
ATOM 6611 O O . THR A 1 864 ? 1.190 0.604 6.515 1.00 75.88 864 THR A O 1
ATOM 6614 N N . ASP A 1 865 ? 2.592 2.366 6.440 1.00 83.75 865 ASP A N 1
ATOM 6615 C CA . ASP A 1 865 ? 1.756 3.247 7.253 1.00 83.75 865 ASP A CA 1
ATOM 6616 C C . ASP A 1 865 ? 0.338 3.365 6.634 1.00 83.75 865 ASP A C 1
ATOM 6618 O O . ASP A 1 865 ? 0.199 3.539 5.413 1.00 83.75 865 ASP A O 1
ATOM 6622 N N . PRO A 1 866 ? -0.740 3.282 7.443 1.00 85.00 866 PRO A N 1
ATOM 6623 C CA . PRO A 1 866 ? -2.112 3.325 6.946 1.00 85.00 866 PRO A CA 1
ATOM 6624 C C . PRO A 1 866 ? -2.453 4.526 6.053 1.00 85.00 866 PRO A C 1
ATOM 6626 O O . PRO A 1 866 ? -3.326 4.397 5.193 1.00 85.00 866 PRO A O 1
ATOM 6629 N N . ALA A 1 867 ? -1.815 5.687 6.225 1.00 86.00 867 ALA A N 1
ATOM 6630 C CA . ALA A 1 867 ? -2.105 6.890 5.450 1.00 86.00 867 ALA A CA 1
ATOM 6631 C C . ALA A 1 867 ? -1.563 6.814 4.003 1.00 86.00 867 ALA A C 1
ATOM 6633 O O . ALA A 1 867 ? -2.384 6.946 3.085 1.00 86.00 867 ALA A O 1
ATOM 6634 N N . PRO A 1 868 ? -0.265 6.541 3.738 1.00 83.06 868 PRO A N 1
ATOM 6635 C CA . PRO A 1 868 ? 0.204 6.139 2.414 1.00 83.06 868 PRO A CA 1
ATOM 6636 C C . PRO A 1 868 ? -0.560 4.938 1.856 1.00 83.06 868 PRO A C 1
ATOM 6638 O O . PRO A 1 868 ? -1.087 5.047 0.754 1.00 83.06 868 PRO A O 1
ATOM 6641 N N . ALA A 1 869 ? -0.699 3.839 2.608 1.00 83.44 869 ALA A N 1
ATOM 6642 C CA . ALA A 1 869 ? -1.319 2.603 2.118 1.00 83.44 869 ALA A CA 1
ATOM 6643 C C . ALA A 1 869 ? -2.764 2.812 1.623 1.00 83.44 869 ALA A C 1
ATOM 6645 O O . ALA A 1 869 ? -3.120 2.371 0.529 1.00 83.44 869 ALA A O 1
ATOM 6646 N N . THR A 1 870 ? -3.581 3.563 2.374 1.00 87.88 870 THR A N 1
ATOM 6647 C CA . THR A 1 870 ? -4.943 3.934 1.947 1.00 87.88 870 THR A CA 1
ATOM 6648 C C . THR A 1 870 ? -4.913 4.860 0.726 1.00 87.88 870 THR A C 1
ATOM 6650 O O . THR A 1 870 ? -5.735 4.718 -0.174 1.00 87.88 870 THR A O 1
ATOM 6653 N N . THR A 1 871 ? -3.956 5.791 0.655 1.00 88.62 871 THR A N 1
ATOM 6654 C CA . THR A 1 871 ? -3.819 6.705 -0.492 1.00 88.62 871 THR A CA 1
ATOM 6655 C C . THR A 1 871 ? -3.450 5.941 -1.769 1.00 88.62 871 THR A C 1
ATOM 6657 O O . THR A 1 871 ? -4.098 6.136 -2.795 1.00 88.62 871 THR A O 1
ATOM 6660 N N . PHE A 1 872 ? -2.472 5.027 -1.705 1.00 85.31 872 PHE A N 1
ATOM 6661 C CA . PHE A 1 872 ? -1.980 4.238 -2.842 1.00 85.31 872 PHE A CA 1
ATOM 6662 C C . PHE A 1 872 ? -3.079 3.454 -3.569 1.00 85.31 872 PHE A C 1
ATOM 6664 O O . PHE A 1 872 ? -3.028 3.350 -4.793 1.00 85.31 872 PHE A O 1
ATOM 6671 N N . ALA A 1 873 ? -4.094 2.952 -2.858 1.00 88.81 873 ALA A N 1
ATOM 6672 C CA . ALA A 1 873 ? -5.214 2.235 -3.473 1.00 88.81 873 ALA A CA 1
ATOM 6673 C C . ALA A 1 873 ? -5.944 3.077 -4.544 1.00 88.81 873 ALA A C 1
ATOM 6675 O O . ALA A 1 873 ? -6.296 2.562 -5.611 1.00 88.81 873 ALA A O 1
ATOM 6676 N N . HIS A 1 874 ? -6.108 4.381 -4.290 1.00 92.06 874 HIS A N 1
ATOM 6677 C CA . HIS A 1 874 ? -6.790 5.319 -5.186 1.00 92.06 874 HIS A CA 1
ATOM 6678 C C . HIS A 1 874 ? -5.882 5.924 -6.274 1.00 92.06 874 HIS A C 1
ATOM 6680 O O . HIS A 1 874 ? -6.402 6.629 -7.135 1.00 92.06 874 HIS A O 1
ATOM 6686 N N . LEU A 1 875 ? -4.561 5.687 -6.256 1.00 92.69 875 LEU A N 1
ATOM 6687 C CA . LEU A 1 875 ? -3.619 6.269 -7.223 1.00 92.69 875 LEU A CA 1
ATOM 6688 C C . LEU A 1 875 ? -3.518 5.453 -8.518 1.00 92.69 875 LEU A C 1
ATOM 6690 O O . LEU A 1 875 ? -3.338 4.238 -8.492 1.00 92.69 875 LEU A O 1
ATOM 6694 N N . ASP A 1 876 ? -3.551 6.149 -9.653 1.00 91.81 876 ASP A N 1
ATOM 6695 C CA . ASP A 1 876 ? -3.389 5.579 -10.994 1.00 91.81 876 ASP A CA 1
ATOM 6696 C C . ASP A 1 876 ? -1.953 5.694 -11.517 1.00 91.81 876 ASP A C 1
ATOM 6698 O O . ASP A 1 876 ? -1.514 4.859 -12.309 1.00 91.81 876 ASP A O 1
ATOM 6702 N N . ALA A 1 877 ? -1.208 6.699 -11.049 1.00 92.94 877 ALA A N 1
ATOM 6703 C CA . ALA A 1 877 ? 0.220 6.855 -11.307 1.00 92.94 877 ALA A CA 1
ATOM 6704 C C . ALA A 1 877 ? 0.972 7.359 -10.065 1.00 92.94 877 ALA A C 1
ATOM 6706 O O . ALA A 1 877 ? 0.422 8.072 -9.220 1.00 92.94 877 ALA A O 1
ATOM 6707 N N . THR A 1 878 ? 2.251 7.009 -9.973 1.00 92.75 878 THR A N 1
ATOM 6708 C CA . THR A 1 878 ? 3.183 7.465 -8.940 1.00 92.75 878 THR A CA 1
ATOM 6709 C C . THR A 1 878 ? 4.409 8.081 -9.602 1.00 92.75 878 THR A C 1
ATOM 6711 O O . THR A 1 878 ? 5.106 7.415 -10.365 1.00 92.75 878 THR A O 1
ATOM 6714 N N . THR A 1 879 ? 4.698 9.338 -9.277 1.00 93.44 879 THR A N 1
ATOM 6715 C CA . THR A 1 879 ? 5.874 10.076 -9.753 1.00 93.44 879 THR A CA 1
ATOM 6716 C C . THR A 1 879 ? 6.785 10.334 -8.563 1.00 93.44 879 THR A C 1
ATOM 6718 O O . THR A 1 879 ? 6.433 11.093 -7.658 1.00 93.44 879 THR A O 1
ATOM 6721 N N . VAL A 1 880 ? 7.949 9.689 -8.541 1.00 91.06 880 VAL A N 1
ATOM 6722 C CA . VAL A 1 880 ? 8.908 9.759 -7.433 1.00 91.06 880 VAL A CA 1
ATOM 6723 C C . VAL A 1 880 ? 10.017 10.742 -7.788 1.00 91.06 880 VAL A C 1
ATOM 6725 O O . VAL A 1 880 ? 10.761 10.514 -8.732 1.00 91.06 880 VAL A O 1
ATOM 6728 N N . LEU A 1 881 ? 10.146 11.842 -7.044 1.00 90.06 881 LEU A N 1
ATOM 6729 C CA . LEU A 1 881 ? 11.229 12.813 -7.215 1.00 90.06 881 LEU A CA 1
ATOM 6730 C C . LEU A 1 881 ? 12.385 12.490 -6.255 1.00 90.06 881 LEU A C 1
ATOM 6732 O O . LEU A 1 881 ? 12.303 12.729 -5.046 1.00 90.06 881 LEU A O 1
ATOM 6736 N N . SER A 1 882 ? 13.463 11.936 -6.810 1.00 86.50 882 SER A N 1
ATOM 6737 C CA . SER A 1 882 ? 14.603 11.385 -6.074 1.00 86.50 882 SER A CA 1
ATOM 6738 C C . SER A 1 882 ? 15.699 12.422 -5.832 1.00 86.50 882 SER A C 1
ATOM 6740 O O . SER A 1 882 ? 16.119 13.153 -6.735 1.00 86.50 882 SER A O 1
ATOM 6742 N N . ARG A 1 883 ? 16.232 12.456 -4.602 1.00 85.56 883 ARG A N 1
ATOM 6743 C CA . ARG A 1 883 ? 17.341 13.357 -4.252 1.00 85.56 883 ARG A CA 1
ATOM 6744 C C . ARG A 1 883 ? 18.608 13.045 -5.050 1.00 85.56 883 ARG A C 1
ATOM 6746 O O . ARG A 1 883 ? 19.204 13.982 -5.572 1.00 85.56 883 ARG A O 1
ATOM 6753 N N . GLY A 1 884 ? 18.969 11.771 -5.216 1.00 87.38 884 GLY A N 1
ATOM 6754 C CA . GLY A 1 884 ? 20.179 11.389 -5.957 1.00 87.38 884 GLY A CA 1
ATOM 6755 C C . GLY A 1 884 ? 20.166 11.879 -7.412 1.00 87.38 884 GLY A C 1
ATOM 6756 O O . GLY A 1 884 ? 21.194 12.285 -7.944 1.00 87.38 884 GLY A O 1
ATOM 6757 N N . ILE A 1 885 ? 18.986 11.948 -8.035 1.00 90.50 885 ILE A N 1
ATOM 6758 C CA . ILE A 1 885 ? 18.818 12.481 -9.395 1.00 90.50 885 ILE A CA 1
ATOM 6759 C C . ILE A 1 885 ? 18.966 14.012 -9.407 1.00 90.50 885 ILE A C 1
ATOM 6761 O O . ILE A 1 885 ? 19.667 14.556 -10.264 1.00 90.50 885 ILE A O 1
ATOM 6765 N N . SER A 1 886 ? 18.408 14.708 -8.408 1.00 89.56 886 SER A N 1
ATOM 6766 C CA . SER A 1 886 ? 18.602 16.160 -8.249 1.00 89.56 886 SER A CA 1
ATOM 6767 C C . SER A 1 886 ? 20.062 16.551 -7.952 1.00 89.56 886 SER A C 1
ATOM 6769 O O . SER A 1 886 ? 20.525 17.591 -8.421 1.00 89.56 886 SER A O 1
ATOM 6771 N N . GLU A 1 887 ? 20.815 15.699 -7.245 1.00 90.31 887 GLU A N 1
ATOM 6772 C CA . GLU A 1 887 ? 22.244 15.880 -6.936 1.00 90.31 887 GLU A CA 1
ATOM 6773 C C . GLU A 1 887 ? 23.145 15.633 -8.158 1.00 90.31 887 GLU A C 1
ATOM 6775 O O . GLU A 1 887 ? 24.168 16.297 -8.313 1.00 90.31 887 GLU A O 1
ATOM 6780 N N . LEU A 1 888 ? 22.721 14.776 -9.096 1.00 89.56 888 LEU A N 1
ATOM 6781 C CA . LEU A 1 888 ? 23.317 14.675 -10.437 1.00 89.56 888 LEU A CA 1
ATOM 6782 C C . LEU A 1 888 ? 22.998 15.889 -11.335 1.00 89.56 888 LEU A C 1
ATOM 6784 O O . LEU A 1 888 ? 23.474 15.939 -12.474 1.00 89.56 888 LEU A O 1
ATOM 6788 N N . GLY A 1 889 ? 22.193 16.845 -10.859 1.00 91.19 889 GLY A N 1
ATOM 6789 C CA . GLY A 1 889 ? 21.744 18.026 -11.600 1.00 91.19 889 GLY A CA 1
ATOM 6790 C C . GLY A 1 889 ? 20.627 17.751 -12.610 1.00 91.19 889 GLY A C 1
ATOM 6791 O O . GLY A 1 889 ? 20.362 18.594 -13.459 1.00 91.19 889 GLY A O 1
ATOM 6792 N N . ILE A 1 890 ? 19.991 16.578 -12.573 1.00 93.31 890 ILE A N 1
ATOM 6793 C CA . ILE A 1 890 ? 18.960 16.189 -13.541 1.00 93.31 890 ILE A CA 1
ATOM 6794 C C . ILE A 1 890 ? 17.605 16.738 -13.078 1.00 93.31 8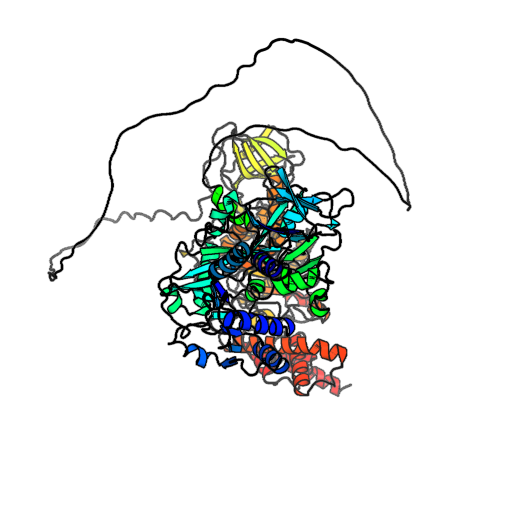90 ILE A C 1
ATOM 6796 O O . ILE A 1 890 ? 17.106 16.372 -12.015 1.00 93.31 890 ILE A O 1
ATOM 6800 N N . TYR A 1 891 ? 17.013 17.611 -13.898 1.00 93.25 891 TYR A N 1
ATOM 6801 C CA . TYR A 1 891 ? 15.692 18.197 -13.672 1.00 93.25 891 TYR A CA 1
ATOM 6802 C C . TYR A 1 891 ? 14.774 17.954 -14.886 1.00 93.25 891 TYR A C 1
ATOM 6804 O O . TYR A 1 891 ? 15.231 18.135 -16.018 1.00 93.25 891 TYR A O 1
ATOM 6812 N N . PRO A 1 892 ? 13.503 17.555 -14.681 1.00 94.88 892 PRO A N 1
ATOM 6813 C CA . PRO A 1 892 ? 12.889 17.216 -13.391 1.00 94.88 892 PRO A CA 1
ATOM 6814 C C . PRO A 1 892 ? 13.512 15.953 -12.769 1.00 94.88 892 PRO A C 1
ATOM 6816 O O . PRO A 1 892 ? 13.909 15.034 -13.478 1.00 94.88 892 PRO A O 1
ATOM 6819 N N . ALA A 1 893 ? 13.598 15.906 -11.438 1.00 93.94 893 ALA A N 1
ATOM 6820 C CA . ALA A 1 893 ? 14.342 14.875 -10.705 1.00 93.94 893 ALA A CA 1
ATOM 6821 C C . ALA A 1 893 ? 13.585 13.534 -10.558 1.00 93.94 893 ALA A C 1
ATOM 6823 O O . ALA A 1 893 ? 13.635 12.901 -9.504 1.00 93.94 893 ALA A O 1
ATOM 6824 N N . VAL A 1 894 ? 12.821 13.135 -11.580 1.00 94.88 894 VAL A N 1
ATOM 6825 C CA . VAL A 1 894 ? 11.943 11.954 -11.554 1.00 94.88 894 VAL A CA 1
ATOM 6826 C C . VAL A 1 894 ? 12.772 10.675 -11.638 1.00 94.88 894 VAL A C 1
ATOM 6828 O O . VAL A 1 894 ? 13.615 10.546 -12.523 1.00 94.88 894 VAL A O 1
ATOM 6831 N N . ASP A 1 895 ? 12.508 9.722 -10.746 1.00 93.38 895 ASP A N 1
ATOM 6832 C CA . ASP A 1 895 ? 13.107 8.394 -10.796 1.00 93.38 895 ASP A CA 1
ATOM 6833 C C . ASP A 1 895 ? 12.412 7.518 -11.854 1.00 93.38 895 ASP A C 1
ATOM 6835 O O . ASP A 1 895 ? 11.204 7.285 -11.743 1.00 93.38 895 ASP A O 1
ATOM 6839 N N . PRO A 1 896 ? 13.134 7.042 -12.886 1.00 92.88 896 PRO A N 1
ATOM 6840 C CA . PRO A 1 896 ? 12.557 6.302 -14.008 1.00 92.88 896 PRO A CA 1
ATOM 6841 C C . PRO A 1 896 ? 12.231 4.830 -13.697 1.00 92.88 896 PRO A C 1
ATOM 6843 O O . PRO A 1 896 ? 11.641 4.157 -14.545 1.00 92.88 896 PRO A O 1
ATOM 6846 N N . LEU A 1 897 ? 12.633 4.321 -12.525 1.00 92.31 897 LEU A N 1
ATOM 6847 C CA . LEU A 1 897 ? 12.415 2.935 -12.094 1.00 92.31 897 LEU A CA 1
ATOM 6848 C C . LEU A 1 897 ? 11.400 2.853 -10.943 1.00 92.31 897 LEU A C 1
ATOM 6850 O O . LEU A 1 897 ? 10.564 1.946 -10.919 1.00 92.31 897 LEU A O 1
ATOM 6854 N N . ASP A 1 898 ? 11.434 3.819 -10.020 1.00 88.75 898 ASP A N 1
ATOM 6855 C CA . ASP A 1 898 ? 10.499 3.868 -8.888 1.00 88.75 898 ASP A CA 1
ATOM 6856 C C . ASP A 1 898 ? 9.156 4.545 -9.252 1.00 88.75 898 ASP A C 1
ATOM 6858 O O . ASP A 1 898 ? 8.138 4.288 -8.603 1.00 88.75 898 ASP A O 1
ATOM 6862 N N . SER A 1 899 ? 9.112 5.364 -10.315 1.00 92.06 899 SER A N 1
ATOM 6863 C CA . SER A 1 899 ? 7.862 5.928 -10.862 1.00 92.06 899 SER A CA 1
ATOM 6864 C C . SER A 1 899 ? 7.115 4.920 -11.743 1.00 92.06 899 SER A C 1
ATOM 6866 O O . SER A 1 899 ? 7.731 4.197 -12.524 1.00 92.06 899 SER A O 1
ATOM 6868 N N . LYS A 1 900 ? 5.781 4.858 -11.628 1.00 92.25 900 LYS A N 1
ATOM 6869 C CA . LYS A 1 900 ? 4.931 3.819 -12.247 1.00 92.25 900 LYS A CA 1
ATOM 6870 C C . LYS A 1 900 ? 3.576 4.391 -12.670 1.00 92.25 900 LYS A C 1
ATOM 6872 O O . LYS A 1 900 ? 3.120 5.384 -12.109 1.00 92.25 900 LYS A O 1
ATOM 6877 N N . SER A 1 901 ? 2.898 3.757 -13.628 1.00 93.94 901 SER A N 1
ATOM 6878 C CA . SER A 1 901 ? 1.530 4.126 -14.025 1.00 93.94 901 SER A CA 1
ATOM 6879 C C . SER A 1 901 ? 0.716 2.923 -14.496 1.00 93.94 901 SER A C 1
ATOM 6881 O O . SER A 1 901 ? 1.217 2.099 -15.259 1.00 93.94 901 SER A O 1
ATOM 6883 N N . ARG A 1 902 ? -0.568 2.874 -14.115 1.00 89.81 902 ARG A N 1
ATOM 6884 C CA . ARG A 1 902 ? -1.573 1.938 -14.654 1.00 89.81 902 ARG A CA 1
ATOM 6885 C C . ARG A 1 902 ? -1.840 2.150 -16.151 1.00 89.81 902 ARG A C 1
ATOM 6887 O O . ARG A 1 902 ? -2.407 1.271 -16.788 1.00 89.81 902 ARG A O 1
ATOM 6894 N N . MET A 1 903 ? -1.464 3.304 -16.713 1.00 92.44 903 MET A N 1
ATOM 6895 C CA . MET A 1 903 ? -1.625 3.601 -18.143 1.00 92.44 903 MET A CA 1
ATOM 6896 C C . MET A 1 903 ? -0.511 3.008 -19.014 1.00 92.44 903 MET A C 1
ATOM 6898 O O . MET A 1 903 ? -0.676 2.962 -20.231 1.00 92.44 903 MET A O 1
ATOM 6902 N N . LEU A 1 904 ? 0.610 2.555 -18.432 1.00 93.50 904 LEU A N 1
ATOM 6903 C CA . LEU A 1 904 ? 1.720 1.952 -19.178 1.00 93.50 904 LEU A CA 1
ATOM 6904 C C . LEU A 1 904 ? 1.402 0.488 -19.540 1.00 93.50 904 LEU A C 1
ATOM 6906 O O . LEU A 1 904 ? 2.026 -0.454 -19.061 1.00 93.50 904 LEU A O 1
ATOM 6910 N N . ASP A 1 905 ? 0.392 0.322 -20.389 1.00 92.31 905 ASP A N 1
ATOM 6911 C CA . ASP A 1 905 ? -0.133 -0.943 -20.898 1.00 92.31 905 ASP A CA 1
ATOM 6912 C C . ASP A 1 905 ? -0.226 -0.846 -22.433 1.00 92.31 905 ASP A C 1
ATOM 6914 O O . ASP A 1 905 ? -0.764 0.149 -22.937 1.00 92.31 905 ASP A O 1
ATOM 6918 N N . PRO A 1 906 ? 0.251 -1.837 -23.213 1.00 93.75 906 PRO A N 1
ATOM 6919 C CA . PRO A 1 906 ? 0.271 -1.756 -24.677 1.00 93.75 906 PRO A CA 1
ATOM 6920 C C . PRO A 1 906 ? -1.128 -1.626 -25.308 1.00 93.75 906 PRO A C 1
ATOM 6922 O O . PRO A 1 906 ? -1.238 -1.213 -26.462 1.00 93.75 906 PRO A O 1
ATOM 6925 N N . ARG A 1 907 ? -2.205 -1.916 -24.563 1.00 91.88 907 ARG A N 1
ATOM 6926 C CA . ARG A 1 907 ? -3.607 -1.708 -24.971 1.00 91.88 907 ARG A CA 1
ATOM 6927 C C . ARG A 1 907 ? -4.071 -0.251 -24.827 1.00 91.88 907 ARG A C 1
ATOM 6929 O O . ARG A 1 907 ? -5.098 0.097 -25.405 1.00 91.88 907 ARG A O 1
ATOM 6936 N N . ILE A 1 908 ? -3.346 0.574 -24.064 1.00 91.31 908 ILE A N 1
ATOM 6937 C CA . ILE A 1 908 ? -3.656 1.986 -23.775 1.00 91.31 908 ILE A CA 1
ATOM 6938 C C . ILE A 1 908 ? -2.661 2.915 -24.486 1.00 91.31 908 ILE A C 1
ATOM 6940 O O . ILE A 1 908 ? -3.074 3.737 -25.301 1.00 91.31 908 ILE A O 1
ATOM 6944 N N . VAL A 1 909 ? -1.353 2.768 -24.228 1.00 92.19 909 VAL A N 1
ATOM 6945 C CA . VAL A 1 909 ? -0.299 3.579 -24.882 1.00 92.19 909 VAL A CA 1
ATOM 6946 C C . VAL A 1 909 ? 0.016 3.130 -26.315 1.00 92.19 909 VAL A C 1
ATOM 6948 O O . VAL A 1 909 ? 0.595 3.885 -27.095 1.00 92.19 909 VAL A O 1
ATOM 6951 N N . GLY A 1 910 ? -0.372 1.907 -26.684 1.00 94.38 910 GLY A N 1
ATOM 6952 C CA . GLY A 1 910 ? 0.056 1.268 -27.924 1.00 94.38 910 GLY A CA 1
ATOM 6953 C C . GLY A 1 910 ? 1.445 0.631 -27.807 1.00 94.38 910 GLY A C 1
ATOM 6954 O O . GLY A 1 910 ? 2.290 1.052 -27.016 1.00 94.38 910 GLY A O 1
ATOM 6955 N N . GLN A 1 911 ? 1.686 -0.395 -28.627 1.00 95.19 911 GLN A N 1
ATOM 6956 C CA . GLN A 1 911 ? 2.889 -1.230 -28.541 1.00 95.19 911 GLN A CA 1
ATOM 6957 C C . GLN A 1 911 ? 4.201 -0.434 -28.660 1.00 95.19 911 GLN A C 1
ATOM 6959 O O . GLN A 1 911 ? 5.120 -0.663 -27.887 1.00 95.19 911 GLN A O 1
ATOM 6964 N N . ASP A 1 912 ? 4.287 0.531 -29.584 1.00 94.50 912 ASP A N 1
ATOM 6965 C CA . ASP A 1 912 ? 5.556 1.216 -29.890 1.00 94.50 912 ASP A CA 1
ATOM 6966 C C . ASP A 1 912 ? 6.049 2.134 -28.754 1.00 94.50 912 ASP A C 1
ATOM 6968 O O . ASP A 1 912 ? 7.253 2.280 -28.525 1.00 94.50 912 ASP A O 1
ATOM 6972 N N . HIS A 1 913 ? 5.104 2.726 -28.014 1.00 96.50 913 HIS A N 1
ATOM 6973 C CA . HIS A 1 913 ? 5.376 3.461 -26.778 1.00 96.50 913 HIS A CA 1
ATOM 6974 C C . HIS A 1 913 ? 5.809 2.480 -25.688 1.00 96.50 913 HIS A C 1
ATOM 6976 O O . HIS A 1 913 ? 6.883 2.658 -25.114 1.00 96.50 913 HIS A O 1
ATOM 6982 N N . TYR A 1 914 ? 5.012 1.433 -25.443 1.00 96.81 914 TYR A N 1
ATOM 6983 C CA . TYR A 1 914 ? 5.281 0.430 -24.410 1.00 96.81 914 TYR A CA 1
ATOM 6984 C C . TYR A 1 914 ? 6.673 -0.204 -24.564 1.00 96.81 914 TYR A C 1
ATOM 6986 O O . TYR A 1 914 ? 7.482 -0.120 -23.643 1.00 96.81 914 TYR A O 1
ATOM 6994 N N . ASP A 1 915 ? 7.003 -0.723 -25.749 1.00 96.81 915 ASP A N 1
ATOM 6995 C CA . ASP A 1 915 ? 8.292 -1.365 -26.037 1.00 96.81 915 ASP A CA 1
ATOM 6996 C C . ASP A 1 915 ? 9.475 -0.408 -25.804 1.00 96.81 915 ASP A C 1
ATOM 6998 O O . ASP A 1 915 ? 10.505 -0.794 -25.244 1.00 96.81 915 ASP A O 1
ATOM 7002 N N . THR A 1 916 ? 9.322 0.864 -26.190 1.00 96.31 916 THR A N 1
ATOM 7003 C CA . THR A 1 916 ? 10.353 1.897 -26.015 1.00 96.31 916 THR A CA 1
ATOM 7004 C C . THR A 1 916 ? 10.529 2.259 -24.535 1.00 96.31 916 THR A C 1
ATOM 7006 O O . THR A 1 916 ? 11.662 2.354 -24.060 1.00 96.31 916 THR A O 1
ATOM 7009 N N . ALA A 1 917 ? 9.436 2.412 -23.780 1.00 96.62 917 ALA A N 1
ATOM 7010 C CA . ALA A 1 917 ? 9.463 2.681 -22.342 1.00 96.62 917 ALA A CA 1
ATOM 7011 C C . ALA A 1 917 ? 10.078 1.511 -21.553 1.00 96.62 917 ALA A C 1
ATOM 7013 O O . ALA A 1 917 ? 11.014 1.711 -20.776 1.00 96.62 917 ALA A O 1
ATOM 7014 N N . THR A 1 918 ? 9.633 0.278 -21.813 1.00 95.88 918 THR A N 1
ATOM 7015 C CA . THR A 1 918 ? 10.175 -0.931 -21.182 1.00 95.88 918 THR A CA 1
ATOM 7016 C C . THR A 1 918 ? 11.653 -1.131 -21.521 1.00 95.88 918 THR A C 1
ATOM 7018 O O . THR A 1 918 ? 12.433 -1.463 -20.628 1.00 95.88 918 THR A O 1
ATOM 7021 N N . ARG A 1 919 ? 12.098 -0.875 -22.763 1.00 96.19 919 ARG A N 1
ATOM 7022 C CA . ARG A 1 919 ? 13.526 -1.009 -23.107 1.00 96.19 919 ARG A CA 1
ATOM 7023 C C . ARG A 1 919 ? 14.396 0.090 -22.483 1.00 96.19 919 ARG A C 1
ATOM 7025 O O . ARG A 1 919 ? 15.532 -0.195 -22.105 1.00 96.19 919 ARG A O 1
ATOM 7032 N N . VAL A 1 920 ? 13.868 1.305 -22.297 1.00 96.50 920 VAL A N 1
ATOM 7033 C CA . VAL A 1 920 ? 14.520 2.358 -21.492 1.00 96.50 920 VAL A CA 1
ATOM 7034 C C . VAL A 1 920 ? 14.667 1.920 -20.030 1.00 96.50 920 VAL A C 1
ATOM 7036 O O . VAL A 1 920 ? 15.757 2.042 -19.472 1.00 96.50 920 VAL A O 1
ATOM 7039 N N . GLN A 1 921 ? 13.619 1.355 -19.421 1.00 95.94 921 GLN A N 1
ATOM 7040 C CA . GLN A 1 921 ? 13.675 0.847 -18.043 1.00 95.94 921 GLN A CA 1
ATOM 7041 C C . GLN A 1 921 ? 14.668 -0.311 -17.889 1.00 95.94 921 GLN A C 1
ATOM 7043 O O . GLN A 1 921 ? 15.450 -0.305 -16.941 1.00 95.94 921 GLN A O 1
ATOM 7048 N N . GLN A 1 922 ? 14.704 -1.254 -18.838 1.00 95.69 922 GLN A N 1
ATOM 7049 C CA . GLN A 1 922 ? 15.684 -2.347 -18.849 1.00 95.69 922 GLN A CA 1
ATOM 7050 C C . GLN A 1 922 ? 17.123 -1.820 -18.837 1.00 95.69 922 GLN A C 1
ATOM 7052 O O . GLN A 1 922 ? 17.876 -2.170 -17.937 1.00 95.69 922 GLN A O 1
ATOM 7057 N N . ILE A 1 923 ? 17.492 -0.917 -19.753 1.00 95.62 923 ILE A N 1
ATOM 7058 C CA . ILE A 1 923 ? 18.862 -0.374 -19.827 1.00 95.62 923 ILE A CA 1
ATOM 7059 C C . ILE A 1 923 ? 19.236 0.424 -18.565 1.00 95.62 923 ILE A C 1
ATOM 7061 O O . ILE A 1 923 ? 20.374 0.360 -18.102 1.00 95.62 923 ILE A O 1
ATOM 7065 N N . LEU A 1 924 ? 18.289 1.153 -17.966 1.00 95.25 924 LEU A N 1
ATOM 7066 C CA . LEU A 1 924 ? 18.529 1.880 -16.715 1.00 95.25 924 LEU A CA 1
ATOM 7067 C C . LEU A 1 924 ? 18.658 0.941 -15.501 1.00 95.25 924 LEU A C 1
ATOM 7069 O O . LEU A 1 924 ? 19.439 1.230 -14.595 1.00 95.25 924 LEU A O 1
ATOM 7073 N N . GLN A 1 925 ? 17.954 -0.192 -15.493 1.00 93.44 925 GLN A N 1
ATOM 7074 C CA . GLN A 1 925 ? 18.078 -1.226 -14.463 1.00 93.44 925 GLN A CA 1
ATOM 7075 C C . GLN A 1 925 ? 19.368 -2.052 -14.624 1.00 93.44 925 GLN A C 1
ATOM 7077 O O . GLN A 1 925 ? 20.057 -2.289 -13.633 1.00 93.44 925 GLN A O 1
ATOM 7082 N N . GLU A 1 926 ? 19.732 -2.424 -15.857 1.00 93.31 926 GLU A N 1
ATOM 7083 C CA . GLU A 1 926 ? 21.023 -3.028 -16.220 1.00 93.31 926 GLU A CA 1
ATOM 7084 C C . GLU A 1 926 ? 22.171 -2.118 -15.726 1.00 93.31 926 GLU A C 1
ATOM 7086 O O . GLU A 1 926 ? 23.043 -2.553 -14.974 1.00 93.31 926 GLU A O 1
ATOM 7091 N N . TYR A 1 927 ? 22.110 -0.814 -16.026 1.00 94.44 927 TYR A N 1
ATOM 7092 C CA . TYR A 1 927 ? 23.073 0.183 -15.543 1.00 94.44 927 TYR A CA 1
ATOM 7093 C C . TYR A 1 927 ? 23.127 0.300 -14.012 1.00 94.44 927 TYR A C 1
ATOM 7095 O O . TYR A 1 927 ? 24.223 0.331 -13.453 1.00 94.44 927 TYR A O 1
ATOM 7103 N N . LYS A 1 928 ? 21.979 0.315 -13.318 1.00 91.25 928 LYS A N 1
ATOM 7104 C CA . LYS A 1 928 ? 21.911 0.356 -11.843 1.00 91.25 928 LYS A CA 1
ATOM 7105 C C . LYS A 1 928 ? 22.598 -0.860 -11.206 1.00 91.25 928 LYS A C 1
ATOM 7107 O O . LYS A 1 928 ? 23.268 -0.706 -10.193 1.00 91.25 928 LYS A O 1
ATOM 7112 N N . SER A 1 929 ? 22.513 -2.040 -11.826 1.00 89.50 929 SER A N 1
ATOM 7113 C CA . SER A 1 929 ? 23.252 -3.238 -11.394 1.00 89.50 929 SER A CA 1
ATOM 7114 C C . SER A 1 929 ? 24.750 -3.197 -11.738 1.00 89.50 929 SER A C 1
ATOM 7116 O O . SER A 1 929 ? 25.560 -3.741 -10.990 1.00 89.50 929 SER A O 1
ATOM 7118 N N . LEU A 1 930 ? 25.146 -2.532 -12.829 1.00 93.06 930 LEU A N 1
ATOM 7119 C CA . LEU A 1 930 ? 26.558 -2.337 -13.190 1.00 93.06 930 LEU A CA 1
ATOM 7120 C C . LEU A 1 930 ? 27.258 -1.258 -12.339 1.00 93.06 930 LEU A C 1
ATOM 7122 O O . LEU A 1 930 ? 28.479 -1.307 -12.193 1.00 93.06 930 LEU A O 1
ATOM 7126 N N . GLN A 1 931 ? 26.525 -0.302 -11.752 1.00 89.81 931 GLN A N 1
ATOM 7127 C CA . GLN A 1 931 ? 27.097 0.780 -10.933 1.00 89.81 931 GLN A CA 1
ATOM 7128 C C . GLN A 1 931 ? 27.921 0.271 -9.738 1.00 89.81 931 GLN A C 1
ATOM 7130 O O . GLN A 1 931 ? 29.021 0.780 -9.520 1.00 89.81 931 GLN A O 1
ATOM 7135 N N . ASP A 1 932 ? 27.452 -0.751 -9.015 1.00 88.06 932 ASP A N 1
ATOM 7136 C CA . ASP A 1 932 ? 28.198 -1.339 -7.888 1.00 88.06 932 ASP A CA 1
ATOM 7137 C C . ASP A 1 932 ? 29.514 -1.991 -8.349 1.00 88.06 932 ASP A C 1
ATOM 7139 O O . ASP A 1 932 ? 30.546 -1.871 -7.686 1.00 88.06 932 ASP A O 1
ATOM 7143 N N . ILE A 1 933 ? 29.511 -2.626 -9.527 1.00 88.44 933 ILE A N 1
ATOM 7144 C CA . ILE A 1 933 ? 30.707 -3.232 -10.130 1.00 88.44 933 ILE A CA 1
ATOM 7145 C C . ILE A 1 933 ? 31.706 -2.136 -10.524 1.00 88.44 933 ILE A C 1
ATOM 7147 O O . ILE A 1 933 ? 32.879 -2.218 -10.163 1.00 88.44 933 ILE A O 1
ATOM 7151 N N . ILE A 1 934 ? 31.237 -1.070 -11.184 1.00 89.75 934 ILE A N 1
ATOM 7152 C CA . ILE A 1 934 ? 32.056 0.095 -11.559 1.00 89.75 934 ILE A CA 1
ATOM 7153 C C . ILE A 1 934 ? 32.668 0.765 -10.319 1.00 89.75 934 ILE A C 1
ATOM 7155 O O . ILE A 1 934 ? 33.825 1.179 -10.360 1.00 89.75 934 ILE A O 1
ATOM 7159 N N . ALA A 1 935 ? 31.922 0.860 -9.215 1.00 89.75 935 ALA A N 1
ATOM 7160 C CA . ALA A 1 935 ? 32.390 1.477 -7.974 1.00 89.75 935 ALA A CA 1
ATOM 7161 C C . ALA A 1 935 ? 33.485 0.666 -7.252 1.00 89.75 935 ALA A C 1
ATOM 7163 O O . ALA A 1 935 ? 34.275 1.249 -6.508 1.00 89.75 935 ALA A O 1
ATOM 7164 N N . ILE A 1 936 ? 33.542 -0.655 -7.463 1.00 88.81 936 ILE A N 1
ATOM 7165 C CA . ILE A 1 936 ? 34.509 -1.558 -6.816 1.00 88.81 936 ILE A CA 1
ATOM 7166 C C . ILE A 1 936 ? 35.713 -1.867 -7.722 1.00 88.81 936 ILE A C 1
ATOM 7168 O O . ILE A 1 936 ? 36.845 -1.894 -7.237 1.00 88.81 936 ILE A O 1
ATOM 7172 N N . LEU A 1 937 ? 35.481 -2.116 -9.015 1.00 89.06 937 LEU A N 1
ATOM 7173 C CA . LEU A 1 937 ? 36.486 -2.604 -9.972 1.00 89.06 937 LEU A CA 1
ATOM 7174 C C . LEU A 1 937 ? 36.903 -1.565 -11.029 1.00 89.06 937 LEU A C 1
ATOM 7176 O O . LEU A 1 937 ? 37.958 -1.710 -11.639 1.00 89.06 937 LEU A O 1
ATOM 7180 N N . GLY A 1 938 ? 36.115 -0.505 -11.230 1.00 89.38 938 GLY A N 1
ATOM 7181 C CA . GLY A 1 938 ? 36.298 0.462 -12.317 1.00 89.38 938 GLY A CA 1
ATOM 7182 C C . GLY A 1 938 ? 35.566 0.072 -13.608 1.00 89.38 938 GLY A C 1
ATOM 7183 O O . GLY A 1 938 ? 35.018 -1.020 -13.734 1.00 89.38 938 GLY A O 1
ATOM 7184 N N . MET A 1 939 ? 35.528 0.990 -14.583 1.00 90.06 939 MET A N 1
ATOM 7185 C CA . MET A 1 939 ? 34.834 0.752 -15.863 1.00 90.06 939 MET A CA 1
ATOM 7186 C C . MET A 1 939 ? 35.615 -0.163 -16.818 1.00 90.06 939 MET A C 1
ATOM 7188 O O . MET A 1 939 ? 35.008 -0.770 -17.694 1.00 90.06 939 MET A O 1
ATOM 7192 N N . ASP A 1 940 ? 36.939 -0.264 -16.676 1.00 90.00 940 ASP A N 1
ATOM 7193 C CA . ASP A 1 940 ? 37.793 -1.000 -17.620 1.00 90.00 940 ASP A CA 1
ATOM 7194 C C . ASP A 1 940 ? 37.559 -2.521 -17.582 1.00 90.00 940 ASP A C 1
ATOM 7196 O O . ASP A 1 940 ? 37.630 -3.170 -18.627 1.00 90.00 940 ASP A O 1
ATOM 7200 N N . GLU A 1 941 ? 37.201 -3.056 -16.408 1.00 89.81 941 GLU A N 1
ATOM 7201 C CA . GLU A 1 941 ? 36.912 -4.477 -16.141 1.00 89.81 941 GLU A CA 1
ATOM 7202 C C . GLU A 1 941 ? 35.539 -4.946 -16.676 1.00 89.81 941 GLU A C 1
ATOM 7204 O O . GLU A 1 941 ? 35.230 -6.137 -16.648 1.00 89.81 941 GLU A O 1
ATOM 7209 N N . LEU A 1 942 ? 34.701 -4.030 -17.177 1.00 91.44 942 LEU A N 1
ATOM 7210 C CA . LEU A 1 942 ? 33.440 -4.367 -17.844 1.00 91.44 942 LEU A CA 1
ATOM 7211 C C . LEU A 1 942 ? 33.671 -4.927 -19.257 1.00 91.44 942 LEU A C 1
ATOM 7213 O O . LEU A 1 942 ? 34.638 -4.559 -19.932 1.00 91.44 942 LEU A O 1
ATOM 7217 N N . SER A 1 943 ? 32.751 -5.758 -19.765 1.00 92.56 943 SER A N 1
ATOM 7218 C CA . SER A 1 943 ? 32.800 -6.150 -21.178 1.00 92.56 943 SER A CA 1
ATOM 7219 C C . SER A 1 943 ? 32.459 -4.964 -22.089 1.00 92.56 943 SER A C 1
ATOM 7221 O O . SER A 1 943 ? 31.782 -4.020 -21.684 1.00 92.56 943 SER A O 1
ATOM 7223 N N . GLU A 1 944 ? 32.883 -5.011 -23.352 1.00 91.56 944 GLU A N 1
ATOM 7224 C CA . GLU A 1 944 ? 32.585 -3.947 -24.325 1.00 91.56 944 GLU A CA 1
ATOM 7225 C C . GLU A 1 944 ? 31.070 -3.766 -24.571 1.00 91.56 944 GLU A C 1
ATOM 7227 O O . GLU A 1 944 ? 30.621 -2.668 -24.898 1.00 91.56 944 GLU A O 1
ATOM 7232 N N . ALA A 1 945 ? 30.262 -4.811 -24.350 1.00 89.94 945 ALA A N 1
ATOM 7233 C CA . ALA A 1 945 ? 28.801 -4.723 -24.403 1.00 89.94 945 ALA A CA 1
ATOM 7234 C C . ALA A 1 945 ? 28.215 -4.014 -23.167 1.00 89.94 945 ALA A C 1
ATOM 7236 O O . ALA A 1 945 ? 27.301 -3.195 -23.294 1.00 89.94 945 ALA A O 1
ATOM 7237 N N . ASP A 1 946 ? 28.771 -4.273 -21.981 1.00 92.56 946 ASP A N 1
ATOM 7238 C CA . ASP A 1 946 ? 28.379 -3.596 -20.741 1.00 92.56 946 ASP A CA 1
ATOM 7239 C C . ASP A 1 946 ? 28.794 -2.117 -20.776 1.00 92.56 946 ASP A C 1
ATOM 7241 O O . ASP A 1 946 ? 28.009 -1.251 -20.401 1.00 92.56 946 ASP A O 1
ATOM 7245 N N . LYS A 1 947 ? 29.985 -1.803 -21.309 1.00 92.56 947 LYS A N 1
ATOM 7246 C CA . LYS A 1 947 ? 30.459 -0.425 -21.540 1.00 92.56 947 LYS A CA 1
ATOM 7247 C C . LYS A 1 947 ? 29.505 0.354 -22.448 1.00 92.56 947 LYS A C 1
ATOM 7249 O O . LYS A 1 947 ? 29.046 1.426 -22.057 1.00 92.56 947 LYS A O 1
ATOM 7254 N N . LEU A 1 948 ? 29.118 -0.209 -23.598 1.00 91.50 948 LEU A N 1
ATOM 7255 C CA . LEU A 1 948 ? 28.126 0.405 -24.492 1.00 91.50 948 LEU A CA 1
ATOM 7256 C C . LEU A 1 948 ? 26.760 0.593 -23.804 1.00 91.50 948 LEU A C 1
ATOM 7258 O O . LEU A 1 948 ? 26.096 1.613 -23.995 1.00 91.50 948 LEU A O 1
ATOM 7262 N N . THR A 1 949 ? 26.351 -0.363 -22.966 1.00 92.44 949 THR A N 1
ATOM 7263 C CA . THR A 1 949 ? 25.116 -0.271 -22.169 1.00 92.44 949 THR A CA 1
ATOM 7264 C C . THR A 1 949 ? 25.197 0.868 -21.148 1.00 92.44 949 THR A C 1
ATOM 7266 O O . THR A 1 949 ? 24.263 1.659 -21.048 1.00 92.44 949 THR A O 1
ATOM 7269 N N . VAL A 1 950 ? 26.330 1.027 -20.455 1.00 94.19 950 VAL A N 1
ATOM 7270 C CA . VAL A 1 950 ? 26.602 2.128 -19.511 1.00 94.19 950 VAL A CA 1
ATOM 7271 C C . VAL A 1 950 ? 26.612 3.489 -20.213 1.00 94.19 950 VAL A C 1
ATOM 7273 O O . VAL A 1 950 ? 25.999 4.432 -19.711 1.00 94.19 950 VAL A O 1
ATOM 7276 N N . GLU A 1 951 ? 27.257 3.615 -21.376 1.00 92.44 951 GLU A N 1
ATOM 7277 C CA . GLU A 1 951 ? 27.269 4.862 -22.155 1.00 92.44 951 GLU A CA 1
ATOM 7278 C C . GLU A 1 951 ? 25.860 5.261 -22.608 1.00 92.44 951 GLU A C 1
ATOM 7280 O O . GLU A 1 951 ? 25.426 6.396 -22.381 1.00 92.44 951 GLU A O 1
ATOM 7285 N N . ARG A 1 952 ? 25.104 4.320 -23.189 1.00 94.00 952 ARG A N 1
ATOM 7286 C CA . ARG A 1 952 ? 23.712 4.552 -23.600 1.00 94.00 952 ARG A CA 1
ATOM 7287 C C . ARG A 1 952 ? 22.815 4.864 -22.406 1.00 94.00 952 ARG A C 1
ATOM 7289 O O . ARG A 1 952 ? 22.031 5.807 -22.482 1.00 94.00 952 ARG A O 1
ATOM 7296 N N . ALA A 1 953 ? 22.961 4.159 -21.284 1.00 94.94 953 ALA A N 1
ATOM 7297 C CA . ALA A 1 953 ? 22.209 4.430 -20.063 1.00 94.94 953 ALA A CA 1
ATOM 7298 C C . ALA A 1 953 ? 22.483 5.835 -19.511 1.00 94.94 953 ALA A C 1
ATOM 7300 O O . ALA A 1 953 ? 21.541 6.542 -19.161 1.00 94.94 953 ALA A O 1
ATOM 7301 N N . ARG A 1 954 ? 23.744 6.288 -19.497 1.00 94.00 954 ARG A N 1
ATOM 7302 C CA . ARG A 1 954 ? 24.108 7.654 -19.082 1.00 94.00 954 ARG A CA 1
ATOM 7303 C C . ARG A 1 954 ? 23.522 8.710 -20.022 1.00 94.00 954 ARG A C 1
ATOM 7305 O O . ARG A 1 954 ? 22.967 9.700 -19.546 1.00 94.00 954 ARG A O 1
ATOM 7312 N N . LYS A 1 955 ? 23.557 8.483 -21.341 1.00 95.19 955 LYS A N 1
ATOM 7313 C CA . LYS A 1 955 ? 22.906 9.356 -22.339 1.00 95.19 955 LYS A CA 1
ATOM 7314 C C . LYS A 1 955 ? 21.389 9.423 -22.136 1.00 95.19 955 LYS A C 1
ATOM 7316 O O . LYS A 1 955 ? 20.845 10.520 -22.065 1.00 95.19 955 LYS A O 1
ATOM 7321 N N . ILE A 1 956 ? 20.724 8.281 -21.947 1.00 95.62 956 ILE A N 1
ATOM 7322 C CA . ILE A 1 956 ? 19.288 8.171 -21.630 1.00 95.62 956 ILE A CA 1
ATOM 7323 C C . ILE A 1 956 ? 18.956 8.908 -20.324 1.00 95.62 956 ILE A C 1
ATOM 7325 O O . ILE A 1 956 ? 18.041 9.729 -20.303 1.00 95.62 956 ILE A O 1
ATOM 7329 N N . GLN A 1 957 ? 19.727 8.687 -19.254 1.00 94.81 957 GLN A N 1
ATOM 7330 C CA . GLN A 1 957 ? 19.530 9.333 -17.953 1.00 94.81 957 GLN A CA 1
ATOM 7331 C C . GLN A 1 957 ? 19.645 10.863 -18.057 1.00 94.81 957 GLN A C 1
ATOM 7333 O O . GLN A 1 957 ? 18.855 11.587 -17.455 1.00 94.81 957 GLN A O 1
ATOM 7338 N N . ARG A 1 958 ? 20.587 11.373 -18.866 1.00 95.06 958 ARG A N 1
ATOM 7339 C CA . ARG A 1 958 ? 20.687 12.808 -19.173 1.00 95.06 958 ARG A CA 1
ATOM 7340 C C . ARG A 1 958 ? 19.528 13.286 -20.048 1.00 95.06 958 ARG A C 1
ATOM 7342 O O . ARG A 1 958 ? 18.981 14.345 -19.754 1.00 95.06 958 ARG A O 1
ATOM 7349 N N . PHE A 1 959 ? 19.103 12.512 -21.044 1.00 96.69 959 PHE A N 1
ATOM 7350 C CA . PHE A 1 959 ? 18.016 12.877 -21.959 1.00 96.69 959 PHE A CA 1
ATOM 7351 C C . PHE A 1 959 ? 16.631 12.936 -21.294 1.00 96.69 959 PHE A C 1
ATOM 7353 O O . PHE A 1 959 ? 15.761 13.664 -21.766 1.00 96.69 959 PHE A O 1
ATOM 7360 N N . LEU A 1 960 ? 16.428 12.257 -20.159 1.00 95.69 960 LEU A N 1
ATOM 7361 C CA . LEU A 1 960 ? 15.231 12.425 -19.321 1.00 95.69 960 LEU A CA 1
ATOM 7362 C C . LEU A 1 960 ? 15.114 13.835 -18.700 1.00 95.69 960 LEU A C 1
ATOM 7364 O O . LEU A 1 960 ? 14.015 14.225 -18.307 1.00 95.69 960 LEU A O 1
ATOM 7368 N N . SER A 1 961 ? 16.201 14.622 -18.655 1.00 95.50 961 SER A N 1
ATOM 7369 C CA . SER A 1 961 ? 16.135 16.042 -18.274 1.00 95.50 961 SER A CA 1
ATOM 7370 C C . SER A 1 961 ? 15.467 16.910 -19.347 1.00 95.50 961 SER A C 1
ATOM 7372 O O . SER A 1 961 ? 15.466 16.589 -20.541 1.00 95.50 961 SER A O 1
ATOM 7374 N N . GLN A 1 962 ? 14.886 18.032 -18.923 1.00 95.62 962 GLN A N 1
ATOM 7375 C CA . GLN A 1 962 ? 14.137 18.935 -19.794 1.00 95.62 962 GLN A CA 1
ATOM 7376 C C . GLN A 1 962 ? 14.115 20.360 -19.216 1.00 95.62 962 GLN A C 1
ATOM 7378 O O . GLN A 1 962 ? 13.804 20.526 -18.035 1.00 95.62 962 GLN A O 1
ATOM 7383 N N . PRO A 1 963 ? 14.401 21.404 -20.017 1.00 94.38 963 PRO A N 1
ATOM 7384 C CA . PRO A 1 963 ? 14.243 22.780 -19.569 1.00 94.38 963 PRO A CA 1
ATOM 7385 C C . PRO A 1 963 ? 12.753 23.125 -19.454 1.00 94.38 963 PRO A C 1
ATOM 7387 O O . PRO A 1 963 ? 12.006 23.044 -20.430 1.00 94.38 963 PRO A O 1
ATOM 7390 N N . PHE A 1 964 ? 12.325 23.508 -18.253 1.00 93.38 964 PHE A N 1
ATOM 7391 C CA . PHE A 1 964 ? 10.955 23.937 -17.967 1.00 93.38 964 PHE A CA 1
ATOM 7392 C C . PHE A 1 964 ? 10.780 25.439 -18.210 1.00 93.38 964 PHE A C 1
ATOM 7394 O O . PHE A 1 964 ? 11.632 26.244 -17.834 1.00 93.38 964 PHE A O 1
ATOM 7401 N N . THR A 1 965 ? 9.639 25.816 -18.780 1.00 88.75 965 THR A N 1
ATOM 7402 C CA . THR A 1 965 ? 9.230 27.200 -19.048 1.00 88.75 965 THR A CA 1
ATOM 7403 C C . THR A 1 965 ? 9.252 28.048 -17.783 1.00 88.75 965 THR A C 1
ATOM 7405 O O . THR A 1 965 ? 9.851 29.121 -17.767 1.00 88.75 965 THR A O 1
ATOM 7408 N N . VAL A 1 966 ? 8.657 27.556 -16.694 1.00 84.19 966 VAL A N 1
ATOM 7409 C CA . VAL A 1 966 ? 8.626 28.280 -15.411 1.00 84.19 966 VAL A CA 1
ATOM 7410 C C . VAL A 1 966 ? 10.016 28.397 -14.770 1.00 84.19 966 VAL A C 1
ATOM 7412 O O . VAL A 1 966 ? 10.276 29.322 -14.008 1.00 84.19 966 VAL A O 1
ATOM 7415 N N . ALA A 1 967 ? 10.954 27.513 -15.134 1.00 86.50 967 ALA A N 1
ATOM 7416 C CA . ALA A 1 967 ? 12.338 27.552 -14.666 1.00 86.50 967 ALA A CA 1
ATOM 7417 C C . ALA A 1 967 ? 13.244 28.502 -15.477 1.00 86.50 967 ALA A C 1
ATOM 7419 O O . ALA A 1 967 ? 14.391 28.733 -15.081 1.00 86.50 967 ALA A O 1
ATOM 7420 N N . GLN A 1 968 ? 12.769 29.074 -16.591 1.00 86.56 968 GLN A N 1
ATOM 7421 C CA . GLN A 1 968 ? 13.565 29.951 -17.460 1.00 86.56 968 GLN A CA 1
ATOM 7422 C C . GLN A 1 968 ? 14.070 31.207 -16.733 1.00 86.56 968 GLN A C 1
ATOM 7424 O O . GLN A 1 968 ? 15.200 31.632 -16.967 1.00 86.56 968 GLN A O 1
ATOM 7429 N N . VAL A 1 969 ? 13.280 31.758 -15.803 1.00 77.56 969 VAL A N 1
ATOM 7430 C CA . VAL A 1 969 ? 13.646 32.940 -14.994 1.00 77.56 969 VAL A CA 1
ATOM 7431 C C . VAL A 1 969 ? 14.880 32.672 -14.120 1.00 77.56 969 VAL A C 1
ATOM 7433 O O . VAL A 1 969 ? 15.729 33.546 -13.963 1.00 77.56 969 VAL A O 1
ATOM 7436 N N . PHE A 1 970 ? 15.013 31.450 -13.595 1.00 78.44 970 PHE A N 1
ATOM 7437 C CA . PHE A 1 970 ? 16.097 31.058 -12.687 1.00 78.44 970 PHE A CA 1
ATOM 7438 C C . PHE A 1 970 ? 17.305 30.442 -13.407 1.00 78.44 970 PHE A C 1
ATOM 7440 O O . PHE A 1 970 ? 18.430 30.543 -12.923 1.00 78.44 970 PHE A O 1
ATOM 7447 N N . THR A 1 971 ? 17.082 29.780 -14.547 1.00 85.25 971 THR A N 1
ATOM 7448 C CA . THR A 1 971 ? 18.122 29.033 -15.283 1.00 85.25 971 THR A CA 1
ATOM 7449 C C . THR A 1 971 ? 18.698 29.784 -16.481 1.00 85.25 971 THR A C 1
ATOM 7451 O O . THR A 1 971 ? 19.797 29.458 -16.926 1.00 85.25 971 THR A O 1
ATOM 7454 N N . GLY A 1 972 ? 17.965 30.752 -17.041 1.00 87.06 972 GLY A N 1
ATOM 7455 C CA . GLY A 1 972 ? 18.305 31.410 -18.306 1.00 87.06 972 GLY A CA 1
ATOM 7456 C C . GLY A 1 972 ? 18.158 30.522 -19.552 1.00 87.06 972 GLY A C 1
ATOM 7457 O O . GLY A 1 972 ? 18.473 30.977 -20.650 1.00 87.06 972 GLY A O 1
ATOM 7458 N N . ILE A 1 973 ? 17.691 29.276 -19.408 1.00 89.31 973 ILE A N 1
ATOM 7459 C CA . ILE A 1 973 ? 17.468 28.335 -20.514 1.00 89.31 973 ILE A CA 1
ATOM 7460 C C . ILE A 1 973 ? 16.000 28.422 -20.940 1.00 89.31 973 ILE A C 1
ATOM 7462 O O . ILE A 1 973 ? 15.106 28.390 -20.098 1.00 89.31 973 ILE A O 1
ATOM 7466 N N . GLU A 1 974 ? 15.746 28.533 -22.244 1.00 90.38 974 GLU A N 1
ATOM 7467 C CA . GLU A 1 974 ? 14.388 28.570 -22.793 1.00 90.38 974 GLU A CA 1
ATOM 7468 C C . GLU A 1 974 ? 13.659 27.236 -22.570 1.00 90.38 974 GLU A C 1
ATOM 7470 O O . GLU A 1 974 ? 14.191 26.162 -22.866 1.00 90.38 974 GLU A O 1
ATOM 7475 N N . GLY A 1 975 ? 12.444 27.305 -22.018 1.00 90.06 975 GLY A N 1
ATOM 7476 C CA . GLY A 1 975 ? 11.628 26.121 -21.757 1.00 90.06 975 GLY A CA 1
ATOM 7477 C C . GLY A 1 975 ? 11.189 25.426 -23.044 1.00 90.06 975 GLY A C 1
ATOM 7478 O O . GLY A 1 975 ? 10.895 26.080 -24.041 1.00 90.06 975 GLY A O 1
ATOM 7479 N N . THR A 1 976 ? 11.121 24.095 -23.035 1.00 90.50 976 THR A N 1
ATOM 7480 C CA . THR A 1 976 ? 10.684 23.311 -24.201 1.00 90.50 976 THR A CA 1
ATOM 7481 C C . THR A 1 976 ? 9.566 22.351 -23.815 1.00 90.50 976 THR A C 1
ATOM 7483 O O . THR A 1 976 ? 9.756 21.510 -22.941 1.00 90.50 976 THR A O 1
ATOM 7486 N N . LEU A 1 977 ? 8.426 22.439 -24.503 1.00 90.19 977 LEU A N 1
ATOM 7487 C CA . LEU A 1 977 ? 7.337 21.459 -24.449 1.00 90.19 977 LEU A CA 1
ATOM 7488 C C . LEU A 1 977 ? 7.550 20.451 -25.589 1.00 90.19 977 LEU A C 1
ATOM 7490 O O . LEU A 1 977 ? 7.764 20.864 -26.727 1.00 90.19 977 LEU A O 1
ATOM 7494 N N . VAL A 1 978 ? 7.533 19.149 -25.287 1.00 92.75 978 VAL A N 1
ATOM 7495 C CA . VAL A 1 978 ? 7.852 18.076 -26.251 1.00 92.75 978 VAL A CA 1
ATOM 7496 C C . VAL A 1 978 ? 6.604 17.230 -26.527 1.00 92.75 978 VAL A C 1
ATOM 7498 O O . VAL A 1 978 ? 5.884 16.891 -25.592 1.00 92.75 978 VAL A O 1
ATOM 7501 N N . ASP A 1 979 ? 6.333 16.879 -27.790 1.00 93.19 979 ASP A N 1
ATOM 7502 C CA . ASP A 1 979 ? 5.236 15.961 -28.139 1.00 93.19 979 ASP A CA 1
ATOM 7503 C C . ASP A 1 979 ? 5.572 14.520 -27.707 1.00 93.19 979 ASP A C 1
ATOM 7505 O O . ASP A 1 979 ? 6.731 14.088 -27.709 1.00 93.19 979 ASP A O 1
ATOM 7509 N N . ILE A 1 980 ? 4.546 13.743 -27.362 1.00 92.56 980 ILE A N 1
ATOM 7510 C CA . ILE A 1 980 ? 4.675 12.329 -26.993 1.00 92.56 980 ILE A CA 1
ATOM 7511 C C . ILE A 1 980 ? 5.299 11.488 -28.125 1.00 92.56 980 ILE A C 1
ATOM 7513 O O . ILE A 1 980 ? 6.121 10.613 -27.864 1.00 92.56 980 ILE A O 1
ATOM 7517 N N . LYS A 1 981 ? 5.002 11.797 -29.393 1.00 93.94 981 LYS A N 1
ATOM 7518 C CA . LYS A 1 981 ? 5.577 11.119 -30.568 1.00 93.94 981 LYS A CA 1
ATOM 7519 C C . LYS A 1 981 ? 7.053 11.438 -30.735 1.00 93.94 981 LYS A C 1
ATOM 7521 O O . LYS A 1 981 ? 7.846 10.531 -30.969 1.00 93.94 981 LYS A O 1
ATOM 7526 N N . ASP A 1 982 ? 7.425 12.706 -30.592 1.00 94.31 982 ASP A N 1
ATOM 7527 C CA . ASP A 1 982 ? 8.819 13.142 -30.709 1.00 94.31 982 ASP A CA 1
ATOM 7528 C C . ASP A 1 982 ? 9.657 12.611 -29.542 1.00 94.31 982 ASP A C 1
ATOM 7530 O O . ASP A 1 982 ? 10.820 12.252 -29.730 1.00 94.31 982 ASP A O 1
ATOM 7534 N N . THR A 1 983 ? 9.039 12.447 -28.368 1.00 95.12 983 THR A N 1
ATOM 7535 C CA . THR A 1 983 ? 9.607 11.722 -27.226 1.00 95.12 983 THR A CA 1
ATOM 7536 C C . THR A 1 983 ? 9.881 10.258 -27.586 1.00 95.12 983 THR A C 1
ATOM 7538 O O . THR A 1 983 ? 11.041 9.845 -27.547 1.00 95.12 983 THR A O 1
ATOM 7541 N N . ILE A 1 984 ? 8.865 9.483 -27.996 1.00 95.44 984 ILE A N 1
ATOM 7542 C CA . ILE A 1 984 ? 9.017 8.059 -28.360 1.00 95.44 984 ILE A CA 1
ATOM 7543 C C . ILE A 1 984 ? 10.068 7.888 -29.467 1.00 95.44 984 ILE A C 1
ATOM 7545 O O . ILE A 1 984 ? 11.007 7.111 -29.303 1.00 95.44 984 ILE A O 1
ATOM 7549 N N . ASN A 1 985 ? 9.974 8.664 -30.553 1.00 95.25 985 ASN A N 1
ATOM 7550 C CA . ASN A 1 985 ? 10.931 8.630 -31.663 1.00 95.25 985 ASN A CA 1
ATOM 7551 C C . ASN A 1 985 ? 12.365 8.942 -31.201 1.00 95.25 985 ASN A C 1
ATOM 7553 O O . ASN A 1 985 ? 13.295 8.226 -31.568 1.00 95.25 985 ASN A O 1
ATOM 7557 N N . SER A 1 986 ? 12.553 9.969 -30.363 1.00 95.25 986 SER A N 1
ATOM 7558 C CA . SER A 1 986 ? 13.878 10.349 -29.856 1.00 95.25 986 SER A CA 1
ATOM 7559 C C . SER A 1 986 ? 14.506 9.245 -29.006 1.00 95.25 986 SER A C 1
ATOM 7561 O O . SER A 1 986 ? 15.661 8.889 -29.232 1.00 95.25 986 SER A O 1
ATOM 7563 N N . PHE A 1 987 ? 13.760 8.663 -28.058 1.00 96.12 987 PHE A N 1
ATOM 7564 C CA . PHE A 1 987 ? 14.272 7.549 -27.253 1.00 96.12 987 PHE A CA 1
ATOM 7565 C C . PHE A 1 987 ? 14.534 6.307 -28.114 1.00 96.12 987 PHE A C 1
ATOM 7567 O O . PHE A 1 987 ? 15.571 5.672 -27.954 1.00 96.12 987 PHE A O 1
ATOM 7574 N N . LYS A 1 988 ? 13.674 6.004 -29.091 1.00 94.88 988 LYS A N 1
ATOM 7575 C CA . LYS A 1 988 ? 13.841 4.879 -30.021 1.00 94.88 988 LYS A CA 1
ATOM 7576 C C . LYS A 1 988 ? 15.100 4.994 -30.895 1.00 94.88 988 LYS A C 1
ATOM 7578 O O . LYS A 1 988 ? 15.825 4.008 -31.019 1.00 94.88 988 LYS A O 1
ATOM 7583 N N . SER A 1 989 ? 15.426 6.184 -31.407 1.00 93.62 989 SER A N 1
ATOM 7584 C CA . SER A 1 989 ? 16.697 6.446 -32.110 1.00 93.62 989 SER A CA 1
ATOM 7585 C C . SER A 1 989 ? 17.927 6.404 -31.183 1.00 93.62 989 SER A C 1
ATOM 7587 O O . SER A 1 989 ? 19.019 6.044 -31.618 1.00 93.62 989 SER A O 1
ATOM 7589 N N . ILE A 1 990 ? 17.787 6.724 -29.891 1.00 93.06 990 ILE A N 1
ATOM 7590 C CA . ILE A 1 990 ? 18.872 6.527 -28.908 1.00 93.06 990 ILE A CA 1
ATOM 7591 C C . ILE A 1 990 ? 19.072 5.027 -28.624 1.00 93.06 990 ILE A C 1
ATOM 7593 O O . ILE A 1 990 ? 20.206 4.555 -28.578 1.00 93.06 990 ILE A O 1
ATOM 7597 N N . LEU A 1 991 ? 17.988 4.252 -28.504 1.00 92.94 991 LEU A N 1
ATOM 7598 C CA . LEU A 1 991 ? 18.033 2.796 -28.315 1.00 92.94 991 LEU A CA 1
ATOM 7599 C C . LEU A 1 991 ? 18.639 2.053 -29.523 1.00 92.94 991 LEU A C 1
ATOM 7601 O O . LEU A 1 991 ? 19.333 1.051 -29.328 1.00 92.94 991 LEU A O 1
ATOM 7605 N N . SER A 1 992 ? 18.415 2.532 -30.754 1.00 91.44 992 SER A N 1
ATOM 7606 C CA . SER A 1 992 ? 19.033 1.971 -31.969 1.00 91.44 992 SER A CA 1
ATOM 7607 C C . SER A 1 992 ? 20.527 2.307 -32.102 1.00 91.44 992 SER A C 1
ATOM 7609 O O . SER A 1 992 ? 21.255 1.557 -32.754 1.00 91.44 992 SER A O 1
ATOM 7611 N N . GLY A 1 993 ? 21.006 3.365 -31.437 1.00 90.38 993 GLY A N 1
ATOM 7612 C CA . GLY A 1 993 ? 22.405 3.814 -31.457 1.00 90.38 993 GLY A CA 1
ATOM 7613 C C . GLY A 1 993 ? 22.679 5.057 -32.305 1.00 90.38 993 GLY A C 1
ATOM 7614 O O . GLY A 1 993 ? 23.831 5.447 -32.467 1.00 90.38 993 GLY A O 1
ATOM 7615 N N . GLU A 1 994 ? 21.653 5.740 -32.820 1.00 87.19 994 GLU A N 1
ATOM 7616 C CA . GLU A 1 994 ? 21.793 6.944 -33.662 1.00 87.19 994 GLU A CA 1
ATOM 7617 C C . GLU A 1 994 ? 22.207 8.219 -32.883 1.00 87.19 994 GLU A C 1
ATOM 7619 O O . GLU A 1 994 ? 21.996 9.347 -33.345 1.00 87.19 994 GLU A O 1
ATOM 7624 N N . GLY A 1 995 ? 22.755 8.043 -31.681 1.00 84.19 995 GLY A N 1
ATOM 7625 C CA . GLY A 1 995 ? 23.404 9.068 -30.864 1.00 84.19 995 GLY A CA 1
ATOM 7626 C C . GLY A 1 995 ? 24.599 8.519 -30.073 1.00 84.19 995 GLY A C 1
ATOM 7627 O O . GLY A 1 995 ? 25.019 9.125 -29.082 1.00 84.19 995 GLY A O 1
ATOM 7628 N N . ASP A 1 996 ? 25.137 7.356 -30.463 1.00 90.38 996 ASP A N 1
ATOM 7629 C CA . ASP A 1 996 ? 26.331 6.769 -29.842 1.00 90.38 996 ASP A CA 1
ATOM 7630 C C . ASP A 1 996 ? 27.590 7.620 -30.113 1.00 90.38 996 ASP A C 1
ATOM 7632 O O . ASP A 1 996 ? 28.474 7.698 -29.266 1.00 90.38 996 ASP A O 1
ATOM 7636 N N . ASP A 1 997 ? 27.613 8.356 -31.223 1.00 89.69 997 ASP A N 1
ATOM 7637 C CA . ASP A 1 997 ? 28.645 9.322 -31.619 1.00 89.69 997 ASP A CA 1
ATOM 7638 C C . ASP A 1 997 ? 28.631 10.636 -30.812 1.00 89.69 997 ASP A C 1
ATOM 7640 O O . ASP A 1 997 ? 29.653 11.315 -30.704 1.00 89.69 997 ASP A O 1
ATOM 7644 N N . LEU A 1 998 ? 27.486 11.007 -30.228 1.00 91.44 998 LEU A N 1
ATOM 7645 C CA . LEU A 1 998 ? 27.320 12.270 -29.502 1.00 91.44 998 LEU A CA 1
ATOM 7646 C C . LEU A 1 998 ? 27.872 12.200 -28.061 1.00 91.44 998 LEU A C 1
ATOM 7648 O O . LEU A 1 998 ? 27.656 11.199 -27.370 1.00 91.44 998 LEU A O 1
ATOM 7652 N N . PRO A 1 999 ? 28.496 13.272 -27.532 1.00 91.75 999 PRO A N 1
ATOM 7653 C CA . PRO A 1 999 ? 28.943 13.321 -26.138 1.00 91.75 999 PRO A CA 1
ATOM 7654 C C . PRO A 1 999 ? 27.759 13.413 -25.157 1.00 91.75 999 PRO A C 1
ATOM 7656 O O . PRO A 1 999 ? 26.757 14.062 -25.446 1.00 91.75 999 PRO A O 1
ATOM 7659 N N . GLU A 1 1000 ? 27.884 12.847 -23.948 1.00 90.94 1000 GLU A N 1
ATOM 7660 C CA . GLU A 1 1000 ? 26.814 12.841 -22.921 1.00 90.94 1000 GLU A CA 1
ATOM 7661 C C . GLU A 1 1000 ? 26.202 14.227 -22.638 1.00 90.94 1000 GLU A C 1
ATOM 7663 O O . GLU A 1 1000 ? 24.990 14.354 -22.454 1.00 90.94 1000 GLU A O 1
ATOM 7668 N N . GLY A 1 1001 ? 27.023 15.285 -22.647 1.00 90.94 1001 GLY A N 1
ATOM 7669 C CA . GLY A 1 1001 ? 26.583 16.667 -22.416 1.00 90.94 1001 GLY A CA 1
ATOM 7670 C C . GLY A 1 1001 ? 25.630 17.230 -23.483 1.00 90.94 1001 GLY A C 1
ATOM 7671 O O . GLY A 1 1001 ? 24.943 18.219 -23.221 1.00 90.94 1001 GLY A O 1
ATOM 7672 N N . ALA A 1 1002 ? 25.542 16.594 -24.656 1.00 94.06 1002 ALA A N 1
ATOM 7673 C CA . ALA A 1 1002 ? 24.580 16.934 -25.703 1.00 94.06 1002 ALA A CA 1
ATOM 7674 C C . ALA A 1 1002 ? 23.131 16.605 -25.296 1.00 94.06 1002 ALA A C 1
ATOM 7676 O O . ALA A 1 1002 ? 22.208 17.326 -25.666 1.00 94.06 1002 ALA A O 1
ATOM 7677 N N . PHE A 1 1003 ? 22.938 15.555 -24.491 1.00 95.19 1003 PHE A N 1
ATOM 7678 C CA . PHE A 1 1003 ? 21.624 15.063 -24.062 1.00 95.19 1003 PHE A CA 1
ATOM 7679 C C . PHE A 1 1003 ? 21.076 15.765 -22.811 1.00 95.19 1003 PHE A C 1
ATOM 7681 O O . PHE A 1 1003 ? 19.923 15.564 -22.448 1.00 95.19 1003 PHE A O 1
ATOM 7688 N N . TYR A 1 1004 ? 21.881 16.579 -22.129 1.00 94.75 1004 TYR A N 1
ATOM 7689 C CA . TYR A 1 1004 ? 21.480 17.267 -20.901 1.00 94.75 1004 TYR A CA 1
ATOM 7690 C C . TYR A 1 1004 ? 20.741 18.581 -21.197 1.00 94.75 1004 TYR A C 1
ATOM 7692 O O . TYR A 1 1004 ? 21.259 19.407 -21.947 1.00 94.75 1004 TYR A O 1
ATOM 7700 N N . MET A 1 1005 ? 19.584 18.817 -20.568 1.00 92.38 1005 MET A N 1
ATOM 7701 C CA . MET A 1 1005 ? 18.748 20.023 -20.708 1.00 92.38 1005 MET A CA 1
ATOM 7702 C C . MET A 1 1005 ? 18.484 20.391 -22.178 1.00 92.38 1005 MET A C 1
ATOM 7704 O O . MET A 1 1005 ? 18.945 21.422 -22.674 1.00 92.38 1005 MET A O 1
ATOM 7708 N N . VAL A 1 1006 ? 17.757 19.509 -22.869 1.00 93.44 1006 VAL A N 1
ATOM 7709 C CA . VAL A 1 1006 ? 17.289 19.663 -24.258 1.00 93.44 1006 VAL A CA 1
ATOM 7710 C C . VAL A 1 1006 ? 15.863 19.122 -24.416 1.00 93.44 1006 VAL A C 1
ATOM 7712 O O . VAL A 1 1006 ? 15.393 18.330 -23.596 1.00 93.44 1006 VAL A O 1
ATOM 7715 N N . GLY A 1 1007 ? 15.175 19.548 -25.477 1.00 91.31 1007 GLY A N 1
ATOM 7716 C CA . GLY A 1 1007 ? 13.886 18.993 -25.889 1.00 91.31 1007 GLY A CA 1
ATOM 7717 C C . GLY A 1 1007 ? 14.040 17.591 -26.475 1.00 91.31 1007 GLY A C 1
ATOM 7718 O O . GLY A 1 1007 ? 14.057 16.607 -25.738 1.00 91.31 1007 GLY A O 1
ATOM 7719 N N . ASP A 1 1008 ? 14.150 17.523 -27.797 1.00 92.38 1008 ASP A N 1
ATOM 7720 C CA . ASP A 1 1008 ? 14.177 16.310 -28.618 1.00 92.38 1008 ASP A CA 1
ATOM 7721 C C . ASP A 1 1008 ? 15.604 15.883 -29.045 1.00 92.38 1008 ASP A C 1
ATOM 7723 O O . ASP A 1 1008 ? 16.605 16.532 -28.716 1.00 92.38 1008 ASP A O 1
ATOM 7727 N N . LEU A 1 1009 ? 15.715 14.791 -29.812 1.00 91.38 1009 LEU A N 1
ATOM 7728 C CA . LEU A 1 1009 ? 16.999 14.316 -30.343 1.00 91.38 1009 LEU A CA 1
ATOM 7729 C C . LEU A 1 1009 ? 17.626 15.275 -31.377 1.00 91.38 1009 LEU A C 1
ATOM 7731 O O . LEU A 1 1009 ? 18.854 15.325 -31.472 1.00 91.38 1009 LEU A O 1
ATOM 7735 N N . ALA A 1 1010 ? 16.847 16.071 -32.125 1.00 91.44 1010 ALA A N 1
ATOM 7736 C CA . ALA A 1 1010 ? 17.424 17.074 -33.026 1.00 91.44 1010 ALA A CA 1
ATOM 7737 C C . ALA A 1 1010 ? 18.087 18.215 -32.236 1.00 91.44 1010 ALA A C 1
ATOM 7739 O O . ALA A 1 1010 ? 19.203 18.623 -32.566 1.00 91.44 1010 ALA A O 1
ATOM 7740 N N . SER A 1 1011 ? 17.464 18.657 -31.137 1.00 90.81 1011 SER A N 1
ATOM 7741 C CA . SER A 1 1011 ? 18.072 19.590 -30.180 1.00 90.81 1011 SER A CA 1
ATOM 7742 C C . SER A 1 1011 ? 19.356 19.027 -29.563 1.00 90.81 1011 SER A C 1
ATOM 7744 O O . SER A 1 1011 ? 20.341 19.756 -29.432 1.00 90.81 1011 SER A O 1
ATOM 7746 N N . ALA A 1 1012 ? 19.378 17.731 -29.228 1.00 91.75 1012 ALA A N 1
ATOM 7747 C CA . ALA A 1 1012 ? 20.581 17.061 -28.733 1.00 91.75 1012 ALA A CA 1
ATOM 7748 C C . ALA A 1 1012 ? 21.704 17.040 -29.788 1.00 91.75 1012 ALA A C 1
ATOM 7750 O O . ALA A 1 1012 ? 22.822 17.455 -29.488 1.00 91.75 1012 ALA A O 1
ATOM 7751 N N . ARG A 1 1013 ? 21.416 16.659 -31.043 1.00 92.69 1013 ARG A N 1
ATOM 7752 C CA . ARG A 1 1013 ? 22.389 16.697 -32.158 1.00 92.69 1013 ARG A CA 1
ATOM 7753 C C . ARG A 1 1013 ? 22.963 18.102 -32.367 1.00 92.69 1013 ARG A C 1
ATOM 7755 O O . ARG A 1 1013 ? 24.177 18.275 -32.295 1.00 92.69 1013 ARG A O 1
ATOM 7762 N N . ALA A 1 1014 ? 22.110 19.121 -32.481 1.00 92.06 1014 ALA A N 1
ATOM 7763 C CA . ALA A 1 1014 ? 22.528 20.518 -32.657 1.00 92.06 1014 ALA A CA 1
ATOM 7764 C C . ALA A 1 1014 ? 23.305 21.103 -31.454 1.00 92.06 1014 ALA A C 1
ATOM 7766 O O . ALA A 1 1014 ? 23.970 22.137 -31.579 1.00 92.06 1014 ALA A O 1
ATOM 7767 N N . LYS A 1 1015 ? 23.222 20.471 -30.275 1.00 92.25 1015 LYS A N 1
ATOM 7768 C CA . LYS A 1 1015 ? 24.048 20.779 -29.098 1.00 92.25 1015 LYS A CA 1
ATOM 7769 C C . LYS A 1 1015 ? 25.375 20.014 -29.117 1.00 92.25 1015 LYS A C 1
ATOM 7771 O O . LYS A 1 1015 ? 26.409 20.610 -28.828 1.00 92.25 1015 LYS A O 1
ATOM 7776 N N . GLY A 1 1016 ? 25.360 18.741 -29.511 1.00 90.88 1016 GLY A N 1
ATOM 7777 C CA . GLY A 1 1016 ? 26.555 17.916 -29.701 1.00 90.88 1016 GLY A CA 1
ATOM 7778 C C . GLY A 1 1016 ? 27.501 18.490 -30.755 1.00 90.88 1016 GLY A C 1
ATOM 7779 O O . GLY A 1 1016 ? 28.680 18.666 -30.468 1.00 90.88 1016 GLY A O 1
ATOM 7780 N N . GLU A 1 1017 ? 26.979 18.894 -31.916 1.00 90.38 1017 GLU A N 1
ATOM 7781 C CA . GLU A 1 1017 ? 27.746 19.567 -32.978 1.00 90.38 1017 GLU A CA 1
ATOM 7782 C C . GLU A 1 1017 ? 28.484 20.814 -32.466 1.00 90.38 1017 GLU A C 1
ATOM 7784 O O . GLU A 1 1017 ? 29.648 21.023 -32.801 1.00 90.38 1017 GLU A O 1
ATOM 7789 N N . LYS A 1 1018 ? 27.842 21.624 -31.611 1.00 90.50 1018 LYS A N 1
ATOM 7790 C CA . LYS A 1 1018 ? 28.469 22.810 -31.002 1.00 90.50 1018 LYS A CA 1
ATOM 7791 C C . LYS A 1 1018 ? 29.578 22.432 -30.027 1.00 90.50 1018 LYS A C 1
ATOM 7793 O O . LYS A 1 1018 ? 30.655 23.006 -30.116 1.00 90.50 1018 LYS A O 1
ATOM 7798 N N . ILE A 1 1019 ? 29.336 21.455 -29.149 1.00 90.19 1019 ILE A N 1
ATOM 7799 C CA . ILE A 1 1019 ? 30.332 20.962 -28.184 1.00 90.19 1019 ILE A CA 1
ATOM 7800 C C . ILE A 1 1019 ? 31.565 20.422 -28.923 1.00 90.19 1019 ILE A C 1
ATOM 7802 O O . ILE A 1 1019 ? 32.687 20.802 -28.599 1.00 90.19 1019 ILE A O 1
ATOM 7806 N N . MET A 1 1020 ? 31.371 19.599 -29.958 1.00 86.81 1020 MET A N 1
ATOM 7807 C CA . MET A 1 1020 ? 32.471 19.072 -30.774 1.00 86.81 1020 MET A CA 1
ATOM 7808 C C . MET A 1 1020 ? 33.210 20.196 -31.510 1.00 86.81 1020 MET A C 1
ATOM 7810 O O . MET A 1 1020 ? 34.431 20.284 -31.426 1.00 86.81 1020 MET A O 1
ATOM 7814 N N . ALA A 1 1021 ? 32.485 21.125 -32.140 1.00 86.69 1021 ALA A N 1
ATOM 7815 C CA . ALA A 1 1021 ? 33.086 22.270 -32.816 1.00 86.69 1021 ALA A CA 1
ATOM 7816 C C . ALA A 1 1021 ? 33.728 23.294 -31.856 1.00 86.69 1021 ALA A C 1
ATOM 7818 O O . ALA A 1 1021 ? 34.416 24.197 -32.324 1.00 86.69 1021 ALA A O 1
ATOM 7819 N N . GLU A 1 1022 ? 33.501 23.225 -30.544 1.00 85.00 1022 GLU A N 1
ATOM 7820 C CA . GLU A 1 1022 ? 34.228 24.004 -29.531 1.00 85.00 1022 GLU A CA 1
ATOM 7821 C C . GLU A 1 1022 ? 35.487 23.261 -29.060 1.00 85.00 1022 GLU A C 1
ATOM 7823 O O . GLU A 1 1022 ? 36.545 23.882 -28.981 1.00 85.00 1022 GLU A O 1
ATOM 7828 N N . LEU A 1 1023 ? 35.411 21.938 -28.875 1.00 80.88 1023 LEU A N 1
ATOM 7829 C CA . LEU A 1 1023 ? 36.563 21.069 -28.591 1.00 80.88 1023 LEU A CA 1
ATOM 7830 C C . LEU A 1 1023 ? 37.591 21.041 -29.739 1.00 80.88 1023 LEU A C 1
ATOM 7832 O O . LEU A 1 1023 ? 38.788 20.969 -29.491 1.00 80.88 1023 LEU A O 1
ATOM 7836 N N . GLU A 1 1024 ? 37.159 21.171 -30.996 1.00 78.38 1024 GLU A N 1
ATOM 7837 C CA . GLU A 1 1024 ? 38.056 21.334 -32.156 1.00 78.38 1024 GLU A CA 1
ATOM 7838 C C . GLU A 1 1024 ? 38.775 22.701 -32.207 1.00 78.38 1024 GLU A C 1
ATOM 7840 O O . GLU A 1 1024 ? 39.652 22.907 -33.049 1.00 78.38 1024 GLU A O 1
ATOM 7845 N N . LYS A 1 1025 ? 38.404 23.656 -31.340 1.00 72.38 1025 LYS A N 1
ATOM 7846 C CA . LYS A 1 1025 ? 38.996 25.007 -31.270 1.00 72.38 1025 LYS A CA 1
ATOM 7847 C C . LYS A 1 1025 ? 39.861 25.241 -30.023 1.00 72.38 1025 LYS A C 1
ATOM 7849 O O . LYS A 1 1025 ? 40.445 26.323 -29.924 1.00 72.38 1025 LYS A O 1
ATOM 7854 N N . SER A 1 1026 ? 39.909 24.286 -29.088 1.00 53.44 1026 SER A N 1
ATOM 7855 C CA . SER A 1 1026 ? 40.619 24.369 -27.798 1.00 53.44 1026 SER A CA 1
ATOM 7856 C C . SER A 1 1026 ? 41.920 23.572 -27.784 1.00 53.44 1026 SER A C 1
ATOM 7858 O O . SER A 1 1026 ? 42.965 24.193 -27.493 1.00 53.44 1026 SER A O 1
#

Sequence (1026 aa):
MESSYIIVGGGVFGASTALALVQKYLGATITLVDRDDYTQGVSGRRGGASWDWNKNIRADYDDIFYTKKGLEAREAWKNDPMFTPFYHEPGLIWISSSNLAGAIHSNFKQLGATDEKTRVVKTEEFKSMYDGVFEDADYDGVSEILINESAGWAEAKESVFAVTDAAVKAGVKYLTAEVLLKFNEAGDCTGIVTKDGKLLEADHVILATGAGTAKLLVDSAPGRKELHAGDRLIAVGVATGNVKDFEYDGMPSYCHDNENIPRGGGVSSGPFKFWLDELVKNTVQAESGELVSVPPDYENLAQAQFNIPQQIKDELEAVKVSIIGQKRAKEAAYDPNGFRMCWDCATPSEEFIISPHTACKNLYIATAGSFHGFKFLPILGKYVVQMLEGTLGEEERKKWGWDKPGDVGGRRLWATIGDREITKMLWANRVGQLHVTRDEALLLPTCPEKLSNSKISSEFPSHKPISTQLPSLLLLALGNHRQDVQEVRPDRQWQHLCLLQRQLDPIELTLALHSGISAFARRAARPAFAAIPRRVLRPSSLSFGARFASTQTASDGKIYQVIGAVVDVKFDTAKLPPILNALETENNGQRLVLEVAQHLGQNVVRCIAMDGTEGLVRGAKATDTGAPITIPVGPGTLGRIMNVTGDPIDERGPIKSNKRLPIHADAPEFIDQATTAEILVTGIKVVDLLAPYARGGKIGLFGGAGVGKTVFIQELINNIAKAHGGYSVFTGVGERTREGNDLYHEMQETSVIQLDGESKVALVFGQMNEPPGARARVALTGLTVAEYFRDEEGQDVLLFIDNIFRFTQAGSEVSALLGRIPSAVGYQPTLAVDMGGMQERITTTKKGSITSVQAVYVPADDLTDPAPATTFAHLDATTVLSRGISELGIYPAVDPLDSKSRMLDPRIVGQDHYDTATRVQQILQEYKSLQDIIAILGMDELSEADKLTVERARKIQRFLSQPFTVAQVFTGIEGTLVDIKDTINSFKSILSGEGDDLPEGAFYMVGDLASARAKGEKIMAELEKS

Secondary structure (DSSP, 8-state):
---EEEEE--SHHHHHHHHHHHHH-TT-EEEEEESS-STTGGG----BGGGSSEEEE----SSHHHHHHHHHHHHHHHH-TTTGGGEE-S-EEEEESSSHHHHHHHHHHHHT-TT--EEEE-HHHHHTSGGGTTTT---TT--EEEEETT-EEEEHHHHHHHHHHHHHHTT-EEEE--EEEEE-TTS-EEEEEETTS-EEE-SEEEE--GGGHHHHHHHH-TT-GGG--GGGSEEEEEEEEEESS---TTPPEEEE-STT---EE--TTS-EEEE----EE-EEE-TTS-EEE-PPPHHHHHHHTT---HHHHHHHHHHHHHHHHHHHHHHSPEEEEEEEEEEEEE-TTS--EEEE-TTSTTEEEEE--HHHHGGGHHHHHHHHHHHHTT-S-HHHHHHS-SS-TTSSS-TTHHHHS---BHHHHHHHTTTTS--------------------------------------------------------------------------------------------------S-----PPP----S-SS----PPPPEEEEEEETBEEEEEESSS-PPPTTEEEEEEETTEEEEEEEEEEEETTEEEEEESS--TTPPTT-EEEEEEEE-EEE-SGGGTT-EE-TTS-B-SSS-S---S-EEES--PPPPGGGB-----EE--S-HHHHHHSPEETT-EEEEEE-SSSSHHHHHHHHHHHHHHHT---EEEEEET--HHHHHHHHHHHHHTTSS-TTS---EEEEEE-TTS-HHHHHHHHHHHHHHHHHHHHTS---EEEEEETHHHHHHHHHHHHHHTTPPP-GGG--TTHHHHHHHHHTTSSEETTEEEEEEEEEPPGGG-TTSHHHHHHHHT-SEEEEE-HHHHHTT-SS-B-TTT-EETT-STTTT-HHHHHHHHHHHHHHHHHHHHHHHHHHH-STTS-HHHHHHHHHHHHHHHHT----STTHHHH-PPP----HHHHHHHHHHHHHTTTSSS-GGGSSS-SSHHHHHHHHHHHHHHHTT-

=== Feature glossary ===
The record interleaves many kinds of information about one protein. Here is each kind framed as the question it answers.

Q: What does the local fold look like, residue by residue?
A: A 3Di character summarizes, for each residue, the relative orientation of the Cα frame of its nearest spatial neighbor. Because it encodes fold topology rather than chemistry, 3Di alignments detect remote structural similarity that sequence alignment misses.

Q: Which residues are in helices, strands, or loops?
A: Secondary structure is the local, repeating backbone conformation. DSSP classifies it into eight states by reading the hydrogen-bond network: three helix types (H, G, I), two β types (E, B), two non-regular types (T, S), and unstructured coil (-).

Q: How big and how compact is the whole molecule?
A: Three whole-structure scalars: the radius of gyration (RMS distance of Cα from centroid, in Å), the count of Cα–Cα contacts (pairs closer than 8 Å and separated by more than four residues in sequence — i.e. tertiary, not local, contacts), and the bounding-box dimensions. Together they distinguish compact globular folds from extended fibres or disordered chains.

Q: How confident is the AlphaFold model at each residue?
A: For AlphaFold models, the B-factor field carries pLDDT — the model's own estimate of local accuracy on a 0–100 scale. Regions with pLDDT<50 should be treated as essentially unmodeled; they often correspond to intrinsically disordered segments.

Q: What family and function is it annotated with?
A: Functional annotations link the protein to curated databases. InterPro entries identify conserved domains and families by matching the sequence against member-database signatures (Pfam, PROSITE, CDD, …). Gene Ontology (GO) terms describe molecular function, biological process, and cellular component in a controlled vocabulary. CATH places the structure in a hierarchical fold classification (Class/Architecture/Topology/Homologous-superfamily). The organism is the source species.

Q: What known structures does this most resemble?
A: Nearest PDB neighbors are the top structural matches found by Foldseek when searching this structure against the entire Protein Data Bank. Each hit reports a TM-score (0 to 1; >0.5 almost always implies the same fold) and an E-value. These are *structural* homologs — they may share no detectable sequence similarity.

Q: Which residues are buried vs exposed?
A: Solvent-accessible surface area (SASA) is the area in Å² traced out by the centre of a 1.4 Å probe sphere (a water molecule) rolled over the protein's van der Waals surface (Shrake–Rupley / Lee–Richards construction). Buried residues have near-zero SASA; fully exposed residues can exceed 200 Å². The total SASA scales roughly with the number of surface residues.

Q: What are the backbone torsion angles?
A: φ (phi) and ψ (psi) are the two rotatable backbone dihedrals per residue: φ is the C(i-1)–N–Cα–C torsion, ψ is the N–Cα–C–N(i+1) torsion, both in degrees on (−180°, 180°]. α-helical residues cluster near (−60°, −45°); β-strand residues near (−120°, +130°). A Ramachandran plot is simply a scatter of (φ, ψ) for every residue.

Q: Are the domains correctly placed relative to each other?
A: Predicted aligned error is AlphaFold's pairwise confidence. Unlike pLDDT (per-residue), PAE is per-residue-pair and captures whether two parts of the structure are correctly placed relative to each other. Units are ångströms of expected positional error.

Q: What if only a Cα trace is available?
A: P-SEA three-state annotation labels each residue as helix, strand, or coil based purely on the geometry of the Cα trace. It serves as a fallback when the full backbone (and thus DSSP) is unavailable.

Q: What is the amino-acid chain?
A: This is the polypeptide sequence — one letter per residue, N-terminus first. Length ranges from a few dozen residues for small domains to over a thousand for large multi-domain proteins.

Q: What do the rendered images show?
A: The six renders are orthographic views along the three Cartesian axes in both directions. Representation (cartoon, sticks, or surface) and color scheme (sequence-rainbow or by-chain) vary across proteins so the training set covers all the common visualization conventions.

Q: What do the diagnostic plots show?
A: Plot images: a contact map (which residues are close in 3D, as an N×N binary image), a Ramachandran scatter (backbone torsion angles, revealing secondary-structure composition at a glance), and — for AlphaFold structures — a PAE heatmap (pairwise prediction confidence).

Q: How mobile is each atom in the crystal?
A: B-factor (Debye–Waller factor) reflects atomic displacement in the crystal lattice. It is an experimental observable (units Å²), not a prediction; low values mean the atom is pinned down, high values mean it moves or is heterogeneous across the crystal.

Q: Where is each backbone atom in 3D?
A: The mmCIF table is the protein's shape written out atom by atom. For each backbone N, Cα, C, and carbonyl O, it records an (x, y, z) coordinate triple in Å plus the residue type, chain letter, and residue number.